Protein 2G0B (pdb70)

GO terms:
  GO:0042802 identical protein binding (F, IPI)

Radius of gyration: 57.91 Å; Cα contacts (8 Å, |Δi|>4): 2706; chains: 8; bounding box: 118×179×59 Å

Organism: NCBI:txid1091571

B-factor: mean 40.46, std 1.37, range [37.6, 92.02]

Solvent-accessible surface area: 67985 Å² total; per-residue (Å²): 48,13,91,93,4,130,35,6,0,48,53,4,108,40,101,109,37,87,74,38,4,116,160,12,6,121,73,25,30,104,89,81,58,35,47,90,64,154,47,17,28,90,40,34,146,24,143,37,16,29,8,4,0,2,8,22,37,145,77,18,3,0,2,4,0,1,0,19,46,40,113,146,12,3,14,0,49,80,42,1,42,125,48,0,54,74,44,77,70,120,65,67,88,0,0,0,20,11,17,50,3,26,29,136,102,76,12,75,30,14,111,45,9,46,21,0,2,18,0,20,2,13,8,14,23,58,1,55,103,37,144,2,30,41,6,0,12,29,21,33,45,108,52,40,47,12,17,42,13,23,3,21,85,89,41,4,58,30,66,31,12,46,28,15,69,10,32,3,10,0,21,3,11,54,1,72,89,26,112,88,60,17,116,36,25,149,77,109,144,44,97,13,12,8,32,30,4,98,34,98,108,34,58,68,34,5,58,165,10,5,99,73,31,32,116,87,80,61,34,44,82,70,128,50,18,11,87,35,16,136,20,144,35,25,17,6,0,0,4,10,1,26,172,55,13,3,0,2,4,1,0,0,25,43,36,122,127,11,3,13,1,43,79,43,1,46,104,48,0,56,71,42,82,72,86,68,66,86,0,0,1,16,12,20,66,4,23,34,97,111,59,1,61,80,48,2,59,11,136,6,2,20,31,4,27,27,16,0,46,21,12,8,20,11,8,1,53,80,16,141,3,30,41,4,0,13,28,20,31,43,112,81,34,92,39,19,48,76,38,4,15,86,87,41,5,60,108,67,110,12,49,28,18,99,11,68,3,15,0,24,3,10,58,1,74,94,36,154,88,70,13,114,70,36,136,61,97,97,39,124,9,10,4,55,30,4,110,34,93,113,47,74,68,34,4,72,169,6,7,102,70,26,30,115,86,80,62,34,45,72,65,147,46,17,27,95,45,28,131,23,147,35,18,27,5,2,0,6,12,1,23,158,52,13,1,0,1,3,0,0,0,22,49,33,117,157,11,4,10,0,43,79,43,0,44,122,49,0,55,75,43,84,69,128,66,63,86,0,0,2,18,11,12,63,3,23,22,74,112,64,2,71,86,53,3,57,17,113,2,2,23,32,2,24,23,8,0,47,19,8,9,28,50,39,1,77,131,37,146,3,37,37,4,0,14,30,18,31,45,124,74,35,89,45,17,46,83,62,4,19,84,83,39,3,62,106,63,114,11,47,24,18,93,8,68,4,16,0,22,3,13,67,1,70,100,37,163,95,61,57,186,132,74,94,37,10,0,66,47,5,108,35,79,112,37,81,76,35,5,83,181,9,7,136,75,27,27,116,90,75,61,37,39,79,57,134,50,13,16,96,35,15,115,21,144,33,16,27,7,0,0,3,9,33,42,131,86,20,18,0,1,3,1,1,0,22,43,36,114,143,9,4,13,0,52,76,37,0,38,126,53,0,54,68,36,74,72,110,60,73,92,0,0,3,20,13,13,50,2,46,26,176,104,107,66,34,89,70,0,1,14,0,20,1,5,8,15,8,38,0,42,99,35,146,2,30,42,6,0,12,30,24,33,46,123,56,33,99,39,10,49,88,22,4,20,82,81,41,6,60,111,72,106,13,55,23,19,99,10,68,4,16,0,23,4,12,62,1,75,96,19,80,92,63,16,122,53,14,151,69,44,186,78,82,95,20,5,0,53,42,3,110,36,99,124,38,79,76,38,5,60,178,12,9,110,76,29,32,116,85,81,60,33,41,86,63,134,46,18,19,85,41,22,133,25,145,33,19,26,8,0,0,1,8,39,34,87,85,20,7,0,2,5,1,0,0,23,43,37,113,152,13,4,14,0,46,80,40,2,41,123,57,0,55,70,41,78,73,111,63,68,86,0,0,3,17,12,10,56,4,48,19,175,100,119,81,55,100,64,0,1,12,0,19,1,1,8,17,8,28,0,47,91,39,151,3,28,40,5,0,13,28,22,30,45,116,68,30,103,27,16,50,94,19,4,18,82,83,41,4,60,107,71,106,14,46,31,17,92,12,68,4,16,0,23,3,11,67,1,74,91,20,77,93,60,13,120,53,15,146,84,36,146,65,43,97,8,13,3,46,34,3,112,38,88,121,46,70,60,36,4,84,180,9,9,107,70,30,32,110,88,70,63,35,41,68,49,152,44,20,25,83,26,26,141,13,139,27,20,24,7,0,0,5,7,0,23,136,49,14,1,0,1,3,1,1,0,20,46,40,117,99,9,3,10,0,41,38,6,0,38,108,54,0,58,73,40,84,67,119,60,61,86,0,0,2,21,12,15,62,4,23,26,58,105,62,2,70,79,60,1,58,15,94,1,2,23,26,4,24,17,14,0,47,18,4,7,34,46,32,0,75,116,39,145,3,34,36,7,0,13,31,18,27,44,112,72,36,86,47,19,46,77,62,6,16,83,87,39,4,59,105,51,86,10,7,23,16,98,8,68,3,14,0,21,4,12,59,0,68,100,59,181,89,67,56,192,38,35,7,76,134,61,74,90,60,101,67,33,9,71,179,11,4,128,83,29,32,122,89,84,61,33,44,69,62,134,51,19,20,90,41,23,144,26,141,33,18,30,15,8,6,6,10,39,51,163,75,26,20,0,1,4,1,0,0,20,43,44,112,135,10,4,11,0,50,77,42,0,46,122,52,0,53,76,43,75,70,128,61,65,89,1,0,1,14,13,12,60,3,48,105,121,111,72,21,53,118,33,4,24,33,12,21,20,14,0,48,16,11,7,26,58,65,0,74,144,38,142,2,30,42,5,0,13,32,21,34,44,116,68,36,90,45,15,49,90,62,6,18,85,87,39,7,63,98,65,116,9,54,25,16,95,8,68,4,15,0,21,3,10,62,2,70,99,41,173,100,63,52,188,184,36,36,0,99,104,15,53,105,114,37,98,76,39,4,69,170,12,7,98,73,29,30,115,91,77,60,36,43,76,68,145,52,16,19,98,36,27,130,23,146,31,18,30,7,2,0,0,21,84,136,33,32,0,2,5,1,1,0,22,51,59,175,11,4,16,0,51,90,30,1,41,123,57,0,58,91,88,96,100,119,8,0,0,15,14,15,53,3,50,39,182,143,73,31,93,63,0,1,16,0,20,3,29,10,18,29,59,0,49,111,37,142,2,53,53,4,0,15,28,19,31,44,116,59,29,102,42,12,48,91,20,5,20,76,83,38,5,54,110,71,111,11,61,28,16,99,10,69,2,11,0,26,3,12,69,1,76,94,18,130,86,69,16,117,52,20,161,79,108

Nearest PDB structures (foldseek):
  2g0b-assembly11_D  TM=1.006E+00  e=1.970E-41  uncultured bacterium
  2g0b-assembly1_A  TM=1.001E+00  e=3.835E-38  uncultured bacterium
  2g0b-assembly10_B  TM=9.792E-01  e=7.730E-37  uncultured bacterium
  2g0b-assembly8_H  TM=1.001E+00  e=9.696E-35  uncultured bacterium
  2g0b-assembly7_G  TM=9.673E-01  e=7.835E-34  uncultured bacterium

Structure (mmCIF, N/CA/C/O backbone):
data_2G0B
#
_entry.id   2G0B
#
_cell.length_a   182.832
_cell.length_b   182.832
_cell.length_c   287.429
_cell.angle_alpha   90.00
_cell.angle_beta   90.00
_cell.angle_gamma   90.00
#
_symmetry.space_group_name_H-M   'I 41 2 2'
#
loop_
_entity.id
_entity.type
_entity.pdbx_description
1 polymer FeeM
2 non-polymer N-DODECANOYL-L-TYROSINE
3 water water
#
loop_
_atom_site.group_PDB
_atom_site.id
_atom_site.type_symbol
_atom_site.label_atom_id
_atom_site.label_alt_id
_atom_site.label_comp_id
_atom_site.label_asym_id
_atom_site.label_entity_id
_atom_site.label_seq_id
_atom_site.pdbx_PDB_ins_code
_atom_site.Cartn_x
_atom_site.Cartn_y
_atom_site.Cartn_z
_atom_site.occupancy
_atom_site.B_iso_or_equiv
_atom_site.auth_seq_id
_atom_site.auth_comp_id
_atom_site.auth_asym_id
_atom_site.auth_atom_id
_atom_site.pdbx_PDB_model_num
ATOM 1 N N . GLY A 1 1 ? 14.640 165.746 0.339 1.00 42.53 -1 GLY A N 1
ATOM 2 C CA . GLY A 1 1 ? 14.084 166.750 1.298 1.00 42.58 -1 GLY A CA 1
ATOM 3 C C . GLY A 1 1 ? 14.907 166.869 2.574 1.00 42.46 -1 GLY A C 1
ATOM 4 O O . GLY A 1 1 ? 14.551 166.298 3.627 1.00 42.42 -1 GLY A O 1
ATOM 5 N N . SER A 1 2 ? 15.999 167.630 2.483 1.00 42.14 0 SER A N 1
ATOM 6 C CA . SER A 1 2 ? 16.933 167.793 3.591 1.00 41.82 0 SER A CA 1
ATOM 7 C C . SER A 1 2 ? 17.640 169.145 3.504 1.00 41.49 0 SER A C 1
ATOM 8 O O . SER A 1 2 ? 18.234 169.604 4.474 1.00 41.62 0 SER A O 1
ATOM 11 N N . MET A 1 3 ? 17.563 169.778 2.341 1.00 41.03 1 MET A N 1
ATOM 12 C CA . MET A 1 3 ? 18.127 171.111 2.158 1.00 40.75 1 MET A CA 1
ATOM 13 C C . MET A 1 3 ? 17.015 172.131 1.838 1.00 40.55 1 MET A C 1
ATOM 14 O O . MET A 1 3 ? 17.212 173.356 1.922 1.00 40.57 1 MET A O 1
ATOM 19 N N . THR A 1 4 ? 15.836 171.595 1.511 1.00 40.24 2 THR A N 1
ATOM 20 C CA . THR A 1 4 ? 14.591 172.358 1.461 1.00 39.87 2 THR A CA 1
ATOM 21 C C . THR A 1 4 ? 13.466 171.542 2.146 1.00 39.71 2 THR A C 1
ATOM 22 O O . THR A 1 4 ? 12.460 171.248 1.507 1.00 39.61 2 THR A O 1
ATOM 26 N N . PRO A 1 5 ? 13.616 171.210 3.445 1.00 39.59 3 PRO A N 1
ATOM 27 C CA . PRO A 1 5 ? 12.723 170.252 4.104 1.00 39.52 3 PRO A CA 1
ATOM 28 C C . PRO A 1 5 ? 11.350 170.803 4.411 1.00 39.57 3 PRO A C 1
ATOM 29 O O . PRO A 1 5 ? 11.179 172.009 4.529 1.00 39.59 3 PRO A O 1
ATOM 33 N N . ARG A 1 6 ? 10.383 169.904 4.559 1.00 39.77 4 ARG A N 1
ATOM 34 C CA . ARG A 1 6 ? 9.026 170.266 4.946 1.00 39.92 4 ARG A CA 1
ATOM 35 C C . ARG A 1 6 ? 8.393 169.099 5.682 1.00 39.82 4 ARG A C 1
ATOM 36 O O . ARG A 1 6 ? 7.803 168.219 5.062 1.00 39.90 4 ARG A O 1
ATOM 44 N N . LYS A 1 7 ? 8.542 169.079 7.005 1.00 39.76 5 LYS A N 1
ATOM 45 C CA . LYS A 1 7 ? 8.024 167.979 7.824 1.00 39.78 5 LYS A CA 1
ATOM 46 C C . LYS A 1 7 ? 6.738 168.368 8.543 1.00 39.71 5 LYS A C 1
ATOM 47 O O . LYS A 1 7 ? 6.707 169.353 9.271 1.00 39.67 5 LYS A O 1
ATOM 53 N N . VAL A 1 8 ? 5.677 167.590 8.334 1.00 39.63 6 VAL A N 1
ATOM 54 C CA . VAL A 1 8 ? 4.390 167.855 8.987 1.00 39.59 6 VAL A CA 1
ATOM 55 C C . VAL A 1 8 ? 3.986 166.721 9.928 1.00 39.52 6 VAL A C 1
ATOM 56 O O . VAL A 1 8 ? 3.877 165.580 9.511 1.00 39.48 6 VAL A O 1
ATOM 60 N N . ALA A 1 9 ? 3.760 167.049 11.195 1.00 39.57 7 ALA A N 1
ATOM 61 C CA . ALA A 1 9 ? 3.240 166.086 12.163 1.00 39.62 7 ALA A CA 1
ATOM 62 C C . ALA A 1 9 ? 1.799 166.432 12.552 1.00 39.74 7 ALA A C 1
ATOM 63 O O . ALA A 1 9 ? 1.525 167.542 13.016 1.00 39.81 7 ALA A O 1
ATOM 65 N N . ARG A 1 10 ? 0.881 165.482 12.354 1.00 39.80 8 ARG A N 1
ATOM 66 C CA . ARG A 1 10 ? -0.543 165.701 12.663 1.00 39.96 8 ARG A CA 1
ATOM 67 C C . ARG A 1 10 ? -1.305 164.413 13.059 1.00 40.04 8 ARG A C 1
ATOM 68 O O . ARG A 1 10 ? -0.787 163.310 12.914 1.00 40.08 8 ARG A O 1
ATOM 76 N N . ILE A 1 11 ? -2.525 164.577 13.574 1.00 40.05 9 ILE A N 1
ATOM 77 C CA . ILE A 1 11 ? -3.382 163.442 13.909 1.00 40.13 9 ILE A CA 1
ATOM 78 C C . ILE A 1 11 ? -3.870 162.807 12.623 1.00 40.10 9 ILE A C 1
ATOM 79 O O . ILE A 1 11 ? -4.279 163.505 11.713 1.00 40.28 9 ILE A O 1
ATOM 84 N N . LEU A 1 12 ? -3.788 161.489 12.530 1.00 40.05 10 LEU A N 1
ATOM 85 C CA . LEU A 1 12 ? -4.267 160.798 11.343 1.00 40.13 10 LEU A CA 1
ATOM 86 C C . LEU A 1 12 ? -5.764 160.512 11.447 1.00 40.20 10 LEU A C 1
ATOM 87 O O . LEU A 1 12 ? -6.208 159.823 12.363 1.00 40.40 10 LEU A O 1
ATOM 92 N N . VAL A 1 13 ? -6.535 161.046 10.501 1.00 40.26 11 VAL A N 1
ATOM 93 C CA . VAL A 1 13 ? -8.004 160.982 10.564 1.00 40.26 11 VAL A CA 1
ATOM 94 C C . VAL A 1 13 ? -8.615 160.184 9.397 1.00 40.20 11 VAL A C 1
ATOM 95 O O . VAL A 1 13 ? -9.489 159.341 9.607 1.00 40.12 11 VAL A O 1
ATOM 99 N N . ALA A 1 14 ? -8.142 160.448 8.180 1.00 40.20 12 ALA A N 1
ATOM 100 C CA . ALA A 1 14 ? -8.641 159.757 6.986 1.00 40.16 12 ALA A CA 1
ATOM 101 C C . ALA A 1 14 ? -8.232 158.265 6.950 1.00 40.11 12 ALA A C 1
ATOM 102 O O . ALA A 1 14 ? -7.089 157.935 7.238 1.00 40.05 12 ALA A O 1
ATOM 104 N N . PRO A 1 15 ? -9.179 157.378 6.606 1.00 40.13 13 PRO A N 1
ATOM 105 C CA . PRO A 1 15 ? -8.923 155.928 6.520 1.00 40.10 13 PRO A CA 1
ATOM 106 C C . PRO A 1 15 ? -7.702 155.524 5.683 1.00 40.08 13 PRO A C 1
ATOM 107 O O . PRO A 1 15 ? -7.051 154.539 6.019 1.00 40.04 13 PRO A O 1
ATOM 111 N N . ASN A 1 16 ? -7.405 156.270 4.620 1.00 40.18 14 ASN A N 1
ATOM 112 C CA . ASN A 1 16 ? -6.241 155.984 3.777 1.00 40.20 14 ASN A CA 1
ATOM 113 C C . ASN A 1 16 ? -4.900 156.362 4.427 1.00 40.10 14 ASN A C 1
ATOM 114 O O . ASN A 1 16 ? -3.865 155.775 4.112 1.00 39.94 14 ASN A O 1
ATOM 119 N N . GLU A 1 17 ? -4.943 157.337 5.340 1.00 40.10 15 GLU A N 1
ATOM 120 C CA . GLU A 1 17 ? -3.767 157.746 6.108 1.00 40.15 15 GLU A CA 1
ATOM 121 C C . GLU A 1 17 ? -3.440 156.724 7.178 1.00 40.22 15 GLU A C 1
ATOM 122 O O . GLU A 1 17 ? -2.272 156.466 7.464 1.00 40.38 15 GLU A O 1
ATOM 128 N N . ARG A 1 18 ? -4.477 156.135 7.759 1.00 40.21 16 ARG A N 1
ATOM 129 C CA . ARG A 1 18 ? -4.312 155.125 8.786 1.00 40.19 16 ARG A CA 1
ATOM 130 C C . ARG A 1 18 ? -3.867 153.794 8.199 1.00 40.19 16 ARG A C 1
ATOM 131 O O . ARG A 1 18 ? -3.133 153.038 8.848 1.00 40.24 16 ARG A O 1
ATOM 139 N N . ASP A 1 19 ? -4.314 153.513 6.973 1.00 40.09 17 ASP A N 1
ATOM 140 C CA . ASP A 1 19 ? -3.883 152.329 6.231 1.00 40.15 17 ASP A CA 1
ATOM 141 C C . ASP A 1 19 ? -2.404 152.444 5.911 1.00 40.13 17 ASP A C 1
ATOM 142 O O . ASP A 1 19 ? -1.661 151.459 5.992 1.00 40.10 17 ASP A O 1
ATOM 147 N N . ALA A 1 20 ? -1.993 153.658 5.526 1.00 40.12 18 ALA A N 1
ATOM 148 C CA . ALA A 1 20 ? -0.609 153.958 5.186 1.00 40.17 18 ALA A CA 1
ATOM 149 C C . ALA A 1 20 ? 0.275 153.885 6.416 1.00 40.14 18 ALA A C 1
ATOM 150 O O . ALA A 1 20 ? 1.435 153.479 6.331 1.00 40.23 18 ALA A O 1
ATOM 152 N N . ALA A 1 21 ? -0.279 154.284 7.558 1.00 40.10 19 ALA A N 1
ATOM 153 C CA . ALA A 1 21 ? 0.420 154.188 8.828 1.00 40.05 19 ALA A CA 1
ATOM 154 C C . ALA A 1 21 ? 0.665 152.724 9.183 1.00 40.08 19 ALA A C 1
ATOM 155 O O . ALA A 1 21 ? 1.775 152.355 9.550 1.00 40.18 19 ALA A O 1
ATOM 157 N N . ARG A 1 22 ? -0.361 151.888 9.009 1.00 40.03 20 ARG A N 1
ATOM 158 C CA . ARG A 1 22 ? -0.244 150.447 9.238 1.00 40.06 20 ARG A CA 1
ATOM 159 C C . ARG A 1 22 ? 0.773 149.796 8.304 1.00 40.07 20 ARG A C 1
ATOM 160 O O . ARG A 1 22 ? 1.440 148.840 8.676 1.00 40.05 20 ARG A O 1
ATOM 168 N N . ARG A 1 23 ? 0.876 150.329 7.090 1.00 40.23 21 ARG A N 1
ATOM 169 C CA . ARG A 1 23 ? 1.826 149.848 6.097 1.00 40.16 21 ARG A CA 1
ATOM 170 C C . ARG A 1 23 ? 3.267 150.119 6.486 1.00 40.18 21 ARG A C 1
ATOM 171 O O . ARG A 1 23 ? 4.140 149.282 6.255 1.00 40.21 21 ARG A O 1
ATOM 179 N N . ILE A 1 24 ? 3.517 151.299 7.053 1.00 40.05 22 ILE A N 1
ATOM 180 C CA . ILE A 1 24 ? 4.837 151.630 7.538 1.00 40.02 22 ILE A CA 1
ATOM 181 C C . ILE A 1 24 ? 5.200 150.671 8.659 1.00 40.03 22 ILE A C 1
ATOM 182 O O . ILE A 1 24 ? 6.249 150.040 8.606 1.00 40.05 22 ILE A O 1
ATOM 187 N N . VAL A 1 25 ? 4.280 150.492 9.612 1.00 40.04 23 VAL A N 1
ATOM 188 C CA . VAL A 1 25 ? 4.493 149.588 10.750 1.00 40.08 23 VAL A CA 1
ATOM 189 C C . VAL A 1 25 ? 4.760 148.167 10.285 1.00 40.16 23 VAL A C 1
ATOM 190 O O . VAL A 1 25 ? 5.679 147.521 10.760 1.00 40.26 23 VAL A O 1
ATOM 194 N N . ARG A 1 26 ? 3.996 147.719 9.299 1.00 40.33 24 ARG A N 1
ATOM 195 C CA . ARG A 1 26 ? 4.152 146.388 8.739 1.00 40.31 24 ARG A CA 1
ATOM 196 C C . ARG A 1 26 ? 5.517 146.175 8.098 1.00 40.36 24 ARG A C 1
ATOM 197 O O . ARG A 1 26 ? 6.167 145.160 8.337 1.00 40.41 24 ARG A O 1
ATOM 205 N N . THR A 1 27 ? 5.947 147.138 7.292 1.00 40.45 25 THR A N 1
ATOM 206 C CA . THR A 1 27 ? 7.206 147.028 6.555 1.00 40.45 25 THR A CA 1
ATOM 207 C C . THR A 1 27 ? 8.413 147.120 7.492 1.00 40.44 25 THR A C 1
ATOM 208 O O . THR A 1 27 ? 9.366 146.344 7.372 1.00 40.43 25 THR A O 1
ATOM 212 N N . THR A 1 28 ? 8.329 148.040 8.448 1.00 40.45 26 THR A N 1
ATOM 213 C CA . THR A 1 28 ? 9.373 148.262 9.438 1.00 40.42 26 THR A CA 1
ATOM 214 C C . THR A 1 28 ? 9.586 147.032 10.318 1.00 40.42 26 THR A C 1
ATOM 215 O O . THR A 1 28 ? 10.729 146.605 10.524 1.00 40.52 26 THR A O 1
ATOM 219 N N . TYR A 1 29 ? 8.484 146.432 10.778 1.00 40.36 27 TYR A N 1
ATOM 220 C CA . TYR A 1 29 ? 8.535 145.277 11.682 1.00 40.25 27 TYR A CA 1
ATOM 221 C C . TYR A 1 29 ? 9.007 144.012 10.966 1.00 40.25 27 TYR A C 1
ATOM 222 O O . TYR A 1 29 ? 9.708 143.194 11.549 1.00 40.30 27 TYR A O 1
ATOM 231 N N . GLU A 1 30 ? 8.650 143.882 9.689 1.00 40.23 28 GLU A N 1
ATOM 232 C CA . GLU A 1 30 ? 9.077 142.745 8.876 1.00 40.25 28 GLU A CA 1
ATOM 233 C C . GLU A 1 30 ? 10.562 142.823 8.554 1.00 40.24 28 GLU A C 1
ATOM 234 O O . GLU A 1 30 ? 11.222 141.797 8.386 1.00 40.25 28 GLU A O 1
ATOM 240 N N . ALA A 1 31 ? 11.078 144.048 8.459 1.00 40.26 29 ALA A N 1
ATOM 241 C CA . ALA A 1 31 ? 12.488 144.274 8.157 1.00 40.29 29 ALA A CA 1
ATOM 242 C C . ALA A 1 31 ? 13.367 144.000 9.375 1.00 40.28 29 ALA A C 1
ATOM 243 O O . ALA A 1 31 ? 14.499 143.528 9.242 1.00 40.24 29 ALA A O 1
ATOM 245 N N . GLN A 1 32 ? 12.830 144.287 10.559 1.00 40.29 30 GLN A N 1
ATOM 246 C CA . GLN A 1 32 ? 13.535 144.046 11.812 1.00 40.33 30 GLN A CA 1
ATOM 247 C C . GLN A 1 32 ? 13.237 142.655 12.379 1.00 40.31 30 GLN A C 1
ATOM 248 O O . GLN A 1 32 ? 13.786 142.265 13.420 1.00 40.36 30 GLN A O 1
ATOM 254 N N . GLY A 1 33 ? 12.377 141.910 11.685 1.00 40.21 31 GLY A N 1
ATOM 255 C CA . GLY A 1 33 ? 12.059 140.546 12.067 1.00 40.35 31 GLY A CA 1
ATOM 256 C C . GLY A 1 33 ? 11.051 140.417 13.200 1.00 40.39 31 GLY A C 1
ATOM 257 O O . GLY A 1 33 ? 11.010 139.390 13.887 1.00 40.43 31 GLY A O 1
ATOM 258 N N . TYR A 1 34 ? 10.248 141.459 13.403 1.00 40.34 32 TYR A N 1
ATOM 259 C CA . TYR A 1 34 ? 9.153 141.422 14.369 1.00 40.28 32 TYR A CA 1
ATOM 260 C C . TYR A 1 34 ? 7.917 140.839 13.702 1.00 40.29 32 TYR A C 1
ATOM 261 O O . TYR A 1 34 ? 7.696 141.048 12.507 1.00 40.37 32 TYR A O 1
ATOM 270 N N . ALA A 1 35 ? 7.101 140.126 14.473 1.00 40.27 33 ALA A N 1
ATOM 271 C CA . ALA A 1 35 ? 5.857 139.564 13.950 1.00 40.24 33 ALA A CA 1
ATOM 272 C C . ALA A 1 35 ? 4.723 140.600 13.978 1.00 40.26 33 ALA A C 1
ATOM 273 O O . ALA A 1 35 ? 4.604 141.380 14.918 1.00 40.24 33 ALA A O 1
ATOM 275 N N . ILE A 1 36 ? 3.910 140.618 12.928 1.00 40.32 34 ILE A N 1
ATOM 276 C CA . ILE A 1 36 ? 2.753 141.506 12.891 1.00 40.37 34 ILE A CA 1
ATOM 277 C C . ILE A 1 36 ? 1.484 140.788 13.346 1.00 40.40 34 ILE A C 1
ATOM 278 O O . ILE A 1 36 ? 1.044 139.804 12.741 1.00 40.37 34 ILE A O 1
ATOM 283 N N . ASP A 1 37 ? 0.934 141.279 14.450 1.00 40.47 35 ASP A N 1
ATOM 284 C CA . ASP A 1 37 ? -0.237 140.707 15.081 1.00 40.51 35 ASP A CA 1
ATOM 285 C C . ASP A 1 37 ? -1.427 141.608 14.834 1.00 40.56 35 ASP A C 1
ATOM 286 O O . ASP A 1 37 ? -1.301 142.847 14.862 1.00 40.60 35 ASP A O 1
ATOM 291 N N . GLU A 1 38 ? -2.596 140.993 14.640 1.00 40.58 36 GLU A N 1
ATOM 292 C CA . GLU A 1 38 ? -3.819 141.736 14.311 1.00 40.59 36 GLU A CA 1
ATOM 293 C C . GLU A 1 38 ? -4.450 142.443 15.520 1.00 40.56 36 GLU A C 1
ATOM 294 O O . GLU A 1 38 ? -5.369 143.254 15.359 1.00 40.54 36 GLU A O 1
ATOM 300 N N . SER A 1 39 ? -3.933 142.152 16.717 1.00 40.48 37 SER A N 1
ATOM 301 C CA . SER A 1 39 ? -4.412 142.771 17.952 1.00 40.44 37 SER A CA 1
ATOM 302 C C . SER A 1 39 ? -4.116 144.269 18.003 1.00 40.54 37 SER A C 1
ATOM 303 O O . SER A 1 39 ? -4.900 145.041 18.559 1.00 40.63 37 SER A O 1
ATOM 306 N N . PHE A 1 40 ? -2.979 144.671 17.427 1.00 40.51 38 PHE A N 1
ATOM 307 C CA . PHE A 1 40 ? -2.557 146.067 17.439 1.00 40.44 38 PHE A CA 1
ATOM 308 C C . PHE A 1 40 ? -3.470 146.923 16.576 1.00 40.45 38 PHE A C 1
ATOM 309 O O . PHE A 1 40 ? -3.824 148.033 16.957 1.00 40.48 38 PHE A O 1
ATOM 317 N N . ALA A 1 41 ? -3.853 146.392 15.416 1.00 40.37 39 ALA A N 1
ATOM 318 C CA . ALA A 1 41 ? -4.779 147.072 14.523 1.00 40.30 39 ALA A CA 1
ATOM 319 C C . ALA A 1 41 ? -6.159 147.227 15.173 1.00 40.34 39 ALA A C 1
ATOM 320 O O . ALA A 1 41 ? -6.800 148.262 15.026 1.00 40.26 39 ALA A O 1
ATOM 322 N N . THR A 1 42 ? -6.587 146.194 15.912 1.00 40.48 40 THR A N 1
ATOM 323 C CA . THR A 1 42 ? -7.860 146.207 16.649 1.00 40.50 40 THR A CA 1
ATOM 324 C C . THR A 1 42 ? -7.920 147.355 17.638 1.00 40.52 40 THR A C 1
ATOM 325 O O . THR A 1 42 ? -8.871 148.152 17.624 1.00 40.66 40 THR A O 1
ATOM 329 N N . PHE A 1 43 ? -6.891 147.443 18.483 1.00 40.38 41 PHE A N 1
ATOM 330 C CA . PHE A 1 43 ? -6.789 148.491 19.479 1.00 40.21 41 PHE A CA 1
ATOM 331 C C . PHE A 1 43 ? -6.902 149.853 18.830 1.00 40.22 41 PHE A C 1
ATOM 332 O O . PHE A 1 43 ? -7.639 150.707 19.317 1.00 40.29 41 PHE A O 1
ATOM 340 N N . LEU A 1 44 ? -6.228 150.014 17.683 1.00 40.27 42 LEU A N 1
ATOM 341 C CA . LEU A 1 44 ? -6.114 151.313 16.991 1.00 40.26 42 LEU A CA 1
ATOM 342 C C . LEU A 1 44 ? -7.412 151.844 16.381 1.00 40.23 42 LEU A C 1
ATOM 343 O O . LEU A 1 44 ? -7.619 153.045 16.334 1.00 40.25 42 LEU A O 1
ATOM 348 N N . GLU A 1 45 ? -8.291 150.949 15.940 1.00 40.29 43 GLU A N 1
ATOM 349 C CA . GLU A 1 45 ? -9.607 151.369 15.451 1.00 40.31 43 GLU A CA 1
ATOM 350 C C . GLU A 1 45 ? -10.639 151.411 16.584 1.00 40.31 43 GLU A C 1
ATOM 351 O O . GLU A 1 45 ? -11.832 151.628 16.344 1.00 40.30 43 GLU A O 1
ATOM 357 N N . GLY A 1 46 ? -10.165 151.208 17.817 1.00 40.28 44 GLY A N 1
ATOM 358 C CA . GLY A 1 46 ? -10.994 151.327 19.004 1.00 40.29 44 GLY A CA 1
ATOM 359 C C . GLY A 1 46 ? -11.130 152.770 19.470 1.00 40.33 44 GLY A C 1
ATOM 360 O O . GLY A 1 46 ? -10.392 153.651 18.997 1.00 40.41 44 GLY A O 1
ATOM 361 N N . PRO A 1 47 ? -12.059 153.012 20.404 1.00 40.34 45 PRO A N 1
ATOM 362 C CA . PRO A 1 47 ? -12.374 154.370 20.876 1.00 40.38 45 PRO A CA 1
ATOM 363 C C . PRO A 1 47 ? -11.210 155.050 21.588 1.00 40.47 45 PRO A C 1
ATOM 364 O O . PRO A 1 47 ? -10.951 156.229 21.350 1.00 40.63 45 PRO A O 1
ATOM 368 N N . SER A 1 48 ? -10.485 154.295 22.402 1.00 40.47 46 SER A N 1
ATOM 369 C CA . SER A 1 48 ? -9.467 154.859 23.276 1.00 40.52 46 SER A CA 1
ATOM 370 C C . SER A 1 48 ? -8.087 155.035 22.620 1.00 40.51 46 SER A C 1
ATOM 371 O O . SER A 1 48 ? -7.099 155.283 23.313 1.00 40.55 46 SER A O 1
ATOM 374 N N . ALA A 1 49 ? -8.018 154.918 21.297 1.00 40.42 47 ALA A N 1
ATOM 375 C CA . ALA A 1 49 ? -6.743 155.038 20.597 1.00 40.29 47 ALA A CA 1
ATOM 376 C C . ALA A 1 49 ? -6.661 156.300 19.728 1.00 40.32 47 ALA A C 1
ATOM 377 O O . ALA A 1 49 ? -7.684 156.874 19.356 1.00 40.47 47 ALA A O 1
ATOM 379 N N . THR A 1 50 ? -5.433 156.732 19.435 1.00 40.23 48 THR A N 1
ATOM 380 C CA . THR A 1 50 ? -5.182 157.915 18.615 1.00 40.21 48 THR A CA 1
ATOM 381 C C . THR A 1 50 ? -3.891 157.724 17.838 1.00 40.10 48 THR A C 1
ATOM 382 O O . THR A 1 50 ? -2.872 157.423 18.419 1.00 40.15 48 THR A O 1
ATOM 386 N N . THR A 1 51 ? -3.944 157.894 16.520 1.00 40.06 49 THR A N 1
ATOM 387 C CA . THR A 1 51 ? -2.761 157.727 15.676 1.00 40.00 49 THR A CA 1
ATOM 388 C C . THR A 1 51 ? -2.233 159.071 15.160 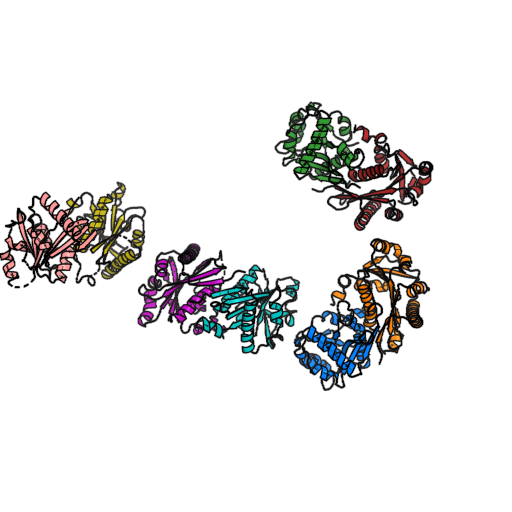1.00 40.07 49 THR A C 1
ATOM 389 O O . THR A 1 51 ? -2.989 159.896 14.642 1.00 40.10 49 THR A O 1
ATOM 393 N N . PHE A 1 52 ? -0.932 159.283 15.316 1.00 40.05 50 PHE A N 1
ATOM 394 C CA . PHE A 1 52 ? -0.266 160.455 14.776 1.00 40.09 50 PHE A CA 1
ATOM 395 C C . PHE A 1 52 ? 0.554 160.045 13.557 1.00 40.15 50 PHE A C 1
ATOM 396 O O . PHE A 1 52 ? 0.887 158.867 13.393 1.00 40.32 50 PHE A O 1
ATOM 404 N N . GLY A 1 53 ? 0.866 161.011 12.701 1.00 39.97 51 GLY A N 1
ATOM 405 C CA . GLY A 1 53 ? 1.641 160.748 11.513 1.00 39.88 51 GLY A CA 1
ATOM 406 C C . GLY A 1 53 ? 2.667 161.824 11.240 1.00 39.98 51 GLY A C 1
ATOM 407 O O . GLY A 1 53 ? 2.557 162.945 11.726 1.00 40.01 51 GLY A O 1
ATOM 408 N N . LEU A 1 54 ? 3.668 161.470 10.450 1.00 39.96 52 LEU A N 1
ATOM 409 C CA . LEU A 1 54 ? 4.744 162.366 10.113 1.00 39.89 52 LEU A CA 1
ATOM 410 C C . LEU A 1 54 ? 4.917 162.348 8.622 1.00 39.91 52 LEU A C 1
ATOM 411 O O . LEU A 1 54 ? 5.157 161.296 8.032 1.00 40.00 52 LEU A O 1
ATOM 416 N N . PHE A 1 55 ? 4.814 163.527 8.016 1.00 39.95 53 PHE A N 1
ATOM 417 C CA . PHE A 1 55 ? 4.791 163.669 6.566 1.00 39.82 53 PHE A CA 1
ATOM 418 C C . PHE A 1 55 ? 5.996 164.415 6.022 1.00 39.85 53 PHE A C 1
ATOM 419 O O . PHE A 1 55 ? 6.321 165.515 6.478 1.00 39.70 53 PHE A O 1
ATOM 427 N N . ASN A 1 56 ? 6.640 163.822 5.025 1.00 39.95 54 ASN A N 1
ATOM 428 C CA . ASN A 1 56 ? 7.662 164.506 4.262 1.00 40.13 54 ASN A CA 1
ATOM 429 C C . ASN A 1 56 ? 7.012 165.110 3.052 1.00 40.19 54 ASN A C 1
ATOM 430 O O . ASN A 1 56 ? 6.842 164.437 2.033 1.00 40.21 54 ASN A O 1
ATOM 435 N N . GLY A 1 57 ? 6.605 166.372 3.179 1.00 40.19 55 GLY A N 1
ATOM 436 C CA . GLY A 1 57 ? 5.949 167.083 2.108 1.00 40.11 55 GLY A CA 1
ATOM 437 C C . GLY A 1 57 ? 4.761 166.323 1.586 1.00 40.19 55 GLY A C 1
ATOM 438 O O . GLY A 1 57 ? 4.652 166.087 0.373 1.00 40.26 55 GLY A O 1
ATOM 439 N N . GLU A 1 58 ? 3.915 165.880 2.517 1.00 40.20 56 GLU A N 1
ATOM 440 C CA . GLU A 1 58 ? 2.648 165.178 2.223 1.00 40.42 56 GLU A CA 1
ATOM 441 C C . GLU A 1 58 ? 2.687 163.654 1.997 1.00 40.18 56 GLU A C 1
ATOM 442 O O . GLU A 1 58 ? 1.635 163.030 1.944 1.00 40.23 56 GLU A O 1
ATOM 448 N N . VAL A 1 59 ? 3.871 163.061 1.845 1.00 40.10 57 VAL A N 1
ATOM 449 C CA . VAL A 1 59 ? 3.949 161.601 1.917 1.00 40.02 57 VAL A CA 1
ATOM 450 C C . VAL A 1 59 ? 4.292 161.180 3.325 1.00 39.97 57 VAL A C 1
ATOM 451 O O . VAL A 1 59 ? 5.145 161.775 3.967 1.00 39.98 57 VAL A O 1
ATOM 455 N N . LEU A 1 60 ? 3.554 160.198 3.823 1.00 40.00 58 LEU A N 1
ATOM 456 C CA . LEU A 1 60 ? 3.688 159.744 5.193 1.00 39.90 58 LEU A CA 1
ATOM 457 C C . LEU A 1 60 ? 4.888 158.859 5.317 1.00 39.83 58 LEU A C 1
ATOM 458 O O . LEU A 1 60 ? 5.035 157.898 4.557 1.00 39.80 58 LEU A O 1
ATOM 463 N N . TYR A 1 61 ? 5.759 159.179 6.268 1.00 39.80 59 TYR A N 1
ATOM 464 C CA . TYR A 1 61 ? 6.949 158.374 6.478 1.00 39.94 59 TYR A CA 1
ATOM 465 C C . TYR A 1 61 ? 7.100 157.820 7.877 1.00 40.02 59 TYR A C 1
ATOM 466 O O . TYR A 1 61 ? 7.882 156.901 8.095 1.00 40.12 59 TYR A O 1
ATOM 475 N N . GLY A 1 62 ? 6.338 158.352 8.819 1.00 40.04 60 GLY A N 1
ATOM 476 C CA . GLY A 1 62 ? 6.464 157.930 10.198 1.00 39.98 60 GLY A CA 1
ATOM 477 C C . GLY A 1 62 ? 5.169 158.033 10.935 1.00 40.01 60 GLY A C 1
ATOM 478 O O . GLY A 1 62 ? 4.339 158.871 10.620 1.00 40.17 60 GLY A O 1
ATOM 479 N N . THR A 1 63 ? 4.990 157.178 11.929 1.00 40.08 61 THR A N 1
ATOM 480 C CA . THR A 1 63 ? 3.742 157.137 12.676 1.00 40.00 61 THR A CA 1
ATOM 481 C C . THR A 1 63 ? 3.952 156.714 14.117 1.00 39.98 61 THR A C 1
ATOM 482 O O . THR A 1 63 ? 4.916 156.024 14.435 1.00 40.05 61 THR A O 1
ATOM 486 N N . ILE A 1 64 ? 3.060 157.171 14.989 1.00 40.00 62 ILE A N 1
ATOM 487 C CA . ILE A 1 64 ? 3.041 156.760 16.395 1.00 40.00 62 ILE A CA 1
ATOM 488 C C . ILE A 1 64 ? 1.611 156.824 16.912 1.00 39.97 62 ILE A C 1
ATOM 489 O O . ILE A 1 64 ? 0.851 157.706 16.535 1.00 40.03 62 ILE A O 1
ATOM 494 N N . SER A 1 65 ? 1.226 155.856 17.724 1.00 40.06 63 SER A N 1
ATOM 495 C CA . SER A 1 65 ? -0.104 155.868 18.318 1.00 40.16 63 SER A CA 1
ATOM 496 C C . SER A 1 65 ? -0.059 155.830 19.841 1.00 40.16 63 SER A C 1
ATOM 497 O O . SER A 1 65 ? 0.971 155.541 20.439 1.00 40.19 63 SER A O 1
ATOM 500 N N . ILE A 1 66 ? -1.188 156.140 20.455 1.00 40.24 64 ILE A N 1
ATOM 501 C CA . ILE A 1 66 ? -1.324 156.084 21.900 1.00 40.39 64 ILE A CA 1
ATOM 502 C C . ILE A 1 66 ? -2.678 155.461 22.258 1.00 40.41 64 ILE A C 1
ATOM 503 O O . ILE A 1 66 ? -3.702 155.844 21.699 1.00 40.51 64 ILE A O 1
ATOM 508 N N . ILE A 1 67 ? -2.664 154.458 23.138 1.00 40.31 65 ILE A N 1
ATOM 509 C CA . ILE A 1 67 ? -3.894 153.789 23.562 1.00 40.32 65 ILE A CA 1
ATOM 510 C C . ILE A 1 67 ? -4.208 154.097 25.018 1.00 40.37 65 ILE A C 1
ATOM 511 O O . ILE A 1 67 ? -3.391 153.855 25.898 1.00 40.52 65 ILE A O 1
ATOM 516 N N . ASN A 1 68 ? -5.396 154.630 25.268 1.00 40.34 66 ASN A N 1
ATOM 517 C CA . ASN A 1 68 ? -5.803 154.971 26.621 1.00 40.33 66 ASN A CA 1
ATOM 518 C C . ASN A 1 68 ? -6.362 153.778 27.373 1.00 40.40 66 ASN A C 1
ATOM 519 O O . ASN A 1 68 ? -7.083 152.956 26.801 1.00 40.42 66 ASN A O 1
ATOM 524 N N . ASP A 1 69 ? -6.013 153.677 28.654 1.00 40.43 67 ASP A N 1
ATOM 525 C CA . ASP A 1 69 ? -6.493 152.593 29.500 1.00 40.53 67 ASP A CA 1
ATOM 526 C C . ASP A 1 69 ? -8.020 152.618 29.621 1.00 40.55 67 ASP A C 1
ATOM 527 O O . ASP A 1 69 ? -8.590 153.470 30.299 1.00 40.64 67 ASP A O 1
ATOM 532 N N . GLY A 1 70 ? -8.668 151.699 28.917 1.00 40.58 68 GLY A N 1
ATOM 533 C CA . GLY A 1 70 ? -10.113 151.585 28.948 1.00 40.54 68 GLY A CA 1
ATOM 534 C C . GLY A 1 70 ? -10.504 150.201 29.387 1.00 40.51 68 GLY A C 1
ATOM 535 O O . GLY A 1 70 ? -9.723 149.517 30.054 1.00 40.51 68 GLY A O 1
ATOM 536 N N . ALA A 1 71 ? -11.700 149.770 28.984 1.00 40.57 69 ALA A N 1
ATOM 537 C CA . ALA A 1 71 ? -12.222 148.444 29.343 1.00 40.57 69 ALA A CA 1
ATOM 538 C C . ALA A 1 71 ? -11.536 147.316 28.559 1.00 40.57 69 ALA A C 1
ATOM 539 O O . ALA A 1 71 ? -11.685 146.138 28.897 1.00 40.57 69 ALA A O 1
ATOM 541 N N . GLN A 1 72 ? -10.782 147.689 27.522 1.00 40.54 70 GLN A N 1
ATOM 542 C CA . GLN A 1 72 ? -10.012 146.727 26.731 1.00 40.49 70 GLN A CA 1
ATOM 543 C C . GLN A 1 72 ? -8.548 146.614 27.177 1.00 40.43 70 GLN A C 1
ATOM 544 O O . GLN A 1 72 ? -7.775 145.853 26.594 1.00 40.42 70 GLN A O 1
ATOM 550 N N . GLY A 1 73 ? -8.179 147.374 28.210 1.00 40.37 71 GLY A N 1
ATOM 551 C CA . GLY A 1 73 ? -6.839 147.323 28.773 1.00 40.36 71 GLY A CA 1
ATOM 552 C C . GLY A 1 73 ? -5.784 147.953 27.885 1.00 40.43 71 GLY A C 1
ATOM 553 O O . GLY A 1 73 ? -6.072 148.879 27.116 1.00 40.54 71 GLY A O 1
ATOM 554 N N . LEU A 1 74 ? -4.552 147.462 28.011 1.00 40.36 72 LEU A N 1
ATOM 555 C CA . LEU A 1 74 ? -3.437 147.895 27.168 1.00 40.30 72 LEU A CA 1
ATOM 556 C C . LEU 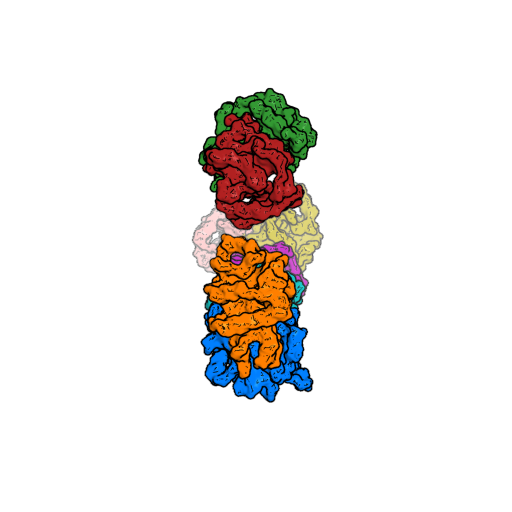A 1 74 ? -2.765 146.652 26.561 1.00 40.40 72 LEU A C 1
ATOM 557 O O . LEU A 1 74 ? -2.839 145.571 27.153 1.00 40.52 72 LEU A O 1
ATOM 562 N N . PRO A 1 75 ? -2.155 146.773 25.368 1.00 40.37 73 PRO A N 1
ATOM 563 C CA . PRO A 1 75 ? -1.409 145.647 24.768 1.00 40.32 73 PRO A CA 1
ATOM 564 C C . PRO A 1 75 ? -0.337 145.093 25.695 1.00 40.39 73 PRO A C 1
ATOM 565 O O . PRO A 1 75 ? -0.054 143.900 25.631 1.00 40.53 73 PRO A O 1
ATOM 569 N N . MET A 1 76 ? 0.211 145.951 26.563 1.00 40.45 74 MET A N 1
ATOM 570 C CA . MET A 1 76 ? 1.171 145.562 27.604 1.00 40.47 74 MET A CA 1
ATOM 571 C C . MET A 1 76 ? 0.679 144.435 28.506 1.00 40.50 74 MET A C 1
ATOM 572 O O . MET A 1 76 ? 1.484 143.660 29.016 1.00 40.67 74 MET A O 1
ATOM 577 N N . ASP A 1 77 ? -0.643 144.362 28.707 1.00 40.42 75 ASP A N 1
ATOM 578 C CA . ASP A 1 77 ? -1.261 143.437 29.669 1.00 40.39 75 ASP A CA 1
ATOM 579 C C . ASP A 1 77 ? -0.877 141.966 29.494 1.00 40.40 75 ASP A C 1
ATOM 580 O O . ASP A 1 77 ? -0.829 141.217 30.469 1.00 40.39 75 ASP A O 1
ATOM 585 N N . SER A 1 78 ? -0.598 141.558 28.256 1.00 40.41 76 SER A N 1
ATOM 586 C CA . SER A 1 78 ? -0.237 140.169 27.976 1.00 40.46 76 SER A CA 1
ATOM 587 C C . SER A 1 78 ? 1.112 139.789 28.602 1.00 40.44 76 SER A C 1
ATOM 588 O O . SER A 1 78 ? 1.382 138.615 28.837 1.00 40.53 76 SER A O 1
ATOM 591 N N . ILE A 1 79 ? 1.925 140.799 28.911 1.00 40.40 77 ILE A N 1
ATOM 592 C CA . ILE A 1 79 ? 3.268 140.589 29.436 1.00 40.48 77 ILE A CA 1
ATOM 593 C C . ILE A 1 79 ? 3.499 141.302 30.773 1.00 40.36 77 ILE A C 1
ATOM 594 O O . ILE A 1 79 ? 4.107 140.734 31.690 1.00 40.51 77 ILE A O 1
ATOM 599 N N . TYR A 1 80 ? 2.994 142.527 30.892 1.00 40.18 78 TYR A N 1
ATOM 600 C CA . TYR A 1 80 ? 3.293 143.362 32.049 1.00 40.15 78 TYR A CA 1
ATOM 601 C C . TYR A 1 80 ? 2.068 143.783 32.862 1.00 40.16 78 TYR A C 1
ATOM 602 O O . TYR A 1 80 ? 2.063 144.859 33.451 1.00 40.28 78 TYR A O 1
ATOM 611 N N . ALA A 1 81 ? 1.048 142.932 32.911 1.00 40.24 79 ALA A N 1
ATOM 612 C CA . ALA A 1 81 ? -0.179 143.229 33.667 1.00 40.28 79 ALA A CA 1
ATOM 613 C C . ALA A 1 81 ? 0.071 143.550 35.145 1.00 40.31 79 ALA A C 1
ATOM 614 O O . ALA A 1 81 ? -0.362 144.594 35.635 1.00 40.24 79 ALA A O 1
ATOM 616 N N . VAL A 1 82 ? 0.792 142.666 35.840 1.00 40.41 80 VAL A N 1
ATOM 617 C CA . VAL A 1 82 ? 0.988 142.804 37.294 1.00 40.54 80 VAL A CA 1
ATOM 618 C C . VAL A 1 82 ? 1.925 143.942 37.663 1.00 40.56 80 VAL A C 1
ATOM 619 O O . VAL A 1 82 ? 1.950 144.396 38.811 1.00 40.76 80 VAL A O 1
ATOM 623 N N . GLU A 1 83 ? 2.669 144.424 36.681 1.00 40.46 81 GLU A N 1
ATOM 624 C CA . GLU A 1 83 ? 3.528 145.574 36.873 1.00 40.41 81 GLU A CA 1
ATOM 625 C C . GLU A 1 83 ? 2.709 146.854 36.849 1.00 40.34 81 GLU A C 1
ATOM 626 O O . GLU A 1 83 ? 3.155 147.884 37.340 1.00 40.45 81 GLU A O 1
ATOM 632 N N . LEU A 1 84 ? 1.497 146.775 36.293 1.00 40.32 82 LEU A N 1
ATOM 633 C CA . LEU A 1 84 ? 0.611 147.942 36.178 1.00 40.27 82 LEU A CA 1
ATOM 634 C C . LEU A 1 84 ? -0.512 147.918 37.199 1.00 40.32 82 LEU A C 1
ATOM 635 O O . LEU A 1 84 ? -1.145 148.948 37.457 1.00 40.42 82 LEU A O 1
ATOM 640 N N . ALA A 1 85 ? -0.748 146.741 37.782 1.00 40.35 83 ALA A N 1
ATOM 641 C CA . ALA A 1 85 ? -1.870 146.510 38.703 1.00 40.32 83 ALA A CA 1
ATOM 642 C C . ALA A 1 85 ? -1.923 147.475 39.901 1.00 40.32 83 ALA A C 1
ATOM 643 O O . ALA A 1 85 ? -2.999 147.951 40.272 1.00 40.40 83 ALA A O 1
ATOM 645 N N . ALA A 1 86 ? -0.758 147.772 40.476 1.00 40.28 84 ALA A N 1
ATOM 646 C CA . ALA A 1 86 ? -0.650 148.695 41.597 1.00 40.20 84 ALA A CA 1
ATOM 647 C C . ALA A 1 86 ? -1.210 150.061 41.241 1.00 40.29 84 ALA A C 1
ATOM 648 O O . ALA A 1 86 ? -2.019 150.616 41.984 1.00 40.41 84 ALA A O 1
ATOM 650 N N . TRP A 1 87 ? -0.807 150.576 40.077 1.00 40.39 85 TRP A N 1
ATOM 651 C CA . TRP A 1 87 ? -1.249 151.887 39.601 1.00 40.38 85 TRP A CA 1
ATOM 652 C C . TRP A 1 87 ? -2.746 151.912 39.312 1.00 40.48 85 TRP A C 1
ATOM 653 O O . TRP A 1 87 ? -3.435 152.891 39.623 1.00 40.56 85 TRP A O 1
ATOM 664 N N . ARG A 1 88 ? -3.251 150.813 38.756 1.00 40.46 86 ARG A N 1
ATOM 665 C CA . ARG A 1 88 ? -4.663 150.693 38.436 1.00 40.39 86 ARG A CA 1
ATOM 666 C C . ARG A 1 88 ? -5.507 150.634 39.701 1.00 40.50 86 ARG A C 1
ATOM 667 O O . ARG A 1 88 ? -6.665 151.053 39.697 1.00 40.64 86 ARG A O 1
ATOM 675 N N . GLY A 1 89 ? -4.916 150.126 40.787 1.00 40.51 87 GLY A N 1
ATOM 676 C CA . GLY A 1 89 ? -5.571 150.095 42.085 1.00 40.53 87 GLY A CA 1
ATOM 677 C C . GLY A 1 89 ? -5.717 151.486 42.684 1.00 40.57 87 GLY A C 1
ATOM 678 O O . GLY A 1 89 ? -6.747 151.807 43.289 1.00 40.55 87 GLY A O 1
ATOM 679 N N . GLU A 1 90 ? -4.699 152.324 42.477 1.00 40.60 88 GLU A N 1
ATOM 680 C CA . GLU A 1 90 ? -4.704 153.700 42.978 1.00 40.68 88 GLU A CA 1
ATOM 681 C C . GLU A 1 90 ? -5.543 154.654 42.116 1.00 40.60 88 GLU A C 1
ATOM 682 O O . GLU A 1 90 ? -5.681 155.834 42.447 1.00 40.64 88 GLU A O 1
ATOM 688 N N . GLY A 1 91 ? -6.079 154.146 41.006 1.00 40.48 89 GLY A N 1
ATOM 689 C CA . GLY A 1 91 ? -6.926 154.934 40.126 1.00 40.34 89 GLY A CA 1
ATOM 690 C C . GLY A 1 91 ? -6.120 155.894 39.284 1.00 40.27 89 GLY A C 1
ATOM 691 O O . GLY A 1 91 ? -6.460 157.072 39.166 1.00 40.28 89 GLY A O 1
ATOM 692 N N . LYS A 1 92 ? -5.042 155.385 38.700 1.00 40.20 90 LYS A N 1
ATOM 693 C CA . LYS A 1 92 ? -4.141 156.198 37.905 1.00 40.05 90 LYS A CA 1
ATOM 694 C C . LYS A 1 92 ? -4.447 156.077 36.426 1.00 40.00 90 LYS A C 1
ATOM 695 O O . LYS A 1 92 ? -4.663 154.976 35.912 1.00 39.94 90 LYS A O 1
ATOM 701 N N . LYS A 1 93 ? -4.472 157.217 35.744 1.00 39.96 91 LYS A N 1
ATOM 702 C CA . LYS A 1 93 ? -4.699 157.230 34.319 1.00 39.97 91 LYS A CA 1
ATOM 703 C C . LYS A 1 93 ? -3.442 156.758 33.608 1.00 40.03 91 LYS A C 1
ATOM 704 O O . LYS A 1 93 ? -2.392 157.392 33.692 1.00 40.16 91 LYS A O 1
ATOM 710 N N . LEU A 1 94 ? -3.540 155.606 32.960 1.00 40.06 92 LEU A N 1
ATOM 711 C CA . LEU A 1 94 ? -2.427 155.070 32.191 1.00 40.04 92 LEU A CA 1
ATOM 712 C C . LEU A 1 94 ? -2.710 155.133 30.704 1.00 40.04 92 LEU A C 1
ATOM 713 O O . LEU A 1 94 ? -3.866 155.170 30.277 1.00 40.02 92 LEU A O 1
ATOM 718 N N . ALA A 1 95 ? -1.641 155.168 29.920 1.00 40.09 93 ALA A N 1
ATOM 719 C CA . ALA A 1 95 ? -1.735 155.114 28.473 1.00 40.14 93 ALA A CA 1
ATOM 720 C C . ALA A 1 95 ? -0.464 154.514 27.932 1.00 40.21 93 ALA A C 1
ATOM 721 O O . ALA A 1 95 ? 0.620 154.770 28.451 1.00 40.30 93 ALA A O 1
ATOM 723 N N . GLU A 1 96 ? -0.593 153.677 26.917 1.00 40.28 94 GLU A N 1
ATOM 724 C CA . GLU A 1 96 ? 0.569 153.051 26.325 1.00 40.38 94 GLU A CA 1
ATOM 725 C C . GLU A 1 96 ? 0.835 153.657 24.964 1.00 40.39 94 GLU A C 1
ATOM 726 O O . GLU A 1 96 ? -0.073 153.761 24.136 1.00 40.52 94 GLU A O 1
ATOM 732 N N . VAL A 1 97 ? 2.069 154.107 24.753 1.00 40.37 95 VAL A N 1
ATOM 733 C CA . VAL A 1 97 ? 2.492 154.601 23.451 1.00 40.30 95 VAL A CA 1
ATOM 734 C C . VAL A 1 97 ? 2.949 153.415 22.618 1.00 40.42 95 VAL A C 1
ATOM 735 O O . VAL A 1 97 ? 3.835 152.649 23.026 1.00 40.54 95 VAL A O 1
ATOM 739 N N . VAL A 1 98 ? 2.369 153.290 21.434 1.00 40.43 96 VAL A N 1
ATOM 740 C CA . VAL A 1 98 ? 2.412 152.047 20.700 1.00 40.31 96 VAL A CA 1
ATOM 741 C C . VAL A 1 98 ? 2.541 152.282 19.159 1.00 40.32 96 VAL A C 1
ATOM 742 O O . VAL A 1 98 ? 2.277 153.390 18.673 1.00 40.21 96 VAL A O 1
ATOM 746 N N . GLN A 1 99 ? 2.996 151.248 18.430 1.00 40.24 97 GLN A N 1
ATOM 747 C CA . GLN A 1 99 ? 3.096 151.261 16.948 1.00 40.21 97 GLN A CA 1
ATOM 748 C C . GLN A 1 99 ? 3.919 152.432 16.384 1.00 40.24 97 GLN A C 1
ATOM 749 O O . GLN A 1 99 ? 3.537 153.066 15.392 1.00 40.20 97 GLN A O 1
ATOM 755 N N . PHE A 1 100 ? 5.036 152.719 17.043 1.00 40.24 98 PHE A N 1
ATOM 756 C CA . PHE A 1 100 ? 5.976 153.715 16.574 1.00 40.09 98 PHE A CA 1
ATOM 757 C C . PHE A 1 100 ? 6.830 153.105 15.464 1.00 40.13 98 PHE A C 1
ATOM 758 O O . PHE A 1 100 ? 7.472 152.065 15.657 1.00 40.24 98 PHE A O 1
ATOM 766 N N . ALA A 1 101 ? 6.813 153.745 14.299 1.00 40.00 99 ALA A N 1
ATOM 767 C CA . ALA A 1 101 ? 7.540 153.257 13.138 1.00 39.90 99 ALA A CA 1
ATOM 768 C C . ALA A 1 101 ? 7.878 154.392 12.208 1.00 39.81 99 ALA A C 1
ATOM 769 O O . ALA A 1 101 ? 7.105 155.329 12.068 1.00 39.68 99 ALA A O 1
ATOM 771 N N . MET A 1 102 ? 9.066 154.316 11.609 1.00 39.89 100 MET A N 1
ATOM 772 C CA . MET A 1 102 ? 9.520 155.270 10.604 1.00 39.97 100 MET A CA 1
ATOM 773 C C . MET A 1 102 ? 10.004 154.473 9.416 1.00 40.07 100 MET A C 1
ATOM 774 O O . MET A 1 102 ? 10.618 153.426 9.587 1.00 40.27 100 MET A O 1
ATOM 779 N N . ASP A 1 103 ? 9.732 154.960 8.213 1.00 40.14 101 ASP A N 1
ATOM 780 C CA . ASP A 1 103 ? 10.242 154.333 6.997 1.00 40.27 101 ASP A CA 1
ATOM 781 C C . ASP A 1 103 ? 11.523 155.046 6.555 1.00 40.40 101 ASP A C 1
ATOM 782 O O . ASP A 1 103 ? 11.471 156.184 6.065 1.00 40.48 101 ASP A O 1
ATOM 787 N N . HIS A 1 104 ? 12.663 154.357 6.699 1.00 40.40 102 HIS A N 1
ATOM 788 C CA . HIS A 1 104 ? 13.985 154.946 6.429 1.00 40.49 102 HIS A CA 1
ATOM 789 C C . HIS A 1 104 ? 14.224 155.304 4.948 1.00 40.55 102 HIS A C 1
ATOM 790 O O . HIS A 1 104 ? 15.109 156.112 4.631 1.00 40.64 102 HIS A O 1
ATOM 797 N N . THR A 1 105 ? 13.447 154.695 4.052 1.00 40.52 103 THR A N 1
ATOM 798 C CA . THR A 1 105 ? 13.596 154.949 2.623 1.00 40.62 103 THR A CA 1
ATOM 799 C C . THR A 1 105 ? 12.970 156.273 2.214 1.00 40.68 103 THR A C 1
ATOM 800 O O . THR A 1 105 ? 13.415 156.898 1.258 1.00 40.79 103 THR A O 1
ATOM 804 N N . LEU A 1 106 ? 11.952 156.704 2.956 1.00 40.84 104 LEU A N 1
ATOM 805 C CA . LEU A 1 106 ? 11.190 157.906 2.605 1.00 41.03 104 LEU A CA 1
ATOM 806 C C . LEU A 1 106 ? 11.705 159.167 3.285 1.00 41.26 104 LEU A C 1
ATOM 807 O O . LEU A 1 106 ? 11.176 160.250 3.059 1.00 41.37 104 LEU A O 1
ATOM 812 N N . TYR A 1 107 ? 12.697 159.029 4.158 1.00 41.50 105 TYR A N 1
ATOM 813 C CA . TYR A 1 107 ? 13.331 160.210 4.736 1.00 41.61 105 TYR A CA 1
ATOM 814 C C . TYR A 1 107 ? 14.818 160.133 4.747 1.00 41.83 105 TYR A C 1
ATOM 815 O O . TYR A 1 107 ? 15.409 159.116 5.145 1.00 41.78 105 TYR A O 1
ATOM 824 N N . GLU A 1 108 ? 15.425 161.202 4.247 1.00 42.09 106 GLU A N 1
ATOM 825 C CA . GLU A 1 108 ? 16.860 161.373 4.272 1.00 42.33 106 GLU A CA 1
ATOM 826 C C . GLU A 1 108 ? 17.288 161.378 5.753 1.00 42.35 106 GLU A C 1
ATOM 827 O O . GLU A 1 108 ? 17.206 162.405 6.443 1.00 42.41 106 GLU A O 1
ATOM 833 N N . ALA A 1 109 ? 17.657 160.192 6.242 1.00 42.30 107 ALA A N 1
ATOM 834 C CA . ALA A 1 109 ? 17.876 159.964 7.664 1.00 42.49 107 ALA A CA 1
ATOM 835 C C . ALA A 1 109 ? 19.217 160.487 8.130 1.00 42.73 107 ALA A C 1
ATOM 836 O O . ALA A 1 109 ? 20.047 160.921 7.322 1.00 42.87 107 ALA A O 1
ATOM 838 N N . VAL A 1 110 ? 19.425 160.449 9.445 1.00 42.91 108 VAL A N 1
ATOM 839 C CA . VAL A 1 110 ? 20.732 160.715 10.024 1.00 43.03 108 VAL A CA 1
ATOM 840 C C . VAL A 1 110 ? 21.640 159.510 9.746 1.00 43.15 108 VAL A C 1
ATOM 841 O O . VAL A 1 110 ? 22.839 159.678 9.483 1.00 43.19 108 VAL A O 1
ATOM 845 N N . ALA A 1 111 ? 21.022 158.313 9.707 1.00 43.38 109 ALA A N 1
ATOM 846 C CA . ALA A 1 111 ? 21.722 157.009 9.576 1.00 43.49 109 ALA A CA 1
ATOM 847 C C . ALA A 1 111 ? 22.706 156.753 10.724 1.00 43.51 109 ALA A C 1
ATOM 848 O O . ALA A 1 111 ? 22.360 156.932 11.902 1.00 43.67 109 ALA A O 1
ATOM 850 N N . SER A 1 116 ? 17.028 156.287 13.433 1.00 41.41 114 SER A N 1
ATOM 851 C CA . SER A 1 116 ? 17.299 157.076 14.635 1.00 41.49 114 SER A CA 1
ATOM 852 C C . SER A 1 116 ? 16.009 157.722 15.181 1.00 41.52 114 SER A C 1
ATOM 853 O O . SER A 1 116 ? 15.348 158.511 14.474 1.00 41.64 114 SER A O 1
ATOM 856 N N . PRO A 1 117 ? 15.653 157.371 16.429 1.00 41.46 115 PRO A N 1
ATOM 857 C CA . PRO A 1 117 ? 14.420 157.861 17.080 1.00 41.42 115 PRO A CA 1
ATOM 858 C C . PRO A 1 117 ? 14.321 159.382 17.311 1.00 41.45 115 PRO A C 1
ATOM 859 O O . PRO A 1 117 ? 13.200 159.869 17.424 1.00 41.83 115 PRO A O 1
ATOM 863 N N . PHE A 1 118 ? 15.434 160.115 17.390 1.00 41.34 116 PHE A N 1
ATOM 864 C CA . PHE A 1 118 ? 15.348 161.574 17.648 1.00 41.26 116 PHE A CA 1
ATOM 865 C C . PHE A 1 118 ? 14.960 162.396 16.420 1.00 41.20 116 PHE A C 1
ATOM 866 O O . PHE A 1 118 ? 14.953 163.630 16.460 1.00 41.46 116 PHE A O 1
ATOM 874 N N . GLU A 1 119 ? 14.644 161.709 15.331 1.00 41.01 117 GLU A N 1
ATOM 875 C CA . GLU A 1 119 ? 14.137 162.359 14.135 1.00 40.78 117 GLU A CA 1
ATOM 876 C C . GLU A 1 119 ? 12.627 162.257 14.131 1.00 40.67 117 GLU A C 1
ATOM 877 O O . GLU A 1 119 ? 11.970 162.673 13.178 1.00 40.70 117 GLU A O 1
ATOM 883 N N . ALA A 1 120 ? 12.089 161.683 15.212 1.00 40.49 118 ALA A N 1
ATOM 884 C CA . ALA A 1 120 ? 10.656 161.618 15.456 1.00 40.46 118 ALA A CA 1
ATOM 885 C C . ALA A 1 120 ? 10.271 162.553 16.614 1.00 40.55 118 ALA A C 1
ATOM 886 O O . ALA A 1 120 ? 9.224 162.379 17.254 1.00 40.57 118 ALA A O 1
ATOM 888 N N . ALA A 1 121 ? 11.120 163.551 16.859 1.00 40.55 119 ALA A N 1
ATOM 889 C CA . ALA A 1 121 ? 10.912 164.526 17.922 1.00 40.46 119 ALA A CA 1
ATOM 890 C C . ALA A 1 121 ? 9.535 165.210 17.858 1.00 40.50 119 ALA A C 1
ATOM 891 O O . ALA A 1 121 ? 8.895 165.416 18.888 1.00 40.49 119 ALA A O 1
ATOM 893 N N . SER A 1 122 ? 9.076 165.541 16.653 1.00 40.60 120 SER A N 1
ATOM 894 C CA . SER A 1 122 ? 7.788 166.222 16.506 1.00 40.57 120 SER A CA 1
ATOM 895 C C . SER A 1 122 ? 6.630 165.278 16.769 1.00 40.40 120 SER A C 1
ATOM 896 O O . SER A 1 122 ? 5.601 165.703 17.259 1.00 40.56 120 SER A O 1
ATOM 899 N N . LEU A 1 123 ? 6.815 163.991 16.470 1.00 40.27 121 LEU A N 1
ATOM 900 C CA . LEU A 1 123 ? 5.829 162.972 16.834 1.00 40.07 121 LEU A CA 1
ATOM 901 C C . LEU A 1 123 ? 5.738 162.824 18.358 1.00 40.11 121 LEU A C 1
ATOM 902 O O . LEU A 1 123 ? 4.652 162.655 18.903 1.00 39.98 121 LEU A O 1
ATOM 907 N N . PHE A 1 124 ? 6.890 162.899 19.033 1.00 40.19 122 PHE A N 1
ATOM 908 C CA . PHE A 1 124 ? 6.951 162.779 20.492 1.00 40.11 122 PHE A CA 1
ATOM 909 C C . PHE A 1 124 ? 6.304 163.964 21.188 1.00 40.13 122 PHE A C 1
ATOM 910 O O . PHE A 1 124 ? 5.601 163.789 22.183 1.00 40.15 122 PHE A O 1
ATOM 918 N N . THR A 1 125 ? 6.539 165.169 20.666 1.00 40.15 123 THR A N 1
ATOM 919 C CA . THR A 1 125 ? 5.908 166.375 21.215 1.00 40.32 123 THR A CA 1
ATOM 920 C C . THR A 1 125 ? 4.390 166.262 21.179 1.00 40.30 123 THR A C 1
ATOM 921 O O . THR A 1 125 ? 3.695 166.676 22.120 1.00 40.34 123 THR A O 1
ATOM 925 N N . MET A 1 126 ? 3.884 165.697 20.088 1.00 40.21 124 MET A N 1
ATOM 926 C CA . MET A 1 126 ? 2.466 165.471 19.935 1.00 40.12 124 MET A CA 1
ATOM 927 C C . MET A 1 126 ? 1.932 164.482 20.973 1.00 40.10 124 MET A C 1
ATOM 928 O O . MET A 1 126 ? 0.862 164.697 21.522 1.00 40.31 124 MET A O 1
ATOM 933 N N . VAL A 1 127 ? 2.706 163.435 21.272 1.00 40.07 125 VAL A N 1
ATOM 934 C CA . VAL A 1 127 ? 2.336 162.464 22.312 1.00 40.06 125 VAL A CA 1
ATOM 935 C C . VAL A 1 127 ? 2.360 163.119 23.698 1.00 40.14 125 VAL A C 1
ATOM 936 O O . VAL A 1 127 ? 1.415 162.962 24.481 1.00 40.19 125 VAL A O 1
ATOM 940 N N . LEU A 1 128 ? 3.427 163.870 23.977 1.00 40.10 126 LEU A N 1
ATOM 941 C CA . LEU A 1 128 ? 3.566 164.585 25.241 1.00 40.10 126 LEU A CA 1
ATOM 942 C C . LEU A 1 128 ? 2.445 165.610 25.467 1.00 40.26 126 LEU A C 1
ATOM 943 O O . LEU A 1 128 ? 1.845 165.620 26.541 1.00 40.41 126 LEU A O 1
ATOM 948 N N . THR A 1 129 ? 2.143 166.445 24.456 1.00 40.31 127 THR A N 1
ATOM 949 C CA . THR A 1 129 ? 1.047 167.431 24.592 1.00 40.44 127 THR A CA 1
ATOM 950 C C . THR A 1 129 ? -0.275 166.741 24.871 1.00 40.29 127 THR A C 1
ATOM 951 O O . THR A 1 129 ? -1.009 167.160 25.753 1.00 40.38 127 THR A O 1
ATOM 955 N N . TYR A 1 130 ? -0.544 165.657 24.140 1.00 40.21 128 TYR A N 1
ATOM 956 C CA . TYR A 1 130 ? -1.741 164.840 24.348 1.00 40.20 128 TYR A CA 1
ATOM 957 C C . TYR A 1 130 ? -1.827 164.338 25.791 1.00 40.17 128 TYR A C 1
ATOM 958 O O . TYR A 1 130 ? -2.875 164.413 26.408 1.00 40.00 128 TYR A O 1
ATOM 967 N N . ALA A 1 131 ? -0.698 163.867 26.321 1.00 40.13 129 ALA A N 1
ATOM 968 C CA . ALA A 1 131 ? -0.624 163.347 27.681 1.00 40.14 129 ALA A CA 1
ATOM 969 C C . ALA A 1 131 ? -0.814 164.425 28.749 1.00 40.26 129 ALA A C 1
ATOM 970 O O . ALA A 1 131 ? -1.273 164.135 29.874 1.00 40.36 129 ALA A O 1
ATOM 972 N N . LEU A 1 132 ? -0.458 165.659 28.404 1.00 40.18 130 LEU A N 1
ATOM 973 C CA . LEU A 1 132 ? -0.618 166.784 29.310 1.00 40.10 130 LEU A CA 1
ATOM 974 C C . LEU A 1 132 ? -2.014 167.383 29.228 1.00 40.15 130 LEU A C 1
ATOM 975 O O . LEU A 1 132 ? -2.445 168.086 30.138 1.00 40.31 130 LEU A O 1
ATOM 980 N N . GLU A 1 133 ? -2.717 167.104 28.134 1.00 40.23 131 GLU A N 1
ATOM 981 C CA . GLU A 1 133 ? -4.080 167.596 27.945 1.00 40.32 131 GLU A CA 1
ATOM 982 C C . GLU A 1 133 ? -5.121 166.586 28.443 1.00 40.34 131 GLU A C 1
ATOM 983 O O . GLU A 1 133 ? -6.097 166.963 29.086 1.00 40.46 131 GLU A O 1
ATOM 989 N N . THR A 1 134 ? -4.874 165.301 28.177 1.00 40.37 132 THR A N 1
ATOM 990 C CA . THR A 1 134 ? -5.718 164.193 28.656 1.00 40.46 132 THR A CA 1
ATOM 991 C C . THR A 1 134 ? -5.578 163.979 30.183 1.00 40.47 132 THR A C 1
ATOM 992 O O . THR A 1 134 ? -6.342 163.218 30.784 1.00 40.58 132 THR A O 1
ATOM 996 N N . HIS A 1 135 ? -4.611 164.673 30.790 1.00 40.44 133 HIS A N 1
ATOM 997 C CA . HIS A 1 135 ? -4.285 164.545 32.219 1.00 40.36 133 HIS A CA 1
ATOM 998 C C . HIS A 1 135 ? -3.857 163.135 32.583 1.00 40.31 133 HIS A C 1
ATOM 999 O O . HIS A 1 135 ? -4.226 162.612 33.632 1.00 40.31 133 HIS A O 1
ATOM 1006 N N . ILE A 1 136 ? -3.073 162.528 31.694 1.00 40.33 134 ILE A N 1
ATOM 1007 C CA . ILE A 1 136 ? -2.530 161.189 31.898 1.00 40.38 134 ILE A CA 1
ATOM 1008 C C . ILE A 1 136 ? -1.481 161.225 33.007 1.00 40.40 134 ILE A C 1
ATOM 1009 O O . ILE A 1 136 ? -0.696 162.173 33.095 1.00 40.63 134 ILE A O 1
ATOM 1014 N N . ASP A 1 137 ? -1.502 160.221 33.875 1.00 40.33 135 ASP A N 1
ATOM 1015 C CA . ASP A 1 137 ? -0.504 160.109 34.938 1.00 40.43 135 ASP A CA 1
ATOM 1016 C C . ASP A 1 137 ? 0.774 159.403 34.460 1.00 40.42 135 ASP A C 1
ATOM 1017 O O . ASP A 1 137 ? 1.861 159.981 34.504 1.00 40.46 135 ASP A O 1
ATOM 1022 N N . TYR A 1 138 ? 0.636 158.159 34.004 1.00 40.40 136 TYR A N 1
ATOM 1023 C CA . TYR A 1 138 ? 1.789 157.386 33.547 1.00 40.36 136 TYR A CA 1
ATOM 1024 C C . TYR A 1 138 ? 1.730 157.015 32.073 1.00 40.33 136 TYR A C 1
ATOM 1025 O O . TYR A 1 138 ? 0.759 156.414 31.606 1.00 40.36 136 TYR A O 1
ATOM 1034 N N . LEU A 1 139 ? 2.775 157.396 31.348 1.00 40.20 137 LEU A N 1
ATOM 1035 C CA . LEU A 1 139 ? 2.930 157.048 29.949 1.00 40.13 137 LEU A CA 1
ATOM 1036 C C . LEU A 1 139 ? 3.817 155.811 29.846 1.00 40.13 137 LEU A C 1
ATOM 1037 O O . LEU A 1 139 ? 4.996 155.872 30.134 1.00 40.14 137 LEU A O 1
ATOM 1042 N N . CYS A 1 140 ? 3.241 154.688 29.439 1.00 40.26 138 CYS A N 1
ATOM 1043 C CA . CYS A 1 140 ? 3.974 153.419 29.414 1.00 40.54 138 CYS A CA 1
ATOM 1044 C C . CYS A 1 140 ? 4.483 153.013 28.016 1.00 40.47 138 CYS A C 1
ATOM 1045 O O . CYS A 1 140 ? 3.844 153.306 27.001 1.00 40.50 138 CYS A O 1
ATOM 1048 N N . ILE A 1 141 ? 5.638 152.347 27.977 1.00 40.34 139 ILE A N 1
ATOM 1049 C CA . ILE A 1 141 ? 6.216 151.861 26.715 1.00 40.39 139 ILE A CA 1
ATOM 1050 C C . ILE A 1 141 ? 6.834 150.489 26.864 1.00 40.51 139 ILE A C 1
ATOM 1051 O O . ILE A 1 141 ? 7.484 150.193 27.870 1.00 40.68 139 ILE A O 1
ATOM 1056 N N . SER A 1 142 ? 6.628 149.639 25.870 1.00 40.49 140 SER A N 1
ATOM 1057 C CA . SER A 1 142 ? 7.357 148.383 25.813 1.00 40.51 140 SER A CA 1
ATOM 1058 C C . SER A 1 142 ? 8.208 148.422 24.570 1.00 40.31 140 SER A C 1
ATOM 1059 O O . SER A 1 142 ? 7.699 148.517 23.458 1.00 40.28 140 SER A O 1
ATOM 1062 N N . ILE A 1 143 ? 9.513 148.390 24.777 1.00 40.25 141 ILE A N 1
ATOM 1063 C CA . ILE A 1 143 ? 10.481 148.710 23.736 1.00 40.20 141 ILE A CA 1
ATOM 1064 C C . ILE A 1 143 ? 11.510 147.605 23.536 1.00 40.23 141 ILE A C 1
ATOM 1065 O O . ILE A 1 143 ? 11.835 146.858 24.470 1.00 40.36 141 ILE A O 1
ATOM 1070 N N . ASN A 1 144 ? 12.036 147.514 22.323 1.00 40.08 142 ASN A N 1
ATOM 1071 C CA . ASN A 1 144 ? 13.150 146.635 22.055 1.00 40.09 142 ASN A CA 1
ATOM 1072 C C . ASN A 1 144 ? 14.362 147.097 22.855 1.00 40.23 142 ASN A C 1
ATOM 1073 O O . ASN A 1 144 ? 14.656 148.296 22.879 1.00 40.60 142 ASN A O 1
ATOM 1078 N N . PRO A 1 145 ? 15.065 146.160 23.509 1.00 40.14 143 PRO A N 1
ATOM 1079 C CA . PRO A 1 145 ? 16.219 146.488 24.355 1.00 40.07 143 PRO A CA 1
ATOM 1080 C C . PRO A 1 145 ? 17.285 147.388 23.723 1.00 40.10 143 PRO A C 1
ATOM 1081 O O . PRO A 1 145 ? 18.111 147.922 24.456 1.00 40.09 143 PRO A O 1
ATOM 1085 N N . LYS A 1 146 ? 17.266 147.562 22.402 1.00 40.20 144 LYS A N 1
ATOM 1086 C CA . LYS A 1 146 ? 18.297 148.369 21.738 1.00 40.40 144 LYS A CA 1
ATOM 1087 C C . LYS A 1 146 ? 18.102 149.863 21.941 1.00 40.46 144 LYS A C 1
ATOM 1088 O O . LYS A 1 146 ? 19.069 150.631 21.895 1.00 40.65 144 LYS A O 1
ATOM 1094 N N . HIS A 1 147 ? 16.864 150.265 22.209 1.00 40.41 145 HIS A N 1
ATOM 1095 C CA . HIS A 1 147 ? 16.555 151.667 22.458 1.00 40.44 145 HIS A CA 1
ATOM 1096 C C . HIS A 1 147 ? 16.380 151.954 23.936 1.00 40.28 145 HIS A C 1
ATOM 1097 O O . HIS A 1 147 ? 15.954 153.033 24.312 1.00 40.22 145 HIS A O 1
ATOM 1104 N N . ASP A 1 148 ? 16.749 150.988 24.767 1.00 40.33 146 ASP A N 1
ATOM 1105 C CA . ASP A 1 148 ? 16.564 151.084 26.209 1.00 40.38 146 ASP A CA 1
ATOM 1106 C C . ASP A 1 148 ? 17.245 152.301 26.798 1.00 40.40 146 ASP A C 1
ATOM 1107 O O . ASP A 1 148 ? 16.647 153.050 27.570 1.00 40.47 146 ASP A O 1
ATOM 1112 N N . THR A 1 149 ? 18.491 152.509 26.420 1.00 40.38 147 THR A N 1
ATOM 1113 C CA . THR A 1 149 ? 19.252 153.607 26.972 1.00 40.35 147 THR A CA 1
ATOM 1114 C C . THR A 1 149 ? 18.749 154.987 26.490 1.00 40.18 147 THR A C 1
ATOM 1115 O O . THR A 1 149 ? 18.842 155.970 27.221 1.00 40.23 147 THR A O 1
ATOM 1119 N N . PHE A 1 150 ? 18.160 155.031 25.294 1.00 40.08 148 PHE A N 1
ATOM 1120 C CA . PHE A 1 150 ? 17.656 156.280 24.725 1.00 39.95 148 PHE A CA 1
ATOM 1121 C C . PHE A 1 150 ? 16.442 156.788 25.502 1.00 40.06 148 PHE A C 1
ATOM 1122 O O . PHE A 1 150 ? 16.361 157.965 25.853 1.00 40.03 148 PHE A O 1
ATOM 1130 N N . TYR A 1 151 ? 15.501 155.891 25.772 1.00 40.11 149 TYR A N 1
ATOM 1131 C CA . TYR A 1 151 ? 14.288 156.255 26.486 1.00 40.07 149 TYR A CA 1
ATOM 1132 C C . TYR A 1 151 ? 14.535 156.538 27.968 1.00 40.10 149 TYR A C 1
ATOM 1133 O O . TYR A 1 151 ? 13.776 157.271 28.596 1.00 40.06 149 TYR A O 1
ATOM 1142 N N . SER A 1 152 ? 15.615 155.976 28.504 1.00 40.20 150 SER A N 1
ATOM 1143 C CA . SER A 1 152 ? 16.051 156.280 29.858 1.00 40.37 150 SER A CA 1
ATOM 1144 C C . SER A 1 152 ? 16.527 157.753 29.965 1.00 40.42 150 SER A C 1
ATOM 1145 O O . SER A 1 152 ? 16.259 158.428 30.964 1.00 40.56 150 SER A O 1
ATOM 1148 N N . LEU A 1 153 ? 17.198 158.243 28.922 1.00 40.35 151 LEU A N 1
ATOM 1149 C CA . LEU A 1 153 ? 17.586 159.646 28.850 1.00 40.26 151 LEU A CA 1
ATOM 1150 C C . LEU A 1 153 ? 16.345 160.528 28.760 1.00 40.25 151 LEU A C 1
ATOM 1151 O O . LEU A 1 153 ? 16.268 161.568 29.414 1.00 40.30 151 LEU A O 1
ATOM 1156 N N . LEU A 1 154 ? 15.354 160.079 27.988 1.00 40.28 152 LEU A N 1
ATOM 1157 C CA . LEU A 1 154 ? 14.069 160.789 27.878 1.00 40.27 152 LEU A CA 1
ATOM 1158 C C . LEU A 1 154 ? 13.257 160.781 29.183 1.00 40.39 152 LEU A C 1
ATOM 1159 O O . LEU A 1 154 ? 12.194 161.406 29.249 1.00 40.47 152 LEU A O 1
ATOM 1164 N N . GLY A 1 155 ? 13.756 160.082 30.214 1.00 40.27 153 GLY A N 1
ATOM 1165 C CA . GLY A 1 155 ? 13.159 160.143 31.538 1.00 40.14 153 GLY A CA 1
ATOM 1166 C C . GLY A 1 155 ? 12.280 158.973 31.944 1.00 40.15 153 GLY A C 1
ATOM 1167 O O . GLY A 1 155 ? 11.713 158.976 33.045 1.00 40.13 153 GLY A O 1
ATOM 1168 N N . PHE A 1 156 ? 12.159 157.980 31.061 1.00 40.10 154 PHE A N 1
ATOM 1169 C CA . PHE A 1 156 ? 11.381 156.774 31.341 1.00 39.98 154 PHE A CA 1
ATOM 1170 C C . PHE A 1 156 ? 12.116 155.848 32.303 1.00 40.05 154 PHE A C 1
ATOM 1171 O O . PHE A 1 156 ? 13.266 155.464 32.064 1.00 40.07 154 PHE A O 1
ATOM 1179 N N . THR A 1 157 ? 11.444 155.505 33.394 1.00 40.04 155 THR A N 1
ATOM 1180 C CA . THR A 1 157 ? 11.981 154.607 34.401 1.00 39.95 155 THR A CA 1
ATOM 1181 C C . THR A 1 157 ? 11.560 153.191 34.044 1.00 39.96 155 THR A C 1
ATOM 1182 O O . THR A 1 157 ? 10.473 152.989 33.537 1.00 39.94 155 THR A O 1
ATOM 1186 N N . GLN A 1 158 ? 12.433 152.218 34.283 1.00 40.06 156 GLN A N 1
ATOM 1187 C CA . GLN A 1 158 ? 12.107 150.816 33.994 1.00 40.06 156 GLN A CA 1
ATOM 1188 C C . GLN A 1 158 ? 11.141 150.248 35.017 1.00 40.08 156 GLN A C 1
ATOM 1189 O O . GLN A 1 158 ? 11.386 150.323 36.218 1.00 40.37 156 GLN A O 1
ATOM 1195 N N . ILE A 1 159 ? 10.030 149.700 34.539 1.00 40.02 157 ILE A N 1
ATOM 1196 C CA . ILE A 1 159 ? 9.001 149.164 35.424 1.00 39.96 157 ILE A CA 1
ATOM 1197 C C . ILE A 1 159 ? 8.806 147.681 35.216 1.00 39.95 157 ILE A C 1
ATOM 1198 O O . ILE A 1 159 ? 8.213 147.012 36.043 1.00 39.99 157 ILE A O 1
ATOM 1203 N N . GLY A 1 160 ? 9.338 147.165 34.113 1.00 40.02 158 GLY A N 1
ATOM 1204 C CA . GLY A 1 160 ? 9.243 145.749 33.807 1.00 39.99 158 GLY A CA 1
ATOM 1205 C C . GLY A 1 160 ? 10.554 145.151 33.352 1.00 39.92 158 GLY A C 1
ATOM 1206 O O . GLY A 1 160 ? 11.358 145.816 32.710 1.00 39.83 158 GLY A O 1
ATOM 1207 N N . ALA A 1 161 ? 10.761 143.879 33.681 1.00 40.05 159 ALA A N 1
ATOM 1208 C CA . ALA A 1 161 ? 11.980 143.165 33.307 1.00 39.98 159 ALA A CA 1
ATOM 1209 C C . ALA A 1 161 ? 12.043 142.857 31.809 1.00 40.05 159 ALA A C 1
ATOM 1210 O O . ALA A 1 161 ? 11.071 143.059 31.072 1.00 40.07 159 ALA A O 1
ATOM 1212 N N . LEU A 1 162 ? 13.205 142.389 31.368 1.00 40.02 160 LEU A N 1
ATOM 1213 C CA . LEU A 1 162 ? 13.393 141.936 30.006 1.00 39.92 160 LEU A CA 1
ATOM 1214 C C . LEU A 1 162 ? 12.702 140.590 29.813 1.00 40.04 160 LEU A C 1
ATOM 1215 O O . LEU A 1 162 ? 13.128 139.571 30.368 1.00 40.20 160 LEU A O 1
ATOM 1220 N N . LYS A 1 163 ? 11.615 140.601 29.051 1.00 39.93 161 LYS A N 1
ATOM 1221 C CA . LYS A 1 163 ? 10.814 139.405 28.832 1.00 39.88 161 LYS A CA 1
ATOM 1222 C C . LYS A 1 163 ? 10.674 139.145 27.347 1.00 39.88 161 LYS A C 1
ATOM 1223 O O . LYS A 1 163 ? 11.160 139.905 26.540 1.00 40.05 161 LYS A O 1
ATOM 1229 N N . HIS A 1 164 ? 10.027 138.049 26.993 1.00 39.95 162 HIS A N 1
ATOM 1230 C CA . HIS A 1 164 ? 9.706 137.786 25.611 1.00 39.94 162 HIS A CA 1
ATOM 1231 C C . HIS A 1 164 ? 8.291 138.269 25.348 1.00 40.02 162 HIS A C 1
ATOM 1232 O O . HIS A 1 164 ? 7.342 137.813 25.986 1.00 40.04 162 HIS A O 1
ATOM 1239 N N . TYR A 1 165 ? 8.160 139.209 24.420 1.00 40.13 163 TYR A N 1
ATOM 1240 C CA . TYR A 1 165 ? 6.863 139.739 24.031 1.00 40.24 163 TYR A CA 1
ATOM 1241 C C . TYR A 1 165 ? 6.320 138.866 22.910 1.00 40.28 163 TYR A C 1
ATOM 1242 O O . TYR A 1 165 ? 6.747 138.987 21.765 1.00 40.40 163 TYR A O 1
ATOM 1251 N N . GLY A 1 166 ? 5.392 137.969 23.259 1.00 40.35 164 GLY A N 1
ATOM 1252 C CA . GLY A 1 166 ? 4.843 136.991 22.325 1.00 40.35 164 GLY A CA 1
ATOM 1253 C C . GLY A 1 166 ? 4.160 137.602 21.115 1.00 40.41 164 GLY A C 1
ATOM 1254 O O . GLY A 1 166 ? 4.311 137.101 19.993 1.00 40.42 164 GLY A O 1
ATOM 1255 N N . THR A 1 167 ? 3.419 138.691 21.350 1.00 40.38 165 THR A N 1
ATOM 1256 C CA . THR A 1 167 ? 2.747 139.457 20.300 1.00 40.47 165 THR A CA 1
ATOM 1257 C C . THR A 1 167 ? 3.695 139.790 19.148 1.00 40.59 165 THR A C 1
ATOM 1258 O O . THR A 1 167 ? 3.357 139.605 17.971 1.00 40.74 165 THR A O 1
ATOM 1262 N N . VAL A 1 168 ? 4.894 140.238 19.501 1.00 40.56 166 VAL A N 1
ATOM 1263 C CA . VAL A 1 168 ? 5.865 140.700 18.528 1.00 40.48 166 VAL A CA 1
ATOM 1264 C C . VAL A 1 168 ? 6.933 139.638 18.194 1.00 40.45 166 VAL A C 1
ATOM 1265 O O . VAL A 1 168 ? 7.637 139.761 17.183 1.00 40.45 166 VAL A O 1
ATOM 1269 N N . ASN A 1 169 ? 6.984 138.567 19.001 1.00 40.35 167 ASN A N 1
ATOM 1270 C CA . ASN A 1 169 ? 8.081 137.580 18.972 1.00 40.31 167 ASN A CA 1
ATOM 1271 C C . ASN A 1 169 ? 9.457 138.246 18.977 1.00 40.27 167 ASN A C 1
ATOM 1272 O O . ASN A 1 169 ? 10.281 138.035 18.077 1.00 40.22 167 ASN A O 1
ATOM 1277 N N . ALA A 1 170 ? 9.666 139.085 19.987 1.00 40.21 168 ALA A N 1
ATOM 1278 C CA . ALA A 1 170 ? 10.908 139.810 20.179 1.00 40.18 168 ALA A CA 1
ATOM 1279 C C . ALA A 1 170 ? 11.030 140.160 21.673 1.00 40.21 168 ALA A C 1
ATOM 1280 O O . ALA A 1 170 ? 10.019 140.166 22.386 1.00 40.19 168 ALA A O 1
ATOM 1282 N N . PRO A 1 171 ? 12.256 140.398 22.164 1.00 40.22 169 PRO A N 1
ATOM 1283 C CA . PRO A 1 171 ? 12.458 140.799 23.566 1.00 40.14 169 PRO A CA 1
ATOM 1284 C C . PRO A 1 171 ? 11.900 142.185 23.838 1.00 40.21 169 PRO A C 1
ATOM 1285 O O . PRO A 1 171 ? 11.827 143.004 22.909 1.00 40.29 169 PRO A O 1
ATOM 1289 N N . ALA A 1 172 ? 11.517 142.451 25.088 1.00 40.21 170 ALA A N 1
ATOM 1290 C CA . ALA A 1 172 ? 10.994 143.771 25.480 1.00 40.27 170 ALA A CA 1
ATOM 1291 C C . ALA A 1 172 ? 11.239 144.084 26.955 1.00 40.31 170 ALA A C 1
ATOM 1292 O O . ALA A 1 172 ? 11.194 143.183 27.797 1.00 40.38 170 ALA A O 1
ATOM 1294 N N . ILE A 1 173 ? 11.522 145.357 27.259 1.00 40.26 171 ILE A N 1
ATOM 1295 C CA . ILE A 1 173 ? 11.432 145.862 28.639 1.00 40.30 171 ILE A CA 1
ATOM 1296 C C . ILE A 1 173 ? 10.338 146.900 28.723 1.00 40.21 171 ILE A C 1
ATOM 1297 O O . ILE A 1 173 ? 10.036 147.568 27.734 1.00 40.38 171 ILE A O 1
ATOM 1302 N N . ALA A 1 174 ? 9.740 147.037 29.900 1.00 40.14 172 ALA A N 1
ATOM 1303 C CA . ALA A 1 174 ? 8.700 148.039 30.113 1.00 40.02 172 ALA A CA 1
ATOM 1304 C C . ALA A 1 174 ? 9.269 149.237 30.827 1.00 39.99 172 ALA A C 1
ATOM 1305 O O . ALA A 1 174 ? 10.006 149.095 31.804 1.00 39.90 172 ALA A O 1
ATOM 1307 N N . ARG A 1 175 ? 8.959 150.421 30.301 1.00 39.95 173 ARG A N 1
ATOM 1308 C CA . ARG A 1 175 ? 9.332 151.685 30.927 1.00 39.88 173 ARG A CA 1
ATOM 1309 C C . ARG A 1 175 ? 8.114 152.600 31.023 1.00 39.86 173 ARG A C 1
ATOM 1310 O O . ARG A 1 175 ? 7.214 152.538 30.198 1.00 39.78 173 ARG A O 1
ATOM 1318 N N . ALA A 1 176 ? 8.093 153.443 32.043 1.00 39.95 174 ALA A N 1
ATOM 1319 C CA . ALA A 1 176 ? 7.000 154.375 32.241 1.00 39.95 174 ALA A CA 1
ATOM 1320 C C . ALA A 1 176 ? 7.537 155.729 32.653 1.00 40.03 174 ALA A C 1
ATOM 1321 O O . ALA A 1 176 ? 8.648 155.824 33.182 1.00 40.07 174 ALA A O 1
ATOM 1323 N N . LEU A 1 177 ? 6.756 156.779 32.387 1.00 40.03 175 LEU A N 1
ATOM 1324 C CA . LEU A 1 177 ? 7.117 158.142 32.777 1.00 40.09 175 LEU A CA 1
ATOM 1325 C C . LEU A 1 177 ? 5.945 158.855 33.467 1.00 40.20 175 LEU A C 1
ATOM 1326 O O . LEU A 1 177 ? 4.809 158.840 32.966 1.00 40.27 175 LEU A O 1
ATOM 1331 N N . TYR A 1 178 ? 6.221 159.466 34.622 1.00 40.18 176 TYR A N 1
ATOM 1332 C CA . TYR A 1 178 ? 5.217 160.265 35.314 1.00 40.15 176 TYR A CA 1
ATOM 1333 C C . TYR A 1 178 ? 5.084 161.637 34.660 1.00 40.11 176 TYR A C 1
ATOM 1334 O O . TYR A 1 178 ? 5.892 162.533 34.908 1.00 40.17 176 TYR A O 1
ATOM 1343 N N . VAL A 1 179 ? 4.052 161.790 33.835 1.00 40.04 177 VAL A N 1
ATOM 1344 C CA . VAL A 1 179 ? 3.854 163.004 33.030 1.00 40.09 177 VAL A CA 1
ATOM 1345 C C . VAL A 1 179 ? 3.715 164.348 33.817 1.00 40.10 177 VAL A C 1
ATOM 1346 O O . VAL A 1 179 ? 4.373 165.326 33.455 1.00 40.01 177 VAL A O 1
ATOM 1350 N N . PRO A 1 180 ? 2.897 164.396 34.886 1.00 40.15 178 PRO A N 1
ATOM 1351 C CA . PRO A 1 180 ? 2.742 165.625 35.682 1.00 40.14 178 PRO A CA 1
ATOM 1352 C C . PRO A 1 180 ? 4.038 166.295 36.169 1.00 40.16 178 PRO A C 1
ATOM 1353 O O . PRO A 1 180 ? 4.015 167.488 36.434 1.00 40.32 178 PRO A O 1
ATOM 1357 N N . GLU A 1 181 ? 5.120 165.543 36.328 1.00 40.25 179 GLU A N 1
ATOM 1358 C CA . GLU A 1 181 ? 6.437 166.158 36.551 1.00 40.43 179 GLU A CA 1
ATOM 1359 C C . GLU A 1 181 ? 7.524 165.486 35.705 1.00 40.38 179 GLU A C 1
ATOM 1360 O O . GLU A 1 181 ? 8.521 164.982 36.233 1.00 40.22 179 GLU A O 1
ATOM 1366 N N . TRP A 1 182 ? 7.323 165.521 34.385 1.00 40.41 180 TRP A N 1
ATOM 1367 C CA . TRP A 1 182 ? 8.229 164.901 33.423 1.00 40.45 180 TRP A CA 1
ATOM 1368 C C . TRP A 1 182 ? 9.623 165.528 33.402 1.00 40.47 180 TRP A C 1
ATOM 1369 O O . TRP A 1 182 ? 10.607 164.843 33.130 1.00 40.59 180 TRP A O 1
ATOM 1380 N N . ARG A 1 183 ? 9.701 166.825 33.692 1.00 40.45 181 ARG A N 1
ATOM 1381 C CA . ARG A 1 183 ? 10.971 167.556 33.649 1.00 40.46 181 ARG A CA 1
ATOM 1382 C C . ARG A 1 183 ? 11.912 167.191 34.796 1.00 40.42 181 ARG A C 1
ATOM 1383 O O . ARG A 1 183 ? 13.104 167.456 34.733 1.00 40.54 181 ARG A O 1
ATOM 1391 N N . SER A 1 184 ? 11.382 166.559 35.831 1.00 40.36 182 SER A N 1
ATOM 1392 C CA . SER A 1 184 ? 12.202 166.177 36.968 1.00 40.41 182 SER A CA 1
ATOM 1393 C C . SER A 1 184 ? 12.765 164.774 36.806 1.00 40.50 182 SER A C 1
ATOM 1394 O O . SER A 1 184 ? 13.478 164.285 37.682 1.00 40.58 182 SER A O 1
ATOM 1397 N N . GLN A 1 185 ? 12.427 164.120 35.694 1.00 40.53 183 GLN A N 1
ATOM 1398 C CA . GLN A 1 185 ? 12.846 162.735 35.451 1.00 40.52 183 GLN A CA 1
ATOM 1399 C C . GLN A 1 185 ? 13.856 162.633 34.331 1.00 40.59 183 GLN A C 1
ATOM 1400 O O . GLN A 1 185 ? 14.405 161.565 34.090 1.00 40.62 183 GLN A O 1
ATOM 1406 N N . THR A 1 186 ? 14.104 163.756 33.660 1.00 40.64 184 THR A N 1
ATOM 1407 C CA . THR A 1 186 ? 14.947 163.794 32.478 1.00 40.71 184 THR A CA 1
ATOM 1408 C C . THR A 1 186 ? 16.133 164.713 32.701 1.00 40.70 184 THR A C 1
ATOM 1409 O O . THR A 1 186 ? 16.007 165.751 33.356 1.00 40.93 184 THR A O 1
ATOM 1413 N N . LEU A 1 187 ? 17.300 164.300 32.215 1.00 40.65 185 LEU A N 1
ATOM 1414 C CA . LEU A 1 187 ? 18.511 165.117 32.335 1.00 40.55 185 LEU A CA 1
ATOM 1415 C C . LEU A 1 187 ? 18.471 166.334 31.423 1.00 40.47 185 LEU A C 1
ATOM 1416 O O . LEU A 1 187 ? 19.038 167.369 31.753 1.00 40.39 185 LEU A O 1
ATOM 1421 N N . LEU A 1 188 ? 17.801 166.194 30.268 1.00 40.41 186 LEU A N 1
ATOM 1422 C CA . LEU A 1 188 ? 17.695 167.270 29.264 1.00 40.32 186 LEU A CA 1
ATOM 1423 C C . LEU A 1 188 ? 16.990 168.521 29.790 1.00 40.33 186 LEU A C 1
ATOM 1424 O O . LEU A 1 188 ? 17.088 169.590 29.185 1.00 40.49 186 LEU A O 1
ATOM 1429 N N . ALA A 1 189 ? 16.302 168.385 30.923 1.00 40.28 187 ALA A N 1
ATOM 1430 C CA . ALA A 1 189 ? 15.593 169.497 31.540 1.00 40.20 187 ALA A CA 1
ATOM 1431 C C . ALA A 1 189 ? 16.537 170.471 32.240 1.00 40.20 187 ALA A C 1
ATOM 1432 O O . ALA A 1 189 ? 16.148 171.590 32.556 1.00 40.38 187 ALA A O 1
ATOM 1434 N N . GLN A 1 190 ? 17.780 170.041 32.466 1.00 40.20 188 GLN A N 1
ATOM 1435 C CA . GLN A 1 190 ? 18.824 170.897 33.038 1.00 40.21 188 GLN A CA 1
ATOM 1436 C C . GLN A 1 190 ? 19.200 172.018 32.064 1.00 40.20 188 GLN A C 1
ATOM 1437 O O . GLN A 1 190 ? 19.701 173.063 32.468 1.00 40.33 188 GLN A O 1
ATOM 1443 N N . PHE A 1 191 ? 18.908 171.806 30.788 1.00 40.23 189 PHE A N 1
ATOM 1444 C CA . PHE A 1 191 ? 19.247 172.762 29.756 1.00 40.28 189 PHE A CA 1
ATOM 1445 C C . PHE A 1 191 ? 18.061 173.632 29.343 1.00 40.46 189 PHE A C 1
ATOM 1446 O O . PHE A 1 191 ? 18.003 174.093 28.207 1.00 40.60 189 PHE A O 1
ATOM 1454 N N . MET A 1 192 ? 17.111 173.847 30.259 1.00 40.57 190 MET A N 1
ATOM 1455 C CA . MET A 1 192 ? 16.044 174.846 30.039 1.00 40.67 190 MET A CA 1
ATOM 1456 C C . MET A 1 192 ? 15.648 175.615 31.302 1.00 40.60 190 MET A C 1
ATOM 1457 O O . MET A 1 192 ? 15.208 176.771 31.227 1.00 40.50 190 MET A O 1
ATOM 1462 N N . THR B 1 4 ? -6.262 169.046 15.854 1.00 41.84 2 THR B N 1
ATOM 1463 C CA . THR B 1 4 ? -5.726 170.127 16.756 1.00 41.76 2 THR B CA 1
ATOM 1464 C C . THR B 1 4 ? -4.370 170.688 16.190 1.00 41.62 2 THR B C 1
ATOM 1465 O O . THR B 1 4 ? -4.131 170.559 14.979 1.00 41.56 2 THR B O 1
ATOM 1469 N N . PRO B 1 5 ? -3.555 171.387 17.013 1.00 41.51 3 PRO B N 1
ATOM 1470 C CA . PRO B 1 5 ? -2.206 171.810 16.613 1.00 41.41 3 PRO B CA 1
ATOM 1471 C C . PRO B 1 5 ? -1.455 170.901 15.630 1.00 41.30 3 PRO B C 1
ATOM 1472 O O . PRO B 1 5 ? -0.885 169.878 16.034 1.00 41.33 3 PRO B O 1
ATOM 1476 N N . ARG B 1 6 ? -1.488 171.284 14.348 1.00 41.07 4 ARG B N 1
ATOM 1477 C CA . ARG B 1 6 ? -0.597 170.744 13.320 1.00 40.73 4 ARG B CA 1
ATOM 1478 C C . ARG B 1 6 ? 0.842 171.132 13.689 1.00 40.64 4 ARG B C 1
ATOM 1479 O O . ARG B 1 6 ? 1.069 172.181 14.293 1.00 40.56 4 ARG B O 1
ATOM 1487 N N . LYS B 1 7 ? 1.809 170.285 13.345 1.00 40.46 5 LYS B N 1
ATOM 1488 C CA . LYS B 1 7 ? 3.209 170.593 13.628 1.00 40.35 5 LYS B CA 1
ATOM 1489 C C . LYS B 1 7 ? 4.036 170.629 12.350 1.00 40.26 5 LYS B C 1
ATOM 1490 O O . LYS B 1 7 ? 4.240 169.605 11.715 1.00 40.28 5 LYS B O 1
ATOM 1496 N N . VAL B 1 8 ? 4.506 171.817 11.974 1.00 40.18 6 VAL B N 1
ATOM 1497 C CA . VAL B 1 8 ? 5.338 171.966 10.774 1.00 40.07 6 VAL B CA 1
ATOM 1498 C C . VAL B 1 8 ? 6.761 172.414 11.091 1.00 39.95 6 VAL B C 1
ATOM 1499 O O . VAL B 1 8 ? 6.961 173.437 11.727 1.00 40.01 6 VAL B O 1
ATOM 1503 N N . ALA B 1 9 ? 7.736 171.607 10.680 1.00 39.81 7 ALA B N 1
ATOM 1504 C CA . ALA B 1 9 ? 9.137 172.005 10.691 1.00 39.70 7 ALA B CA 1
ATOM 1505 C C . ALA B 1 9 ? 9.514 172.194 9.245 1.00 39.77 7 ALA B C 1
ATOM 1506 O O . ALA B 1 9 ? 9.445 171.260 8.448 1.00 39.83 7 ALA B O 1
ATOM 1508 N N . ARG B 1 10 ? 9.908 173.403 8.894 1.00 39.86 8 ARG B N 1
ATOM 1509 C CA . ARG B 1 10 ? 9.930 173.793 7.498 1.00 39.79 8 ARG B CA 1
ATOM 1510 C C . ARG B 1 10 ? 11.010 174.802 7.222 1.00 39.75 8 ARG B C 1
ATOM 1511 O O . ARG B 1 10 ? 11.510 175.456 8.128 1.00 39.79 8 ARG B O 1
ATOM 1519 N N . ILE B 1 11 ? 11.364 174.928 5.959 1.00 39.74 9 ILE B N 1
ATOM 1520 C CA . ILE B 1 11 ? 12.269 175.963 5.521 1.00 39.78 9 ILE B CA 1
ATOM 1521 C C . ILE B 1 11 ? 11.455 177.231 5.241 1.00 39.83 9 ILE B C 1
ATOM 1522 O O . ILE B 1 11 ? 10.316 177.161 4.761 1.00 39.84 9 ILE B O 1
ATOM 1527 N N . LEU B 1 12 ? 12.010 178.376 5.608 1.00 39.91 10 LEU B N 1
ATOM 1528 C CA . LEU B 1 12 ? 11.331 179.643 5.425 1.00 40.15 10 LEU B CA 1
ATOM 1529 C C . LEU B 1 12 ? 11.673 180.248 4.074 1.00 40.47 10 LEU B C 1
ATOM 1530 O O . LEU B 1 12 ? 12.854 180.428 3.736 1.00 40.65 10 LEU B O 1
ATOM 1535 N N . VAL B 1 13 ? 10.638 180.557 3.298 1.00 40.71 11 VAL B N 1
ATOM 1536 C CA . VAL B 1 13 ? 10.824 180.997 1.919 1.00 40.91 11 VAL B CA 1
ATOM 1537 C C . VAL B 1 13 ? 10.387 182.441 1.681 1.00 40.94 11 VAL B C 1
ATOM 1538 O O . VAL B 1 13 ? 11.150 183.242 1.127 1.00 41.07 11 VAL B O 1
ATOM 1542 N N . ALA B 1 14 ? 9.164 182.766 2.096 1.00 40.84 12 ALA B N 1
ATOM 1543 C CA . ALA B 1 14 ? 8.609 184.102 1.909 1.00 40.81 12 ALA B CA 1
ATOM 1544 C C . ALA B 1 14 ? 9.265 185.115 2.866 1.00 40.85 12 ALA B C 1
ATOM 1545 O O . ALA B 1 14 ? 9.691 184.741 3.976 1.00 40.86 12 ALA B O 1
ATOM 1547 N N . PRO B 1 15 ? 9.406 186.372 2.408 1.00 40.82 13 PRO B N 1
ATOM 1548 C CA . PRO B 1 15 ? 9.891 187.478 3.254 1.00 40.75 13 PRO B CA 1
ATOM 1549 C C . PRO B 1 15 ? 9.118 187.663 4.568 1.00 40.66 13 PRO B C 1
ATOM 1550 O O . PRO B 1 15 ? 9.749 187.880 5.597 1.00 40.68 13 PRO B O 1
ATOM 1554 N N . ASN B 1 16 ? 7.790 187.557 4.528 1.00 40.63 14 ASN B N 1
ATOM 1555 C CA . ASN B 1 16 ? 6.958 187.729 5.728 1.00 40.63 14 ASN B CA 1
ATOM 1556 C C . ASN B 1 16 ? 7.140 186.617 6.776 1.00 40.52 14 ASN B C 1
ATOM 1557 O O . ASN B 1 16 ? 6.931 186.846 7.964 1.00 40.48 14 ASN B O 1
ATOM 1562 N N . GLU B 1 17 ? 7.507 185.417 6.310 1.00 40.49 15 GLU B N 1
ATOM 1563 C CA . GLU B 1 17 ? 7.852 184.290 7.183 1.00 40.41 15 GLU B CA 1
ATOM 1564 C C . GLU B 1 17 ? 9.193 184.550 7.830 1.00 40.36 15 GLU B C 1
ATOM 1565 O O . GLU B 1 17 ? 9.375 184.304 9.020 1.00 40.39 15 GLU B O 1
ATOM 1571 N N . ARG B 1 18 ? 10.138 185.036 7.022 1.00 40.31 16 ARG B N 1
ATOM 1572 C CA . ARG B 1 18 ? 11.484 185.367 7.483 1.00 40.29 16 ARG B CA 1
ATOM 1573 C C . ARG B 1 18 ? 11.469 186.562 8.429 1.00 40.25 16 ARG B C 1
ATOM 1574 O O . ARG B 1 18 ? 12.351 186.694 9.282 1.00 40.18 16 ARG B O 1
ATOM 1582 N N . ASP B 1 19 ? 10.457 187.421 8.272 1.00 40.26 17 ASP B N 1
ATOM 1583 C CA . ASP B 1 19 ? 10.264 188.591 9.133 1.00 40.29 17 ASP B CA 1
ATOM 1584 C C . ASP B 1 19 ? 9.767 188.189 10.510 1.00 40.22 17 ASP B C 1
ATOM 1585 O O . ASP B 1 19 ? 10.207 188.741 11.518 1.00 40.21 17 ASP B O 1
ATOM 1590 N N . ALA B 1 20 ? 8.842 187.228 10.544 1.00 40.16 18 ALA B N 1
ATOM 1591 C CA . ALA B 1 20 ? 8.325 186.689 11.797 1.00 40.09 18 ALA B CA 1
ATOM 1592 C C . ALA B 1 20 ? 9.419 185.928 12.537 1.00 40.12 18 ALA B C 1
ATOM 1593 O O . ALA B 1 20 ? 9.463 185.933 13.770 1.00 40.11 18 ALA B O 1
ATOM 1595 N N . ALA B 1 21 ? 10.310 185.293 11.772 1.00 40.09 19 ALA B N 1
ATOM 1596 C CA . ALA B 1 21 ? 11.473 184.607 12.327 1.00 40.22 19 ALA B CA 1
ATOM 1597 C C . ALA B 1 21 ? 12.419 185.582 12.998 1.00 40.31 19 ALA B C 1
ATOM 1598 O O . ALA B 1 21 ? 12.923 185.315 14.090 1.00 40.31 19 ALA B O 1
ATOM 1600 N N . ARG B 1 22 ? 12.652 186.717 12.330 1.00 40.43 20 ARG B N 1
ATOM 1601 C CA . ARG B 1 22 ? 13.504 187.781 12.846 1.00 40.38 20 ARG B CA 1
ATOM 1602 C C . ARG B 1 22 ? 12.893 188.404 14.087 1.00 40.40 20 ARG B C 1
ATOM 1603 O O . ARG B 1 22 ? 13.616 188.820 14.996 1.00 40.50 20 ARG B O 1
ATOM 1611 N N . ARG B 1 23 ? 11.558 188.468 14.114 1.00 40.41 21 ARG B N 1
ATOM 1612 C CA . ARG B 1 23 ? 10.810 188.984 15.264 1.00 40.36 21 ARG B CA 1
ATOM 1613 C C . ARG B 1 23 ? 11.047 188.119 16.492 1.00 40.31 21 ARG B C 1
ATOM 1614 O O . ARG B 1 23 ? 11.296 188.638 17.572 1.00 40.35 21 ARG B O 1
ATOM 1622 N N . ILE B 1 24 ? 10.975 186.797 16.312 1.00 40.21 22 ILE B N 1
ATOM 1623 C CA . ILE B 1 24 ? 11.242 185.850 17.393 1.00 40.19 22 ILE B CA 1
ATOM 1624 C C . ILE B 1 24 ? 12.668 186.022 17.932 1.00 40.28 22 ILE B C 1
ATOM 1625 O O . ILE B 1 24 ? 12.882 186.050 19.156 1.00 40.36 22 ILE B O 1
ATOM 1630 N N . VAL B 1 25 ? 13.623 186.210 17.017 1.00 40.31 23 VAL B N 1
ATOM 1631 C CA . VAL B 1 25 ? 15.025 186.406 17.387 1.00 40.33 23 VAL B CA 1
ATOM 1632 C C . VAL B 1 25 ? 15.234 187.719 18.130 1.00 40.40 23 VAL B C 1
ATOM 1633 O O . VAL B 1 25 ? 15.911 187.756 19.156 1.00 40.51 23 VAL B O 1
ATOM 1637 N N . ARG B 1 26 ? 14.601 188.780 17.651 1.00 40.41 24 ARG B N 1
ATOM 1638 C CA . ARG B 1 26 ? 14.759 190.073 18.288 1.00 40.46 24 ARG B CA 1
ATOM 1639 C C . ARG B 1 26 ? 14.050 190.148 19.646 1.00 40.49 24 ARG B C 1
ATOM 1640 O O . ARG B 1 26 ? 14.513 190.841 20.541 1.00 40.62 24 ARG B O 1
ATOM 1648 N N . THR B 1 27 ? 12.984 189.361 19.812 1.00 40.48 25 THR B N 1
ATOM 1649 C CA . THR B 1 27 ? 12.237 189.309 21.075 1.00 40.51 25 THR B CA 1
ATOM 1650 C C . THR B 1 27 ? 13.045 188.554 22.138 1.00 40.53 25 THR B C 1
ATOM 1651 O O . THR B 1 27 ? 13.100 188.957 23.306 1.00 40.52 25 THR B O 1
ATOM 1655 N N . THR B 1 28 ? 13.684 187.475 21.709 1.00 40.57 26 THR B N 1
ATOM 1656 C CA . THR B 1 28 ? 14.581 186.704 22.556 1.00 40.59 26 THR B CA 1
ATOM 1657 C C . THR B 1 28 ? 15.822 187.523 22.958 1.00 40.66 26 THR B C 1
ATOM 1658 O O . THR B 1 28 ? 16.229 187.524 24.131 1.00 40.72 26 THR B O 1
ATOM 1662 N N . TYR B 1 29 ? 16.387 188.250 21.990 1.00 40.61 27 TYR B N 1
ATOM 1663 C CA . TYR B 1 29 ? 17.601 189.028 22.220 1.00 40.55 27 TYR B CA 1
ATOM 1664 C C . TYR B 1 29 ? 17.342 190.184 23.188 1.00 40.54 27 TYR B C 1
ATOM 1665 O O . TYR B 1 29 ? 18.149 190.432 24.084 1.00 40.58 27 TYR B O 1
ATOM 1674 N N . GLU B 1 30 ? 16.183 190.837 23.036 1.00 40.55 28 GLU B N 1
ATOM 1675 C CA . GLU B 1 30 ? 15.773 191.964 23.897 1.00 40.50 28 GLU B CA 1
ATOM 1676 C C . GLU B 1 30 ? 15.560 191.534 25.343 1.00 40.44 28 GLU B C 1
ATOM 1677 O O . GLU B 1 30 ? 15.882 192.274 26.274 1.00 40.39 28 GLU B O 1
ATOM 1683 N N . ALA B 1 31 ? 15.027 190.327 25.521 1.00 40.47 29 ALA B N 1
ATOM 1684 C CA . ALA B 1 31 ? 14.757 189.781 26.853 1.00 40.47 29 ALA B CA 1
ATOM 1685 C C . ALA B 1 31 ? 16.037 189.411 27.610 1.00 40.51 29 ALA B C 1
ATOM 1686 O O . ALA B 1 31 ? 16.032 189.320 28.837 1.00 40.52 29 ALA B O 1
ATOM 1688 N N . GLN B 1 32 ? 17.127 189.198 26.875 1.00 40.54 30 GLN B N 1
ATOM 1689 C CA . GLN B 1 32 ? 18.416 188.919 27.495 1.00 40.50 30 GLN B CA 1
ATOM 1690 C C . GLN B 1 32 ? 19.352 190.126 27.461 1.00 40.42 30 GLN B C 1
ATOM 1691 O O . GLN B 1 32 ? 20.466 190.073 27.980 1.00 40.48 30 GLN B O 1
ATOM 1697 N N . GLY B 1 33 ? 18.884 191.218 26.869 1.00 40.31 31 GLY B N 1
ATOM 1698 C CA . GLY B 1 33 ? 19.662 192.438 26.801 1.00 40.36 31 GLY B CA 1
ATOM 1699 C C . GLY B 1 33 ? 20.772 192.400 25.770 1.00 40.31 31 GLY B C 1
ATOM 1700 O O . GLY B 1 33 ? 21.778 193.090 25.909 1.00 40.41 31 GLY B O 1
ATOM 1701 N N . TYR B 1 34 ? 20.595 191.577 24.745 1.00 40.31 32 TYR B N 1
ATOM 1702 C CA . TYR B 1 34 ? 21.512 191.543 23.623 1.00 40.27 32 TYR B CA 1
ATOM 1703 C C . TYR B 1 34 ? 21.162 192.688 22.683 1.00 40.23 32 TYR B C 1
ATOM 1704 O O . TYR B 1 34 ? 19.994 193.040 22.531 1.00 40.19 32 TYR B O 1
ATOM 1713 N N . ALA B 1 35 ? 22.175 193.274 22.059 1.00 40.26 33 ALA B N 1
ATOM 1714 C CA . ALA B 1 35 ? 21.958 194.313 21.059 1.00 40.26 33 ALA B CA 1
ATOM 1715 C C . ALA B 1 35 ? 21.515 193.695 19.737 1.00 40.28 33 ALA B C 1
ATOM 1716 O O . ALA B 1 35 ? 21.821 192.534 19.450 1.00 40.32 33 ALA B O 1
ATOM 1718 N N . ILE B 1 36 ? 20.770 194.464 18.949 1.00 40.30 34 ILE B N 1
ATOM 1719 C CA . ILE B 1 36 ? 20.357 194.033 17.619 1.00 40.39 34 ILE B CA 1
ATOM 1720 C C . ILE B 1 36 ? 20.837 195.013 16.561 1.00 40.48 34 ILE B C 1
ATOM 1721 O O . ILE B 1 36 ? 20.481 196.201 16.596 1.00 40.58 34 ILE B O 1
ATOM 1726 N N . ASP B 1 37 ? 21.664 194.532 15.638 1.00 40.49 35 ASP B N 1
ATOM 1727 C CA . ASP B 1 37 ? 21.938 195.282 14.418 1.00 40.57 35 ASP B CA 1
ATOM 1728 C C . ASP B 1 37 ? 21.325 194.545 13.224 1.00 40.64 35 ASP B C 1
ATOM 1729 O O . ASP B 1 37 ? 20.611 193.554 13.406 1.00 40.69 35 ASP B O 1
ATOM 1734 N N . GLU B 1 38 ? 21.590 195.021 12.015 1.00 40.74 36 GLU B N 1
ATOM 1735 C CA . GLU B 1 38 ? 21.050 194.372 10.824 1.00 40.75 36 GLU B CA 1
ATOM 1736 C C . GLU B 1 38 ? 22.083 193.501 10.099 1.00 40.81 36 GLU B C 1
ATOM 1737 O O . GLU B 1 38 ? 21.816 192.996 9.002 1.00 40.96 36 GLU B O 1
ATOM 1743 N N . SER B 1 39 ? 23.245 193.298 10.726 1.00 40.77 37 SER B N 1
ATOM 1744 C CA . SER B 1 39 ? 24.358 192.589 10.078 1.00 40.78 37 SER B CA 1
ATOM 1745 C C . SER B 1 39 ? 24.037 191.123 9.790 1.00 40.64 37 SER B C 1
ATOM 1746 O O . SER B 1 39 ? 24.554 190.545 8.840 1.00 40.70 37 SER B O 1
ATOM 1749 N N . PHE B 1 40 ? 23.165 190.541 10.602 1.00 40.62 38 PHE B N 1
ATOM 1750 C CA . PHE B 1 40 ? 22.728 189.165 10.400 1.00 40.64 38 PHE B CA 1
ATOM 1751 C C . PHE B 1 40 ? 21.764 189.027 9.216 1.00 40.68 38 PHE B C 1
ATOM 1752 O O . PHE B 1 40 ? 21.729 187.983 8.560 1.00 40.76 38 PHE B O 1
ATOM 1760 N N . ALA B 1 41 ? 20.996 190.087 8.947 1.00 40.59 39 ALA B N 1
ATOM 1761 C CA . ALA B 1 41 ? 19.973 190.063 7.900 1.00 40.48 39 ALA B CA 1
ATOM 1762 C C . ALA B 1 41 ? 20.583 190.009 6.508 1.00 40.47 39 ALA B C 1
ATOM 1763 O O . ALA B 1 41 ? 19.996 189.438 5.588 1.00 40.43 39 ALA B O 1
ATOM 1765 N N . THR B 1 42 ? 21.770 190.597 6.369 1.00 40.49 40 THR B N 1
ATOM 1766 C CA . THR B 1 42 ? 22.478 190.658 5.090 1.00 40.50 40 THR B CA 1
ATOM 1767 C C . THR B 1 42 ? 22.935 189.277 4.646 1.00 40.53 40 THR B C 1
ATOM 1768 O O . THR B 1 42 ? 22.982 188.985 3.445 1.00 40.67 40 THR B O 1
ATOM 1772 N N . PHE B 1 43 ? 23.273 188.432 5.618 1.00 40.42 41 PHE B N 1
ATOM 1773 C CA . PHE B 1 43 ? 23.679 187.064 5.339 1.00 40.26 41 PHE B CA 1
ATOM 1774 C C . PHE B 1 43 ? 22.479 186.209 4.973 1.00 40.17 41 PHE B C 1
ATOM 1775 O O . PHE B 1 43 ? 22.529 185.464 4.007 1.00 40.16 41 PHE B O 1
ATOM 1783 N N . LEU B 1 44 ? 21.393 186.346 5.743 1.00 40.18 42 LEU B N 1
ATOM 1784 C CA . LEU B 1 44 ? 20.206 185.485 5.611 1.00 40.10 42 LEU B CA 1
ATOM 1785 C C . LEU B 1 44 ? 19.409 185.749 4.333 1.00 40.16 42 LEU B C 1
ATOM 1786 O O . LEU B 1 44 ? 18.732 184.863 3.825 1.00 40.26 42 LEU B O 1
ATOM 1791 N N . GLU B 1 45 ? 19.493 186.972 3.823 1.00 40.18 43 GLU B N 1
ATOM 1792 C CA . GLU B 1 45 ? 18.861 187.328 2.563 1.00 40.22 43 GLU B CA 1
ATOM 1793 C C . GLU B 1 45 ? 19.766 186.944 1.387 1.00 40.19 43 GLU B C 1
ATOM 1794 O O . GLU B 1 45 ? 19.342 186.962 0.226 1.00 40.15 43 GLU B O 1
ATOM 1800 N N . GLY B 1 46 ? 21.009 186.588 1.708 1.00 40.16 44 GLY B N 1
ATOM 1801 C CA . GLY B 1 46 ? 22.014 186.250 0.720 1.00 40.12 44 GLY B CA 1
ATOM 1802 C C . GLY B 1 46 ? 21.864 184.869 0.120 1.00 40.12 44 GLY B C 1
ATOM 1803 O O . GLY B 1 46 ? 21.050 184.069 0.575 1.00 40.16 44 GLY B O 1
ATOM 1804 N N . PRO B 1 47 ? 22.689 184.580 -0.887 1.00 40.18 45 PRO B N 1
ATOM 1805 C CA . PRO B 1 47 ? 22.587 183.344 -1.671 1.00 40.18 45 PRO B CA 1
ATOM 1806 C C . PRO B 1 47 ? 23.243 182.120 -1.033 1.00 40.19 45 PRO B C 1
ATOM 1807 O O . PRO B 1 47 ? 23.415 181.127 -1.722 1.00 40.23 45 PRO B O 1
ATOM 1811 N N . SER B 1 48 ? 23.621 182.191 0.234 1.00 40.17 46 SER B N 1
ATOM 1812 C CA . SER B 1 48 ? 24.355 181.098 0.846 1.00 40.25 46 SER B CA 1
ATOM 1813 C C . SER B 1 48 ? 23.805 180.731 2.215 1.00 40.22 46 SER B C 1
ATOM 1814 O O . SER B 1 48 ? 24.479 180.070 3.010 1.00 40.11 46 SER B O 1
ATOM 1817 N N . ALA B 1 49 ? 22.572 181.151 2.483 1.00 40.32 47 ALA B N 1
ATOM 1818 C CA . ALA B 1 49 ? 21.959 180.931 3.787 1.00 40.34 47 ALA B CA 1
ATOM 1819 C C . ALA B 1 49 ? 20.627 180.212 3.692 1.00 40.45 47 ALA B C 1
ATOM 1820 O O . ALA B 1 49 ? 19.941 180.270 2.668 1.00 40.51 47 ALA B O 1
ATOM 1822 N N . THR B 1 50 ? 20.262 179.556 4.790 1.00 40.46 48 THR B N 1
ATOM 1823 C CA . THR B 1 50 ? 19.061 178.756 4.876 1.00 40.51 48 THR B CA 1
ATOM 1824 C C . THR B 1 50 ? 18.468 178.952 6.262 1.00 40.48 48 THR B C 1
ATOM 1825 O O . THR B 1 50 ? 19.165 178.779 7.253 1.00 40.63 48 THR B O 1
ATOM 1829 N N . THR B 1 51 ? 17.188 179.324 6.332 1.00 40.41 49 THR B N 1
ATOM 1830 C CA . THR B 1 51 ? 16.523 179.528 7.622 1.00 40.26 49 THR B CA 1
ATOM 1831 C C . THR B 1 51 ? 15.364 178.573 7.810 1.00 40.25 49 THR B C 1
ATOM 1832 O O . THR B 1 51 ? 14.431 178.569 7.020 1.00 40.35 49 THR B O 1
ATOM 1836 N N . PHE B 1 52 ? 15.432 177.769 8.870 1.00 40.16 50 PHE B N 1
ATOM 1837 C CA . PHE B 1 52 ? 14.363 176.844 9.220 1.00 40.04 50 PHE B CA 1
ATOM 1838 C C . PHE B 1 52 ? 13.420 177.455 10.245 1.00 39.99 50 PHE B C 1
ATOM 1839 O O . PHE B 1 52 ? 13.813 178.327 11.019 1.00 39.91 50 PHE B O 1
ATOM 1847 N N . GLY B 1 53 ? 12.183 176.959 10.266 1.00 39.91 51 GLY B N 1
ATOM 1848 C CA . GLY B 1 53 ? 11.188 177.400 11.223 1.00 39.83 51 GLY B CA 1
ATOM 1849 C C . GLY B 1 53 ? 10.243 176.307 11.703 1.00 39.73 51 GLY B C 1
ATOM 1850 O O . GLY B 1 53 ? 9.966 175.341 10.980 1.00 39.46 51 GLY B O 1
ATOM 1851 N N . LEU B 1 54 ? 9.749 176.475 12.930 1.00 39.75 52 LEU B N 1
ATOM 1852 C CA . LEU B 1 54 ? 8.793 175.551 13.537 1.00 39.81 52 LEU B CA 1
ATOM 1853 C C . LEU B 1 54 ? 7.427 176.217 13.683 1.00 39.96 52 LEU B C 1
ATOM 1854 O O . LEU B 1 54 ? 7.309 177.287 14.283 1.00 40.09 52 LEU B O 1
ATOM 1859 N N . PHE B 1 55 ? 6.395 175.563 13.155 1.00 40.04 53 PHE B N 1
ATOM 1860 C CA . PHE B 1 55 ? 5.034 176.099 13.159 1.00 40.03 53 PHE B CA 1
ATOM 1861 C C . PHE B 1 55 ? 4.100 175.223 14.007 1.00 40.24 53 PHE B C 1
ATOM 1862 O O . PHE B 1 55 ? 4.137 173.989 13.914 1.00 40.30 53 PHE B O 1
ATOM 1870 N N . ASN B 1 56 ? 3.257 175.857 14.823 1.00 40.42 54 ASN B N 1
ATOM 1871 C CA . ASN B 1 56 ? 2.274 175.120 15.629 1.00 40.55 54 ASN B CA 1
ATOM 1872 C C . ASN B 1 56 ? 0.877 175.118 15.027 1.00 40.55 54 ASN B C 1
ATOM 1873 O O . ASN B 1 56 ? -0.082 174.641 15.632 1.00 40.71 54 ASN B O 1
ATOM 1878 N N . GLY B 1 57 ? 0.790 175.615 13.812 1.00 40.51 55 GLY B N 1
ATOM 1879 C CA . GLY B 1 57 ? -0.418 175.568 13.026 1.00 40.48 55 GLY B CA 1
ATOM 1880 C C . GLY B 1 57 ? -0.092 176.438 11.857 1.00 40.49 55 GLY B C 1
ATOM 1881 O O . GLY B 1 57 ? 0.501 175.994 10.868 1.00 40.47 55 GLY B O 1
ATOM 1882 N N . GLU B 1 58 ? -0.410 177.709 12.005 1.00 40.53 56 GLU B N 1
ATOM 1883 C CA . GLU B 1 58 ? 0.068 178.715 11.091 1.00 40.58 56 GLU B CA 1
ATOM 1884 C C . GLU B 1 58 ? 0.922 179.707 11.873 1.00 40.51 56 GLU B C 1
ATOM 1885 O O . GLU B 1 58 ? 1.470 180.658 11.308 1.00 40.65 56 GLU B O 1
ATOM 1891 N N . VAL B 1 59 ? 1.063 179.446 13.172 1.00 40.29 57 VAL B N 1
ATOM 1892 C CA . VAL B 1 59 ? 1.826 180.312 14.056 1.00 40.16 57 VAL B CA 1
ATOM 1893 C C . VAL B 1 59 ? 3.249 179.801 14.206 1.00 40.07 57 VAL B C 1
ATOM 1894 O O . VAL B 1 59 ? 3.467 178.721 14.728 1.00 40.17 57 VAL B O 1
ATOM 1898 N N . LEU B 1 60 ? 4.208 180.595 13.740 1.00 39.98 58 LEU B N 1
ATOM 1899 C CA . LEU B 1 60 ? 5.627 180.280 13.858 1.00 39.88 58 LEU B CA 1
ATOM 1900 C C . LEU B 1 60 ? 6.126 180.618 15.260 1.00 39.84 58 LEU B C 1
ATOM 1901 O O . LEU B 1 60 ? 5.891 181.717 15.751 1.00 39.85 58 LEU B O 1
ATOM 1906 N N . TYR B 1 61 ? 6.817 179.672 15.903 1.00 39.90 59 TYR B N 1
ATOM 1907 C CA . TYR B 1 61 ? 7.277 179.862 17.292 1.00 39.84 59 TYR B CA 1
ATOM 1908 C C . TYR B 1 61 ? 8.765 179.680 17.494 1.00 39.87 59 TYR B C 1
ATOM 1909 O O . TYR B 1 61 ? 9.312 180.145 18.486 1.00 39.89 59 TYR B O 1
ATOM 1918 N N . GLY B 1 62 ? 9.411 178.972 16.574 1.00 39.87 60 GLY B N 1
ATOM 1919 C CA . GLY B 1 62 ? 10.819 178.651 16.717 1.00 39.97 60 GLY B CA 1
ATOM 1920 C C . GLY B 1 62 ? 11.561 178.715 15.407 1.00 39.99 60 GLY B C 1
ATOM 1921 O O . GLY B 1 62 ? 10.981 178.474 14.353 1.00 40.02 60 GLY B O 1
ATOM 1922 N N . THR B 1 63 ? 12.853 179.031 15.473 1.00 40.02 61 THR B N 1
ATOM 1923 C CA . THR B 1 63 ? 13.659 179.205 14.270 1.00 40.06 61 THR B CA 1
ATOM 1924 C C . THR B 1 63 ? 15.167 178.958 14.474 1.00 40.06 61 THR B C 1
ATOM 1925 O O . THR B 1 63 ? 15.686 179.055 15.591 1.00 40.02 61 THR B O 1
ATOM 1929 N N . ILE B 1 64 ? 15.843 178.617 13.376 1.00 40.11 62 ILE B N 1
ATOM 1930 C CA . ILE B 1 64 ? 17.303 178.472 13.339 1.00 40.12 62 ILE B CA 1
ATOM 1931 C C . ILE B 1 64 ? 17.806 178.731 11.905 1.00 40.20 62 ILE B C 1
ATOM 1932 O O . ILE B 1 64 ? 17.111 178.430 10.927 1.00 40.26 62 ILE B O 1
ATOM 1937 N N . SER B 1 65 ? 18.981 179.330 11.782 1.00 40.18 63 SER B N 1
ATOM 1938 C CA . SER B 1 65 ? 19.538 179.610 10.467 1.00 40.38 63 SER B CA 1
ATOM 1939 C C . SER B 1 65 ? 20.956 179.097 10.346 1.00 40.39 63 SER B C 1
ATOM 1940 O O . SER B 1 65 ? 21.693 179.048 11.328 1.00 40.50 63 SER B O 1
ATOM 1943 N N . ILE B 1 66 ? 21.332 178.674 9.146 1.00 40.41 64 ILE B N 1
ATOM 1944 C CA . ILE B 1 66 ? 22.724 178.337 8.882 1.00 40.59 64 ILE B CA 1
ATOM 1945 C C . ILE B 1 66 ? 23.258 179.022 7.636 1.00 40.53 64 ILE B C 1
ATOM 1946 O O . ILE B 1 66 ? 22.556 179.161 6.637 1.00 40.63 64 ILE B O 1
ATOM 1951 N N . ILE B 1 67 ? 24.492 179.507 7.738 1.00 40.52 65 ILE B N 1
ATOM 1952 C CA . ILE B 1 67 ? 25.140 180.253 6.671 1.00 40.31 65 ILE B CA 1
ATOM 1953 C C . ILE B 1 67 ? 26.397 179.528 6.219 1.00 40.25 65 ILE B C 1
ATOM 1954 O O . ILE B 1 67 ? 27.276 179.240 7.023 1.00 40.13 65 ILE B O 1
ATOM 1959 N N . ASN B 1 68 ? 26.470 179.231 4.927 1.00 40.29 66 ASN B N 1
ATOM 1960 C CA . ASN B 1 68 ? 27.648 178.601 4.355 1.00 40.22 66 ASN B CA 1
ATOM 1961 C C . ASN B 1 68 ? 28.752 179.593 4.132 1.00 40.16 66 ASN B C 1
ATOM 1962 O O . ASN B 1 68 ? 28.497 180.760 3.837 1.00 40.15 66 ASN B O 1
ATOM 1967 N N . ASP B 1 69 ? 29.985 179.133 4.308 1.00 40.19 67 ASP B N 1
ATOM 1968 C CA . ASP B 1 69 ? 31.153 179.910 3.946 1.00 40.23 67 ASP B CA 1
ATOM 1969 C C . ASP B 1 69 ? 31.058 180.287 2.485 1.00 40.14 67 ASP B C 1
ATOM 1970 O O . ASP B 1 69 ? 30.838 179.439 1.629 1.00 40.06 67 ASP B O 1
ATOM 1975 N N . GLY B 1 70 ? 31.162 181.576 2.215 1.00 40.24 68 GLY B N 1
ATOM 1976 C CA . GLY B 1 70 ? 31.054 182.086 0.864 1.00 40.30 68 GLY B CA 1
ATOM 1977 C C . GLY B 1 70 ? 32.063 183.173 0.632 1.00 40.21 68 GLY B C 1
ATOM 1978 O O . GLY B 1 70 ? 32.980 183.352 1.437 1.00 40.10 68 GLY B O 1
ATOM 1979 N N . ALA B 1 71 ? 31.897 183.899 -0.478 1.00 40.28 69 ALA B N 1
ATOM 1980 C CA . ALA B 1 71 ? 32.708 185.086 -0.779 1.00 40.17 69 ALA B CA 1
ATOM 1981 C C . ALA B 1 71 ? 32.479 186.195 0.262 1.00 40.26 69 ALA B C 1
ATOM 1982 O O . ALA B 1 71 ? 33.341 187.046 0.469 1.00 40.26 69 ALA B O 1
ATOM 1984 N N . GLN B 1 72 ? 31.322 186.144 0.929 1.00 40.36 70 GLN B N 1
ATOM 1985 C CA . GLN B 1 72 ? 30.948 187.114 1.952 1.00 40.37 70 GLN B CA 1
ATOM 1986 C C . GLN B 1 72 ? 31.356 186.695 3.367 1.00 40.29 70 GLN B C 1
ATOM 1987 O O . GLN B 1 72 ? 31.182 187.452 4.312 1.00 40.35 70 GLN B O 1
ATOM 1993 N N . GLY B 1 73 ? 31.884 185.484 3.506 1.00 40.29 71 GLY B N 1
ATOM 1994 C CA . GLY B 1 73 ? 32.368 184.996 4.790 1.00 40.25 71 GLY B CA 1
ATOM 1995 C C . GLY B 1 73 ? 31.281 184.549 5.756 1.00 40.26 71 GLY B C 1
ATOM 1996 O O . GLY B 1 73 ? 30.186 184.156 5.345 1.00 40.32 71 GLY B O 1
ATOM 1997 N N . LEU B 1 74 ? 31.602 184.600 7.048 1.00 40.24 72 LEU B N 1
ATOM 1998 C CA . LEU B 1 74 ? 30.678 184.216 8.119 1.00 40.08 72 LEU B CA 1
ATOM 1999 C C . LEU B 1 74 ? 30.580 185.333 9.155 1.00 40.06 72 LEU B C 1
ATOM 2000 O O . LEU B 1 74 ? 31.548 186.042 9.375 1.00 40.10 72 LEU B O 1
ATOM 2005 N N . PRO B 1 75 ? 29.410 185.489 9.788 1.00 40.11 73 PRO B N 1
ATOM 2006 C CA . PRO B 1 75 ? 29.244 186.408 10.930 1.00 40.17 73 PRO B CA 1
ATOM 2007 C C . PRO B 1 75 ? 30.422 186.397 11.930 1.00 40.21 73 PRO B C 1
ATOM 2008 O O . PRO B 1 75 ? 30.882 187.465 12.337 1.00 40.20 73 PRO B O 1
ATOM 2012 N N . MET B 1 76 ? 30.883 185.192 12.287 1.00 40.32 74 MET B N 1
ATOM 2013 C CA . MET B 1 76 ? 32.035 184.949 13.172 1.00 40.32 74 MET B CA 1
ATOM 2014 C C . MET B 1 76 ? 33.286 185.768 12.873 1.00 40.41 74 MET B C 1
ATOM 2015 O O . MET B 1 76 ? 34.041 186.100 13.791 1.00 40.49 74 MET B O 1
ATOM 2020 N N . ASP B 1 77 ? 33.519 186.053 11.587 1.00 40.33 75 ASP B N 1
ATOM 2021 C CA . ASP B 1 77 ? 34.759 186.672 11.128 1.00 40.34 75 ASP B CA 1
ATOM 2022 C C . ASP B 1 77 ? 35.126 187.937 11.879 1.00 40.40 75 ASP B C 1
ATOM 2023 O O . ASP B 1 77 ? 36.306 188.196 12.121 1.00 40.58 75 ASP B O 1
ATOM 2028 N N . SER B 1 78 ? 34.118 188.711 12.278 1.00 40.36 76 SER B N 1
ATOM 2029 C CA . SER B 1 78 ? 34.354 189.956 13.004 1.00 40.46 76 SER B CA 1
ATOM 2030 C C . SER B 1 78 ? 35.195 189.733 14.267 1.00 40.53 76 SER B C 1
ATOM 2031 O O . SER B 1 78 ? 35.974 190.606 14.663 1.00 40.66 76 SER B O 1
ATOM 2034 N N . ILE B 1 79 ? 35.077 188.535 14.849 1.00 40.49 77 ILE B N 1
ATOM 2035 C CA . ILE B 1 79 ? 35.748 188.190 16.102 1.00 40.47 77 ILE B CA 1
ATOM 2036 C C . ILE B 1 79 ? 36.695 186.975 15.967 1.00 40.37 77 ILE B C 1
ATOM 2037 O O . ILE B 1 79 ? 37.754 186.936 16.599 1.00 40.33 77 ILE B O 1
ATOM 2042 N N . TYR B 1 80 ? 36.324 186.005 15.123 1.00 40.35 78 TYR B N 1
ATOM 2043 C CA . TYR B 1 80 ? 37.073 184.736 15.029 1.00 40.24 78 TYR B CA 1
ATOM 2044 C C . TYR B 1 80 ? 37.660 184.394 13.646 1.00 40.18 78 TYR B C 1
ATOM 2045 O O . TYR B 1 80 ? 37.846 183.223 13.323 1.00 40.13 78 TYR B O 1
ATOM 2054 N N . ALA B 1 81 ? 37.993 185.419 12.866 1.00 40.34 79 ALA B N 1
ATOM 2055 C CA . ALA B 1 81 ? 38.590 185.242 11.529 1.00 40.38 79 ALA B CA 1
ATOM 2056 C C . ALA B 1 81 ? 39.847 184.371 11.531 1.00 40.41 79 ALA B C 1
ATOM 2057 O O . ALA B 1 81 ? 39.968 183.461 10.714 1.00 40.48 79 ALA B O 1
ATOM 2059 N N . VAL B 1 82 ? 40.771 184.648 12.455 1.00 40.49 80 VAL B N 1
ATOM 2060 C CA . VAL B 1 82 ? 42.049 183.921 12.507 1.00 40.53 80 VAL B CA 1
ATOM 2061 C C . VAL B 1 82 ? 41.902 182.470 12.982 1.00 40.52 80 VAL B C 1
ATOM 2062 O O . VAL B 1 82 ? 42.674 181.593 12.576 1.00 40.55 80 VAL B O 1
ATOM 2066 N N . GLU B 1 83 ? 40.875 182.214 13.789 1.00 40.50 81 GLU B N 1
ATOM 2067 C CA . GLU B 1 83 ? 40.620 180.869 14.300 1.00 40.49 81 GLU B CA 1
ATOM 2068 C C . GLU B 1 83 ? 40.004 179.948 13.244 1.00 40.44 81 GLU B C 1
ATOM 2069 O O . GLU B 1 83 ? 39.987 178.729 13.412 1.00 40.53 81 GLU B O 1
ATOM 2075 N N . LEU B 1 84 ? 39.525 180.538 12.148 1.00 40.38 82 LEU B N 1
ATOM 2076 C CA . LEU B 1 84 ? 38.974 179.773 11.024 1.00 40.27 82 LEU B CA 1
ATOM 2077 C C . LEU B 1 84 ? 39.933 179.735 9.835 1.00 40.22 82 LEU B C 1
ATOM 2078 O O . LEU B 1 84 ? 39.765 178.928 8.925 1.00 40.21 82 LEU B O 1
ATOM 2083 N N . ALA B 1 85 ? 40.943 180.607 9.862 1.00 40.30 83 ALA B N 1
ATOM 2084 C CA . ALA B 1 85 ? 41.869 180.802 8.735 1.00 40.18 83 ALA B CA 1
ATOM 2085 C C . ALA B 1 85 ? 42.673 179.553 8.357 1.00 40.14 83 ALA B C 1
ATOM 2086 O O . ALA B 1 85 ? 43.001 179.359 7.194 1.00 40.18 83 ALA B O 1
ATOM 2088 N N . ALA B 1 86 ? 42.968 178.711 9.344 1.00 40.19 84 ALA B N 1
ATOM 2089 C CA . ALA B 1 86 ? 43.700 177.465 9.117 1.00 40.17 84 ALA B CA 1
ATOM 2090 C C . ALA B 1 86 ? 42.892 176.456 8.298 1.00 40.19 84 ALA B C 1
ATOM 2091 O O . ALA B 1 86 ? 43.443 175.774 7.434 1.00 40.13 84 ALA B O 1
ATOM 2093 N N . TRP B 1 87 ? 41.587 176.369 8.581 1.00 40.22 85 TRP B N 1
ATOM 2094 C CA . TRP B 1 87 ? 40.682 175.452 7.874 1.00 40.16 85 TRP B CA 1
ATOM 2095 C C . TRP B 1 87 ? 40.400 175.913 6.440 1.00 40.19 85 TRP B C 1
ATOM 2096 O O . TRP B 1 87 ? 40.286 175.094 5.516 1.00 40.07 85 TRP B O 1
ATOM 2107 N N . ARG B 1 88 ? 40.277 177.227 6.265 1.00 40.19 86 ARG B N 1
ATOM 2108 C CA . ARG B 1 88 ? 40.028 177.811 4.953 1.00 40.19 86 ARG B CA 1
ATOM 2109 C C . ARG B 1 88 ? 41.259 177.677 4.053 1.00 40.31 86 ARG B C 1
ATOM 2110 O O . ARG B 1 88 ? 41.151 177.722 2.827 1.00 40.39 86 ARG B O 1
ATOM 2118 N N . GLY B 1 89 ? 42.425 177.512 4.675 1.00 40.35 87 GLY B N 1
ATOM 2119 C CA . GLY B 1 89 ? 43.643 177.186 3.960 1.00 40.48 87 GLY B CA 1
ATOM 2120 C C . GLY B 1 89 ? 43.669 175.731 3.513 1.00 40.53 87 GLY B C 1
ATOM 2121 O O . GLY B 1 89 ? 44.305 175.396 2.519 1.00 40.60 87 GLY B O 1
ATOM 2122 N N . GLU B 1 90 ? 42.967 174.872 4.249 1.00 40.62 88 GLU B N 1
ATOM 2123 C CA . GLU B 1 90 ? 42.887 173.445 3.933 1.00 40.78 88 GLU B CA 1
ATOM 2124 C C . GLU B 1 90 ? 41.814 173.127 2.890 1.00 40.74 88 GLU B C 1
ATOM 2125 O O . GLU B 1 90 ? 41.786 172.029 2.349 1.00 40.80 88 GLU B O 1
ATOM 2131 N N . GLY B 1 91 ? 40.913 174.076 2.642 1.00 40.76 89 GLY B N 1
ATOM 2132 C CA . GLY B 1 91 ? 39.812 173.867 1.710 1.00 40.69 89 GLY B CA 1
ATOM 2133 C C . GLY B 1 91 ? 38.626 173.182 2.366 1.00 40.66 89 GLY B C 1
ATOM 2134 O O . GLY B 1 91 ? 37.852 172.478 1.706 1.00 40.75 89 GLY B O 1
ATOM 2135 N N . LYS B 1 92 ? 38.483 173.400 3.670 1.00 40.58 90 LYS B N 1
ATOM 2136 C CA . LYS B 1 92 ? 37.424 172.786 4.456 1.00 40.44 90 LYS B CA 1
ATOM 2137 C C . LYS B 1 92 ? 36.121 173.554 4.293 1.00 40.36 90 LYS B C 1
ATOM 2138 O O . LYS B 1 92 ? 36.102 174.787 4.389 1.00 40.54 90 LYS B O 1
ATOM 2144 N N . LYS B 1 93 ? 35.029 172.829 4.062 1.00 40.17 91 LYS B N 1
ATOM 2145 C CA . LYS B 1 93 ? 33.718 173.453 3.965 1.00 40.02 91 LYS B CA 1
ATOM 2146 C C . LYS B 1 93 ? 33.177 173.791 5.350 1.00 40.04 91 LYS B C 1
ATOM 2147 O O . LYS B 1 93 ? 32.889 172.903 6.148 1.00 40.00 91 LYS B O 1
ATOM 2153 N N . LEU B 1 94 ? 33.068 175.086 5.636 1.00 40.13 92 LEU B N 1
ATOM 2154 C CA . LEU B 1 94 ? 32.557 175.555 6.927 1.00 40.07 92 LEU B CA 1
ATOM 2155 C C . LEU B 1 94 ? 31.160 176.140 6.806 1.00 40.02 92 LEU B C 1
ATOM 2156 O O . LEU B 1 94 ? 30.768 176.657 5.754 1.00 40.03 92 LEU B O 1
ATOM 2161 N N . ALA B 1 95 ? 30.409 176.045 7.889 1.00 39.96 93 ALA B N 1
ATOM 2162 C CA . ALA B 1 95 ? 29.131 176.710 7.999 1.00 39.99 93 ALA B CA 1
ATOM 2163 C C . ALA B 1 95 ? 28.906 177.103 9.441 1.00 40.16 93 ALA B C 1
ATOM 2164 O O . ALA B 1 95 ? 29.286 176.379 10.361 1.00 40.27 93 ALA B O 1
ATOM 2166 N N . GLU B 1 96 ? 28.308 178.266 9.641 1.00 40.27 94 GLU B N 1
ATOM 2167 C CA . GLU B 1 96 ? 27.990 178.734 10.970 1.00 40.28 94 GLU B CA 1
ATOM 2168 C C . GLU B 1 96 ? 26.491 178.632 11.181 1.00 40.34 94 GLU B C 1
ATOM 2169 O O . GLU B 1 96 ? 25.715 179.004 10.308 1.00 40.36 94 GLU B O 1
ATOM 2175 N N . VAL B 1 97 ? 26.089 178.083 12.325 1.00 40.40 95 VAL B N 1
ATOM 2176 C CA . VAL B 1 97 ? 24.684 178.101 12.737 1.00 40.42 95 VAL B CA 1
ATOM 2177 C C . VAL B 1 97 ? 24.434 179.356 13.577 1.00 40.49 95 VAL B C 1
ATOM 2178 O O . VAL B 1 97 ? 25.175 179.637 14.521 1.00 40.68 95 VAL B O 1
ATOM 2182 N N . VAL B 1 98 ? 23.416 180.129 13.208 1.00 40.49 96 VAL B N 1
ATOM 2183 C CA . VAL B 1 98 ? 23.134 181.413 13.870 1.00 40.35 96 VAL B CA 1
ATOM 2184 C C . VAL B 1 98 ? 21.644 181.605 14.103 1.00 40.31 96 VAL B C 1
ATOM 2185 O O . VAL B 1 98 ? 20.835 180.769 13.681 1.00 40.30 96 VAL B O 1
ATOM 2189 N N . GLN B 1 99 ? 21.293 182.719 14.771 1.00 40.29 97 GLN B N 1
ATOM 2190 C CA . GLN B 1 99 ? 19.921 183.244 14.801 1.00 40.23 97 GLN B CA 1
ATOM 2191 C C . GLN B 1 99 ? 18.914 182.178 15.268 1.00 40.38 97 GLN B C 1
ATOM 2192 O O . GLN B 1 99 ? 17.862 181.974 14.643 1.00 40.53 97 GLN B O 1
ATOM 2198 N N . PHE B 1 100 ? 19.281 181.475 16.346 1.00 40.30 98 PHE B N 1
ATOM 2199 C CA . PHE B 1 100 ? 18.497 180.376 16.911 1.00 40.15 98 PHE B CA 1
ATOM 2200 C C . PHE B 1 100 ? 17.670 180.888 18.085 1.00 40.18 98 PHE B C 1
ATOM 2201 O O . PHE B 1 100 ? 18.224 181.300 19.104 1.00 40.27 98 PHE B O 1
ATOM 2209 N N . ALA B 1 101 ? 16.346 180.850 17.945 1.00 40.13 99 ALA B N 1
ATOM 2210 C CA . ALA B 1 101 ? 15.453 181.385 18.973 1.00 40.12 99 ALA B CA 1
ATOM 2211 C C . ALA B 1 101 ? 14.079 180.727 18.979 1.00 40.13 99 ALA B C 1
ATOM 2212 O O . ALA B 1 101 ? 13.616 180.218 17.957 1.00 39.97 99 ALA B O 1
ATOM 2214 N N . MET B 1 102 ? 13.434 180.753 20.148 1.00 40.22 100 MET B N 1
ATOM 2215 C CA . MET B 1 102 ? 12.101 180.183 20.339 1.00 40.24 100 MET B CA 1
ATOM 2216 C C . MET B 1 102 ? 11.246 181.093 21.225 1.00 40.27 100 MET B C 1
ATOM 2217 O O . MET B 1 102 ? 11.692 181.530 22.289 1.00 40.43 100 MET B O 1
ATOM 2222 N N . ASP B 1 103 ? 10.018 181.369 20.788 1.00 40.24 101 ASP B N 1
ATOM 2223 C CA . ASP B 1 103 ? 9.062 182.129 21.595 1.00 40.18 101 ASP B CA 1
ATOM 2224 C C . ASP B 1 103 ? 8.272 181.164 22.460 1.00 40.14 101 ASP B C 1
ATOM 2225 O O . ASP B 1 103 ? 7.363 180.478 21.981 1.00 40.12 101 ASP B O 1
ATOM 2230 N N . HIS B 1 104 ? 8.608 181.139 23.745 1.00 40.12 102 HIS B N 1
ATOM 2231 C CA . HIS B 1 104 ? 8.028 180.186 24.683 1.00 40.06 102 HIS B CA 1
ATOM 2232 C C . HIS B 1 104 ? 6.557 180.443 25.028 1.00 39.98 102 HIS B C 1
ATOM 2233 O O . HIS B 1 104 ? 5.770 179.500 25.128 1.00 39.96 102 HIS B O 1
ATOM 2240 N N . THR B 1 105 ? 6.188 181.712 25.199 1.00 39.86 103 THR B N 1
ATOM 2241 C CA . THR B 1 105 ? 4.810 182.058 25.548 1.00 39.87 103 THR B CA 1
ATOM 2242 C C . THR B 1 105 ? 3.868 181.926 24.355 1.00 39.71 103 THR B C 1
ATOM 2243 O O . THR B 1 105 ? 2.676 181.660 24.524 1.00 39.72 103 THR B O 1
ATOM 2247 N N . LEU B 1 106 ? 4.409 182.092 23.154 1.00 39.58 104 LEU B N 1
ATOM 2248 C CA . LEU B 1 106 ? 3.626 181.928 21.941 1.00 39.64 104 LEU B CA 1
ATOM 2249 C C . LEU B 1 106 ? 3.322 180.461 21.677 1.00 39.70 104 LEU B C 1
ATOM 2250 O O . LEU B 1 106 ? 2.181 180.107 21.349 1.00 39.68 104 LEU B O 1
ATOM 2255 N N . TYR B 1 107 ? 4.348 179.612 21.824 1.00 39.70 105 TYR B N 1
ATOM 2256 C CA . TYR B 1 107 ? 4.186 178.162 21.735 1.00 39.62 105 TYR B CA 1
ATOM 2257 C C . TYR B 1 107 ? 3.177 177.656 22.786 1.00 39.74 105 TYR B C 1
ATOM 2258 O O . TYR B 1 107 ? 2.368 176.764 22.510 1.00 39.84 105 TYR B O 1
ATOM 2267 N N . GLU B 1 108 ? 3.242 178.238 23.979 1.00 39.78 106 GLU B N 1
ATOM 2268 C CA . GLU B 1 108 ? 2.326 177.934 25.065 1.00 39.91 106 GLU B CA 1
ATOM 2269 C C . GLU B 1 108 ? 0.851 178.194 24.678 1.00 39.94 106 GLU B C 1
ATOM 2270 O O . GLU B 1 108 ? -0.034 177.424 25.037 1.00 39.85 106 GLU B O 1
ATOM 2276 N N . ALA B 1 109 ? 0.614 179.258 23.915 1.00 40.07 107 ALA B N 1
ATOM 2277 C CA . ALA B 1 109 ? -0.745 179.672 23.571 1.00 40.18 107 ALA B CA 1
ATOM 2278 C C . ALA B 1 109 ? -1.416 178.760 22.547 1.00 40.26 107 ALA B C 1
ATOM 2279 O O . ALA B 1 109 ? -2.596 178.426 22.685 1.00 40.31 107 ALA B O 1
ATOM 2281 N N . VAL B 1 110 ? -0.665 178.362 21.525 1.00 40.30 108 VAL B N 1
ATOM 2282 C CA . VAL B 1 110 ? -1.209 177.531 20.446 1.00 40.43 108 VAL B CA 1
ATOM 2283 C C . VAL B 1 110 ? -1.381 176.043 20.852 1.00 40.53 108 VAL B C 1
ATOM 2284 O O . VAL B 1 110 ? -2.392 175.418 20.518 1.00 40.69 108 VAL B O 1
ATOM 2288 N N . ALA B 1 111 ? -0.398 175.495 21.570 1.00 40.50 109 ALA B N 1
ATOM 2289 C CA . ALA B 1 111 ? -0.519 174.155 22.158 1.00 40.54 109 ALA B CA 1
ATOM 2290 C C . ALA B 1 111 ? -0.330 174.267 23.664 1.00 40.56 109 ALA B C 1
ATOM 2291 O O . ALA B 1 111 ? 0.793 174.417 24.134 1.00 40.82 109 ALA B O 1
ATOM 2293 N N . GLY B 1 112 ? -1.426 174.165 24.415 1.00 40.44 110 GLY B N 1
ATOM 2294 C CA . GLY B 1 112 ? -1.462 174.529 25.832 1.00 40.44 110 GLY B CA 1
ATOM 2295 C C . GLY B 1 112 ? -0.465 173.896 26.800 1.00 40.42 110 GLY B C 1
ATOM 2296 O O . GLY B 1 112 ? -0.863 173.398 27.857 1.00 40.64 110 GLY B O 1
ATOM 2297 N N . ALA B 1 113 ? 0.824 173.964 26.462 1.00 40.23 111 ALA B N 1
ATOM 2298 C CA . ALA B 1 113 ? 1.899 173.419 27.291 1.00 40.21 111 ALA B CA 1
ATOM 2299 C C . ALA B 1 113 ? 3.220 174.106 26.962 1.00 40.19 111 ALA B C 1
ATOM 2300 O O . ALA B 1 113 ? 3.430 174.542 25.828 1.00 40.21 111 ALA B O 1
ATOM 2302 N N . LYS B 1 114 ? 4.109 174.194 27.954 1.00 40.23 112 LYS B N 1
ATOM 2303 C CA . LYS B 1 114 ? 5.451 174.764 27.759 1.00 40.39 112 LYS B CA 1
ATOM 2304 C C . LYS B 1 114 ? 6.304 173.860 26.841 1.00 40.46 112 LYS B C 1
ATOM 2305 O O . LYS B 1 114 ? 6.083 172.638 26.792 1.00 40.56 112 LYS B O 1
ATOM 2311 N N . PRO B 1 115 ? 7.244 174.458 26.094 1.00 40.42 113 PRO B N 1
ATOM 2312 C CA . PRO B 1 115 ? 8.141 173.698 25.201 1.00 40.51 113 PRO B CA 1
ATOM 2313 C C . PRO B 1 115 ? 8.880 172.542 25.868 1.00 40.53 113 PRO B C 1
ATOM 2314 O O . PRO B 1 115 ? 9.196 172.593 27.057 1.00 40.70 113 PRO B O 1
ATOM 2318 N N . SER B 1 116 ? 9.118 171.495 25.096 1.00 40.43 114 SER B N 1
ATOM 2319 C CA . SER B 1 116 ? 9.895 170.368 25.548 1.00 40.41 114 SER B CA 1
ATOM 2320 C C . SER B 1 116 ? 11.236 170.438 24.838 1.00 40.43 114 SER B C 1
ATOM 2321 O O . SER B 1 116 ? 11.371 171.182 23.861 1.00 40.55 114 SER B O 1
ATOM 2324 N N . PRO B 1 117 ? 12.243 169.705 25.333 1.00 40.34 115 PRO B N 1
ATOM 2325 C CA . PRO B 1 117 ? 13.512 169.550 24.613 1.00 40.22 115 PRO B CA 1
ATOM 2326 C C . PRO B 1 117 ? 13.348 169.142 23.138 1.00 40.10 115 PRO B C 1
ATOM 2327 O O . PRO B 1 117 ? 14.169 169.549 22.325 1.00 40.12 115 PRO B O 1
ATOM 2331 N N . PHE B 1 118 ? 12.284 168.401 22.809 1.00 40.02 116 PHE B N 1
ATOM 2332 C CA . PHE B 1 118 ? 12.014 167.956 21.434 1.00 40.04 116 PHE B CA 1
ATOM 2333 C C . PHE B 1 118 ? 11.909 169.102 20.422 1.00 40.15 116 PHE B C 1
ATOM 2334 O O . PHE B 1 118 ? 12.147 168.908 19.228 1.00 40.16 116 PHE B O 1
ATOM 2342 N N . GLU B 1 119 ? 11.549 170.288 20.907 1.00 40.24 117 GLU B N 1
ATOM 2343 C CA . GLU B 1 119 ? 11.468 171.480 20.071 1.00 40.21 117 GLU B CA 1
ATOM 2344 C C . GLU B 1 119 ? 12.823 171.879 19.505 1.00 40.13 117 GLU B C 1
ATOM 2345 O O . GLU B 1 119 ? 12.957 172.069 18.306 1.00 40.25 117 GLU B O 1
ATOM 2351 N N . ALA B 1 120 ? 13.824 171.995 20.373 1.00 40.07 118 ALA B N 1
ATOM 2352 C CA . ALA B 1 120 ? 15.199 172.249 19.939 1.00 39.97 118 ALA B CA 1
ATOM 2353 C C . ALA B 1 120 ? 15.711 171.087 19.087 1.00 40.06 118 ALA B C 1
ATOM 2354 O O . ALA B 1 120 ? 16.385 171.300 18.076 1.00 39.94 118 ALA B O 1
ATOM 2356 N N . ALA B 1 121 ? 15.342 169.864 19.484 1.00 40.13 119 ALA B N 1
ATOM 2357 C CA . ALA B 1 121 ? 15.776 168.647 18.798 1.00 40.25 119 ALA B CA 1
ATOM 2358 C C . ALA B 1 121 ? 15.432 168.624 17.307 1.00 40.38 119 ALA B C 1
ATOM 2359 O O . ALA B 1 121 ? 16.292 168.324 16.487 1.00 40.60 119 ALA B O 1
ATOM 2361 N N . SER B 1 122 ? 14.193 168.969 16.951 1.00 40.43 120 SER B N 1
ATOM 2362 C CA . SER B 1 122 ? 13.803 168.976 15.536 1.00 40.45 120 SER B CA 1
ATOM 2363 C C . SER B 1 122 ? 14.515 170.066 14.748 1.00 40.40 120 SER B C 1
ATOM 2364 O O . SER B 1 122 ? 14.862 169.864 13.589 1.00 40.45 120 SER B O 1
ATOM 2367 N N . LEU B 1 123 ? 14.779 171.202 15.395 1.00 40.40 121 LEU B N 1
ATOM 2368 C CA . LEU B 1 123 ? 15.614 172.244 14.782 1.00 40.37 121 LEU B CA 1
ATOM 2369 C C . LEU B 1 123 ? 17.063 171.779 14.606 1.00 40.35 121 LEU B C 1
ATOM 2370 O O . LEU B 1 123 ? 17.687 172.082 13.603 1.00 40.39 121 LEU B O 1
ATOM 2375 N N . PHE B 1 124 ? 17.573 171.017 15.574 1.00 40.34 122 PHE B N 1
ATOM 2376 C CA . PHE B 1 124 ? 18.956 170.552 15.538 1.00 40.23 122 PHE B CA 1
ATOM 2377 C C . PHE B 1 124 ? 19.125 169.444 14.516 1.00 40.26 122 PHE B C 1
ATOM 2378 O O . PHE B 1 124 ? 20.171 169.346 13.867 1.00 40.26 122 PHE B O 1
ATOM 2386 N N . THR B 1 125 ? 18.095 168.607 14.377 1.00 40.21 123 THR B N 1
ATOM 2387 C CA . THR B 1 125 ? 18.096 167.531 13.390 1.00 40.20 123 THR B CA 1
ATOM 2388 C C . THR B 1 125 ? 18.140 168.119 11.990 1.00 40.19 123 THR B C 1
ATOM 2389 O O . THR B 1 125 ? 18.958 167.717 11.171 1.00 40.16 123 THR B O 1
ATOM 2393 N N . MET B 1 126 ? 17.283 169.107 11.745 1.00 40.12 124 MET B N 1
ATOM 2394 C CA . MET B 1 126 ? 17.198 169.767 10.453 1.00 40.08 124 MET B CA 1
ATOM 2395 C C . MET B 1 126 ? 18.551 170.329 10.016 1.00 40.16 124 MET B C 1
ATOM 2396 O O . MET B 1 126 ? 18.926 170.220 8.850 1.00 40.27 124 MET B O 1
ATOM 2401 N N . VAL B 1 127 ? 19.275 170.908 10.974 1.00 40.13 125 VAL B N 1
ATOM 2402 C CA . VAL B 1 127 ? 20.625 171.420 10.769 1.00 40.10 125 VAL B CA 1
ATOM 2403 C C . VAL B 1 127 ? 21.625 170.281 10.490 1.00 40.20 125 VAL B C 1
ATOM 2404 O O . VAL B 1 127 ? 22.315 170.294 9.473 1.00 40.23 125 VAL B O 1
ATOM 2408 N N . LEU B 1 128 ? 21.678 169.293 11.386 1.00 40.25 126 LEU B N 1
ATOM 2409 C CA . LEU B 1 128 ? 22.633 168.192 11.258 1.00 40.27 126 LEU B CA 1
ATOM 2410 C C . LEU B 1 128 ? 22.463 167.442 9.940 1.00 40.33 126 LEU B C 1
ATOM 2411 O O . LEU B 1 128 ? 23.447 167.176 9.250 1.00 40.40 126 LEU B O 1
ATOM 2416 N N . THR B 1 129 ? 21.208 167.134 9.589 1.00 40.40 127 THR B N 1
ATOM 2417 C CA . THR B 1 129 ? 20.883 166.471 8.321 1.00 40.36 127 THR B CA 1
ATOM 2418 C C . THR B 1 129 ? 21.334 167.307 7.147 1.00 40.36 127 THR B C 1
ATOM 2419 O O . THR B 1 129 ? 21.937 166.779 6.224 1.00 40.60 127 THR B O 1
ATOM 2423 N N . TYR B 1 130 ? 21.066 168.619 7.202 1.00 40.27 128 TYR B N 1
ATOM 2424 C CA . TYR B 1 130 ? 21.553 169.560 6.184 1.00 40.15 128 TYR B CA 1
ATOM 2425 C C . TYR B 1 130 ? 23.062 169.454 6.074 1.00 40.16 128 TYR B C 1
ATOM 2426 O O . TYR B 1 130 ? 23.580 169.234 4.999 1.00 40.18 128 TYR B O 1
ATOM 2435 N N . ALA B 1 131 ? 23.752 169.544 7.212 1.00 40.22 129 ALA B N 1
ATOM 2436 C CA . ALA B 1 131 ? 25.218 169.520 7.243 1.00 40.21 129 ALA B CA 1
ATOM 2437 C C . ALA B 1 131 ? 25.838 168.226 6.687 1.00 40.16 129 ALA B C 1
ATOM 2438 O O . ALA B 1 131 ? 26.936 168.252 6.119 1.00 40.18 129 ALA B O 1
ATOM 2440 N N . LEU B 1 132 ? 25.124 167.113 6.828 1.00 40.02 130 LEU B N 1
ATOM 2441 C CA . LEU B 1 132 ? 25.602 165.832 6.326 1.00 40.03 130 LEU B CA 1
ATOM 2442 C C . LEU B 1 132 ? 25.399 165.701 4.824 1.00 40.13 130 LEU B C 1
ATOM 2443 O O . LEU B 1 132 ? 26.223 165.108 4.135 1.00 40.18 130 LEU B O 1
ATOM 2448 N N . GLU B 1 133 ? 24.299 166.255 4.322 1.00 40.22 131 GLU B N 1
ATOM 2449 C CA . GLU B 1 133 ? 23.974 166.178 2.895 1.00 40.31 131 GLU B CA 1
ATOM 2450 C C . GLU B 1 133 ? 24.764 167.182 2.080 1.00 40.34 131 GLU B C 1
ATOM 2451 O O . GLU B 1 133 ? 25.059 166.950 0.914 1.00 40.59 131 GLU B O 1
ATOM 2457 N N . THR B 1 134 ? 25.111 168.290 2.720 1.00 40.32 132 THR B N 1
ATOM 2458 C CA . THR B 1 134 ? 25.789 169.409 2.099 1.00 40.32 132 THR B CA 1
ATOM 2459 C C . THR B 1 134 ? 27.316 169.195 2.129 1.00 40.24 132 THR B C 1
ATOM 2460 O O . THR B 1 134 ? 28.075 169.974 1.547 1.00 40.36 132 THR B O 1
ATOM 2464 N N . HIS B 1 135 ? 27.737 168.095 2.766 1.00 40.13 133 HIS B N 1
ATOM 2465 C CA . HIS B 1 135 ? 29.159 167.716 2.943 1.00 40.04 133 HIS B CA 1
ATOM 2466 C C . HIS B 1 135 ? 29.963 168.777 3.679 1.00 40.08 133 HIS B C 1
ATOM 2467 O O . HIS B 1 135 ? 31.114 169.050 3.337 1.00 40.00 133 HIS B O 1
ATOM 2474 N N . ILE B 1 136 ? 29.335 169.379 4.684 1.00 40.17 134 ILE B N 1
ATOM 2475 C CA . ILE B 1 136 ? 29.984 170.365 5.523 1.00 40.18 134 ILE B CA 1
ATOM 2476 C C . ILE B 1 136 ? 30.968 169.640 6.423 1.00 40.29 134 ILE B C 1
ATOM 2477 O O . ILE B 1 136 ? 30.675 168.555 6.937 1.00 40.32 134 ILE B O 1
ATOM 2482 N N . ASP B 1 137 ? 32.162 170.206 6.553 1.00 40.35 135 ASP B N 1
ATOM 2483 C CA . ASP B 1 137 ? 33.182 169.633 7.404 1.00 40.31 135 ASP B CA 1
ATOM 2484 C C . ASP B 1 137 ? 32.978 170.055 8.838 1.00 40.30 135 ASP B C 1
ATOM 2485 O O . ASP B 1 137 ? 32.899 169.217 9.726 1.00 40.47 135 ASP B O 1
ATOM 2490 N N . TYR B 1 138 ? 32.863 171.361 9.057 1.00 40.29 136 TYR B N 1
ATOM 2491 C CA . TYR B 1 138 ? 32.761 171.909 10.403 1.00 40.19 136 TYR B CA 1
ATOM 2492 C C . TYR B 1 138 ? 31.546 172.811 10.575 1.00 40.23 136 TYR B C 1
ATOM 2493 O O . TYR B 1 138 ? 31.315 173.722 9.785 1.00 40.31 136 TYR B O 1
ATOM 2502 N N . LEU B 1 139 ? 30.767 172.533 11.609 1.00 40.25 137 LEU B N 1
ATOM 2503 C CA . LEU B 1 139 ? 29.618 173.339 11.943 1.00 40.24 137 LEU B CA 1
ATOM 2504 C C . LEU B 1 139 ? 29.999 174.285 13.074 1.00 40.32 137 LEU B C 1
ATOM 2505 O O . LEU B 1 139 ? 30.167 173.870 14.216 1.00 40.32 137 LEU B O 1
ATOM 2510 N N . CYS B 1 140 ? 30.156 175.555 12.738 1.00 40.36 138 CYS B N 1
ATOM 2511 C CA . CYS B 1 140 ? 30.688 176.531 13.669 1.00 40.52 138 CYS B CA 1
ATOM 2512 C C . CYS B 1 140 ? 29.607 177.221 14.485 1.00 40.51 138 CYS B C 1
ATOM 2513 O O . CYS B 1 140 ? 28.494 177.435 14.014 1.00 40.53 138 CYS B O 1
ATOM 2516 N N . ILE B 1 141 ? 29.984 177.631 15.690 1.00 40.50 139 ILE B N 1
ATOM 2517 C CA . ILE B 1 141 ? 29.054 178.091 16.694 1.00 40.42 139 ILE B CA 1
ATOM 2518 C C . ILE B 1 141 ? 29.712 179.206 17.501 1.00 40.48 139 ILE B C 1
ATOM 2519 O O . ILE B 1 141 ? 30.849 179.058 17.961 1.00 40.42 139 ILE B O 1
ATOM 2524 N N . SER B 1 142 ? 29.037 180.350 17.600 1.00 40.45 140 SER B N 1
ATOM 2525 C CA . SER B 1 142 ? 29.467 181.396 18.525 1.00 40.48 140 SER B CA 1
ATOM 2526 C C . SER B 1 142 ? 28.340 181.648 19.513 1.00 40.44 140 SER B C 1
ATOM 2527 O O . SER B 1 142 ? 27.286 182.171 19.154 1.00 40.41 140 SER B O 1
ATOM 2530 N N . ILE B 1 143 ? 28.557 181.221 20.751 1.00 40.37 141 ILE B N 1
ATOM 2531 C CA . ILE B 1 143 ? 27.501 181.180 21.752 1.00 40.27 141 ILE B CA 1
ATOM 2532 C C . ILE B 1 143 ? 27.840 181.978 22.993 1.00 40.15 141 ILE B C 1
ATOM 2533 O O . ILE B 1 143 ? 28.993 182.299 23.233 1.00 40.10 141 ILE B O 1
ATOM 2538 N N . ASN B 1 144 ? 26.815 182.286 23.782 1.00 40.11 142 ASN B N 1
ATOM 2539 C CA . ASN B 1 144 ? 27.004 182.880 25.091 1.00 40.21 142 ASN B CA 1
ATOM 2540 C C . ASN B 1 144 ? 27.586 181.839 26.048 1.00 40.27 142 ASN B C 1
ATOM 2541 O O . ASN B 1 144 ? 27.142 180.695 26.054 1.00 40.38 142 ASN B O 1
ATOM 2546 N N . PRO B 1 145 ? 28.595 182.233 26.833 1.00 40.26 143 PRO B N 1
ATOM 2547 C CA . PRO B 1 145 ? 29.225 181.353 27.830 1.00 40.25 143 PRO B CA 1
ATOM 2548 C C . PRO B 1 145 ? 28.280 180.604 28.780 1.00 40.24 143 PRO B C 1
ATOM 2549 O O . PRO B 1 145 ? 28.704 179.599 29.340 1.00 40.30 143 PRO B O 1
ATOM 2553 N N . LYS B 1 146 ? 27.050 181.081 28.972 1.00 40.25 144 LYS B N 1
ATOM 2554 C CA . LYS B 1 146 ? 26.089 180.362 29.815 1.00 40.31 144 LYS B CA 1
ATOM 2555 C C . LYS B 1 146 ? 25.641 179.053 29.154 1.00 40.33 144 LYS B C 1
ATOM 2556 O O . LYS B 1 146 ? 25.302 178.093 29.836 1.00 40.48 144 LYS B O 1
ATOM 2562 N N . HIS B 1 147 ? 25.695 179.016 27.825 1.00 40.26 145 HIS B N 1
ATOM 2563 C CA . HIS B 1 147 ? 25.292 177.844 27.059 1.00 40.20 145 HIS B CA 1
ATOM 2564 C C . HIS B 1 147 ? 26.483 176.942 26.703 1.00 40.20 145 HIS B C 1
ATOM 2565 O O . HIS B 1 147 ? 26.310 175.885 26.100 1.00 40.03 145 HIS B O 1
ATOM 2572 N N . ASP B 1 148 ? 27.682 177.358 27.117 1.00 40.29 146 ASP B N 1
ATOM 2573 C CA . ASP B 1 148 ? 28.940 176.706 26.723 1.00 40.32 146 ASP B CA 1
ATOM 2574 C C . ASP B 1 148 ? 29.055 175.279 27.224 1.00 40.28 146 ASP B C 1
ATOM 2575 O O . ASP B 1 148 ? 29.505 174.394 26.502 1.00 40.22 146 ASP B O 1
ATOM 2580 N N . THR B 1 149 ? 28.598 175.049 28.444 1.00 40.34 147 THR B N 1
ATOM 2581 C CA . THR B 1 149 ? 28.653 173.725 29.024 1.00 40.31 147 THR B CA 1
ATOM 2582 C C . THR B 1 149 ? 27.689 172.718 28.325 1.00 40.19 147 THR B C 1
ATOM 2583 O O . THR B 1 149 ? 28.003 171.534 28.215 1.00 40.18 147 THR B O 1
ATOM 2587 N N . PHE B 1 150 ? 26.566 173.218 27.797 1.00 40.09 148 PHE B N 1
ATOM 2588 C CA . PHE B 1 150 ? 25.618 172.391 27.044 1.00 39.95 148 PHE B CA 1
ATOM 2589 C C . PHE B 1 150 ? 26.189 171.966 25.699 1.00 39.97 148 PHE B C 1
ATOM 2590 O O . PHE B 1 150 ? 26.135 170.795 25.340 1.00 40.01 148 PHE B O 1
ATOM 2598 N N . TYR B 1 151 ? 26.735 172.927 24.960 1.00 40.01 149 TYR B N 1
ATOM 2599 C CA . TYR B 1 151 ? 27.193 172.683 23.594 1.00 39.94 149 TYR B CA 1
ATOM 2600 C C . TYR B 1 151 ? 28.416 171.784 23.511 1.00 39.95 149 TYR B C 1
ATOM 2601 O O . TYR B 1 151 ? 28.596 171.079 22.530 1.00 40.03 149 TYR B O 1
ATOM 2610 N N . SER B 1 152 ? 29.237 171.789 24.554 1.00 40.01 150 SER B N 1
ATOM 2611 C CA . SER B 1 152 ? 30.375 170.885 24.615 1.00 40.17 150 SER B CA 1
ATOM 2612 C C . SER B 1 152 ? 29.914 169.449 24.826 1.00 40.22 150 SER B C 1
ATOM 2613 O O . SER B 1 152 ? 30.540 168.524 24.322 1.00 40.39 150 SER B O 1
ATOM 2616 N N . LEU B 1 153 ? 28.812 169.270 25.567 1.00 40.22 151 LEU B N 1
ATOM 2617 C CA . LEU B 1 153 ? 28.199 167.949 25.733 1.00 40.16 151 LEU B CA 1
ATOM 2618 C C . LEU B 1 153 ? 27.582 167.479 24.424 1.00 40.11 151 LEU B C 1
ATOM 2619 O O . LEU B 1 153 ? 27.515 166.281 24.154 1.00 40.15 151 LEU B O 1
ATOM 2624 N N . LEU B 1 154 ? 27.139 168.432 23.614 1.00 39.99 152 LEU B N 1
ATOM 2625 C CA . LEU B 1 154 ? 26.589 168.135 22.308 1.00 40.05 152 LEU B CA 1
ATOM 2626 C C . LEU B 1 154 ? 27.685 167.803 21.297 1.00 40.15 152 LEU B C 1
ATOM 2627 O O . LEU B 1 154 ? 27.391 167.384 20.183 1.00 40.30 152 LEU B O 1
ATOM 2632 N N . GLY B 1 155 ? 28.945 168.023 21.683 1.00 40.23 153 GLY B N 1
ATOM 2633 C CA . GLY B 1 155 ? 30.092 167.599 20.886 1.00 40.24 153 GLY B CA 1
ATOM 2634 C C . GLY B 1 155 ? 30.900 168.708 20.226 1.00 40.23 153 GLY B C 1
ATOM 2635 O O . GLY B 1 155 ? 31.803 168.433 19.425 1.00 40.26 153 GLY B O 1
ATOM 2636 N N . PHE B 1 156 ? 30.586 169.955 20.563 1.00 40.22 154 PHE B N 1
ATOM 2637 C CA . PHE B 1 156 ? 31.280 171.116 20.004 1.00 40.12 154 PHE B CA 1
ATOM 2638 C C . PHE B 1 156 ? 32.581 171.419 20.755 1.00 40.08 154 PHE B C 1
ATOM 2639 O O . PHE B 1 156 ? 32.562 171.760 21.943 1.00 40.07 154 PHE B O 1
ATOM 2647 N N . THR B 1 157 ? 33.704 171.274 20.054 1.00 40.04 155 THR B N 1
ATOM 2648 C CA . THR B 1 157 ? 35.032 171.601 20.594 1.00 40.03 155 THR B CA 1
ATOM 2649 C C . THR B 1 157 ? 35.249 173.119 20.550 1.00 39.95 155 THR B C 1
ATOM 2650 O O . THR B 1 157 ? 34.780 173.778 19.642 1.00 39.92 155 THR B O 1
ATOM 2654 N N . GLN B 1 158 ? 35.932 173.669 21.549 1.00 40.00 156 GLN B N 1
ATOM 2655 C CA . GLN B 1 158 ? 36.270 175.084 21.523 1.00 40.05 156 GLN B CA 1
ATOM 2656 C C . GLN B 1 158 ? 37.357 175.346 20.502 1.00 40.12 156 GLN B C 1
ATOM 2657 O O . GLN B 1 158 ? 38.353 174.618 20.445 1.00 40.26 156 GLN B O 1
ATOM 2663 N N . ILE B 1 159 ? 37.151 176.368 19.674 1.00 40.16 157 ILE B N 1
ATOM 2664 C CA . ILE B 1 159 ? 38.127 176.737 18.647 1.00 40.16 157 ILE B CA 1
ATOM 2665 C C . ILE B 1 159 ? 38.583 178.187 18.798 1.00 40.21 157 ILE B C 1
ATOM 2666 O O . ILE B 1 159 ? 39.585 178.597 18.203 1.00 40.29 157 ILE B O 1
ATOM 2671 N N . GLY B 1 160 ? 37.846 178.952 19.604 1.00 40.21 158 GLY B N 1
ATOM 2672 C CA . GLY B 1 160 ? 38.183 180.339 19.880 1.00 40.19 158 GLY B CA 1
ATOM 2673 C C . GLY B 1 160 ? 37.918 180.712 21.325 1.00 40.21 158 GLY B C 1
ATOM 2674 O O . GLY B 1 160 ? 36.960 180.225 21.937 1.00 40.13 158 GLY B O 1
ATOM 2675 N N . ALA B 1 161 ? 38.761 181.598 21.861 1.00 40.20 159 ALA B N 1
ATOM 2676 C CA . ALA B 1 161 ? 38.691 182.010 23.268 1.00 40.19 159 ALA B CA 1
ATOM 2677 C C . ALA B 1 161 ? 37.483 182.896 23.554 1.00 40.23 159 ALA B C 1
ATOM 2678 O O . ALA B 1 161 ? 36.792 183.332 22.629 1.00 40.26 159 ALA B O 1
ATOM 2680 N N . LEU B 1 162 ? 37.218 183.137 24.842 1.00 40.19 160 LEU B N 1
ATOM 2681 C CA . LEU B 1 162 ? 36.141 184.036 25.255 1.00 40.13 160 LEU B CA 1
ATOM 2682 C C . LEU B 1 162 ? 36.463 185.483 24.843 1.00 40.07 160 LEU B C 1
ATOM 2683 O O . LEU B 1 162 ? 37.443 186.063 25.296 1.00 40.03 160 LEU B O 1
ATOM 2688 N N . LYS B 1 163 ? 35.648 186.033 23.947 1.00 39.98 161 LYS B N 1
ATOM 2689 C CA . LYS B 1 163 ? 35.864 187.379 23.423 1.00 39.95 161 LYS B CA 1
ATOM 2690 C C . LYS B 1 163 ? 34.566 188.162 23.455 1.00 39.97 161 LYS B C 1
ATOM 2691 O O . LYS B 1 163 ? 33.494 187.580 23.522 1.00 40.00 161 LYS B O 1
ATOM 2697 N N . HIS B 1 164 ? 34.665 189.486 23.392 1.00 40.04 162 HIS B N 1
ATOM 2698 C CA . HIS B 1 164 ? 33.481 190.331 23.331 1.00 40.09 162 HIS B CA 1
ATOM 2699 C C . HIS B 1 164 ? 32.951 190.405 21.913 1.00 40.18 162 HIS B C 1
ATOM 2700 O O . HIS B 1 164 ? 33.668 190.805 20.994 1.00 40.36 162 HIS B O 1
ATOM 2707 N N . TYR B 1 165 ? 31.692 190.025 21.743 1.00 40.21 163 TYR B N 1
ATOM 2708 C CA . TYR B 1 165 ? 31.036 190.055 20.442 1.00 40.28 163 TYR B CA 1
ATOM 2709 C C . TYR B 1 165 ? 30.261 191.364 20.299 1.00 40.31 163 TYR B C 1
ATOM 2710 O O . TYR B 1 165 ? 29.215 191.544 20.918 1.00 40.27 163 TYR B O 1
ATOM 2719 N N . GLY B 1 166 ? 30.787 192.265 19.468 1.00 40.39 164 GLY B N 1
ATOM 2720 C CA . GLY B 1 166 ? 30.223 193.595 19.287 1.00 40.38 164 GLY B CA 1
ATOM 2721 C C . GLY B 1 166 ? 28.856 193.614 18.631 1.00 40.38 164 GLY B C 1
ATOM 2722 O O . GLY B 1 166 ? 28.017 194.450 18.957 1.00 40.43 164 GLY B O 1
ATOM 2723 N N . THR B 1 167 ? 28.634 192.677 17.716 1.00 40.43 165 THR B N 1
ATOM 2724 C CA . THR B 1 167 ? 27.360 192.538 17.011 1.00 40.58 165 THR B CA 1
ATOM 2725 C C . THR B 1 167 ? 26.196 192.308 17.990 1.00 40.63 165 THR B C 1
ATOM 2726 O O . THR B 1 167 ? 25.052 192.679 17.715 1.00 40.76 165 THR B O 1
ATOM 2730 N N . VAL B 1 168 ? 26.514 191.746 19.152 1.00 40.59 166 VAL B N 1
ATOM 2731 C CA . VAL B 1 168 ? 25.511 191.376 20.139 1.00 40.52 166 VAL B CA 1
ATOM 2732 C C . VAL B 1 168 ? 25.684 192.155 21.475 1.00 40.53 166 VAL B C 1
ATOM 2733 O O . VAL B 1 168 ? 24.736 192.265 22.275 1.00 40.53 166 VAL B O 1
ATOM 2737 N N . ASN B 1 169 ? 26.874 192.742 21.665 1.00 40.47 167 ASN B N 1
ATOM 2738 C CA . ASN B 1 169 ? 27.253 193.439 22.911 1.00 40.36 167 ASN B CA 1
ATOM 2739 C C . ASN B 1 169 ? 27.224 192.519 24.140 1.00 40.33 167 ASN B C 1
ATOM 2740 O O . ASN B 1 169 ? 26.805 192.917 25.232 1.00 40.43 167 ASN B O 1
ATOM 2745 N N . ALA B 1 170 ? 27.684 191.286 23.941 1.00 40.22 168 ALA B N 1
ATOM 2746 C CA . ALA B 1 170 ? 27.712 190.272 24.987 1.00 40.13 168 ALA B CA 1
ATOM 2747 C C . ALA B 1 170 ? 28.887 189.307 24.732 1.00 40.13 168 ALA B C 1
ATOM 2748 O O . ALA B 1 170 ? 29.395 189.253 23.613 1.00 40.21 168 ALA B O 1
ATOM 2750 N N . PRO B 1 171 ? 29.339 188.578 25.766 1.00 40.06 169 PRO B N 1
ATOM 2751 C CA . PRO B 1 171 ? 30.457 187.627 25.628 1.00 40.02 169 PRO B CA 1
ATOM 2752 C C . PRO B 1 171 ? 30.187 186.486 24.646 1.00 40.07 169 PRO B C 1
ATOM 2753 O O . PRO B 1 171 ? 29.036 186.158 24.392 1.00 40.11 169 PRO B O 1
ATOM 2757 N N . ALA B 1 172 ? 31.250 185.881 24.119 1.00 40.14 170 ALA B N 1
ATOM 2758 C CA . ALA B 1 172 ? 31.119 184.818 23.115 1.00 40.18 170 ALA B CA 1
ATOM 2759 C C . ALA B 1 172 ? 32.275 183.830 23.134 1.00 40.18 170 ALA B C 1
ATOM 2760 O O . ALA B 1 172 ? 33.429 184.211 23.322 1.00 40.18 170 ALA B O 1
ATOM 2762 N N . ILE B 1 173 ? 31.948 182.557 22.939 1.00 40.19 171 ILE B N 1
ATOM 2763 C CA . ILE B 1 173 ? 32.941 181.503 22.794 1.00 40.22 171 ILE B CA 1
ATOM 2764 C C . ILE B 1 173 ? 32.707 180.833 21.451 1.00 40.29 171 ILE B C 1
ATOM 2765 O O . ILE B 1 173 ? 31.562 180.521 21.095 1.00 40.35 171 ILE B O 1
ATOM 2770 N N . ALA B 1 174 ? 33.778 180.657 20.682 1.00 40.30 172 ALA B N 1
ATOM 2771 C CA . ALA B 1 174 ? 33.682 179.950 19.416 1.00 40.31 172 ALA B CA 1
ATOM 2772 C C . ALA B 1 174 ? 33.795 178.455 19.642 1.00 40.41 172 ALA B C 1
ATOM 2773 O O . ALA B 1 174 ? 34.652 177.992 20.408 1.00 40.53 172 ALA B O 1
ATOM 2775 N N . ARG B 1 175 ? 32.898 177.706 19.005 1.00 40.38 173 ARG B N 1
ATOM 2776 C CA . ARG B 1 175 ? 32.902 176.248 19.065 1.00 40.29 173 ARG B CA 1
ATOM 2777 C C . ARG B 1 175 ? 32.618 175.668 17.682 1.00 40.28 173 ARG B C 1
ATOM 2778 O O . ARG B 1 175 ? 31.883 176.252 16.908 1.00 40.39 173 ARG B O 1
ATOM 2786 N N . ALA B 1 176 ? 33.198 174.514 17.381 1.00 40.22 174 ALA B N 1
ATOM 2787 C CA . ALA B 1 176 ? 32.924 173.839 16.120 1.00 40.14 174 ALA B CA 1
ATOM 2788 C C . ALA B 1 176 ? 32.739 172.345 16.317 1.00 40.13 174 ALA B C 1
ATOM 2789 O O . ALA B 1 176 ? 33.249 171.768 17.278 1.00 39.98 174 ALA B O 1
ATOM 2791 N N . LEU B 1 177 ? 31.996 171.730 15.399 1.00 40.11 175 LEU B N 1
ATOM 2792 C CA . LEU B 1 177 ? 31.720 170.306 15.444 1.00 40.10 175 LEU B CA 1
ATOM 2793 C C . LEU B 1 177 ? 32.158 169.662 14.142 1.00 40.27 175 LEU B C 1
ATOM 2794 O O . LEU B 1 177 ? 31.705 170.065 13.070 1.00 40.49 175 LEU B O 1
ATOM 2799 N N . TYR B 1 178 ? 33.059 168.681 14.220 1.00 40.27 176 TYR B N 1
ATOM 2800 C CA . TYR B 1 178 ? 33.422 167.914 13.031 1.00 40.17 176 TYR B CA 1
ATOM 2801 C C . TYR B 1 178 ? 32.277 166.990 12.660 1.00 40.10 176 TYR B C 1
ATOM 2802 O O . TYR B 1 178 ? 32.079 165.951 13.287 1.00 40.13 176 TYR B O 1
ATOM 2811 N N . VAL B 1 179 ? 31.517 167.402 11.647 1.00 40.04 177 VAL B N 1
ATOM 2812 C CA . VAL B 1 179 ? 30.271 166.738 11.239 1.00 40.05 177 VAL B CA 1
ATOM 2813 C C . VAL B 1 179 ? 30.392 165.248 10.778 1.00 40.14 177 VAL B C 1
ATOM 2814 O O . VAL B 1 179 ? 29.611 164.409 11.242 1.00 40.11 177 VAL B O 1
ATOM 2818 N N . PRO B 1 180 ? 31.362 164.908 9.908 1.00 40.18 178 PRO B N 1
ATOM 2819 C CA . PRO B 1 180 ? 31.511 163.518 9.448 1.00 40.28 178 PRO B CA 1
ATOM 2820 C C . PRO B 1 180 ? 31.652 162.496 10.587 1.00 40.41 178 PRO B C 1
ATOM 2821 O O . PRO B 1 180 ? 31.390 161.312 10.388 1.00 40.55 178 PRO B O 1
ATOM 2825 N N . GLU B 1 181 ? 32.076 162.959 11.757 1.00 40.48 179 GLU B N 1
ATOM 2826 C CA . GLU B 1 181 ? 32.200 162.111 12.933 1.00 40.50 179 GLU B CA 1
ATOM 2827 C C . GLU B 1 181 ? 31.467 162.752 14.100 1.00 40.47 179 GLU B C 1
ATOM 2828 O O . GLU B 1 181 ? 32.018 162.878 15.193 1.00 40.47 179 GLU B O 1
ATOM 2834 N N . TRP B 1 182 ? 30.225 163.162 13.862 1.00 40.47 180 TRP B N 1
ATOM 2835 C CA . TRP B 1 182 ? 29.449 163.886 14.869 1.00 40.55 180 TRP B CA 1
ATOM 2836 C C . TRP B 1 182 ? 29.096 163.033 16.090 1.00 40.61 180 TRP B C 1
ATOM 2837 O O . TRP B 1 182 ? 29.047 163.544 17.213 1.00 40.72 180 TRP B O 1
ATOM 2848 N N . ARG B 1 183 ? 28.864 161.738 15.874 1.00 40.59 181 ARG B N 1
ATOM 2849 C CA . ARG B 1 183 ? 28.438 160.870 16.964 1.00 40.66 181 ARG B CA 1
ATOM 2850 C C . ARG B 1 183 ? 29.598 160.350 17.811 1.00 40.66 181 ARG B C 1
ATOM 2851 O O . ARG B 1 183 ? 29.395 159.884 18.920 1.00 40.79 181 ARG B O 1
ATOM 2859 N N . SER B 1 184 ? 30.816 160.471 17.307 1.00 40.70 182 SER B N 1
ATOM 2860 C CA . SER B 1 184 ? 31.987 160.074 18.087 1.00 40.72 182 SER B CA 1
ATOM 2861 C C . SER B 1 184 ? 32.406 161.195 19.047 1.00 40.75 182 SER B C 1
ATOM 2862 O O . SER B 1 184 ? 33.156 160.969 20.000 1.00 40.76 182 SER B O 1
ATOM 2865 N N . GLN B 1 185 ? 31.883 162.392 18.806 1.00 40.77 183 GLN B N 1
ATOM 2866 C CA . GLN B 1 185 ? 32.308 163.578 19.537 1.00 40.85 183 GLN B CA 1
ATOM 2867 C C . GLN B 1 185 ? 31.337 163.986 20.627 1.00 40.86 183 GLN B C 1
ATOM 2868 O O . GLN B 1 185 ? 31.702 164.720 21.539 1.00 40.97 183 GLN B O 1
ATOM 2874 N N . THR B 1 186 ? 30.096 163.530 20.515 1.00 40.92 184 THR B N 1
ATOM 2875 C CA . THR B 1 186 ? 29.068 163.861 21.497 1.00 40.93 184 THR B CA 1
ATOM 2876 C C . THR B 1 186 ? 28.920 162.769 22.534 1.00 40.94 184 THR B C 1
ATOM 2877 O O . THR B 1 186 ? 29.301 161.622 22.294 1.00 41.01 184 THR B O 1
ATOM 2881 N N . LEU B 1 187 ? 28.366 163.132 23.690 1.00 41.04 185 LEU B N 1
ATOM 2882 C CA . LEU B 1 187 ? 28.056 162.158 24.728 1.00 41.13 185 LEU B CA 1
ATOM 2883 C C . LEU B 1 187 ? 26.647 161.599 24.546 1.00 41.25 185 LEU B C 1
ATOM 2884 O O . LEU B 1 187 ? 26.242 160.681 25.265 1.00 41.26 185 LEU B O 1
ATOM 2889 N N . LEU B 1 188 ? 25.915 162.144 23.564 1.00 41.38 186 LEU B N 1
ATOM 2890 C CA . LEU B 1 188 ? 24.586 161.640 23.208 1.00 41.61 186 LEU B CA 1
ATOM 2891 C C . LEU B 1 188 ? 24.637 160.214 22.667 1.00 41.84 186 LEU B C 1
ATOM 2892 O O . LEU B 1 188 ? 23.727 159.417 22.919 1.00 41.99 186 LEU B O 1
ATOM 2897 N N . ALA B 1 189 ? 25.716 159.889 21.950 1.00 41.94 187 ALA B N 1
ATOM 2898 C CA . ALA B 1 189 ? 25.896 158.552 21.372 1.00 41.98 187 ALA B CA 1
ATOM 2899 C C . ALA B 1 189 ? 26.054 157.437 22.428 1.00 42.07 187 ALA B C 1
ATOM 2900 O O . ALA B 1 189 ? 25.884 156.246 22.115 1.00 42.11 187 ALA B O 1
ATOM 2902 N N . GLN B 1 190 ? 26.382 157.824 23.665 1.00 42.16 188 GLN B N 1
ATOM 2903 C CA . GLN B 1 190 ? 26.393 156.881 24.792 1.00 42.29 188 GLN B CA 1
ATOM 2904 C C . GLN B 1 190 ? 24.945 156.492 25.150 1.00 42.38 188 GLN B C 1
ATOM 2905 O O . GLN B 1 190 ? 24.684 155.379 25.642 1.00 42.28 188 GLN B O 1
ATOM 2911 N N . PHE B 1 191 ? 24.013 157.410 24.862 1.00 42.50 189 PHE B N 1
ATOM 2912 C CA . PHE B 1 191 ? 22.572 157.140 24.943 1.00 42.58 189 PHE B CA 1
ATOM 2913 C C . PHE B 1 191 ? 22.012 156.798 23.540 1.00 42.69 189 PHE B C 1
ATOM 2914 O O . PHE B 1 191 ? 21.066 157.432 23.058 1.00 42.54 189 PHE B O 1
ATOM 2922 N N . MET B 1 192 ? 22.653 155.829 22.882 1.00 43.01 190 MET B N 1
ATOM 2923 C CA . MET B 1 192 ? 22.196 155.284 21.599 1.00 43.26 190 MET B CA 1
ATOM 2924 C C . MET B 1 192 ? 22.443 153.772 21.593 1.00 43.18 190 MET B C 1
ATOM 2925 O O . MET B 1 192 ? 22.665 153.169 20.534 1.00 43.18 190 MET B O 1
ATOM 2930 N N . THR C 1 4 ? 63.644 171.478 -3.496 1.00 40.73 2 THR C N 1
ATOM 2931 C CA . THR C 1 4 ? 65.079 171.653 -3.088 1.00 40.81 2 THR C CA 1
ATOM 2932 C C . THR C 1 4 ? 65.535 170.578 -2.049 1.00 40.84 2 THR C C 1
ATOM 2933 O O . THR C 1 4 ? 64.734 170.150 -1.207 1.00 40.83 2 THR C O 1
ATOM 2937 N N . PRO C 1 5 ? 66.783 170.089 -2.203 1.00 40.86 3 PRO C N 1
ATOM 2938 C CA . PRO C 1 5 ? 67.393 169.045 -1.351 1.00 40.85 3 PRO C CA 1
ATOM 2939 C C . PRO C 1 5 ? 66.924 168.815 0.110 1.00 40.79 3 PRO C C 1
ATOM 2940 O O . PRO C 1 5 ? 66.679 169.759 0.870 1.00 40.81 3 PRO C O 1
ATOM 2944 N N . ARG C 1 6 ? 66.833 167.532 0.471 1.00 40.62 4 ARG C N 1
ATOM 2945 C CA . ARG C 1 6 ? 66.649 167.100 1.850 1.00 40.41 4 ARG C CA 1
ATOM 2946 C C . ARG C 1 6 ? 67.994 166.551 2.364 1.00 40.34 4 ARG C C 1
ATOM 2947 O O . ARG C 1 6 ? 68.545 165.609 1.797 1.00 40.32 4 ARG C O 1
ATOM 2955 N N . LYS C 1 7 ? 68.535 167.179 3.406 1.00 40.23 5 LYS C N 1
ATOM 2956 C CA . LYS C 1 7 ? 69.828 166.777 3.956 1.00 40.12 5 LYS C CA 1
ATOM 2957 C C . LYS C 1 7 ? 69.645 165.748 5.058 1.00 40.05 5 LYS C C 1
ATOM 2958 O O . LYS C 1 7 ? 68.787 165.906 5.911 1.00 40.11 5 LYS C O 1
ATOM 2964 N N . VAL C 1 8 ? 70.434 164.673 5.015 1.00 40.03 6 VAL C N 1
ATOM 2965 C CA . VAL C 1 8 ? 70.334 163.597 6.016 1.00 40.03 6 VAL C CA 1
ATOM 2966 C C . VAL C 1 8 ? 71.694 163.189 6.583 1.00 40.03 6 VAL C C 1
ATOM 2967 O O . VAL C 1 8 ? 72.592 162.783 5.845 1.00 40.09 6 VAL C O 1
ATOM 2971 N N . ALA C 1 9 ? 71.826 163.296 7.903 1.00 40.08 7 ALA C N 1
ATOM 2972 C CA . ALA C 1 9 ? 73.005 162.825 8.620 1.00 40.04 7 ALA C CA 1
ATOM 2973 C C . ALA C 1 9 ? 72.619 161.564 9.394 1.00 40.02 7 ALA C C 1
ATOM 2974 O O . ALA C 1 9 ? 71.786 161.609 10.299 1.00 39.96 7 ALA C O 1
ATOM 2976 N N . ARG C 1 10 ? 73.232 160.441 9.026 1.00 40.06 8 ARG C N 1
ATOM 2977 C CA . ARG C 1 10 ? 72.754 159.122 9.442 1.00 40.06 8 ARG C CA 1
ATOM 2978 C C . ARG C 1 10 ? 73.890 158.112 9.608 1.00 40.00 8 ARG C C 1
ATOM 2979 O O . ARG C 1 10 ? 74.982 158.297 9.077 1.00 40.03 8 ARG C O 1
ATOM 2987 N N . ILE C 1 11 ? 73.620 157.051 10.360 1.00 39.97 9 ILE C N 1
ATOM 2988 C CA . ILE C 1 11 ? 74.537 155.927 10.478 1.00 39.99 9 ILE C CA 1
ATOM 2989 C C . ILE C 1 11 ? 74.428 155.039 9.230 1.00 39.98 9 ILE C C 1
ATOM 2990 O O . ILE C 1 11 ? 73.328 154.777 8.739 1.00 39.92 9 ILE C O 1
ATOM 2995 N N . LEU C 1 12 ? 75.571 154.592 8.719 1.00 39.95 10 LEU C N 1
ATOM 2996 C CA . LEU C 1 12 ? 75.600 153.711 7.562 1.00 39.94 10 LEU C CA 1
ATOM 2997 C C . LEU C 1 12 ? 75.648 152.254 8.013 1.00 40.08 10 LEU C C 1
ATOM 2998 O O . LEU C 1 12 ? 76.640 151.801 8.586 1.00 40.18 10 LEU C O 1
ATOM 3003 N N . VAL C 1 13 ? 74.563 151.531 7.759 1.00 40.19 11 VAL C N 1
ATOM 3004 C CA . VAL C 1 13 ? 74.433 150.149 8.199 1.00 40.25 11 VAL C CA 1
ATOM 3005 C C . VAL C 1 13 ? 74.616 149.186 7.023 1.00 40.31 11 VAL C C 1
ATOM 3006 O O . VAL C 1 13 ? 75.315 148.173 7.143 1.00 40.29 11 VAL C O 1
ATOM 3010 N N . ALA C 1 14 ? 74.006 149.525 5.886 1.00 40.38 12 ALA C N 1
ATOM 3011 C CA . ALA C 1 14 ? 74.056 148.691 4.683 1.00 40.45 12 ALA C CA 1
ATOM 3012 C C . ALA C 1 14 ? 75.465 148.625 4.078 1.00 40.47 12 ALA C C 1
ATOM 3013 O O . ALA C 1 14 ? 76.163 149.643 4.018 1.00 40.45 12 ALA C O 1
ATOM 3015 N N . PRO C 1 15 ? 75.882 147.422 3.647 1.00 40.50 13 PRO C N 1
ATOM 3016 C CA . PRO C 1 15 ? 77.195 147.217 3.008 1.00 40.49 13 PRO C CA 1
ATOM 3017 C C . PRO C 1 15 ? 77.411 148.046 1.730 1.00 40.48 13 PRO C C 1
ATOM 3018 O O . PRO C 1 15 ? 78.553 148.398 1.429 1.00 40.50 13 PRO C O 1
ATOM 3022 N N . ASN C 1 16 ? 76.331 148.345 1.006 1.00 40.46 14 ASN C N 1
ATOM 3023 C CA . ASN C 1 16 ? 76.396 149.179 -0.200 1.00 40.44 14 ASN C CA 1
ATOM 3024 C C . ASN C 1 16 ? 76.745 150.632 0.102 1.00 40.43 14 ASN C C 1
ATOM 3025 O O . ASN C 1 16 ? 77.481 151.271 -0.657 1.00 40.40 14 ASN C O 1
ATOM 3030 N N . GLU C 1 17 ? 76.182 151.150 1.199 1.00 40.44 15 GLU C N 1
ATOM 3031 C CA . GLU C 1 17 ? 76.453 152.512 1.677 1.00 40.43 15 GLU C CA 1
ATOM 3032 C C . GLU C 1 17 ? 77.890 152.642 2.177 1.00 40.43 15 GLU C C 1
ATOM 3033 O O . GLU C 1 17 ? 78.514 153.698 2.037 1.00 40.42 15 GLU C O 1
ATOM 3039 N N . ARG C 1 18 ? 78.396 151.559 2.769 1.00 40.43 16 ARG C N 1
ATOM 3040 C CA . ARG C 1 18 ? 79.771 151.487 3.256 1.00 40.45 16 ARG C CA 1
ATOM 3041 C C . ARG C 1 18 ? 80.794 151.538 2.114 1.00 40.47 16 ARG C C 1
ATOM 3042 O O . ARG C 1 18 ? 81.866 152.148 2.255 1.00 40.50 16 ARG C O 1
ATOM 3050 N N . ASP C 1 19 ? 80.455 150.900 0.990 1.00 40.38 17 ASP C N 1
ATOM 3051 C CA . ASP C 1 19 ? 81.306 150.903 -0.198 1.00 40.40 17 ASP C CA 1
ATOM 3052 C C . ASP C 1 19 ? 81.379 152.291 -0.833 1.00 40.42 17 ASP C C 1
ATOM 3053 O O . ASP C 1 19 ? 82.414 152.674 -1.391 1.00 40.43 17 ASP C O 1
ATOM 3058 N N . ALA C 1 20 ? 80.276 153.038 -0.740 1.00 40.37 18 ALA C N 1
ATOM 3059 C CA . ALA C 1 20 ? 80.214 154.403 -1.248 1.00 40.28 18 ALA C CA 1
ATOM 3060 C C . ALA C 1 20 ? 80.995 155.342 -0.344 1.00 40.28 18 ALA C C 1
ATOM 3061 O O . ALA C 1 20 ? 81.600 156.304 -0.815 1.00 40.32 18 ALA C O 1
ATOM 3063 N N . ALA C 1 21 ? 80.989 155.046 0.958 1.00 40.25 19 ALA C N 1
ATOM 3064 C CA . ALA C 1 21 ? 81.752 155.815 1.941 1.00 40.19 19 ALA C CA 1
ATOM 3065 C C . ALA C 1 21 ? 83.243 155.569 1.790 1.00 40.21 19 ALA C C 1
ATOM 3066 O O . ALA C 1 21 ? 84.045 156.475 1.988 1.00 40.25 19 ALA C O 1
ATOM 3068 N N . ARG C 1 22 ? 83.606 154.337 1.432 1.00 40.17 20 ARG C N 1
ATOM 3069 C CA . ARG C 1 22 ? 84.997 153.982 1.187 1.00 40.16 20 ARG C CA 1
ATOM 3070 C C . ARG C 1 22 ? 85.515 154.624 -0.098 1.00 40.20 20 ARG C C 1
ATOM 3071 O O . ARG C 1 22 ? 86.702 154.955 -0.202 1.00 40.15 20 ARG C O 1
ATOM 3079 N N . ARG C 1 23 ? 84.614 154.786 -1.072 1.00 40.27 21 ARG C N 1
ATOM 3080 C CA . ARG C 1 23 ? 84.926 155.432 -2.349 1.00 40.34 21 ARG C CA 1
ATOM 3081 C C . ARG C 1 23 ? 85.321 156.890 -2.148 1.00 40.35 21 ARG C C 1
ATOM 3082 O O . ARG C 1 23 ? 86.328 157.341 -2.697 1.00 40.38 21 ARG C O 1
ATOM 3090 N N . ILE C 1 24 ? 84.525 157.612 -1.347 1.00 40.25 22 ILE C N 1
ATOM 3091 C CA . ILE C 1 24 ? 84.769 159.026 -1.049 1.00 40.22 22 ILE C CA 1
ATOM 3092 C C . ILE C 1 24 ? 86.087 159.207 -0.299 1.00 40.27 22 ILE C C 1
ATOM 3093 O O . ILE C 1 24 ? 86.827 160.167 -0.547 1.00 40.30 22 ILE C O 1
ATOM 3098 N N . VAL C 1 25 ? 86.390 158.266 0.593 1.00 40.30 23 VAL C N 1
ATOM 3099 C CA . VAL C 1 25 ? 87.664 158.268 1.298 1.00 40.35 23 VAL C CA 1
ATOM 3100 C C . VAL C 1 25 ? 88.811 158.033 0.325 1.00 40.38 23 VAL C C 1
ATOM 3101 O O . VAL C 1 25 ? 89.756 158.819 0.273 1.00 40.40 23 VAL C O 1
ATOM 3105 N N . ARG C 1 26 ? 88.690 156.995 -0.500 1.00 40.43 24 ARG C N 1
ATOM 3106 C CA . ARG C 1 26 ? 89.752 156.666 -1.444 1.00 40.50 24 ARG C CA 1
ATOM 3107 C C . ARG C 1 26 ? 89.939 157.739 -2.522 1.00 40.49 24 ARG C C 1
ATOM 3108 O O . ARG C 1 26 ? 91.030 157.887 -3.058 1.00 40.57 24 ARG C O 1
ATOM 3116 N N . THR C 1 27 ? 88.888 158.516 -2.779 1.00 40.46 25 THR C N 1
ATOM 3117 C CA . THR C 1 27 ? 88.965 159.640 -3.711 1.00 40.58 25 THR C CA 1
ATOM 3118 C C . THR C 1 27 ? 89.745 160.799 -3.084 1.00 40.58 25 THR C C 1
ATOM 3119 O O . THR C 1 27 ? 90.680 161.327 -3.694 1.00 40.58 25 THR C O 1
ATOM 3123 N N . THR C 1 28 ? 89.364 161.164 -1.855 1.00 40.62 26 THR C N 1
ATOM 3124 C CA . THR C 1 28 ? 90.003 162.251 -1.096 1.00 40.63 26 THR C CA 1
ATOM 3125 C C . THR C 1 28 ? 91.489 161.968 -0.854 1.00 40.63 26 THR C C 1
ATOM 3126 O O . THR C 1 28 ? 92.337 162.858 -1.008 1.00 40.74 26 THR C O 1
ATOM 3130 N N . TYR C 1 29 ? 91.797 160.713 -0.533 1.00 40.53 27 TYR C N 1
ATOM 3131 C CA . TYR C 1 29 ? 93.155 160.309 -0.207 1.00 40.47 27 TYR C CA 1
ATOM 3132 C C . TYR C 1 29 ? 94.034 160.232 -1.459 1.00 40.45 27 TYR C C 1
ATOM 3133 O O . TYR C 1 29 ? 95.188 160.654 -1.439 1.00 40.48 27 TYR C O 1
ATOM 3142 N N . GLU C 1 30 ? 93.471 159.731 -2.555 1.00 40.43 28 GLU C N 1
ATOM 3143 C CA . GLU C 1 30 ? 94.199 159.668 -3.819 1.00 40.48 28 GLU C CA 1
ATOM 3144 C C . GLU C 1 30 ? 94.488 161.062 -4.358 1.00 40.46 28 GLU C C 1
ATOM 3145 O O . GLU C 1 30 ? 95.535 161.290 -4.970 1.00 40.50 28 GLU C O 1
ATOM 3151 N N . ALA C 1 31 ? 93.569 161.995 -4.098 1.00 40.42 29 ALA C N 1
ATOM 3152 C CA . ALA C 1 31 ? 93.707 163.380 -4.542 1.00 40.35 29 ALA C CA 1
ATOM 3153 C C . ALA C 1 31 ? 94.792 164.137 -3.776 1.00 40.39 29 ALA C C 1
ATOM 3154 O O . ALA C 1 31 ? 95.391 165.070 -4.308 1.00 40.47 29 ALA C O 1
ATOM 3156 N N . GLN C 1 32 ? 95.054 163.726 -2.539 1.00 40.35 30 GLN C N 1
ATOM 3157 C CA . GLN C 1 32 ? 96.027 164.419 -1.705 1.00 40.37 30 GLN C CA 1
ATOM 3158 C C . GLN C 1 32 ? 97.371 163.713 -1.654 1.00 40.36 30 GLN C C 1
ATOM 3159 O O . GLN C 1 32 ? 98.282 164.155 -0.950 1.00 40.42 30 GLN C O 1
ATOM 3165 N N . GLY C 1 33 ? 97.495 162.615 -2.397 1.00 40.33 31 GLY C N 1
ATOM 3166 C CA . GLY C 1 33 ? 98.746 161.867 -2.456 1.00 40.41 31 GLY C CA 1
ATOM 3167 C C . GLY C 1 33 ? 98.928 160.851 -1.333 1.00 40.37 31 GLY C C 1
ATOM 3168 O O . GLY C 1 33 ? 100.010 160.281 -1.165 1.00 40.33 31 GLY C O 1
ATOM 3169 N N . TYR C 1 34 ? 97.867 160.633 -0.564 1.00 40.34 32 TYR C N 1
ATOM 3170 C CA . TYR C 1 34 ? 97.875 159.644 0.498 1.00 40.34 32 TYR C CA 1
ATOM 3171 C C . TYR C 1 34 ? 97.747 158.245 -0.094 1.00 40.35 32 TYR C C 1
ATOM 3172 O O . TYR C 1 34 ? 97.075 158.054 -1.108 1.00 40.38 32 TYR C O 1
ATOM 3181 N N . ALA C 1 35 ? 98.390 157.272 0.546 1.00 40.38 33 ALA C N 1
ATOM 3182 C CA . ALA C 1 35 ? 98.276 155.872 0.145 1.00 40.39 33 ALA C CA 1
ATOM 3183 C C . ALA C 1 35 ? 97.073 155.202 0.826 1.00 40.45 33 ALA C C 1
ATOM 3184 O O . ALA C 1 35 ? 96.648 155.613 1.911 1.00 40.48 33 ALA C O 1
ATOM 3186 N N . ILE C 1 36 ? 96.513 154.189 0.168 1.00 40.55 34 ILE C N 1
ATOM 3187 C CA . ILE C 1 36 ? 95.374 153.445 0.712 1.00 40.61 34 ILE C CA 1
ATOM 3188 C C . ILE C 1 36 ? 95.742 151.982 0.934 1.00 40.62 34 ILE C C 1
ATOM 3189 O O . ILE C 1 36 ? 96.191 151.299 0.007 1.00 40.63 34 ILE C O 1
ATOM 3194 N N . ASP C 1 37 ? 95.562 151.505 2.161 1.00 40.64 35 ASP C N 1
ATOM 3195 C CA . ASP C 1 37 ? 95.681 150.075 2.431 1.00 40.70 35 ASP C CA 1
ATOM 3196 C C . ASP C 1 37 ? 94.425 149.530 3.127 1.00 40.69 35 ASP C C 1
ATOM 3197 O O . ASP C 1 37 ? 93.639 150.297 3.709 1.00 40.66 35 ASP C O 1
ATOM 3202 N N . GLU C 1 38 ? 94.251 148.210 3.064 1.00 40.65 36 GLU C N 1
ATOM 3203 C CA . GLU C 1 38 ? 93.019 147.552 3.510 1.00 40.65 36 GLU C CA 1
ATOM 3204 C C . GLU C 1 38 ? 92.823 147.491 5.033 1.00 40.66 36 GLU C C 1
ATOM 3205 O O . GLU C 1 38 ? 91.783 147.012 5.504 1.00 40.68 36 GLU C O 1
ATOM 3211 N N . SER C 1 39 ? 93.810 147.979 5.792 1.00 40.63 37 SER C N 1
ATOM 3212 C CA . SER C 1 39 ? 93.759 147.939 7.259 1.00 40.62 37 SER C CA 1
ATOM 3213 C C . SER C 1 39 ? 92.600 148.760 7.838 1.00 40.60 37 SER C C 1
ATOM 3214 O O . SER C 1 39 ? 92.022 148.387 8.858 1.00 40.64 37 SER C O 1
ATOM 3217 N N . PHE C 1 40 ? 92.257 149.859 7.166 1.00 40.60 38 PHE C N 1
ATOM 3218 C CA . PHE C 1 40 ? 91.109 150.680 7.553 1.00 40.57 38 PHE C CA 1
ATOM 3219 C C . PHE C 1 40 ? 89.789 149.954 7.301 1.00 40.58 38 PHE C C 1
ATOM 3220 O O . PHE C 1 40 ? 88.841 150.093 8.077 1.00 40.64 38 PHE C O 1
ATOM 3228 N N . ALA C 1 41 ? 89.740 149.174 6.218 1.00 40.49 39 ALA C N 1
ATOM 3229 C CA . ALA C 1 41 ? 88.539 148.427 5.854 1.00 40.48 39 ALA C CA 1
ATOM 3230 C C . ALA C 1 41 ? 88.236 147.290 6.831 1.00 40.47 39 ALA C C 1
ATOM 3231 O O . ALA C 1 41 ? 87.073 146.975 7.075 1.00 40.51 39 ALA C O 1
ATOM 3233 N N . THR C 1 42 ? 89.290 146.688 7.389 1.00 40.47 40 THR C N 1
ATOM 3234 C CA . THR C 1 42 ? 89.151 145.599 8.367 1.00 40.47 40 THR C CA 1
ATOM 3235 C C . THR C 1 42 ? 88.567 146.108 9.686 1.00 40.46 40 THR C C 1
ATOM 3236 O O . THR C 1 42 ? 87.803 145.402 10.356 1.00 40.46 40 THR C O 1
ATOM 3240 N N . PHE C 1 43 ? 88.928 147.337 10.046 1.00 40.41 41 PHE C N 1
ATOM 3241 C CA . PHE C 1 43 ? 88.426 147.970 11.256 1.00 40.41 41 PHE C CA 1
ATOM 3242 C C . PHE C 1 43 ? 86.945 148.329 11.116 1.00 40.42 41 PHE C C 1
ATOM 3243 O O . PHE C 1 43 ? 86.150 148.038 12.007 1.00 40.47 41 PHE C O 1
ATOM 3251 N N . LEU C 1 44 ? 86.581 148.910 9.968 1.00 40.41 42 LEU C N 1
ATOM 3252 C CA . LEU C 1 44 ? 85.227 149.435 9.735 1.00 40.40 42 LEU C CA 1
ATOM 3253 C C . LEU C 1 44 ? 84.163 148.351 9.564 1.00 40.47 42 LEU C C 1
ATOM 3254 O O . LEU C 1 44 ? 82.965 148.622 9.686 1.00 40.55 42 LEU C O 1
ATOM 3259 N N . GLU C 1 45 ? 84.608 147.130 9.275 1.00 40.49 43 GLU C N 1
ATOM 3260 C CA . GLU C 1 45 ? 83.721 145.978 9.171 1.00 40.47 43 GLU C CA 1
ATOM 3261 C C . GLU C 1 45 ? 83.549 145.304 10.525 1.00 40.45 43 GLU C C 1
ATOM 3262 O O . GLU C 1 45 ? 82.679 144.443 10.693 1.00 40.47 43 GLU C O 1
ATOM 3268 N N . GLY C 1 46 ? 84.387 145.697 11.485 1.00 40.40 44 GLY C N 1
ATOM 3269 C CA . GLY C 1 46 ? 84.397 145.098 12.808 1.00 40.39 44 GLY C CA 1
ATOM 3270 C C . GLY C 1 46 ? 83.221 145.499 13.684 1.00 40.37 44 GLY C C 1
ATOM 3271 O O . GLY C 1 46 ? 82.446 146.398 13.327 1.00 40.34 44 GLY C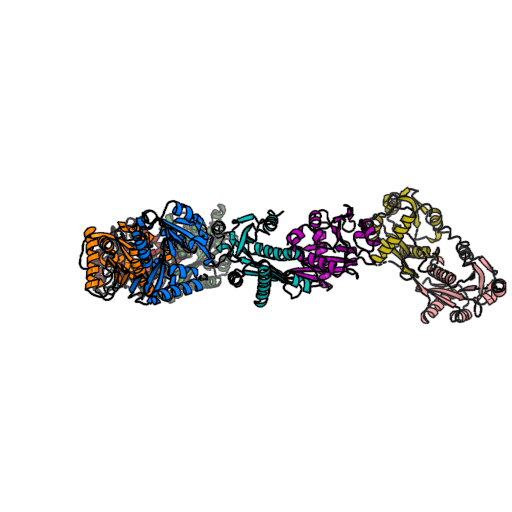 O 1
ATOM 3272 N N . PRO C 1 47 ? 83.091 144.833 14.837 1.00 40.36 45 PRO C N 1
ATOM 3273 C CA . PRO C 1 47 ? 81.989 145.093 15.776 1.00 40.38 45 PRO C CA 1
ATOM 3274 C C . PRO C 1 47 ? 82.127 146.435 16.493 1.00 40.41 45 PRO C C 1
ATOM 3275 O O . PRO C 1 47 ? 81.117 147.046 16.847 1.00 40.42 45 PRO C O 1
ATOM 3279 N N . SER C 1 48 ? 83.363 146.893 16.673 1.00 40.44 46 SER C N 1
ATOM 3280 C CA . SER C 1 48 ? 83.640 148.101 17.442 1.00 40.48 46 SER C CA 1
ATOM 3281 C C . SER C 1 48 ? 83.793 149.367 16.578 1.00 40.44 46 SER C C 1
ATOM 3282 O O . SER C 1 48 ? 84.401 150.351 17.011 1.00 40.40 46 SER C O 1
ATOM 3285 N N . ALA C 1 49 ? 83.232 149.343 15.371 1.00 40.41 47 ALA C N 1
ATOM 3286 C CA . ALA C 1 49 ? 83.293 150.503 14.482 1.00 40.37 47 ALA C CA 1
ATOM 3287 C C . ALA C 1 49 ? 81.916 150.966 14.030 1.00 40.37 47 ALA C C 1
ATOM 3288 O O . ALA C 1 49 ? 81.005 150.153 13.832 1.00 40.42 47 ALA C O 1
ATOM 3290 N N . THR C 1 50 ? 81.780 152.278 13.855 1.00 40.32 48 THR C N 1
ATOM 3291 C CA . THR C 1 50 ? 80.531 152.882 13.414 1.00 40.36 48 THR C CA 1
ATOM 3292 C C . THR C 1 50 ? 80.804 153.967 12.378 1.00 40.30 48 THR C C 1
ATOM 3293 O O . THR C 1 50 ? 81.491 154.934 12.661 1.00 40.43 48 THR C O 1
ATOM 3297 N N . THR C 1 51 ? 80.260 153.796 11.178 1.00 40.27 49 THR C N 1
ATOM 3298 C CA . THR C 1 51 ? 80.470 154.749 10.093 1.00 40.24 49 THR C CA 1
ATOM 3299 C C . THR C 1 51 ? 79.244 155.639 9.907 1.00 40.21 49 THR C C 1
ATOM 3300 O O . THR C 1 51 ? 78.117 155.150 9.876 1.00 40.27 49 THR C O 1
ATOM 3304 N N . PHE C 1 52 ? 79.477 156.947 9.803 1.00 40.13 50 PHE C N 1
ATOM 3305 C CA . PHE C 1 52 ? 78.417 157.926 9.558 1.00 40.08 50 PHE C CA 1
ATOM 3306 C C . PHE C 1 52 ? 78.478 158.455 8.124 1.00 40.07 50 PHE C C 1
ATOM 3307 O O . PHE C 1 52 ? 79.488 158.290 7.437 1.00 40.13 50 PHE C O 1
ATOM 3315 N N . GLY C 1 53 ? 77.409 159.114 7.686 1.00 40.00 51 GLY C N 1
ATOM 3316 C CA . GLY C 1 53 ? 77.364 159.659 6.342 1.00 39.96 51 GLY C CA 1
ATOM 3317 C C . GLY C 1 53 ? 76.455 160.860 6.153 1.00 39.99 51 GLY C C 1
ATOM 3318 O O . GLY C 1 53 ? 75.452 161.014 6.852 1.00 39.97 51 GLY C O 1
ATOM 3319 N N . LEU C 1 54 ? 76.812 161.710 5.194 1.00 40.04 52 LEU C N 1
ATOM 3320 C CA . LEU C 1 54 ? 75.996 162.869 4.836 1.00 40.08 52 LEU C CA 1
ATOM 3321 C C . LEU C 1 54 ? 75.311 162.662 3.491 1.00 40.13 52 LEU C C 1
ATOM 3322 O O . LEU C 1 54 ? 75.962 162.354 2.490 1.00 40.09 52 LEU C O 1
ATOM 3327 N N . PHE C 1 55 ? 73.999 162.858 3.468 1.00 40.18 53 PHE C N 1
ATOM 3328 C CA . PHE C 1 55 ? 73.224 162.695 2.251 1.00 40.27 53 PHE C CA 1
ATOM 3329 C C . PHE C 1 55 ? 72.604 164.007 1.791 1.00 40.39 53 PHE C C 1
ATOM 3330 O O . PHE C 1 55 ? 72.186 164.825 2.606 1.00 40.45 53 PHE C O 1
ATOM 3338 N N . ASN C 1 56 ? 72.598 164.218 0.479 1.00 40.49 54 ASN C N 1
ATOM 3339 C CA . ASN C 1 56 ? 71.849 165.310 -0.128 1.00 40.63 54 ASN C CA 1
ATOM 3340 C C . ASN C 1 56 ? 70.797 164.709 -1.027 1.00 40.58 54 ASN C C 1
ATOM 3341 O O . ASN C 1 56 ? 71.042 164.453 -2.199 1.00 40.63 54 ASN C O 1
ATOM 3346 N N . GLY C 1 57 ? 69.625 164.464 -0.459 1.00 40.61 55 GLY C N 1
ATOM 3347 C CA . GLY C 1 57 ? 68.624 163.643 -1.104 1.00 40.52 55 GLY C CA 1
ATOM 3348 C C . GLY C 1 57 ? 69.001 162.196 -0.859 1.00 40.50 55 GLY C C 1
ATOM 3349 O O . GLY C 1 57 ? 68.912 161.704 0.272 1.00 40.42 55 GLY C O 1
ATOM 3350 N N . GLU C 1 58 ? 69.482 161.532 -1.906 1.00 40.49 56 GLU C N 1
ATOM 3351 C CA . GLU C 1 58 ? 69.903 160.136 -1.808 1.00 40.46 56 GLU C CA 1
ATOM 3352 C C . GLU C 1 58 ? 71.399 159.955 -2.092 1.00 40.37 56 GLU C C 1
ATOM 3353 O O . GLU C 1 58 ? 71.944 158.861 -1.917 1.00 40.41 56 GLU C O 1
ATOM 3359 N N . VAL C 1 59 ? 72.051 161.031 -2.526 1.00 40.22 57 VAL C N 1
ATOM 3360 C CA . VAL C 1 59 ? 73.465 160.990 -2.873 1.00 40.08 57 VAL C CA 1
ATOM 3361 C C . VAL C 1 59 ? 74.329 161.162 -1.636 1.00 40.05 57 VAL C C 1
ATOM 3362 O O . VAL C 1 59 ? 74.241 162.173 -0.955 1.00 40.15 57 VAL C O 1
ATOM 3366 N N . LEU C 1 60 ? 75.159 160.167 -1.344 1.00 40.04 58 LEU C N 1
ATOM 3367 C CA . LEU C 1 60 ? 76.123 160.270 -0.254 1.00 40.07 58 LEU C CA 1
ATOM 3368 C C . LEU C 1 60 ? 77.337 161.076 -0.718 1.00 40.14 58 LEU C C 1
ATOM 3369 O O . LEU C 1 60 ? 77.915 160.780 -1.760 1.00 40.31 58 LEU C O 1
ATOM 3374 N N . TYR C 1 61 ? 77.711 162.101 0.046 1.00 40.13 59 TYR C N 1
ATOM 3375 C CA . TYR C 1 61 ? 78.848 162.944 -0.318 1.00 40.08 59 TYR C CA 1
ATOM 3376 C C . TYR C 1 61 ? 79.892 163.053 0.785 1.00 40.10 59 TYR C C 1
ATOM 3377 O O . TYR C 1 61 ? 81.060 163.313 0.510 1.00 40.07 59 TYR C O 1
ATOM 3386 N N . GLY C 1 62 ? 79.464 162.869 2.032 1.00 40.11 60 GLY C N 1
ATOM 3387 C CA . GLY C 1 62 ? 80.366 162.975 3.167 1.00 40.17 60 GLY C CA 1
ATOM 3388 C C . GLY C 1 62 ? 80.355 161.757 4.067 1.00 40.18 60 GLY C C 1
ATOM 3389 O O . GLY C 1 62 ? 79.337 161.078 4.180 1.00 40.25 60 GLY C O 1
ATOM 3390 N N . THR C 1 63 ? 81.497 161.479 4.704 1.00 40.19 61 THR C N 1
ATOM 3391 C CA . THR C 1 63 ? 81.611 160.365 5.653 1.00 40.22 61 THR C CA 1
ATOM 3392 C C . THR C 1 63 ? 82.664 160.582 6.753 1.00 40.23 61 THR C C 1
ATOM 3393 O O . THR C 1 63 ? 83.670 161.273 6.557 1.00 40.16 61 THR C O 1
ATOM 3397 N N . ILE C 1 64 ? 82.385 160.003 7.917 1.00 40.27 62 ILE C N 1
ATOM 3398 C CA . ILE C 1 64 ? 83.312 159.960 9.043 1.00 40.27 62 ILE C CA 1
ATOM 3399 C C . ILE C 1 64 ? 82.986 158.701 9.854 1.00 40.33 62 ILE C C 1
ATOM 3400 O O . ILE C 1 64 ? 81.854 158.205 9.816 1.00 40.35 62 ILE C O 1
ATOM 3405 N N . SER C 1 65 ? 83.987 158.148 10.532 1.00 40.37 63 SER C N 1
ATOM 3406 C CA . SER C 1 65 ? 83.783 156.947 11.340 1.00 40.42 63 SER C CA 1
ATOM 3407 C C . SER C 1 65 ? 84.565 157.006 12.643 1.00 40.44 63 SER C C 1
ATOM 3408 O O . SER C 1 65 ? 85.602 157.661 12.720 1.00 40.50 63 SER C O 1
ATOM 3411 N N . ILE C 1 66 ? 84.041 156.357 13.683 1.00 40.38 64 ILE C N 1
ATOM 3412 C CA . ILE C 1 66 ? 84.806 156.164 14.916 1.00 40.36 64 ILE C CA 1
ATOM 3413 C C . ILE C 1 66 ? 85.040 154.690 15.193 1.00 40.34 64 ILE C C 1
ATOM 3414 O O . ILE C 1 66 ? 84.271 153.829 14.756 1.00 40.35 64 ILE C O 1
ATOM 3419 N N . ILE C 1 67 ? 86.143 154.398 15.870 1.00 40.38 65 ILE C N 1
ATOM 3420 C CA . ILE C 1 67 ? 86.448 153.038 16.289 1.00 40.38 65 ILE C CA 1
ATOM 3421 C C . ILE C 1 67 ? 86.673 153.009 17.787 1.00 40.37 65 ILE C C 1
ATOM 3422 O O . ILE C 1 67 ? 87.553 153.694 18.299 1.00 40.37 65 ILE C O 1
ATOM 3427 N N . ASN C 1 68 ? 85.860 152.225 18.488 1.00 40.40 66 ASN C N 1
ATOM 3428 C CA . ASN C 1 68 ? 86.040 152.015 19.916 1.00 40.39 66 ASN C CA 1
ATOM 3429 C C . ASN C 1 68 ? 87.243 151.118 20.177 1.00 40.41 66 ASN C C 1
ATOM 3430 O O . ASN C 1 68 ? 87.630 150.319 19.317 1.00 40.41 66 ASN C O 1
ATOM 3435 N N . ASP C 1 69 ? 87.847 151.266 21.354 1.00 40.45 67 ASP C N 1
ATOM 3436 C CA . ASP C 1 69 ? 88.969 150.424 21.744 1.00 40.48 67 ASP C CA 1
ATOM 3437 C C . ASP C 1 69 ? 88.493 149.005 22.060 1.00 40.48 67 ASP C C 1
ATOM 3438 O O . ASP C 1 69 ? 88.182 148.678 23.209 1.00 40.45 67 ASP C O 1
ATOM 3443 N N . GLY C 1 70 ? 88.421 148.178 21.019 1.00 40.47 68 GLY C N 1
ATOM 3444 C CA . GLY C 1 70 ? 88.014 146.797 21.161 1.00 40.43 68 GLY C CA 1
ATOM 3445 C C . GLY C 1 70 ? 89.210 145.903 21.397 1.00 40.48 68 GLY C C 1
ATOM 3446 O O . GLY C 1 70 ? 90.277 146.374 21.818 1.00 40.43 68 GLY C O 1
ATOM 3447 N N . ALA C 1 71 ? 89.036 144.611 21.120 1.00 40.54 69 ALA C N 1
ATOM 3448 C CA . ALA C 1 71 ? 90.098 143.624 21.312 1.00 40.59 69 ALA C CA 1
ATOM 3449 C C . ALA C 1 71 ? 91.258 143.851 20.344 1.00 40.61 69 ALA C C 1
ATOM 3450 O O . ALA C 1 71 ? 92.419 143.621 20.690 1.00 40.68 69 ALA C O 1
ATOM 3452 N N . GLN C 1 72 ? 90.941 144.346 19.150 1.00 40.59 70 GLN C N 1
ATOM 3453 C CA . GLN C 1 72 ? 91.949 144.537 18.112 1.00 40.54 70 GLN C CA 1
ATOM 3454 C C . GLN C 1 72 ? 92.509 145.964 18.049 1.00 40.49 70 GLN C C 1
ATOM 3455 O O . GLN C 1 72 ? 93.151 146.345 17.070 1.00 40.50 70 GLN C O 1
ATOM 3461 N N . GLY C 1 73 ? 92.269 146.733 19.112 1.00 40.46 71 GLY C N 1
ATOM 3462 C CA . GLY C 1 73 ? 92.919 148.020 19.313 1.00 40.43 71 GLY C CA 1
ATOM 3463 C C . GLY C 1 73 ? 92.461 149.158 18.421 1.00 40.41 71 GLY C C 1
ATOM 3464 O O . GLY C 1 73 ? 91.286 149.252 18.063 1.00 40.44 71 GLY C O 1
ATOM 3465 N N . LEU C 1 74 ? 93.404 150.036 18.083 1.00 40.35 72 LEU C N 1
ATOM 3466 C CA . LEU C 1 74 ? 93.133 151.218 17.269 1.00 40.35 72 LEU C CA 1
ATOM 3467 C C . LEU C 1 74 ? 94.175 151.353 16.138 1.00 40.39 72 LEU C C 1
ATOM 3468 O O . LEU C 1 74 ? 95.311 150.920 16.298 1.00 40.51 72 LEU C O 1
ATOM 3473 N N . PRO C 1 75 ? 93.781 151.930 14.993 1.00 40.36 73 PRO C N 1
ATOM 3474 C CA . PRO C 1 75 ? 94.726 152.242 13.904 1.00 40.43 73 PRO C CA 1
ATOM 3475 C C . PRO C 1 75 ? 95.924 153.095 14.351 1.00 40.51 73 PRO C C 1
ATOM 3476 O O . PRO C 1 75 ? 96.973 153.053 13.710 1.00 40.62 73 PRO C O 1
ATOM 3480 N N . MET C 1 76 ? 95.746 153.861 15.428 1.00 40.53 74 MET C N 1
ATOM 3481 C CA . MET C 1 76 ? 96.807 154.659 16.032 1.00 40.50 74 MET C CA 1
ATOM 3482 C C . MET C 1 76 ? 97.930 153.813 16.661 1.00 40.56 74 MET C C 1
ATOM 3483 O O . MET C 1 76 ? 99.059 154.290 16.789 1.00 40.69 74 MET C O 1
ATOM 3488 N N . ASP C 1 77 ? 97.609 152.579 17.078 1.00 40.40 75 ASP C N 1
ATOM 3489 C CA . ASP C 1 77 ? 98.574 151.702 17.763 1.00 40.36 75 ASP C CA 1
ATOM 3490 C C . ASP C 1 77 ? 99.851 151.484 16.971 1.00 40.33 75 ASP C C 1
ATOM 3491 O O . ASP C 1 77 ? 100.933 151.420 17.541 1.00 40.32 75 ASP C O 1
ATOM 3496 N N . SER C 1 78 ? 99.720 151.409 15.649 1.00 40.35 76 SER C N 1
ATOM 3497 C CA . SER C 1 78 ? 100.852 151.154 14.761 1.00 40.46 76 SER C CA 1
ATOM 3498 C C . SER C 1 78 ? 101.968 152.212 14.834 1.00 40.55 76 SER C C 1
ATOM 3499 O O . SER C 1 78 ? 103.060 152.011 14.295 1.00 40.65 76 SER C O 1
ATOM 3502 N N . ILE C 1 79 ? 101.691 153.329 15.505 1.00 40.60 77 ILE C N 1
ATOM 3503 C CA . ILE C 1 79 ? 102.671 154.391 15.673 1.00 40.58 77 ILE C CA 1
ATOM 3504 C C . ILE C 1 79 ? 102.600 155.006 17.086 1.00 40.55 77 ILE C C 1
ATOM 3505 O O . ILE C 1 79 ? 103.634 155.252 17.712 1.00 40.59 77 ILE C O 1
ATOM 3510 N N . TYR C 1 80 ? 101.382 155.185 17.602 1.00 40.51 78 TYR C N 1
ATOM 3511 C CA . TYR C 1 80 ? 101.172 155.895 18.874 1.00 40.46 78 TYR C CA 1
ATOM 3512 C C . TYR C 1 80 ? 100.757 154.987 20.042 1.00 40.44 78 TYR C C 1
ATOM 3513 O O . TYR C 1 80 ? 99.977 155.396 20.909 1.00 40.52 78 TYR C O 1
ATOM 3522 N N . ALA C 1 81 ? 101.310 153.772 20.077 1.00 40.44 79 ALA C N 1
ATOM 3523 C CA . ALA C 1 81 ? 100.957 152.772 21.101 1.00 40.37 79 ALA C CA 1
ATOM 3524 C C . ALA C 1 81 ? 101.287 153.225 22.523 1.00 40.40 79 ALA C C 1
ATOM 3525 O O . ALA C 1 81 ? 100.416 153.222 23.394 1.00 40.45 79 ALA C O 1
ATOM 3527 N N . VAL C 1 82 ? 102.536 153.647 22.741 1.00 40.41 80 VAL C N 1
ATOM 3528 C CA . VAL C 1 82 ? 102.992 154.079 24.072 1.00 40.42 80 VAL C CA 1
ATOM 3529 C C . VAL C 1 82 ? 102.352 155.398 24.543 1.00 40.42 80 VAL C C 1
ATOM 3530 O O . VAL C 1 82 ? 102.277 155.666 25.746 1.00 40.57 80 VAL C O 1
ATOM 3534 N N . GLU C 1 83 ? 101.854 156.189 23.593 1.00 40.36 81 GLU C N 1
ATOM 3535 C CA . GLU C 1 83 ? 101.210 157.463 23.899 1.00 40.35 81 GLU C CA 1
ATOM 3536 C C . GLU C 1 83 ? 99.776 157.269 24.378 1.00 40.30 81 GLU C C 1
ATOM 3537 O O . GLU C 1 83 ? 99.145 158.205 24.875 1.00 40.35 81 GLU C O 1
ATOM 3543 N N . LEU C 1 84 ? 99.264 156.055 24.212 1.00 40.26 82 LEU C N 1
ATOM 3544 C CA . LEU C 1 84 ? 97.941 155.702 24.692 1.00 40.22 82 LEU C CA 1
ATOM 3545 C C . LEU C 1 84 ? 98.050 154.827 25.927 1.00 40.33 82 LEU C C 1
ATOM 3546 O O . LEU C 1 84 ? 97.120 154.764 26.735 1.00 40.42 82 LEU C O 1
ATOM 3551 N N . ALA C 1 85 ? 99.213 154.183 26.079 1.00 40.40 83 ALA C N 1
ATOM 3552 C CA . ALA C 1 85 ? 99.479 153.188 27.133 1.00 40.38 83 ALA C CA 1
ATOM 3553 C C . ALA C 1 85 ? 99.031 153.597 28.546 1.00 40.39 83 ALA C C 1
ATOM 3554 O O . ALA C 1 85 ? 98.534 152.764 29.317 1.00 40.29 83 ALA C O 1
ATOM 3556 N N . ALA C 1 86 ? 99.210 154.880 28.863 1.00 40.41 84 ALA C N 1
ATOM 3557 C CA . ALA C 1 86 ? 98.835 155.441 30.158 1.00 40.36 84 ALA C CA 1
ATOM 3558 C C . ALA C 1 86 ? 97.329 155.378 30.394 1.00 40.34 84 ALA C C 1
ATOM 3559 O O . ALA C 1 86 ? 96.877 154.921 31.442 1.00 40.31 84 ALA C O 1
ATOM 3561 N N . TRP C 1 87 ? 96.562 155.823 29.403 1.00 40.35 85 TRP C N 1
ATOM 3562 C CA . TRP C 1 87 ? 95.104 155.883 29.510 1.00 40.36 85 TRP C CA 1
ATOM 3563 C C . TRP C 1 87 ? 94.457 154.505 29.605 1.00 40.38 85 TRP C C 1
ATOM 3564 O O . TRP C 1 87 ? 93.452 154.327 30.303 1.00 40.36 85 TRP C O 1
ATOM 3575 N N . ARG C 1 88 ? 95.039 153.537 28.900 1.00 40.37 86 ARG C N 1
ATOM 3576 C CA . ARG C 1 88 ? 94.577 152.155 28.942 1.00 40.33 86 ARG C CA 1
ATOM 3577 C C . ARG C 1 88 ? 94.944 151.493 30.269 1.00 40.36 86 ARG C C 1
ATOM 3578 O O . ARG C 1 88 ? 94.311 150.518 30.680 1.00 40.36 86 ARG C O 1
ATOM 3586 N N . GLY C 1 89 ? 95.967 152.038 30.934 1.00 40.36 87 GLY C N 1
ATOM 3587 C CA . GLY C 1 89 ? 96.371 151.583 32.256 1.00 40.47 87 GLY C CA 1
ATOM 3588 C C . GLY C 1 89 ? 95.358 151.941 33.333 1.00 40.46 87 GLY C C 1
ATOM 3589 O O . GLY C 1 89 ? 95.264 151.265 34.360 1.00 40.48 87 GLY C O 1
ATOM 3590 N N . GLU C 1 90 ? 94.605 153.013 33.093 1.00 40.50 88 GLU C N 1
ATOM 3591 C CA . GLU C 1 90 ? 93.521 153.420 33.980 1.00 40.52 88 GLU C CA 1
ATOM 3592 C C . GLU C 1 90 ? 92.178 152.900 33.472 1.00 40.46 88 GLU C C 1
ATOM 3593 O O . GLU C 1 90 ? 91.150 153.078 34.126 1.00 40.54 88 GLU C O 1
ATOM 3599 N N . GLY C 1 91 ? 92.197 152.263 32.301 1.00 40.38 89 GLY C N 1
ATOM 3600 C CA . GLY C 1 91 ? 90.998 151.697 31.704 1.00 40.33 89 GLY C CA 1
ATOM 3601 C C . GLY C 1 91 ? 90.035 152.737 31.157 1.00 40.29 89 GLY C C 1
ATOM 3602 O O . GLY C 1 91 ? 88.821 152.526 31.158 1.00 40.29 89 GLY C O 1
ATOM 3603 N N . LYS C 1 92 ? 90.580 153.862 30.699 1.00 40.28 90 LYS C N 1
ATOM 3604 C CA . LYS C 1 92 ? 89.781 154.934 30.108 1.00 40.24 90 LYS C CA 1
ATOM 3605 C C . LYS C 1 92 ? 89.289 154.537 28.718 1.00 40.18 90 LYS C C 1
ATOM 3606 O O . LYS C 1 92 ? 90.050 153.995 27.911 1.00 40.18 90 LYS C O 1
ATOM 3612 N N . LYS C 1 93 ? 88.011 154.798 28.452 1.00 40.14 91 LYS C N 1
ATOM 3613 C CA . LYS C 1 93 ? 87.397 154.441 27.176 1.00 40.10 91 LYS C CA 1
ATOM 3614 C C . LYS C 1 93 ? 87.888 155.346 26.045 1.00 40.10 91 LYS C C 1
ATOM 3615 O O . LYS C 1 93 ? 87.525 156.523 25.966 1.00 40.09 91 LYS C O 1
ATOM 3621 N N . LEU C 1 94 ? 88.731 154.792 25.184 1.00 40.07 92 LEU C N 1
ATOM 3622 C CA . LEU C 1 94 ? 89.279 155.545 24.066 1.00 40.12 92 LEU C CA 1
ATOM 3623 C C . LEU C 1 94 ? 88.576 155.198 22.771 1.00 40.20 92 LEU C C 1
ATOM 3624 O O . LEU C 1 94 ? 88.168 154.051 22.555 1.00 40.22 92 LEU C O 1
ATOM 3629 N N . ALA C 1 95 ? 88.433 156.198 21.909 1.00 40.20 93 ALA C N 1
ATOM 3630 C CA . ALA C 1 95 ? 87.905 155.996 20.572 1.00 40.15 93 ALA C CA 1
ATOM 3631 C C . ALA C 1 95 ? 88.665 156.862 19.601 1.00 40.18 93 ALA C C 1
ATOM 3632 O O . ALA C 1 95 ? 88.929 158.029 19.884 1.00 40.25 93 ALA C O 1
ATOM 3634 N N . GLU C 1 96 ? 89.044 156.294 18.462 1.00 40.23 94 GLU C N 1
ATOM 3635 C CA . GLU C 1 96 ? 89.659 157.089 17.405 1.00 40.29 94 GLU C CA 1
ATOM 3636 C C . GLU C 1 96 ? 88.648 157.467 16.336 1.00 40.25 94 GLU C C 1
ATOM 3637 O O . GLU C 1 96 ? 87.835 156.643 15.924 1.00 40.20 94 GLU C O 1
ATOM 3643 N N . VAL C 1 97 ? 88.686 158.729 15.916 1.00 40.21 95 VAL C N 1
ATOM 3644 C CA . VAL C 1 97 ? 87.857 159.204 14.818 1.00 40.19 95 VAL C CA 1
ATOM 3645 C C . VAL C 1 97 ? 88.668 159.115 13.542 1.00 40.21 95 VAL C C 1
ATOM 3646 O O . VAL C 1 97 ? 89.761 159.664 13.449 1.00 40.28 95 VAL C O 1
ATOM 3650 N N . VAL C 1 98 ? 88.100 158.449 12.548 1.00 40.31 96 VAL C N 1
ATOM 3651 C CA . VAL C 1 98 ? 88.852 157.959 11.410 1.00 40.27 96 VAL C CA 1
ATOM 3652 C C . VAL C 1 98 ? 88.062 158.084 10.082 1.00 40.24 96 VAL C C 1
ATOM 3653 O O . VAL C 1 98 ? 86.834 158.234 10.092 1.00 40.17 96 VAL C O 1
ATOM 3657 N N . GLN C 1 99 ? 88.795 158.064 8.958 1.00 40.27 97 GLN C N 1
ATOM 3658 C CA . GLN C 1 99 ? 88.231 158.030 7.588 1.00 40.23 97 GLN C CA 1
ATOM 3659 C C . GLN C 1 99 ? 87.295 159.193 7.278 1.00 40.25 97 GLN C C 1
ATOM 3660 O O . GLN C 1 99 ? 86.239 159.008 6.673 1.00 40.39 97 GLN C O 1
ATOM 3666 N N . PHE C 1 100 ? 87.694 160.386 7.709 1.00 40.21 98 PHE C N 1
ATOM 3667 C CA . PHE C 1 100 ? 86.944 161.606 7.464 1.00 40.08 98 PHE C CA 1
ATOM 3668 C C . PHE C 1 100 ? 87.216 162.083 6.044 1.00 40.05 98 PHE C C 1
ATOM 3669 O O . PHE C 1 100 ? 88.357 162.357 5.681 1.00 40.08 98 PHE C O 1
ATOM 3677 N N . ALA C 1 101 ? 86.161 162.148 5.238 1.00 40.12 99 ALA C N 1
ATOM 3678 C CA . ALA C 1 101 ? 86.266 162.574 3.842 1.00 40.12 99 ALA C CA 1
ATOM 3679 C C . ALA C 1 101 ? 84.965 163.174 3.336 1.00 40.09 99 ALA C C 1
ATOM 3680 O O . ALA C 1 101 ? 83.885 162.807 3.791 1.00 39.94 99 ALA C O 1
ATOM 3682 N N . MET C 1 102 ? 85.089 164.117 2.402 1.00 40.19 100 MET C N 1
ATOM 3683 C CA . MET C 1 102 ? 83.945 164.704 1.699 1.00 40.30 100 MET C CA 1
ATOM 3684 C C . MET C 1 102 ? 84.266 164.759 0.209 1.00 40.38 100 MET C C 1
ATOM 3685 O O . MET C 1 102 ? 85.409 165.015 -0.171 1.00 40.59 100 MET C O 1
ATOM 3690 N N . ASP C 1 103 ? 83.266 164.503 -0.632 1.00 40.35 101 ASP C N 1
ATOM 3691 C CA . ASP C 1 103 ? 83.434 164.601 -2.082 1.00 40.17 101 ASP C CA 1
ATOM 3692 C C . ASP C 1 103 ? 82.899 165.932 -2.572 1.00 40.04 101 ASP C C 1
ATOM 3693 O O . ASP C 1 103 ? 81.690 166.126 -2.657 1.00 39.90 101 ASP C O 1
ATOM 3698 N N . HIS C 1 104 ? 83.812 166.838 -2.914 1.00 40.01 102 HIS C N 1
ATOM 3699 C CA . HIS C 1 104 ? 83.453 168.201 -3.305 1.00 39.97 102 HIS C CA 1
ATOM 3700 C C . HIS C 1 104 ? 82.812 168.279 -4.692 1.00 40.00 102 HIS C C 1
ATOM 3701 O O . HIS C 1 104 ? 81.922 169.108 -4.923 1.00 40.08 102 HIS C O 1
ATOM 3708 N N . THR C 1 105 ? 83.242 167.411 -5.607 1.00 39.88 103 THR C N 1
ATOM 3709 C CA . THR C 1 105 ? 82.670 167.403 -6.954 1.00 39.96 103 THR C CA 1
ATOM 3710 C C . THR C 1 105 ? 81.291 166.740 -6.989 1.00 39.81 103 THR C C 1
ATOM 3711 O O . THR C 1 105 ? 80.465 167.053 -7.846 1.00 39.82 103 THR C O 1
ATOM 3715 N N . LEU C 1 106 ? 81.045 165.844 -6.041 1.00 39.66 104 LEU C N 1
ATOM 3716 C CA . LEU C 1 106 ? 79.769 165.146 -5.957 1.00 39.58 104 LEU C CA 1
ATOM 3717 C C . LEU C 1 106 ? 78.706 166.010 -5.316 1.00 39.57 104 LEU C C 1
ATOM 3718 O O . LEU C 1 106 ? 77.561 165.978 -5.726 1.00 39.53 104 LEU C O 1
ATOM 3723 N N . TYR C 1 107 ? 79.094 166.773 -4.295 1.00 39.68 105 TYR C N 1
ATOM 3724 C CA . TYR C 1 107 ? 78.185 167.688 -3.621 1.00 39.73 105 TYR C CA 1
ATOM 3725 C C . TYR C 1 107 ? 77.775 168.807 -4.558 1.00 39.81 105 TYR C C 1
ATOM 3726 O O . TYR C 1 107 ? 76.623 169.243 -4.540 1.00 39.89 105 TYR C O 1
ATOM 3735 N N . GLU C 1 108 ? 78.719 169.260 -5.384 1.00 39.86 106 GLU C N 1
ATOM 3736 C CA . GLU C 1 108 ? 78.481 170.368 -6.299 1.00 39.96 106 GLU C CA 1
ATOM 3737 C C . GLU C 1 108 ? 77.500 170.011 -7.403 1.00 40.00 106 GLU C C 1
ATOM 3738 O O . GLU C 1 108 ? 76.762 170.864 -7.882 1.00 40.08 106 GLU C O 1
ATOM 3744 N N . ALA C 1 109 ? 77.498 168.745 -7.806 1.00 40.12 107 ALA C N 1
ATOM 3745 C CA . ALA C 1 109 ? 76.597 168.271 -8.845 1.00 40.12 107 ALA C CA 1
ATOM 3746 C C . ALA C 1 109 ? 75.151 168.255 -8.349 1.00 40.21 107 ALA C C 1
ATOM 3747 O O . ALA C 1 109 ? 74.225 168.535 -9.111 1.00 40.25 107 ALA C O 1
ATOM 3749 N N . VAL C 1 110 ? 74.970 167.963 -7.061 1.00 40.29 108 VAL C N 1
ATOM 3750 C CA . VAL C 1 110 ? 73.633 167.870 -6.464 1.00 40.44 108 VAL C CA 1
ATOM 3751 C C . VAL C 1 110 ? 73.076 169.225 -5.985 1.00 40.50 108 VAL C C 1
ATOM 3752 O O . VAL C 1 110 ? 71.922 169.569 -6.276 1.00 40.48 108 VAL C O 1
ATOM 3756 N N . ALA C 1 111 ? 73.906 169.986 -5.264 1.00 40.60 109 ALA C N 1
ATOM 3757 C CA . ALA C 1 111 ? 73.472 171.236 -4.622 1.00 40.64 109 ALA C CA 1
ATOM 3758 C C . ALA C 1 111 ? 73.813 172.516 -5.407 1.00 40.61 109 ALA C C 1
ATOM 3759 O O . ALA C 1 111 ? 73.451 173.615 -4.992 1.00 40.81 109 ALA C O 1
ATOM 3761 N N . GLY C 1 112 ? 74.524 172.372 -6.519 1.00 40.59 110 GLY C N 1
ATOM 3762 C CA . GLY C 1 112 ? 74.825 173.501 -7.387 1.00 40.57 110 GLY C CA 1
ATOM 3763 C C . GLY C 1 112 ? 75.929 174.430 -6.901 1.00 40.59 110 GLY C C 1
ATOM 3764 O O . GLY C 1 112 ? 76.197 175.449 -7.540 1.00 40.68 110 GLY C O 1
ATOM 3765 N N . ALA C 1 113 ? 76.569 174.085 -5.779 1.00 40.54 111 ALA C N 1
ATOM 3766 C CA . ALA C 1 113 ? 77.662 174.894 -5.222 1.00 40.55 111 ALA C CA 1
ATOM 3767 C C . ALA C 1 113 ? 78.604 174.070 -4.343 1.00 40.55 111 ALA C C 1
ATOM 3768 O O . ALA C 1 113 ? 78.300 172.932 -3.992 1.00 40.52 111 ALA C O 1
ATOM 3770 N N . LYS C 1 114 ? 79.742 174.659 -3.984 1.00 40.53 112 LYS C N 1
ATOM 3771 C CA . LYS C 1 114 ? 80.740 173.976 -3.161 1.00 40.57 112 LYS C CA 1
ATOM 3772 C C . LYS C 1 114 ? 80.325 173.922 -1.677 1.00 40.48 112 LYS C C 1
ATOM 3773 O O . LYS C 1 114 ? 79.566 174.779 -1.223 1.00 40.54 112 LYS C O 1
ATOM 3779 N N . PRO C 1 115 ? 80.796 172.903 -0.938 1.00 40.43 113 PRO C N 1
ATOM 3780 C CA . PRO C 1 115 ? 80.415 172.713 0.472 1.00 40.49 113 PRO C CA 1
ATOM 3781 C C . PRO C 1 115 ? 80.892 173.816 1.417 1.00 40.57 113 PRO C C 1
ATOM 3782 O O . PRO C 1 115 ? 81.989 174.357 1.256 1.00 40.71 113 PRO C O 1
ATOM 3786 N N . SER C 1 116 ? 80.064 174.129 2.405 1.00 40.51 114 SER C N 1
ATOM 3787 C CA . SER C 1 116 ? 80.442 175.040 3.469 1.00 40.48 114 SER C CA 1
ATOM 3788 C C . SER C 1 116 ? 81.103 174.240 4.604 1.00 40.46 114 SER C C 1
ATOM 3789 O O . SER C 1 116 ? 81.036 173.010 4.617 1.00 40.52 114 SER C O 1
ATOM 3792 N N . PRO C 1 117 ? 81.772 174.925 5.531 1.00 40.38 115 PRO C N 1
ATOM 3793 C CA . PRO C 1 117 ? 82.288 174.274 6.738 1.00 40.38 115 PRO C CA 1
ATOM 3794 C C . PRO C 1 117 ? 81.195 173.595 7.575 1.00 40.40 115 PRO C C 1
ATOM 3795 O O . PRO C 1 117 ? 81.509 172.682 8.347 1.00 40.40 115 PRO C O 1
ATOM 3799 N N . PHE C 1 118 ? 79.938 174.019 7.406 1.00 40.37 116 PHE C N 1
ATOM 3800 C CA . PHE C 1 118 ? 78.807 173.427 8.127 1.00 40.35 116 PHE C CA 1
ATOM 3801 C C . PHE C 1 118 ? 78.664 171.945 7.839 1.00 40.40 116 PHE C C 1
ATOM 3802 O O . PHE C 1 118 ? 78.149 171.194 8.672 1.00 40.50 116 PHE C O 1
ATOM 3810 N N . GLU C 1 119 ? 79.105 171.530 6.654 1.00 40.35 117 GLU C N 1
ATOM 3811 C CA . GLU C 1 119 ? 79.082 170.125 6.280 1.00 40.36 117 GLU C CA 1
ATOM 3812 C C . GLU C 1 119 ? 79.923 169.288 7.221 1.00 40.33 117 GLU C C 1
ATOM 3813 O O . GLU C 1 119 ? 79.449 168.287 7.754 1.00 40.39 117 GLU C O 1
ATOM 3819 N N . ALA C 1 120 ? 81.154 169.731 7.467 1.00 40.27 118 ALA C N 1
ATOM 3820 C CA . ALA C 1 120 ? 82.020 169.070 8.435 1.00 40.20 118 ALA C CA 1
ATOM 3821 C C . ALA C 1 120 ? 81.380 169.099 9.820 1.00 40.19 118 ALA C C 1
ATOM 3822 O O . ALA C 1 120 ? 81.420 168.110 10.546 1.00 40.15 118 ALA C O 1
ATOM 3824 N N . ALA C 1 121 ? 80.725 170.215 10.139 1.00 40.23 119 ALA C N 1
ATOM 3825 C CA . ALA C 1 121 ? 80.114 170.415 11.452 1.00 40.30 119 ALA C CA 1
ATOM 3826 C C . ALA C 1 121 ? 78.998 169.423 11.778 1.00 40.39 119 ALA C C 1
ATOM 3827 O O . ALA C 1 121 ? 78.852 169.031 12.936 1.00 40.31 119 ALA C O 1
ATOM 3829 N N . SER C 1 122 ? 78.220 169.009 10.765 1.00 40.42 120 SER C N 1
ATOM 3830 C CA . SER C 1 122 ? 77.159 168.012 10.992 1.00 40.49 120 SER C CA 1
ATOM 3831 C C . SER C 1 122 ? 77.738 166.629 11.242 1.00 40.39 120 SER C C 1
ATOM 3832 O O . SER C 1 122 ? 77.218 165.881 12.068 1.00 40.56 120 SER C O 1
ATOM 3835 N N . LEU C 1 123 ? 78.829 166.302 10.549 1.00 40.29 121 LEU C N 1
ATOM 3836 C CA . LEU C 1 123 ? 79.555 165.060 10.817 1.00 40.26 121 LEU C CA 1
ATOM 3837 C C . LEU C 1 123 ? 80.184 165.105 12.201 1.00 40.32 121 LEU C C 1
ATOM 3838 O O . LEU C 1 123 ? 80.167 164.114 12.932 1.00 40.35 121 LEU C O 1
ATOM 3843 N N . PHE C 1 124 ? 80.708 166.277 12.560 1.00 40.39 122 PHE C N 1
ATOM 3844 C CA . PHE C 1 124 ? 81.335 166.499 13.856 1.00 40.28 122 PHE C CA 1
ATOM 3845 C C . PHE C 1 124 ? 80.306 166.401 14.979 1.00 40.31 122 PHE C C 1
ATOM 3846 O O . PHE C 1 124 ? 80.570 165.782 16.009 1.00 40.28 122 PHE C O 1
ATOM 3854 N N . THR C 1 125 ? 79.126 167.001 14.756 1.00 40.40 123 THR C N 1
ATOM 3855 C CA . THR C 1 125 ? 77.994 166.928 15.701 1.00 40.47 123 THR C CA 1
ATOM 3856 C C . THR C 1 125 ? 77.667 165.482 16.055 1.00 40.44 123 THR C C 1
ATOM 3857 O O . THR C 1 125 ? 77.577 165.128 17.234 1.00 40.47 123 THR C O 1
ATOM 3861 N N . MET C 1 126 ? 77.528 164.650 15.025 1.00 40.32 124 MET C N 1
ATOM 3862 C CA . MET C 1 126 ? 77.171 163.254 15.205 1.00 40.35 124 MET C CA 1
ATOM 3863 C C . MET C 1 126 ? 78.218 162.445 15.968 1.00 40.36 124 MET C C 1
ATOM 3864 O O . MET C 1 126 ? 77.864 161.555 16.746 1.00 40.46 124 MET C O 1
ATOM 3869 N N . VAL C 1 127 ? 79.497 162.762 15.752 1.00 40.26 125 VAL C N 1
ATOM 3870 C CA . VAL C 1 127 ? 80.589 162.086 16.453 1.00 40.19 125 VAL C CA 1
ATOM 3871 C C . VAL C 1 127 ? 80.558 162.438 17.937 1.00 40.23 125 VAL C C 1
ATOM 3872 O O . VAL C 1 127 ? 80.803 161.583 18.790 1.00 40.27 125 VAL C O 1
ATOM 3876 N N . LEU C 1 128 ? 80.200 163.687 18.237 1.00 40.26 126 LEU C N 1
ATOM 3877 C CA . LEU C 1 128 ? 80.114 164.157 19.618 1.00 40.26 126 LEU C CA 1
ATOM 3878 C C . LEU C 1 128 ? 78.907 163.572 20.360 1.00 40.27 126 LEU C C 1
ATOM 3879 O O . LEU C 1 128 ? 79.042 163.121 21.502 1.00 40.24 126 LEU C O 1
ATOM 3884 N N . THR C 1 129 ? 77.741 163.558 19.701 1.00 40.27 127 THR C N 1
ATOM 3885 C CA . THR C 1 129 ? 76.516 163.004 20.298 1.00 40.31 127 THR C CA 1
ATOM 3886 C C . THR C 1 129 ? 76.674 161.517 20.575 1.00 40.29 127 THR C C 1
ATOM 3887 O O . THR C 1 129 ? 76.140 161.005 21.558 1.00 40.38 127 THR C O 1
ATOM 3891 N N . TYR C 1 130 ? 77.417 160.834 19.704 1.00 40.21 128 TYR C N 1
ATOM 3892 C CA . TYR C 1 130 ? 77.770 159.438 19.916 1.00 40.17 128 TYR C CA 1
ATOM 3893 C C . TYR C 1 130 ? 78.702 159.291 21.115 1.00 40.19 128 TYR C C 1
ATOM 3894 O O . TYR C 1 130 ? 78.480 158.444 21.976 1.00 40.17 128 TYR C O 1
ATOM 3903 N N . ALA C 1 131 ? 79.740 160.129 21.159 1.00 40.29 129 ALA C N 1
ATOM 3904 C CA . ALA C 1 131 ? 80.797 160.030 22.171 1.00 40.23 129 ALA C CA 1
ATOM 3905 C C . ALA C 1 131 ? 80.286 160.265 23.582 1.00 40.20 129 ALA C C 1
ATOM 3906 O O . ALA C 1 131 ? 80.782 159.660 24.536 1.00 40.23 129 ALA C O 1
ATOM 3908 N N . LEU C 1 132 ? 79.282 161.133 23.706 1.00 40.15 130 LEU C N 1
ATOM 3909 C CA . LEU C 1 132 ? 78.679 161.442 24.995 1.00 40.15 130 LEU C CA 1
ATOM 3910 C C . LEU C 1 132 ? 77.790 160.296 25.487 1.00 40.20 130 LEU C C 1
ATOM 3911 O O . LEU C 1 132 ? 77.805 159.950 26.666 1.00 40.26 130 LEU C O 1
ATOM 3916 N N . GLU C 1 133 ? 77.046 159.695 24.566 1.00 40.27 131 GLU C N 1
ATOM 3917 C CA . GLU C 1 133 ? 76.099 158.637 24.899 1.00 40.36 131 GLU C CA 1
ATOM 3918 C C . GLU C 1 133 ? 76.764 157.275 25.124 1.00 40.38 131 GLU C C 1
ATOM 3919 O O . GLU C 1 133 ? 76.237 156.432 25.860 1.00 40.43 131 GLU C O 1
ATOM 3925 N N . THR C 1 134 ? 77.921 157.074 24.494 1.00 40.40 132 THR C N 1
ATOM 3926 C CA . THR C 1 134 ? 78.723 155.854 24.661 1.00 40.45 132 THR C CA 1
ATOM 3927 C C . THR C 1 134 ? 79.674 155.973 25.870 1.00 40.37 132 THR C C 1
ATOM 3928 O O . THR C 1 134 ? 80.391 155.022 26.204 1.00 40.31 132 THR C O 1
ATOM 3932 N N . HIS C 1 135 ? 79.648 157.143 26.522 1.00 40.35 133 HIS C N 1
ATOM 3933 C CA . HIS C 1 135 ? 80.513 157.466 27.674 1.00 40.38 133 HIS C CA 1
ATOM 3934 C C . HIS C 1 135 ? 82.007 157.330 27.354 1.00 40.37 133 HIS C C 1
ATOM 3935 O O . HIS C 1 135 ? 82.776 156.757 28.136 1.00 40.40 133 HIS C O 1
ATOM 3942 N N . ILE C 1 136 ? 82.402 157.844 26.195 1.00 40.33 134 ILE C N 1
ATOM 3943 C CA . ILE C 1 136 ? 83.804 157.854 25.805 1.00 40.39 134 ILE C CA 1
ATOM 3944 C C . ILE C 1 136 ? 84.528 158.980 26.541 1.00 40.39 134 ILE C C 1
ATOM 3945 O O . ILE C 1 136 ? 84.038 160.115 26.600 1.00 40.38 134 ILE C O 1
ATOM 3950 N N . ASP C 1 137 ? 85.666 158.645 27.145 1.00 40.40 135 ASP C N 1
ATOM 3951 C CA . ASP C 1 137 ? 86.479 159.624 27.853 1.00 40.44 135 ASP C CA 1
ATOM 3952 C C . ASP C 1 137 ? 87.270 160.480 26.869 1.00 40.42 135 ASP C C 1
ATOM 3953 O O . ASP C 1 137 ? 87.021 161.683 26.743 1.00 40.44 135 ASP C O 1
ATOM 3958 N N . TYR C 1 138 ? 88.189 159.847 26.142 1.00 40.41 136 TYR C N 1
ATOM 3959 C CA . TYR C 1 138 ? 89.032 160.560 25.184 1.00 40.37 136 TYR C CA 1
ATOM 3960 C C . TYR C 1 138 ? 88.763 160.173 23.726 1.00 40.33 136 TYR C C 1
ATOM 3961 O O . TYR C 1 138 ? 88.719 158.987 23.376 1.00 40.31 136 TYR C O 1
ATOM 3970 N N . LEU C 1 139 ? 88.571 161.194 22.894 1.00 40.32 137 LEU C N 1
ATOM 3971 C CA . LEU C 1 139 ? 88.387 161.028 21.458 1.00 40.26 137 LEU C CA 1
ATOM 3972 C C . LEU C 1 139 ? 89.715 161.327 20.771 1.00 40.31 137 LEU C C 1
ATOM 3973 O O . LEU C 1 139 ? 90.151 162.478 20.724 1.00 40.41 137 LEU C O 1
ATOM 3978 N N . CYS C 1 140 ? 90.367 160.286 20.259 1.00 40.26 138 CYS C N 1
ATOM 3979 C CA . CYS C 1 140 ? 91.708 160.423 19.691 1.00 40.30 138 CYS C CA 1
ATOM 3980 C C . CYS C 1 140 ? 91.693 160.694 18.196 1.00 40.29 138 CYS C C 1
ATOM 3981 O O . CYS C 1 140 ? 90.743 160.349 17.505 1.00 40.37 138 CYS C O 1
ATOM 3984 N N . ILE C 1 141 ? 92.777 161.283 17.701 1.00 40.34 139 ILE C N 1
ATOM 3985 C CA . ILE C 1 141 ? 92.810 161.874 16.366 1.00 40.37 139 ILE C CA 1
ATOM 3986 C C . ILE C 1 141 ? 94.208 161.769 15.750 1.00 40.41 139 ILE C C 1
ATOM 3987 O O . ILE C 1 141 ? 95.204 162.077 16.395 1.00 40.52 139 ILE C O 1
ATOM 3992 N N . SER C 1 142 ? 94.271 161.280 14.518 1.00 40.43 140 SER C N 1
ATOM 3993 C CA . SER C 1 142 ? 95.517 161.222 13.766 1.00 40.41 140 SER C CA 1
ATOM 3994 C C . SER C 1 142 ? 95.364 162.100 12.527 1.00 40.35 140 SER C C 1
ATOM 3995 O O . SER C 1 142 ? 94.652 161.746 11.600 1.00 40.42 140 SER C O 1
ATOM 3998 N N . ILE C 1 143 ? 96.003 163.263 12.529 1.00 40.28 141 ILE C N 1
ATOM 3999 C CA . ILE C 1 143 ? 95.795 164.244 11.456 1.00 40.24 141 ILE C CA 1
ATOM 4000 C C . ILE C 1 143 ? 97.072 164.695 10.769 1.00 40.22 141 ILE C C 1
ATOM 4001 O O . ILE C 1 143 ? 98.158 164.612 11.338 1.00 40.23 141 ILE C O 1
ATOM 4006 N N . ASN C 1 144 ? 96.924 165.190 9.544 1.00 40.16 142 ASN C N 1
ATOM 4007 C CA . ASN C 1 144 ? 98.019 165.822 8.830 1.00 40.21 142 ASN C CA 1
ATOM 4008 C C . ASN C 1 144 ? 98.355 167.154 9.490 1.00 40.24 142 ASN C C 1
ATOM 4009 O O . ASN C 1 144 ? 97.447 167.890 9.865 1.00 40.35 142 ASN C O 1
ATOM 4014 N N . PRO C 1 145 ? 99.654 167.446 9.664 1.00 40.23 143 PRO C N 1
ATOM 4015 C CA . PRO C 1 145 ? 100.120 168.727 10.230 1.00 40.22 143 PRO C CA 1
ATOM 4016 C C . PRO C 1 145 ? 99.584 169.991 9.547 1.00 40.26 143 PRO C C 1
ATOM 4017 O O . PRO C 1 145 ? 99.641 171.055 10.154 1.00 40.28 143 PRO C O 1
ATOM 4021 N N . LYS C 1 146 ? 99.087 169.882 8.316 1.00 40.26 144 LYS C N 1
ATOM 4022 C CA . LYS C 1 146 ? 98.458 171.023 7.656 1.00 40.40 144 LYS C CA 1
ATOM 4023 C C . LYS C 1 146 ? 97.092 171.334 8.276 1.00 40.43 144 LYS C C 1
ATOM 4024 O O . LYS C 1 146 ? 96.594 172.453 8.172 1.00 40.56 144 LYS C O 1
ATOM 4030 N N . HIS C 1 147 ? 96.518 170.342 8.950 1.00 40.41 145 HIS C N 1
ATOM 4031 C CA . HIS C 1 147 ? 95.252 170.496 9.647 1.00 40.40 145 HIS C CA 1
ATOM 4032 C C . HIS C 1 147 ? 95.477 170.719 11.150 1.00 40.35 145 HIS C C 1
ATOM 4033 O O . HIS C 1 147 ? 94.527 170.889 11.903 1.00 40.41 145 HIS C O 1
ATOM 4040 N N . ASP C 1 148 ? 96.740 170.725 11.569 1.00 40.35 146 ASP C N 1
ATOM 4041 C CA . ASP C 1 148 ? 97.097 170.803 12.995 1.00 40.41 146 ASP C CA 1
ATOM 4042 C C . ASP C 1 148 ? 96.586 172.061 13.684 1.00 40.33 146 ASP C C 1
ATOM 4043 O O . ASP C 1 148 ? 96.119 172.012 14.819 1.00 40.24 146 ASP C O 1
ATOM 4048 N N . THR C 1 149 ? 96.652 173.180 12.978 1.00 40.41 147 THR C N 1
ATOM 4049 C CA . THR C 1 149 ? 96.227 174.452 13.531 1.00 40.40 147 THR C CA 1
ATOM 4050 C C . THR C 1 149 ? 94.698 174.553 13.740 1.00 40.37 147 THR C C 1
ATOM 4051 O O . THR C 1 149 ? 94.246 175.247 14.654 1.00 40.45 147 THR C O 1
ATOM 4055 N N . PHE C 1 150 ? 93.919 173.819 12.931 1.00 40.29 148 PHE C N 1
ATOM 4056 C CA . PHE C 1 150 ? 92.457 173.807 13.069 1.00 40.10 148 PHE C CA 1
ATOM 4057 C C . PHE C 1 150 ? 92.004 172.983 14.266 1.00 40.04 148 PHE C C 1
ATOM 4058 O O . PHE C 1 150 ? 91.173 173.421 15.056 1.00 39.99 148 PHE C O 1
ATOM 4066 N N . TYR C 1 151 ? 92.532 171.774 14.372 1.00 40.06 149 TYR C N 1
ATOM 4067 C CA . TYR C 1 151 ? 92.082 170.845 15.387 1.00 40.14 149 TYR C CA 1
ATOM 4068 C C . TYR C 1 151 ? 92.488 171.242 16.810 1.00 40.26 149 TYR C C 1
ATOM 4069 O O . TYR C 1 151 ? 91.830 170.859 17.765 1.00 40.44 149 TYR C O 1
ATOM 4078 N N . SER C 1 152 ? 93.531 172.054 16.941 1.00 40.30 150 SER C N 1
ATOM 4079 C CA . SER C 1 152 ? 93.876 172.626 18.241 1.00 40.44 150 SER C CA 1
ATOM 4080 C C . SER C 1 152 ? 92.850 173.677 18.663 1.00 40.44 150 SER C C 1
ATOM 4081 O O . SER C 1 152 ? 92.495 173.758 19.838 1.00 40.59 150 SER C O 1
ATOM 4084 N N . LEU C 1 153 ? 92.373 174.472 17.698 1.00 40.38 151 LEU C N 1
ATOM 4085 C CA . LEU C 1 153 ? 91.332 175.467 17.960 1.00 40.29 151 LEU C CA 1
ATOM 4086 C C . LEU C 1 153 ? 90.018 174.794 18.347 1.00 40.28 151 LEU C C 1
ATOM 4087 O O . LEU C 1 153 ? 89.268 175.318 19.174 1.00 40.30 151 LEU C O 1
ATOM 4092 N N . LEU C 1 154 ? 89.759 173.623 17.754 1.00 40.26 152 LEU C N 1
ATOM 4093 C CA . LEU C 1 154 ? 88.597 172.796 18.101 1.00 40.34 152 LEU C CA 1
ATOM 4094 C C . LEU C 1 154 ? 88.676 172.295 19.537 1.00 40.44 152 LEU C C 1
ATOM 4095 O O . LEU C 1 154 ? 87.655 171.943 20.129 1.00 40.61 152 LEU C O 1
ATOM 4100 N N . GLY C 1 155 ? 89.898 172.242 20.082 1.00 40.42 153 GLY C N 1
ATOM 4101 C CA . GLY C 1 155 ? 90.116 171.889 21.474 1.00 40.27 153 GLY C CA 1
ATOM 4102 C C . GLY C 1 155 ? 90.850 170.580 21.656 1.00 40.22 153 GLY C C 1
ATOM 4103 O O . GLY C 1 155 ? 90.812 169.996 22.741 1.00 40.26 153 GLY C O 1
ATOM 4104 N N . PHE C 1 156 ? 91.524 170.123 20.600 1.00 40.14 154 PHE C N 1
ATOM 4105 C CA . PHE C 1 156 ? 92.282 168.873 20.649 1.00 40.09 154 PHE C CA 1
ATOM 4106 C C . PHE C 1 156 ? 93.721 169.097 21.123 1.00 40.10 154 PHE C C 1
ATOM 4107 O O . PHE C 1 156 ? 94.495 169.828 20.495 1.00 40.08 154 PHE C O 1
ATOM 4115 N N . THR C 1 157 ? 94.055 168.463 22.244 1.00 40.08 155 THR C N 1
ATOM 4116 C CA . THR C 1 157 ? 95.383 168.523 22.832 1.00 40.05 155 THR C CA 1
ATOM 4117 C C . THR C 1 157 ? 96.286 167.497 22.175 1.00 39.99 155 THR C C 1
ATOM 4118 O O . THR C 1 157 ? 95.923 166.332 22.067 1.00 39.99 155 THR C O 1
ATOM 4122 N N . GLN C 1 158 ? 97.463 167.938 21.737 1.00 40.02 156 GLN C N 1
ATOM 4123 C CA . GLN C 1 158 ? 98.464 167.040 21.168 1.00 40.03 156 GLN C CA 1
ATOM 4124 C C . GLN C 1 158 ? 98.938 166.025 22.201 1.00 40.13 156 GLN C C 1
ATOM 4125 O O . GLN C 1 158 ? 99.349 166.394 23.303 1.00 40.16 156 GLN C O 1
ATOM 4131 N N . ILE C 1 159 ? 98.855 164.744 21.842 1.00 40.21 157 ILE C N 1
ATOM 4132 C CA . ILE C 1 159 ? 99.277 163.652 22.727 1.00 40.16 157 ILE C CA 1
ATOM 4133 C C . ILE C 1 159 ? 100.426 162.835 22.132 1.00 40.23 157 ILE C C 1
ATOM 4134 O O . ILE C 1 159 ? 101.041 162.025 22.827 1.00 40.33 157 ILE C O 1
ATOM 4139 N N . GLY C 1 160 ? 100.708 163.048 20.849 1.00 40.21 158 GLY C N 1
ATOM 4140 C CA . GLY C 1 160 ? 101.788 162.349 20.183 1.00 40.16 158 GLY C CA 1
ATOM 4141 C C . GLY C 1 160 ? 102.579 163.261 19.287 1.00 40.15 158 GLY C C 1
ATOM 4142 O O . GLY C 1 160 ? 102.020 164.148 18.653 1.00 40.20 158 GLY C O 1
ATOM 4143 N N . ALA C 1 161 ? 103.890 163.039 19.235 1.00 40.19 159 ALA C N 1
ATOM 4144 C CA . ALA C 1 161 ? 104.783 163.821 18.384 1.00 40.16 159 ALA C CA 1
ATOM 4145 C C . ALA C 1 161 ? 104.573 163.512 16.898 1.00 40.19 159 ALA C C 1
ATOM 4146 O O . ALA C 1 161 ? 103.945 162.510 16.543 1.00 40.17 159 ALA C O 1
ATOM 4148 N N . LEU C 1 162 ? 105.090 164.394 16.042 1.00 40.23 160 LEU C N 1
ATOM 4149 C CA . LEU C 1 162 ? 104.983 164.250 14.589 1.00 40.15 160 LEU C CA 1
ATOM 4150 C C . LEU C 1 162 ? 105.718 163.007 14.106 1.00 40.13 160 LEU C C 1
ATOM 4151 O O . LEU C 1 162 ? 106.941 162.928 14.178 1.00 40.20 160 LEU C O 1
ATOM 4156 N N . LYS C 1 163 ? 104.958 162.029 13.631 1.00 40.09 161 LYS C N 1
ATOM 4157 C CA . LYS C 1 163 ? 105.530 160.762 13.191 1.00 40.12 161 LYS C CA 1
ATOM 4158 C C . LYS C 1 163 ? 105.000 160.380 11.822 1.00 40.06 161 LYS C C 1
ATOM 4159 O O . LYS C 1 163 ? 103.904 160.778 11.444 1.00 40.07 161 LYS C O 1
ATOM 4165 N N . HIS C 1 164 ? 105.782 159.597 11.088 1.00 40.03 162 HIS C N 1
ATOM 4166 C CA . HIS C 1 164 ? 105.380 159.133 9.769 1.00 40.06 162 HIS C CA 1
ATOM 4167 C C . HIS C 1 164 ? 104.366 157.986 9.851 1.00 40.12 162 HIS C C 1
ATOM 4168 O O . HIS C 1 164 ? 104.724 156.842 10.145 1.00 40.21 162 HIS C O 1
ATOM 4175 N N . TYR C 1 165 ? 103.099 158.316 9.615 1.00 40.18 163 TYR C N 1
ATOM 4176 C CA . TYR C 1 165 ? 102.026 157.332 9.523 1.00 40.23 163 TYR C CA 1
ATOM 4177 C C . TYR C 1 165 ? 102.163 156.619 8.196 1.00 40.32 163 TYR C C 1
ATOM 4178 O O . TYR C 1 165 ? 101.930 157.209 7.143 1.00 40.41 163 TYR C O 1
ATOM 4187 N N . GLY C 1 166 ? 102.566 155.356 8.239 1.00 40.42 164 GLY C N 1
ATOM 4188 C CA . GLY C 1 166 ? 102.815 154.604 7.021 1.00 40.46 164 GLY C CA 1
ATOM 4189 C C . GLY C 1 166 ? 101.580 153.968 6.428 1.00 40.48 164 GLY C C 1
ATOM 4190 O O . GLY C 1 166 ? 101.581 153.540 5.263 1.00 40.44 164 GLY C O 1
ATOM 4191 N N . THR C 1 167 ? 100.525 153.910 7.239 1.00 40.54 165 THR C N 1
ATOM 4192 C CA . THR C 1 167 ? 99.204 153.444 6.820 1.00 40.64 165 THR C CA 1
ATOM 4193 C C . THR C 1 167 ? 98.684 154.296 5.672 1.00 40.57 165 THR C C 1
ATOM 4194 O O . THR C 1 167 ? 97.920 153.828 4.821 1.00 40.60 165 THR C O 1
ATOM 4198 N N . VAL C 1 168 ? 99.154 155.536 5.635 1.00 40.52 166 VAL C N 1
ATOM 4199 C CA . VAL C 1 168 ? 98.662 156.529 4.718 1.00 40.39 166 VAL C CA 1
ATOM 4200 C C . VAL C 1 168 ? 99.820 157.202 3.939 1.00 40.39 166 VAL C C 1
ATOM 4201 O O . VAL C 1 168 ? 99.583 157.973 3.003 1.00 40.51 166 VAL C O 1
ATOM 4205 N N . ASN C 1 169 ? 101.059 156.850 4.309 1.00 40.31 167 ASN C N 1
ATOM 4206 C CA . ASN C 1 169 ? 102.291 157.391 3.695 1.00 40.30 167 ASN C CA 1
ATOM 4207 C C . ASN C 1 169 ? 102.412 158.918 3.764 1.00 40.27 167 ASN C C 1
ATOM 4208 O O . ASN C 1 169 ? 102.858 159.564 2.815 1.00 40.39 167 ASN C O 1
ATOM 4213 N N . ALA C 1 170 ? 102.025 159.480 4.903 1.00 40.27 168 ALA C N 1
ATOM 4214 C CA . ALA C 1 170 ? 102.036 160.926 5.108 1.00 40.24 168 ALA C CA 1
ATOM 4215 C C . ALA C 1 170 ? 102.284 161.255 6.591 1.00 40.31 168 ALA C C 1
ATOM 4216 O O . ALA C 1 170 ? 102.010 160.417 7.468 1.00 40.35 168 ALA C O 1
ATOM 4218 N N . PRO C 1 171 ? 102.837 162.445 6.870 1.00 40.23 169 PRO C N 1
ATOM 4219 C CA . PRO C 1 171 ? 103.030 162.915 8.250 1.00 40.21 169 PRO C CA 1
ATOM 4220 C C . PRO C 1 171 ? 101.745 162.880 9.101 1.00 40.20 169 PRO C C 1
ATOM 4221 O O . PRO C 1 171 ? 100.662 163.200 8.608 1.00 40.20 169 PRO C O 1
ATOM 4225 N N . ALA C 1 172 ? 101.876 162.477 10.360 1.00 40.15 170 ALA C N 1
ATOM 4226 C CA . ALA C 1 172 ? 100.743 162.473 11.279 1.00 40.16 170 ALA C CA 1
ATOM 4227 C C . ALA C 1 172 ? 101.107 163.058 12.619 1.00 40.14 170 ALA C C 1
ATOM 4228 O O . ALA C 1 172 ? 102.253 162.983 13.058 1.00 40.18 170 ALA C O 1
ATOM 4230 N N . ILE C 1 173 ? 100.112 163.634 13.268 1.00 40.11 171 ILE C N 1
ATOM 4231 C CA . ILE C 1 173 ? 100.267 164.177 14.594 1.00 40.15 171 ILE C CA 1
ATOM 4232 C C . ILE C 1 173 ? 99.067 163.696 15.428 1.00 40.15 171 ILE C C 1
ATOM 4233 O O . ILE C 1 173 ? 97.933 163.640 14.938 1.00 40.23 171 ILE C O 1
ATOM 4238 N N . ALA C 1 174 ? 99.338 163.233 16.638 1.00 40.10 172 ALA C N 1
ATOM 4239 C CA . ALA C 1 174 ? 98.296 162.622 17.455 1.00 40.10 172 ALA C CA 1
ATOM 4240 C C . ALA C 1 174 ? 97.682 163.613 18.415 1.00 40.11 172 ALA C C 1
ATOM 4241 O O . ALA C 1 174 ? 98.392 164.291 19.156 1.00 40.18 172 ALA C O 1
ATOM 4243 N N . ARG C 1 175 ? 96.355 163.702 18.393 1.00 40.04 173 ARG C N 1
ATOM 4244 C CA . ARG C 1 175 ? 95.621 164.651 19.229 1.00 39.99 173 ARG C CA 1
ATOM 4245 C C . ARG C 1 175 ? 94.430 163.976 19.902 1.00 39.97 173 ARG C C 1
ATOM 4246 O O . ARG C 1 175 ? 93.899 163.011 19.384 1.00 39.92 173 ARG C O 1
ATOM 4254 N N . ALA C 1 176 ? 94.008 164.499 21.053 1.00 40.04 174 ALA C N 1
ATOM 4255 C CA . ALA C 1 176 ? 92.884 163.916 21.799 1.00 40.09 174 ALA C CA 1
ATOM 4256 C C . ALA C 1 176 ? 91.959 164.970 22.403 1.00 40.10 174 ALA C C 1
ATOM 4257 O O . ALA C 1 176 ? 92.368 166.104 22.623 1.00 40.05 174 ALA C O 1
ATOM 4259 N N . LEU C 1 177 ? 90.709 164.584 22.666 1.00 40.16 175 LEU C N 1
ATOM 4260 C CA . LEU C 1 177 ? 89.738 165.485 23.300 1.00 40.28 175 LEU C CA 1
ATOM 4261 C C . LEU C 1 177 ? 89.005 164.815 24.468 1.00 40.35 175 LEU C C 1
ATOM 4262 O O . LEU C 1 177 ? 88.372 163.771 24.297 1.00 40.50 175 LEU C O 1
ATOM 4267 N N . TYR C 1 178 ? 89.101 165.420 25.653 1.00 40.32 176 TYR C N 1
ATOM 4268 C CA . TYR C 1 178 ? 88.366 164.940 26.820 1.00 40.35 176 TYR C CA 1
ATOM 4269 C C . TYR C 1 178 ? 86.887 165.292 26.681 1.00 40.37 176 TYR C C 1
ATOM 4270 O O . TYR C 1 178 ? 86.457 166.391 27.057 1.00 40.41 176 TYR C O 1
ATOM 4279 N N . VAL C 1 179 ? 86.123 164.342 26.138 1.00 40.28 177 VAL C N 1
ATOM 4280 C CA . VAL C 1 179 ? 84.698 164.526 25.831 1.00 40.26 177 VAL C CA 1
ATOM 4281 C C . VAL C 1 179 ? 83.793 165.079 26.982 1.00 40.30 177 VAL C C 1
ATOM 4282 O O . VAL C 1 179 ? 83.042 166.017 26.742 1.00 40.21 177 VAL C O 1
ATOM 4286 N N . PRO C 1 180 ? 83.867 164.522 28.208 1.00 40.41 178 PRO C N 1
ATOM 4287 C CA . PRO C 1 180 ? 83.059 165.041 29.331 1.00 40.50 178 PRO C CA 1
ATOM 4288 C C . PRO C 1 180 ? 83.086 166.573 29.492 1.00 40.56 178 PRO C C 1
ATOM 4289 O O . PRO C 1 180 ? 82.021 167.181 29.628 1.00 40.60 178 PRO C O 1
ATOM 4293 N N . GLU C 1 181 ? 84.274 167.175 29.455 1.00 40.63 179 GLU C N 1
ATOM 4294 C CA . GLU C 1 181 ? 84.403 168.635 29.552 1.00 40.64 179 GLU C CA 1
ATOM 4295 C C . GLU C 1 181 ? 84.886 169.225 28.228 1.00 40.64 179 GLU C C 1
ATOM 4296 O O . GLU C 1 181 ? 85.848 170.002 28.200 1.00 40.73 179 GLU C O 1
ATOM 4302 N N . TRP C 1 182 ? 84.215 168.859 27.135 1.00 40.60 180 TRP C N 1
ATOM 4303 C CA . TRP C 1 182 ? 84.603 169.317 25.793 1.00 40.65 180 TRP C CA 1
ATOM 4304 C C . TRP C 1 182 ? 84.431 170.824 25.624 1.00 40.70 180 TRP C C 1
ATOM 4305 O O . TRP C 1 182 ? 85.168 171.460 24.870 1.00 40.84 180 TRP C O 1
ATOM 4316 N N . ARG C 1 183 ? 83.467 171.385 26.349 1.00 40.72 181 ARG C N 1
ATOM 4317 C CA . ARG C 1 183 ? 83.131 172.801 26.256 1.00 40.79 181 ARG C CA 1
ATOM 4318 C C . ARG C 1 183 ? 84.238 173.717 26.793 1.00 40.79 181 ARG C C 1
ATOM 4319 O O . ARG C 1 183 ? 84.491 174.784 26.229 1.00 40.87 181 ARG C O 1
ATOM 4327 N N . SER C 1 184 ? 84.907 173.284 27.863 1.00 40.75 182 SER C N 1
ATOM 4328 C CA . SER C 1 184 ? 85.972 174.081 28.490 1.00 40.78 182 SER C CA 1
ATOM 4329 C C . SER C 1 184 ? 87.287 174.088 27.686 1.00 40.79 182 SER C C 1
ATOM 4330 O O . SER C 1 184 ? 88.147 174.950 27.895 1.00 40.77 182 SER C O 1
ATOM 4333 N N . GLN C 1 185 ? 87.420 173.145 26.756 1.00 40.84 183 GLN C N 1
ATOM 4334 C CA . GLN C 1 185 ? 88.647 172.992 25.975 1.00 40.92 183 GLN C CA 1
ATOM 4335 C C . GLN C 1 185 ? 88.702 173.873 24.717 1.00 40.96 183 GLN C C 1
ATOM 4336 O O . GLN C 1 185 ? 89.787 174.151 24.202 1.00 41.02 183 GLN C O 1
ATOM 4342 N N . THR C 1 186 ? 87.540 174.325 24.240 1.00 40.99 184 THR C N 1
ATOM 4343 C CA . THR C 1 186 ? 87.453 174.971 22.921 1.00 41.09 184 THR C CA 1
ATOM 4344 C C . THR C 1 186 ? 87.436 176.512 22.915 1.00 41.13 184 THR C C 1
ATOM 4345 O O . THR C 1 186 ? 86.958 177.151 23.865 1.00 41.21 184 THR C O 1
ATOM 4349 N N . LEU C 1 187 ? 87.962 177.091 21.827 1.00 41.23 185 LEU C N 1
ATOM 4350 C CA . LEU C 1 187 ? 87.948 178.546 21.616 1.00 41.30 185 LEU C CA 1
ATOM 4351 C C . LEU C 1 187 ? 86.806 178.936 20.678 1.00 41.37 185 LEU C C 1
ATOM 4352 O O . LEU C 1 187 ? 85.700 179.256 21.126 1.00 41.49 185 LEU C O 1
ATOM 4357 N N . THR D 1 4 ? 70.042 153.830 16.870 1.00 40.77 2 THR D N 1
ATOM 4358 C CA . THR D 1 4 ? 70.617 155.180 17.147 1.00 40.77 2 THR D CA 1
ATOM 4359 C C . THR D 1 4 ? 69.995 156.243 16.229 1.00 40.77 2 THR D C 1
ATOM 4360 O O . THR D 1 4 ? 69.957 156.066 15.004 1.00 40.78 2 THR D O 1
ATOM 4364 N N . PRO D 1 5 ? 69.475 157.321 16.836 1.00 40.75 3 PRO D N 1
ATOM 4365 C CA . PRO D 1 5 ? 68.876 158.451 16.102 1.00 40.70 3 PRO D CA 1
ATOM 4366 C C . PRO D 1 5 ? 69.708 159.012 14.932 1.00 40.63 3 PRO D C 1
ATOM 4367 O O . PRO D 1 5 ? 70.936 158.866 14.887 1.00 40.65 3 PRO D O 1
ATOM 4371 N N . ARG D 1 6 ? 69.007 159.661 14.005 1.00 40.52 4 ARG D N 1
ATOM 4372 C CA . ARG D 1 6 ? 69.595 160.239 12.804 1.00 40.40 4 ARG D CA 1
ATOM 4373 C C . ARG D 1 6 ? 69.035 161.638 12.597 1.00 40.37 4 ARG D C 1
ATOM 4374 O O . ARG D 1 6 ? 67.863 161.898 12.894 1.00 40.39 4 ARG D O 1
ATOM 4382 N N . LYS D 1 7 ? 69.865 162.539 12.085 1.00 40.34 5 LYS D N 1
ATOM 4383 C CA . LYS D 1 7 ? 69.444 163.922 11.870 1.00 40.31 5 LYS D CA 1
ATOM 4384 C C . LYS D 1 7 ? 68.983 164.140 10.431 1.00 40.23 5 LYS D C 1
ATOM 4385 O O . LYS D 1 7 ? 69.706 163.828 9.488 1.00 40.26 5 LYS D O 1
ATOM 4391 N N . VAL D 1 8 ? 67.759 164.643 10.274 1.00 40.12 6 VAL D N 1
ATOM 4392 C CA . VAL D 1 8 ? 67.207 164.951 8.955 1.00 40.04 6 VAL D CA 1
ATOM 4393 C C . VAL D 1 8 ? 66.768 166.409 8.899 1.00 39.96 6 VAL D C 1
ATOM 4394 O O . VAL D 1 8 ? 66.098 166.898 9.805 1.00 39.90 6 VAL D O 1
ATOM 4398 N N . ALA D 1 9 ? 67.164 167.101 7.836 1.00 39.97 7 ALA D N 1
ATOM 4399 C CA . ALA D 1 9 ? 66.712 168.463 7.591 1.00 40.03 7 ALA D CA 1
ATOM 4400 C C . ALA D 1 9 ? 66.072 168.603 6.198 1.00 40.09 7 ALA D C 1
ATOM 4401 O O . ALA D 1 9 ? 66.620 168.130 5.197 1.00 40.04 7 ALA D O 1
ATOM 4403 N N . ARG D 1 10 ? 64.910 169.255 6.153 1.00 40.12 8 ARG D N 1
ATOM 4404 C CA . ARG D 1 10 ? 64.136 169.391 4.920 1.00 40.10 8 ARG D CA 1
ATOM 4405 C C . ARG D 1 10 ? 63.201 170.597 4.981 1.00 40.10 8 ARG D C 1
ATOM 4406 O O . ARG D 1 10 ? 63.050 171.218 6.030 1.00 40.04 8 ARG D O 1
ATOM 4414 N N . ILE D 1 11 ? 62.581 170.921 3.846 1.00 40.15 9 ILE D N 1
ATOM 4415 C CA . ILE D 1 11 ? 61.550 171.954 3.794 1.00 40.19 9 ILE D CA 1
ATOM 4416 C C . ILE D 1 11 ? 60.286 171.437 4.467 1.00 40.24 9 ILE D C 1
ATOM 4417 O O . ILE D 1 11 ? 59.852 170.305 4.213 1.00 40.21 9 ILE D O 1
ATOM 4422 N N . LEU D 1 12 ? 59.706 172.262 5.332 1.00 40.28 10 LEU D N 1
ATOM 4423 C CA . LEU D 1 12 ? 58.407 171.969 5.910 1.00 40.29 10 LEU D CA 1
ATOM 4424 C C . LEU D 1 12 ? 57.307 172.545 5.013 1.00 40.36 10 LEU D C 1
ATOM 4425 O O . LEU D 1 12 ? 57.303 173.743 4.713 1.00 40.46 10 LEU D O 1
ATOM 4430 N N . VAL D 1 13 ? 56.400 171.677 4.559 1.00 40.34 11 VAL D N 1
ATOM 4431 C CA . VAL D 1 13 ? 55.302 172.079 3.672 1.00 40.37 11 VAL D CA 1
ATOM 4432 C C . VAL D 1 13 ? 53.944 171.812 4.333 1.00 40.38 11 VAL D C 1
ATOM 4433 O O . VAL D 1 13 ? 53.028 172.638 4.244 1.00 40.38 11 VAL D O 1
ATOM 4437 N N . ALA D 1 14 ? 53.837 170.664 5.011 1.00 40.39 12 ALA D N 1
ATOM 4438 C CA . ALA D 1 14 ? 52.619 170.262 5.730 1.00 40.39 12 ALA D CA 1
ATOM 4439 C C . ALA D 1 14 ? 52.226 171.280 6.820 1.00 40.42 12 ALA D C 1
ATOM 4440 O O . ALA D 1 14 ? 53.101 171.832 7.498 1.00 40.46 12 ALA D O 1
ATOM 4442 N N . PRO D 1 15 ? 50.918 171.555 6.954 1.00 40.43 13 PRO D N 1
ATOM 4443 C CA . PRO D 1 15 ? 50.412 172.503 7.964 1.00 40.42 13 PRO D CA 1
ATOM 4444 C C . PRO D 1 15 ? 50.778 172.132 9.410 1.00 40.43 13 PRO D C 1
ATOM 4445 O O . PRO D 1 15 ? 51.168 173.017 10.178 1.00 40.41 13 PRO D O 1
ATOM 4449 N N . ASN D 1 16 ? 50.674 170.847 9.758 1.00 40.43 14 ASN D N 1
ATOM 4450 C CA . ASN D 1 16 ? 50.982 170.381 11.117 1.00 40.45 14 ASN D CA 1
ATOM 4451 C C . ASN D 1 16 ? 52.476 170.424 11.463 1.00 40.41 14 ASN D C 1
ATOM 4452 O O . ASN D 1 16 ? 52.848 170.468 12.639 1.00 40.38 14 ASN D O 1
ATOM 4457 N N . GLU D 1 17 ? 53.321 170.409 10.432 1.00 40.44 15 GLU D N 1
ATOM 4458 C CA . GLU D 1 17 ? 54.769 170.551 10.605 1.00 40.45 15 GLU D CA 1
ATOM 4459 C C . GLU D 1 17 ? 55.140 171.998 10.945 1.00 40.44 15 GLU D C 1
ATOM 4460 O O . GLU D 1 17 ? 55.938 172.242 11.854 1.00 40.48 15 GLU D O 1
ATOM 4466 N N . ARG D 1 18 ? 54.547 172.948 10.216 1.00 40.45 16 ARG D N 1
ATOM 4467 C CA . ARG D 1 18 ? 54.776 174.381 10.449 1.00 40.47 16 ARG D CA 1
ATOM 4468 C C . ARG D 1 18 ? 54.198 174.842 11.788 1.00 40.44 16 ARG D C 1
ATOM 4469 O O . ARG D 1 18 ? 54.694 175.795 12.392 1.00 40.45 16 ARG D O 1
ATOM 4477 N N . ASP D 1 19 ? 53.150 174.155 12.242 1.00 40.43 17 ASP D N 1
ATOM 4478 C CA . ASP D 1 19 ? 52.560 174.405 13.550 1.00 40.47 17 ASP D CA 1
ATOM 4479 C C . ASP D 1 19 ? 53.440 173.870 14.673 1.00 40.45 17 ASP D C 1
ATOM 4480 O O . ASP D 1 19 ? 53.429 174.402 15.787 1.00 40.51 17 ASP D O 1
ATOM 4485 N N . ALA D 1 20 ? 54.187 172.806 14.381 1.00 40.37 18 ALA D N 1
ATOM 4486 C CA . ALA D 1 20 ? 55.157 172.263 15.325 1.00 40.30 18 ALA D CA 1
ATOM 4487 C C . ALA D 1 20 ? 56.410 173.127 15.328 1.00 40.28 18 ALA D C 1
ATOM 4488 O O . ALA D 1 20 ? 57.105 173.223 16.343 1.00 40.26 18 ALA D O 1
ATOM 4490 N N . ALA D 1 21 ? 56.684 173.754 14.179 1.00 40.28 19 ALA D N 1
ATOM 4491 C CA . ALA D 1 21 ? 57.819 174.664 14.012 1.00 40.29 19 ALA D CA 1
ATOM 4492 C C . ALA D 1 21 ? 57.626 175.932 14.820 1.00 40.30 19 ALA D C 1
ATOM 4493 O O . ALA D 1 21 ? 58.561 176.428 15.444 1.00 40.27 19 ALA D O 1
ATOM 4495 N N . ARG D 1 22 ? 56.397 176.443 14.810 1.00 40.34 20 ARG D N 1
ATOM 4496 C CA . ARG D 1 22 ? 56.036 177.625 15.580 1.00 40.35 20 ARG D CA 1
ATOM 4497 C C . ARG D 1 22 ? 55.996 177.331 17.075 1.00 40.36 20 ARG D C 1
ATOM 4498 O O . ARG D 1 22 ? 56.242 178.219 17.888 1.00 40.39 20 ARG D O 1
ATOM 4506 N N . ARG D 1 23 ? 55.683 176.080 17.425 1.00 40.35 21 ARG D N 1
ATOM 4507 C CA . ARG D 1 23 ? 55.669 175.631 18.821 1.00 40.36 21 ARG D CA 1
ATOM 4508 C C . ARG D 1 23 ? 57.077 175.582 19.424 1.00 40.38 21 ARG D C 1
ATOM 4509 O O . ARG D 1 23 ? 57.255 175.830 20.618 1.00 40.42 21 ARG D O 1
ATOM 4517 N N . ILE D 1 24 ? 58.066 175.250 18.592 1.00 40.33 22 ILE D N 1
ATOM 4518 C CA . ILE D 1 24 ? 59.467 175.256 19.008 1.00 40.26 22 ILE D CA 1
ATOM 4519 C C . ILE D 1 24 ? 59.960 176.700 19.154 1.00 40.22 22 ILE D C 1
ATOM 4520 O O . ILE D 1 24 ? 60.680 177.021 20.101 1.00 40.18 22 ILE D O 1
ATOM 4525 N N . VAL D 1 25 ? 59.528 177.567 18.230 1.00 40.23 23 VAL D N 1
ATOM 4526 C CA . VAL D 1 25 ? 59.851 179.001 18.274 1.00 40.27 23 VAL D CA 1
ATOM 4527 C C . VAL D 1 25 ? 59.268 179.655 19.530 1.00 40.34 23 VAL D C 1
ATOM 4528 O O . VAL D 1 25 ? 59.961 180.403 20.226 1.00 40.36 23 VAL D O 1
ATOM 4532 N N . ARG D 1 26 ? 58.013 179.314 19.836 1.00 40.40 24 ARG D N 1
ATOM 4533 C CA . ARG D 1 26 ? 57.288 179.874 20.975 1.00 40.43 24 ARG D CA 1
ATOM 4534 C C . ARG D 1 26 ? 57.880 179.471 22.331 1.00 40.46 24 ARG D C 1
ATOM 4535 O O . ARG D 1 26 ? 58.003 180.307 23.223 1.00 40.50 24 ARG D O 1
ATOM 4543 N N . THR D 1 27 ? 58.242 178.194 22.473 1.00 40.47 25 THR D N 1
ATOM 4544 C CA . THR D 1 27 ? 58.794 177.663 23.730 1.00 40.50 25 THR D CA 1
ATOM 4545 C C . THR D 1 27 ? 60.191 178.217 24.028 1.00 40.46 25 THR D C 1
ATOM 4546 O O . THR D 1 27 ? 60.519 178.512 25.182 1.00 40.43 25 THR D O 1
ATOM 4550 N N . THR D 1 28 ? 60.996 178.358 22.975 1.00 40.47 26 THR D N 1
ATOM 4551 C CA . THR D 1 28 ? 62.352 178.906 23.070 1.00 40.46 26 THR D CA 1
ATOM 4552 C C . THR D 1 28 ? 62.325 180.407 23.418 1.00 40.43 26 THR D C 1
ATOM 4553 O O . THR D 1 28 ? 63.111 180.877 24.253 1.00 40.42 26 THR D O 1
ATOM 4557 N N . TYR D 1 29 ? 61.377 181.130 22.819 1.00 40.40 27 TYR D N 1
ATOM 4558 C CA . TYR D 1 29 ? 61.215 182.566 23.059 1.00 40.41 27 TYR D CA 1
ATOM 4559 C C . TYR D 1 29 ? 60.644 182.832 24.452 1.00 40.39 27 TYR D C 1
ATOM 4560 O O . TYR D 1 29 ? 60.937 183.859 25.060 1.00 40.42 27 TYR D O 1
ATOM 4569 N N . GLU D 1 30 ? 59.840 181.895 24.952 1.00 40.39 28 GLU D N 1
ATOM 4570 C CA . GLU D 1 30 ? 59.260 181.997 26.293 1.00 40.43 28 GLU D CA 1
ATOM 4571 C C . GLU D 1 30 ? 60.290 181.694 27.388 1.00 40.41 28 GLU D C 1
ATOM 4572 O O . GLU D 1 30 ? 60.210 182.235 28.494 1.00 40.42 28 GLU D O 1
ATOM 4578 N N . ALA D 1 31 ? 61.258 180.837 27.067 1.00 40.42 29 ALA D N 1
ATOM 4579 C CA . ALA D 1 31 ? 62.290 180.435 28.025 1.00 40.39 29 ALA D CA 1
ATOM 4580 C C . ALA D 1 31 ? 63.461 181.420 28.082 1.00 40.37 29 ALA D C 1
ATOM 4581 O O . ALA D 1 31 ? 64.346 181.290 28.930 1.00 40.33 29 ALA D O 1
ATOM 4583 N N . GLN D 1 32 ? 63.463 182.399 27.180 1.00 40.37 30 GLN D N 1
ATOM 4584 C CA . GLN D 1 32 ? 64.512 183.415 27.151 1.00 40.41 30 GLN D CA 1
ATOM 4585 C C . GLN D 1 32 ? 63.987 184.816 27.471 1.00 40.41 30 GLN D C 1
ATOM 4586 O O . GLN D 1 32 ? 64.768 185.757 27.633 1.00 40.45 30 GLN D O 1
ATOM 4592 N N . GLY D 1 33 ? 62.664 184.943 27.569 1.00 40.39 31 GLY D N 1
ATOM 4593 C CA . GLY D 1 33 ? 62.031 186.205 27.915 1.00 40.37 31 GLY D CA 1
ATOM 4594 C C . GLY D 1 33 ? 61.699 187.089 26.724 1.00 40.36 31 GLY D C 1
ATOM 4595 O O . GLY D 1 33 ? 61.513 188.298 26.878 1.00 40.37 31 GLY D O 1
ATOM 4596 N N . TYR D 1 34 ? 61.623 186.489 25.537 1.00 40.35 32 TYR D N 1
ATOM 4597 C CA . TYR D 1 34 ? 61.280 187.222 24.317 1.00 40.36 32 TYR D CA 1
ATOM 4598 C C . TYR D 1 34 ? 59.764 187.317 24.142 1.00 40.40 32 TYR D C 1
ATOM 4599 O O . TYR D 1 34 ? 59.019 186.475 24.648 1.00 40.46 32 TYR D O 1
ATOM 4608 N N . ALA D 1 35 ? 59.314 188.345 23.427 1.00 40.39 33 ALA D N 1
ATOM 4609 C CA . ALA D 1 35 ? 57.899 188.493 23.099 1.00 40.41 33 ALA D CA 1
ATOM 4610 C C . ALA D 1 35 ? 57.585 187.766 21.799 1.00 40.50 33 ALA D C 1
ATOM 4611 O O . ALA D 1 35 ? 58.403 187.755 20.873 1.00 40.56 33 ALA D O 1
ATOM 4613 N N . ILE D 1 36 ? 56.405 187.149 21.735 1.00 40.54 34 ILE D N 1
ATOM 4614 C CA . ILE D 1 36 ? 55.964 186.438 20.527 1.00 40.54 34 ILE D CA 1
ATOM 4615 C C . ILE D 1 36 ? 54.933 187.273 19.763 1.00 40.54 34 ILE D C 1
ATOM 4616 O O . ILE D 1 36 ? 53.873 187.614 20.300 1.00 40.56 34 ILE D O 1
ATOM 4621 N N . ASP D 1 37 ? 55.266 187.619 18.520 1.00 40.53 35 ASP D N 1
ATOM 4622 C CA . ASP D 1 37 ? 54.411 188.472 17.700 1.00 40.59 35 ASP D CA 1
ATOM 4623 C C . ASP D 1 37 ? 53.812 187.711 16.527 1.00 40.57 35 ASP D C 1
ATOM 4624 O O . ASP D 1 37 ? 54.482 186.891 15.900 1.00 40.58 35 ASP D O 1
ATOM 4629 N N . GLU D 1 38 ? 52.551 188.013 16.220 1.00 40.59 36 GLU D N 1
ATOM 4630 C CA . GLU D 1 38 ? 51.839 187.364 15.119 1.00 40.57 36 GLU D CA 1
ATOM 4631 C C . GLU D 1 38 ? 52.257 187.900 13.742 1.00 40.57 36 GLU D C 1
ATOM 4632 O O . GLU D 1 38 ? 51.838 187.364 12.713 1.00 40.60 36 GLU D O 1
ATOM 4638 N N . SER D 1 39 ? 53.085 188.951 13.730 1.00 40.51 37 SER D N 1
ATOM 4639 C CA . SER D 1 39 ? 53.584 189.537 12.481 1.00 40.51 37 SER D CA 1
ATOM 4640 C C . SER D 1 39 ? 54.570 188.606 11.775 1.00 40.54 37 SER D C 1
ATOM 4641 O O . SER D 1 39 ? 54.684 188.634 10.547 1.00 40.57 37 SER D O 1
ATOM 4644 N N . PHE D 1 40 ? 55.281 187.791 12.562 1.00 40.53 38 PHE D N 1
ATOM 4645 C CA . PHE D 1 40 ? 56.170 186.757 12.029 1.00 40.53 38 PHE D CA 1
ATOM 4646 C C . PHE D 1 40 ? 55.354 185.689 11.294 1.00 40.53 38 PHE D C 1
ATOM 4647 O O . PHE D 1 40 ? 55.732 185.242 10.207 1.00 40.54 38 PHE D O 1
ATOM 4655 N N . ALA D 1 41 ? 54.225 185.306 11.894 1.00 40.48 39 ALA D N 1
ATOM 4656 C CA . ALA D 1 41 ? 53.340 184.287 11.332 1.00 40.48 39 ALA D CA 1
ATOM 4657 C C . ALA D 1 41 ? 52.710 184.722 10.006 1.00 40.49 39 ALA D C 1
ATOM 4658 O O . ALA D 1 41 ? 52.497 183.893 9.114 1.00 40.47 39 ALA D O 1
ATOM 4660 N N . THR D 1 42 ? 52.426 186.023 9.881 1.00 40.52 40 THR D N 1
ATOM 4661 C CA . THR D 1 42 ? 51.820 186.585 8.663 1.00 40.54 40 THR D CA 1
ATOM 4662 C C . THR D 1 42 ? 52.810 186.589 7.494 1.00 40.51 40 THR D C 1
ATOM 4663 O O . THR D 1 42 ? 52.413 186.443 6.332 1.00 40.53 40 THR D O 1
ATOM 4667 N N . PHE D 1 43 ? 54.093 186.756 7.813 1.00 40.44 41 PHE D N 1
ATOM 4668 C CA . PHE D 1 43 ? 55.152 186.685 6.815 1.00 40.39 41 PHE D CA 1
ATOM 4669 C C . PHE D 1 43 ? 55.322 185.249 6.314 1.00 40.38 41 PHE D C 1
ATOM 4670 O O . PHE D 1 43 ? 55.392 185.013 5.103 1.00 40.37 41 PHE D O 1
ATOM 4678 N N . LEU D 1 44 ? 55.328 184.296 7.254 1.00 40.34 42 LEU D N 1
ATOM 4679 C CA . LEU D 1 44 ? 55.597 182.877 6.961 1.00 40.32 42 LEU D CA 1
ATOM 4680 C C . LEU D 1 44 ? 54.507 182.180 6.125 1.00 40.34 42 LEU D C 1
ATOM 4681 O O . LEU D 1 44 ? 54.774 181.182 5.456 1.00 40.37 42 LEU D O 1
ATOM 4686 N N . GLU D 1 45 ? 53.287 182.706 6.175 1.00 40.38 43 GLU D N 1
ATOM 4687 C CA . GLU D 1 45 ? 52.196 182.193 5.352 1.00 40.38 43 GLU D CA 1
ATOM 4688 C C . GLU D 1 45 ? 52.226 182.839 3.968 1.00 40.36 43 GLU D C 1
ATOM 4689 O O . GLU D 1 45 ? 51.621 182.327 3.020 1.00 40.33 43 GLU D O 1
ATOM 4695 N N . GLY D 1 46 ? 52.942 183.963 3.864 1.00 40.35 44 GLY D N 1
ATOM 4696 C CA . GLY D 1 46 ? 53.056 184.715 2.624 1.00 40.35 44 GLY D CA 1
ATOM 4697 C C . GLY D 1 46 ? 53.876 184.005 1.561 1.00 40.36 44 GLY D C 1
ATOM 4698 O O . GLY D 1 46 ? 54.650 183.096 1.877 1.00 40.33 44 GLY D O 1
ATOM 4699 N N . PRO D 1 47 ? 53.727 184.440 0.303 1.00 40.37 45 PRO D N 1
ATOM 4700 C CA . PRO D 1 47 ? 54.337 183.759 -0.854 1.00 40.41 45 PRO D CA 1
ATOM 4701 C C . PRO D 1 47 ? 55.870 183.793 -0.876 1.00 40.45 45 PRO D C 1
ATOM 4702 O O . PRO D 1 47 ? 56.490 182.864 -1.403 1.00 40.47 45 PRO D O 1
ATOM 4706 N N . SER D 1 48 ? 56.462 184.837 -0.299 1.00 40.46 46 SER D N 1
ATOM 4707 C CA . SER D 1 48 ? 57.910 185.043 -0.362 1.00 40.51 46 SER D CA 1
ATOM 4708 C C . SER D 1 48 ? 58.720 184.208 0.650 1.00 40.53 46 SER D C 1
ATOM 4709 O O . SER D 1 48 ? 59.917 183.983 0.453 1.00 40.65 46 SER D O 1
ATOM 4712 N N . ALA D 1 49 ? 58.065 183.741 1.713 1.00 40.50 47 ALA D N 1
ATOM 4713 C CA . ALA D 1 49 ? 58.761 183.041 2.804 1.00 40.46 47 ALA D CA 1
ATOM 4714 C C . ALA D 1 49 ? 58.866 181.523 2.629 1.00 40.46 47 ALA D C 1
ATOM 4715 O O . ALA D 1 49 ? 58.037 180.903 1.962 1.00 40.60 47 ALA D O 1
ATOM 4717 N N . THR D 1 50 ? 59.898 180.942 3.242 1.00 40.41 48 THR D N 1
ATOM 4718 C CA . THR D 1 50 ? 60.120 179.493 3.241 1.00 40.40 48 THR D CA 1
ATOM 4719 C C . THR D 1 50 ? 60.560 179.062 4.640 1.00 40.34 48 THR D C 1
ATOM 4720 O O . THR D 1 50 ? 61.258 179.802 5.323 1.00 40.37 48 THR D O 1
ATOM 4724 N N . THR D 1 51 ? 60.132 177.875 5.066 1.00 40.30 49 THR D N 1
ATOM 4725 C CA . THR D 1 51 ? 60.453 177.368 6.400 1.00 40.25 49 THR D CA 1
ATOM 4726 C C . THR D 1 51 ? 61.097 175.990 6.321 1.00 40.21 49 THR D C 1
ATOM 4727 O O . THR D 1 51 ? 60.543 175.070 5.708 1.00 40.23 49 THR D O 1
ATOM 4731 N N . PHE D 1 52 ? 62.268 175.860 6.945 1.00 40.15 50 PHE D N 1
ATOM 4732 C CA . PHE D 1 52 ? 62.976 174.585 7.046 1.00 40.11 50 PHE D CA 1
ATOM 4733 C C . PHE D 1 52 ? 62.843 174.010 8.450 1.00 40.04 50 PHE D C 1
ATOM 4734 O O . PHE D 1 52 ? 62.563 174.737 9.401 1.00 40.09 50 PHE D O 1
ATOM 4742 N N . GLY D 1 53 ? 63.071 172.709 8.579 1.00 39.98 51 GLY D N 1
ATOM 4743 C CA . GLY D 1 53 ? 62.952 172.034 9.857 1.00 39.98 51 GLY D CA 1
ATOM 4744 C C . GLY D 1 53 ? 63.997 170.959 10.074 1.00 40.02 51 GLY D C 1
ATOM 4745 O O . GLY D 1 53 ? 64.600 170.463 9.125 1.00 40.01 51 GLY D O 1
ATOM 4746 N N . LEU D 1 54 ? 64.183 170.581 11.333 1.00 40.06 52 LEU D N 1
ATOM 4747 C CA . LEU D 1 54 ? 65.211 169.624 11.729 1.00 40.09 52 LEU D CA 1
ATOM 4748 C C . LEU D 1 54 ? 64.603 168.510 12.584 1.00 40.16 52 LEU D C 1
ATOM 4749 O O . LEU D 1 54 ? 63.887 168.782 13.549 1.00 40.25 52 LEU D O 1
ATOM 4754 N N . PHE D 1 55 ? 64.915 167.259 12.241 1.00 40.16 53 PHE D N 1
ATOM 4755 C CA . PHE D 1 55 ? 64.284 166.097 12.874 1.00 40.13 53 PHE D CA 1
ATOM 4756 C C . PHE D 1 55 ? 65.296 165.179 13.547 1.00 40.14 53 PHE D C 1
ATOM 4757 O O . PHE D 1 55 ? 66.425 165.044 13.083 1.00 40.15 53 PHE D O 1
ATOM 4765 N N . ASN D 1 56 ? 64.881 164.550 14.644 1.00 40.18 54 ASN D N 1
ATOM 4766 C CA . ASN D 1 56 ? 65.704 163.552 15.323 1.00 40.26 54 ASN D CA 1
ATOM 4767 C C . ASN D 1 56 ? 64.960 162.230 15.426 1.00 40.29 54 ASN D C 1
ATOM 4768 O O . ASN D 1 56 ? 64.541 161.818 16.510 1.00 40.29 54 ASN D O 1
ATOM 4773 N N . GLY D 1 57 ? 64.799 161.566 14.287 1.00 40.31 55 GLY D N 1
ATOM 4774 C CA . GLY D 1 57 ? 64.005 160.356 14.217 1.00 40.39 55 GLY D CA 1
ATOM 4775 C C . GLY D 1 57 ? 62.548 160.696 13.976 1.00 40.46 55 GLY D C 1
ATOM 4776 O O . GLY D 1 57 ? 61.659 160.229 14.703 1.00 40.44 55 GLY D O 1
ATOM 4777 N N . GLU D 1 58 ? 62.319 161.539 12.963 1.00 40.49 56 GLU D N 1
ATOM 4778 C CA . GLU D 1 58 ? 60.978 162.012 12.563 1.00 40.55 56 GLU D CA 1
ATOM 4779 C C . GLU D 1 58 ? 60.172 162.747 13.661 1.00 40.52 56 GLU D C 1
ATOM 4780 O O . GLU D 1 58 ? 58.938 162.780 13.620 1.00 40.59 56 GLU D O 1
ATOM 4786 N N . VAL D 1 59 ? 60.883 163.317 14.637 1.00 40.45 57 VAL D N 1
ATOM 4787 C CA . VAL D 1 59 ? 60.289 164.267 15.580 1.00 40.36 57 VAL D CA 1
ATOM 4788 C C . VAL D 1 59 ? 61.008 165.611 15.460 1.00 40.31 57 VAL D C 1
ATOM 4789 O O . VAL D 1 59 ? 62.230 165.695 15.635 1.00 40.28 57 VAL D O 1
ATOM 4793 N N . LEU D 1 60 ? 60.249 166.643 15.099 1.00 40.27 58 LEU D N 1
ATOM 4794 C CA . LEU D 1 60 ? 60.802 167.970 14.841 1.00 40.23 58 LEU D CA 1
ATOM 4795 C C . LEU D 1 60 ? 61.317 168.611 16.125 1.00 40.25 58 LEU D C 1
ATOM 4796 O O . LEU D 1 60 ? 60.588 168.705 17.114 1.00 40.32 58 LEU D O 1
ATOM 4801 N N . TYR D 1 61 ? 62.584 169.028 16.109 1.00 40.20 59 TYR D N 1
ATOM 4802 C CA . TYR D 1 61 ? 63.220 169.608 17.292 1.00 40.19 59 TYR D CA 1
ATOM 4803 C C . TYR D 1 61 ? 63.970 170.907 17.004 1.00 40.18 59 TYR D C 1
ATOM 4804 O O . TYR D 1 61 ? 64.555 171.505 17.909 1.00 40.17 59 TYR D O 1
ATOM 4813 N N . GLY D 1 62 ? 63.941 171.343 15.749 1.00 40.14 60 GLY D N 1
ATOM 4814 C CA . GLY D 1 62 ? 64.583 172.585 15.357 1.00 40.12 60 GLY D CA 1
ATOM 4815 C C . GLY D 1 62 ? 64.018 173.121 14.065 1.00 40.13 60 GLY D C 1
ATOM 4816 O O . GLY D 1 62 ? 63.610 172.353 13.203 1.00 40.24 60 GLY D O 1
ATOM 4817 N N . THR D 1 63 ? 63.985 174.441 13.930 1.00 40.12 61 THR D N 1
ATOM 4818 C CA . THR D 1 63 ? 63.470 175.066 12.713 1.00 40.18 61 THR D CA 1
ATOM 4819 C C . THR D 1 63 ? 64.186 176.367 12.384 1.00 40.20 61 THR D C 1
ATOM 4820 O O . THR D 1 63 ? 64.821 176.973 13.248 1.00 40.27 61 THR D O 1
ATOM 4824 N N . ILE D 1 64 ? 64.081 176.780 11.123 1.00 40.16 62 ILE D N 1
ATOM 4825 C CA . ILE D 1 64 ? 64.615 178.054 10.658 1.00 40.12 62 ILE D CA 1
ATOM 4826 C C . ILE D 1 64 ? 63.847 178.480 9.412 1.00 40.06 62 ILE D C 1
ATOM 4827 O O . ILE D 1 64 ? 63.442 177.646 8.611 1.00 40.12 62 ILE D O 1
ATOM 4832 N N . SER D 1 65 ? 63.602 179.771 9.277 1.00 40.07 63 SER D N 1
ATOM 4833 C CA . SER D 1 65 ? 62.855 180.272 8.138 1.00 40.17 63 SER D CA 1
ATOM 4834 C C . SER D 1 65 ? 63.596 181.389 7.430 1.00 40.22 63 SER D C 1
ATOM 4835 O O . SER D 1 65 ? 64.565 181.933 7.956 1.00 40.31 63 SER D O 1
ATOM 4838 N N . ILE D 1 66 ? 63.139 181.726 6.230 1.00 40.27 64 ILE D N 1
ATOM 4839 C CA . ILE D 1 66 ? 63.780 182.752 5.419 1.00 40.36 64 ILE D CA 1
ATOM 4840 C C . ILE D 1 66 ? 62.740 183.497 4.595 1.00 40.38 64 ILE D C 1
ATOM 4841 O O . ILE D 1 66 ? 61.871 182.884 3.979 1.00 40.40 64 ILE D O 1
ATOM 4846 N N . ILE D 1 67 ? 62.807 184.824 4.623 1.00 40.38 65 ILE D N 1
ATOM 4847 C CA . ILE D 1 67 ? 61.853 185.656 3.896 1.00 40.37 65 ILE D CA 1
ATOM 4848 C C . ILE D 1 67 ? 62.561 186.471 2.823 1.00 40.36 65 ILE D C 1
ATOM 4849 O O . ILE D 1 67 ? 63.507 187.197 3.117 1.00 40.31 65 ILE D O 1
ATOM 4854 N N . ASN D 1 68 ? 62.107 186.336 1.580 1.00 40.34 66 ASN D N 1
ATOM 4855 C CA . ASN D 1 68 ? 62.606 187.166 0.492 1.00 40.39 66 ASN D CA 1
ATOM 4856 C C . ASN D 1 68 ? 61.962 188.549 0.518 1.00 40.44 66 ASN D C 1
ATOM 4857 O O . ASN D 1 68 ? 60.832 188.708 0.989 1.00 40.43 66 ASN D O 1
ATOM 4862 N N . ASP D 1 69 ? 62.685 189.546 0.012 1.00 40.50 67 ASP D N 1
ATOM 4863 C CA . ASP D 1 69 ? 62.218 190.931 0.037 1.00 40.51 67 ASP D CA 1
ATOM 4864 C C . ASP D 1 69 ? 61.139 191.186 -1.010 1.00 40.51 67 ASP D C 1
ATOM 4865 O O . ASP D 1 69 ? 61.419 191.681 -2.105 1.00 40.54 67 ASP D O 1
ATOM 4870 N N . GLY D 1 70 ? 59.901 190.849 -0.659 1.00 40.55 68 GLY D N 1
ATOM 4871 C CA . GLY D 1 70 ? 58.769 191.043 -1.548 1.00 40.56 68 GLY D CA 1
ATOM 4872 C C . GLY D 1 70 ? 58.144 192.408 -1.366 1.00 40.56 68 GLY D C 1
ATOM 4873 O O . GLY D 1 70 ? 58.808 193.351 -0.915 1.00 40.57 68 GLY D O 1
ATOM 4874 N N . ALA D 1 71 ? 56.863 192.518 -1.717 1.00 40.54 69 ALA D N 1
ATOM 4875 C CA . ALA D 1 71 ? 56.116 193.760 -1.531 1.00 40.53 69 ALA D CA 1
ATOM 4876 C C . ALA D 1 71 ? 55.858 194.034 -0.047 1.00 40.52 69 ALA D C 1
ATOM 4877 O O . ALA D 1 71 ? 55.779 195.188 0.372 1.00 40.57 69 ALA D O 1
ATOM 4879 N N . GLN D 1 72 ? 55.762 192.962 0.744 1.00 40.47 70 GLN D N 1
ATOM 4880 C CA . GLN D 1 72 ? 55.527 193.066 2.188 1.00 40.42 70 GLN D CA 1
ATOM 4881 C C . GLN D 1 72 ? 56.792 193.448 2.972 1.00 40.40 70 GLN D C 1
ATOM 4882 O O . GLN D 1 72 ? 56.723 193.719 4.172 1.00 40.41 70 GLN D O 1
ATOM 4888 N N . GLY D 1 73 ? 57.938 193.451 2.290 1.00 40.39 71 GLY D N 1
ATOM 4889 C CA . GLY D 1 73 ? 59.204 193.838 2.895 1.00 40.41 71 GLY D CA 1
ATOM 4890 C C . GLY D 1 73 ? 59.787 192.785 3.822 1.00 40.43 71 GLY D C 1
ATOM 4891 O O . GLY D 1 73 ? 59.479 191.600 3.698 1.00 40.52 71 GLY D O 1
ATOM 4892 N N . LEU D 1 74 ? 60.647 193.226 4.742 1.00 40.39 72 LEU D N 1
ATOM 4893 C CA . LEU D 1 74 ? 61.264 192.344 5.735 1.00 40.29 72 LEU D CA 1
ATOM 4894 C C . LEU D 1 74 ? 60.874 192.797 7.140 1.00 40.25 72 LEU D C 1
ATOM 4895 O O . LEU D 1 74 ? 60.643 193.982 7.352 1.00 40.29 72 LEU D O 1
ATOM 4900 N N . PRO D 1 75 ? 60.787 191.860 8.098 1.00 40.23 73 PRO D N 1
ATOM 4901 C CA . PRO D 1 75 ? 60.534 192.207 9.511 1.00 40.30 73 PRO D CA 1
ATOM 4902 C C . PRO D 1 75 ? 61.532 193.239 10.070 1.00 40.39 73 PRO D C 1
ATOM 4903 O O . PRO D 1 75 ? 61.213 193.953 11.032 1.00 40.37 73 PRO D O 1
ATOM 4907 N N . MET D 1 76 ? 62.711 193.314 9.446 1.00 40.45 74 MET D N 1
ATOM 4908 C CA . MET D 1 76 ? 63.753 194.276 9.796 1.00 40.43 74 MET D CA 1
ATOM 4909 C C . MET D 1 76 ? 63.341 195.725 9.559 1.00 40.50 74 MET D C 1
ATOM 4910 O O . MET D 1 76 ? 63.808 196.622 10.261 1.00 40.60 74 MET D O 1
ATOM 4915 N N . ASP D 1 77 ? 62.464 195.947 8.571 1.00 40.49 75 ASP D N 1
ATOM 4916 C CA . ASP D 1 77 ? 62.040 197.301 8.169 1.00 40.49 75 ASP D CA 1
ATOM 4917 C C . ASP D 1 77 ? 61.469 198.127 9.320 1.00 40.55 75 ASP D C 1
ATOM 4918 O O . ASP D 1 77 ? 61.489 199.359 9.275 1.00 40.60 75 ASP D O 1
ATOM 4923 N N . SER D 1 78 ? 60.967 197.439 10.350 1.00 40.58 76 SER D N 1
ATOM 4924 C CA . SER D 1 78 ? 60.450 198.083 11.560 1.00 40.56 76 SER D CA 1
ATOM 4925 C C . SER D 1 78 ? 61.540 198.847 12.323 1.00 40.54 76 SER D C 1
ATOM 4926 O O . SER D 1 78 ? 61.240 199.773 13.086 1.00 40.58 76 SER D O 1
ATOM 4929 N N . ILE D 1 79 ? 62.800 198.455 12.113 1.00 40.47 77 ILE D N 1
ATOM 4930 C CA . ILE D 1 79 ? 63.929 199.090 12.788 1.00 40.47 77 ILE D CA 1
ATOM 4931 C C . ILE D 1 79 ? 65.066 199.495 11.826 1.00 40.41 77 ILE D C 1
ATOM 4932 O O . ILE D 1 79 ? 65.505 200.652 11.832 1.00 40.33 77 ILE D O 1
ATOM 4937 N N . TYR D 1 80 ? 65.489 198.565 10.967 1.00 40.37 78 TYR D N 1
ATOM 4938 C CA . TYR D 1 80 ? 66.694 198.758 10.150 1.00 40.30 78 TYR D CA 1
ATOM 4939 C C . TYR D 1 80 ? 66.447 199.141 8.677 1.00 40.30 78 TYR D C 1
ATOM 4940 O O . TYR D 1 80 ? 67.320 198.937 7.831 1.00 40.30 78 TYR D O 1
ATOM 4949 N N . ALA D 1 81 ? 65.284 199.723 8.390 1.00 40.35 79 ALA D N 1
ATOM 4950 C CA . ALA D 1 81 ? 64.913 200.100 7.017 1.00 40.41 79 ALA D CA 1
ATOM 4951 C C . ALA D 1 81 ? 65.905 201.062 6.344 1.00 40.45 79 ALA D C 1
ATOM 4952 O O . ALA D 1 81 ? 66.242 200.885 5.168 1.00 40.45 79 ALA D O 1
ATOM 4954 N N . VAL D 1 82 ? 66.371 202.063 7.100 1.00 40.48 80 VAL D N 1
ATOM 4955 C CA . VAL D 1 82 ? 67.315 203.077 6.593 1.00 40.53 80 VAL D CA 1
ATOM 4956 C C . VAL D 1 82 ? 68.655 202.471 6.175 1.00 40.60 80 VAL D C 1
ATOM 4957 O O . VAL D 1 82 ? 69.287 202.929 5.218 1.00 40.69 80 VAL D O 1
ATOM 4961 N N . GLU D 1 83 ? 69.076 201.439 6.898 1.00 40.60 81 GLU D N 1
ATOM 4962 C CA . GLU D 1 83 ? 70.343 200.775 6.636 1.00 40.58 81 GLU D CA 1
ATOM 4963 C C . GLU D 1 83 ? 70.258 199.865 5.417 1.00 40.56 81 GLU D C 1
ATOM 4964 O O . GLU D 1 83 ? 71.255 199.644 4.732 1.00 40.67 81 GLU D O 1
ATOM 4970 N N . LEU D 1 84 ? 69.060 199.353 5.144 1.00 40.51 82 LEU D N 1
ATOM 4971 C CA . LEU D 1 84 ? 68.839 198.452 4.012 1.00 40.46 82 LEU D CA 1
ATOM 4972 C C . LEU D 1 84 ? 68.449 199.207 2.738 1.00 40.50 82 LEU D C 1
ATOM 4973 O O . LEU D 1 84 ? 68.407 198.619 1.647 1.00 40.55 82 LEU D O 1
ATOM 4978 N N . ALA D 1 85 ? 68.169 200.506 2.882 1.00 40.50 83 ALA D N 1
ATOM 4979 C CA . ALA D 1 85 ? 67.678 201.340 1.771 1.00 40.50 83 ALA D CA 1
ATOM 4980 C C . ALA D 1 85 ? 68.697 201.506 0.634 1.00 40.47 83 ALA D C 1
ATOM 4981 O O . ALA D 1 85 ? 68.318 201.607 -0.540 1.00 40.44 83 ALA D O 1
ATOM 4983 N N . ALA D 1 86 ? 69.983 201.519 0.994 1.00 40.43 84 ALA D N 1
ATOM 4984 C CA . ALA D 1 86 ? 71.071 201.695 0.032 1.00 40.39 84 ALA D CA 1
ATOM 4985 C C . ALA D 1 86 ? 71.116 200.570 -0.994 1.00 40.37 84 ALA D C 1
ATOM 4986 O O . ALA D 1 86 ? 71.313 200.817 -2.184 1.00 40.34 84 ALA D O 1
ATOM 4988 N N . TRP D 1 87 ? 70.913 199.338 -0.526 1.00 40.37 85 TRP D N 1
ATOM 4989 C CA . TRP D 1 87 ? 70.943 198.161 -1.393 1.00 40.36 85 TRP D CA 1
ATOM 4990 C C . TRP D 1 87 ? 69.696 198.056 -2.271 1.00 40.35 85 TRP D C 1
ATOM 4991 O O . TRP D 1 87 ? 69.778 197.642 -3.428 1.00 40.33 85 TRP D O 1
ATOM 5002 N N . ARG D 1 88 ? 68.545 198.428 -1.711 1.00 40.36 86 ARG D N 1
ATOM 5003 C CA . ARG D 1 88 ? 67.288 198.417 -2.456 1.00 40.33 86 ARG D CA 1
ATOM 5004 C C . ARG D 1 88 ? 67.278 199.508 -3.525 1.00 40.39 86 ARG D C 1
ATOM 5005 O O . ARG D 1 88 ? 66.711 199.323 -4.603 1.00 40.49 86 ARG D O 1
ATOM 5013 N N . GLY D 1 89 ? 67.930 200.635 -3.222 1.00 40.40 87 GLY D N 1
ATOM 5014 C CA . GLY D 1 89 ? 68.130 201.709 -4.187 1.00 40.41 87 GLY D CA 1
ATOM 5015 C C . GLY D 1 89 ? 69.086 201.300 -5.297 1.00 40.41 87 GLY D C 1
ATOM 5016 O O . GLY D 1 89 ? 68.975 201.770 -6.432 1.00 40.43 87 GLY D O 1
ATOM 5017 N N . GLU D 1 90 ? 70.026 200.415 -4.963 1.00 40.39 88 GLU D N 1
ATOM 5018 C CA . GLU D 1 90 ? 70.923 199.818 -5.945 1.00 40.37 88 GLU D CA 1
ATOM 5019 C C . GLU D 1 90 ? 70.177 198.751 -6.755 1.00 40.30 88 GLU D C 1
ATOM 5020 O O . GLU D 1 90 ? 70.611 198.372 -7.845 1.00 40.26 88 GLU D O 1
ATOM 5026 N N . GLY D 1 91 ? 69.054 198.279 -6.210 1.00 40.25 89 GLY D N 1
ATOM 5027 C CA . GLY D 1 91 ? 68.277 197.220 -6.826 1.00 40.25 89 GLY D CA 1
ATOM 5028 C C . GLY D 1 91 ? 68.902 195.865 -6.559 1.00 40.25 89 GLY D C 1
ATOM 5029 O O . GLY D 1 91 ? 69.363 195.193 -7.482 1.00 40.26 89 GLY D O 1
ATOM 5030 N N . LYS D 1 92 ? 68.934 195.474 -5.288 1.00 40.25 90 LYS D N 1
ATOM 5031 C CA . LYS D 1 92 ? 69.551 194.213 -4.885 1.00 40.29 90 LYS D CA 1
ATOM 5032 C C . LYS D 1 92 ? 68.558 193.284 -4.199 1.00 40.30 90 LYS D C 1
ATOM 5033 O O . LYS D 1 92 ? 67.689 193.730 -3.438 1.00 40.28 90 LYS D O 1
ATOM 5039 N N . LYS D 1 93 ? 68.696 191.988 -4.472 1.00 40.28 91 LYS D N 1
ATOM 5040 C CA . LYS D 1 93 ? 67.854 190.974 -3.857 1.00 40.25 91 LYS D CA 1
ATOM 5041 C C . LYS D 1 93 ? 68.342 190.704 -2.448 1.00 40.22 91 LYS D C 1
ATOM 5042 O O . LYS D 1 93 ? 69.505 190.352 -2.242 1.00 40.32 91 LYS D O 1
ATOM 5048 N N . LEU D 1 94 ? 67.468 190.914 -1.472 1.00 40.16 92 LEU D N 1
ATOM 5049 C CA . LEU D 1 94 ? 67.817 190.664 -0.082 1.00 40.11 92 LEU D CA 1
ATOM 5050 C C . LEU D 1 94 ? 66.868 189.665 0.543 1.00 40.12 92 LEU D C 1
ATOM 5051 O O . LEU D 1 94 ? 65.730 189.514 0.102 1.00 40.15 92 LEU D O 1
ATOM 5056 N N . ALA D 1 95 ? 67.348 188.971 1.565 1.00 40.13 93 ALA D N 1
ATOM 5057 C CA . ALA D 1 95 ? 66.516 188.062 2.333 1.00 40.22 93 ALA D CA 1
ATOM 5058 C C . ALA D 1 95 ? 66.892 188.132 3.799 1.00 40.33 93 ALA D C 1
ATOM 5059 O O . ALA D 1 95 ? 68.031 188.433 4.134 1.00 40.55 93 ALA D O 1
ATOM 5061 N N . GLU D 1 96 ? 65.929 187.878 4.672 1.00 40.35 94 GLU D N 1
ATOM 5062 C CA . GLU D 1 96 ? 66.192 187.837 6.102 1.00 40.39 94 GLU D CA 1
ATOM 5063 C C . GLU D 1 96 ? 66.016 186.416 6.592 1.00 40.38 94 GLU D C 1
ATOM 5064 O O . GLU D 1 96 ? 65.006 185.773 6.297 1.00 40.52 94 GLU D O 1
ATOM 5070 N N . VAL D 1 97 ? 67.017 185.902 7.294 1.00 40.30 95 VAL D N 1
ATOM 5071 C CA . VAL D 1 97 ? 66.857 184.638 7.985 1.00 40.31 95 VAL D CA 1
ATOM 5072 C C . VAL D 1 97 ? 66.177 184.928 9.304 1.00 40.34 95 VAL D C 1
ATOM 5073 O O . VAL D 1 97 ? 66.542 185.873 10.007 1.00 40.36 95 VAL D O 1
ATOM 5077 N N . VAL D 1 98 ? 65.178 184.118 9.631 1.00 40.36 96 VAL D N 1
ATOM 5078 C CA . VAL D 1 98 ? 64.236 184.460 10.679 1.00 40.32 96 VAL D CA 1
ATOM 5079 C C . VAL D 1 98 ? 63.731 183.217 11.431 1.00 40.33 96 VAL D C 1
ATOM 5080 O O . VAL D 1 98 ? 63.799 182.101 10.909 1.00 40.37 96 VAL D O 1
ATOM 5084 N N . GLN D 1 99 ? 63.283 183.424 12.675 1.00 40.34 97 GLN D N 1
ATOM 5085 C CA . GLN D 1 99 ? 62.632 182.383 13.499 1.00 40.31 97 GLN D CA 1
ATOM 5086 C C . GLN D 1 99 ? 63.463 181.109 13.695 1.00 40.31 97 GLN D C 1
ATOM 5087 O O . GLN D 1 99 ? 62.944 179.994 13.594 1.00 40.44 97 GLN D O 1
ATOM 5093 N N . PHE D 1 100 ? 64.751 181.282 13.966 1.00 40.25 98 PHE D N 1
ATOM 5094 C CA . PHE D 1 100 ? 65.639 180.157 14.229 1.00 40.17 98 PHE D CA 1
ATOM 5095 C C . PHE D 1 100 ? 65.508 179.724 15.689 1.00 40.12 98 PHE D C 1
ATOM 5096 O O . PHE D 1 100 ? 65.766 180.504 16.607 1.00 40.20 98 PHE D O 1
ATOM 5104 N N . ALA D 1 101 ? 65.106 178.476 15.890 1.00 40.06 99 ALA D N 1
ATOM 5105 C CA . ALA D 1 101 ? 64.857 177.954 17.223 1.00 40.09 99 ALA D CA 1
ATOM 5106 C C . ALA D 1 101 ? 65.189 176.485 17.312 1.00 40.12 99 ALA D C 1
ATOM 5107 O O . ALA D 1 101 ? 65.089 175.762 16.323 1.00 40.21 99 ALA D O 1
ATOM 5109 N N . MET D 1 102 ? 65.566 176.041 18.509 1.00 40.15 100 MET D N 1
ATOM 5110 C CA . MET D 1 102 ? 65.862 174.634 18.764 1.00 40.23 100 MET D CA 1
ATOM 5111 C C . MET D 1 102 ? 65.429 174.219 20.171 1.00 40.31 100 MET D C 1
ATOM 5112 O O . MET D 1 102 ? 65.549 174.997 21.116 1.00 40.43 100 MET D O 1
ATOM 5117 N N . ASP D 1 103 ? 64.910 172.995 20.294 1.00 40.39 101 ASP D N 1
ATOM 5118 C CA . ASP D 1 103 ? 64.390 172.481 21.566 1.00 40.45 101 ASP D CA 1
ATOM 5119 C C . ASP D 1 103 ? 65.325 171.420 22.149 1.00 40.49 101 ASP D C 1
ATOM 5120 O O . ASP D 1 103 ? 65.525 170.358 21.549 1.00 40.44 101 ASP D O 1
ATOM 5125 N N . HIS D 1 104 ? 65.887 171.711 23.322 1.00 40.59 102 HIS D N 1
ATOM 5126 C CA . HIS D 1 104 ? 66.849 170.805 23.967 1.00 40.70 102 HIS D CA 1
ATOM 5127 C C . HIS D 1 104 ? 66.210 169.568 24.642 1.00 40.73 102 HIS D C 1
ATOM 5128 O O . HIS D 1 104 ? 66.856 168.519 24.758 1.00 40.78 102 HIS D O 1
ATOM 5135 N N . THR D 1 105 ? 64.939 169.690 25.046 1.00 40.70 103 THR D N 1
ATOM 5136 C CA . THR D 1 105 ? 64.221 168.604 25.745 1.00 40.67 103 THR D CA 1
ATOM 5137 C C . THR D 1 105 ? 63.893 167.397 24.840 1.00 40.66 103 THR D C 1
ATOM 5138 O O . THR D 1 105 ? 63.571 166.311 25.332 1.00 40.62 103 THR D O 1
ATOM 5142 N N . LEU D 1 106 ? 63.967 167.602 23.526 1.00 40.64 104 LEU D N 1
ATOM 5143 C CA . LEU D 1 106 ? 63.738 166.533 22.558 1.00 40.62 104 LEU D CA 1
ATOM 5144 C C . LEU D 1 106 ? 64.931 166.421 21.606 1.00 40.64 104 LEU D C 1
ATOM 5145 O O . LEU D 1 106 ? 65.073 165.430 20.881 1.00 40.66 104 LEU D O 1
ATOM 5150 N N . SER D 1 116 ? 73.456 175.252 21.637 1.00 41.18 114 SER D N 1
ATOM 5151 C CA . SER D 1 116 ? 74.628 175.356 20.764 1.00 41.26 114 SER D CA 1
ATOM 5152 C C . SER D 1 116 ? 74.224 175.558 19.294 1.00 41.28 114 SER D C 1
ATOM 5153 O O . SER D 1 116 ? 73.622 174.659 18.672 1.00 41.31 114 SER D O 1
ATOM 5156 N N . PRO D 1 117 ? 74.548 176.738 18.744 1.00 41.24 115 PRO D N 1
ATOM 5157 C CA . PRO D 1 117 ? 74.194 177.082 17.353 1.00 41.17 115 PRO D CA 1
ATOM 5158 C C . PRO D 1 117 ? 74.846 176.183 16.277 1.00 41.09 115 PRO D C 1
ATOM 5159 O O . PRO D 1 117 ? 74.256 176.004 15.209 1.00 41.15 115 PRO D O 1
ATOM 5163 N N . PHE D 1 118 ? 76.014 175.610 16.570 1.00 41.00 116 PHE D N 1
ATOM 5164 C CA . PHE D 1 118 ? 76.719 174.757 15.601 1.00 40.95 116 PHE D CA 1
ATOM 5165 C C . PHE D 1 118 ? 76.111 173.351 15.495 1.00 40.94 116 PHE D C 1
ATOM 5166 O O . PHE D 1 118 ? 76.499 172.562 14.629 1.00 40.99 116 PHE D O 1
ATOM 5174 N N . GLU D 1 119 ? 75.160 173.043 16.378 1.00 40.90 117 GLU D N 1
ATOM 5175 C CA . GLU D 1 119 ? 74.405 171.787 16.303 1.00 40.83 117 GLU D CA 1
ATOM 5176 C C . GLU D 1 119 ? 73.286 171.890 15.256 1.00 40.68 117 GLU D C 1
ATOM 5177 O O . GLU D 1 119 ? 72.627 170.897 14.934 1.00 40.68 117 GLU D O 1
ATOM 5183 N N . ALA D 1 120 ? 73.088 173.100 14.733 1.00 40.51 118 ALA D N 1
ATOM 5184 C CA . ALA D 1 120 ? 72.100 173.359 13.695 1.00 40.40 118 ALA D CA 1
ATOM 5185 C C . ALA D 1 120 ? 72.766 173.475 12.332 1.00 40.39 118 ALA D C 1
ATOM 5186 O O . ALA D 1 120 ? 72.276 174.194 11.452 1.00 40.40 118 ALA D O 1
ATOM 5188 N N . ALA D 1 121 ? 73.882 172.760 12.167 1.00 40.34 119 ALA D N 1
ATOM 5189 C CA . ALA D 1 121 ? 74.691 172.800 10.946 1.00 40.26 119 ALA D CA 1
ATOM 5190 C C . ALA D 1 121 ? 73.876 172.572 9.677 1.00 40.26 119 ALA D C 1
ATOM 5191 O O . ALA D 1 121 ? 73.959 173.360 8.731 1.00 40.25 119 ALA D O 1
ATOM 5193 N N . SER D 1 122 ? 73.064 171.513 9.685 1.00 40.25 120 SER D N 1
ATOM 5194 C CA . SER D 1 122 ? 72.238 171.142 8.536 1.00 40.25 120 SER D CA 1
ATOM 5195 C C . SER D 1 122 ? 71.289 172.261 8.117 1.00 40.19 120 SER D C 1
ATOM 5196 O O . SER D 1 122 ? 71.127 172.530 6.929 1.00 40.19 120 SER D O 1
ATOM 5199 N N . LEU D 1 123 ? 70.687 172.923 9.103 1.00 40.24 121 LEU D N 1
ATOM 5200 C CA . LEU D 1 123 ? 69.735 174.011 8.857 1.00 40.28 121 LEU D CA 1
ATOM 5201 C C . LEU D 1 123 ? 70.373 175.203 8.144 1.00 40.29 121 LEU D C 1
ATOM 5202 O O . LEU D 1 123 ? 69.771 175.792 7.242 1.00 40.22 121 LEU D O 1
ATOM 5207 N N . PHE D 1 124 ? 71.593 175.545 8.553 1.00 40.33 122 PHE D N 1
ATOM 5208 C CA . PHE D 1 124 ? 72.328 176.643 7.949 1.00 40.34 122 PHE D CA 1
ATOM 5209 C C . PHE D 1 124 ? 72.714 176.337 6.499 1.00 40.42 122 PHE D C 1
ATOM 5210 O O . PHE D 1 124 ? 72.672 177.227 5.647 1.00 40.49 122 PHE D O 1
ATOM 5218 N N . THR D 1 125 ? 73.069 175.076 6.220 1.00 40.42 123 THR D N 1
ATOM 5219 C CA . THR D 1 125 ? 73.407 174.653 4.851 1.00 40.44 123 THR D CA 1
ATOM 5220 C C . THR D 1 125 ? 72.200 174.713 3.932 1.00 40.37 123 THR D C 1
ATOM 5221 O O . THR D 1 125 ? 72.331 175.019 2.745 1.00 40.47 123 THR D O 1
ATOM 5225 N N . MET D 1 126 ? 71.032 174.401 4.490 1.00 40.30 124 MET D N 1
ATOM 5226 C CA . MET D 1 126 ? 69.763 174.501 3.782 1.00 40.20 124 MET D CA 1
ATOM 5227 C C . MET D 1 126 ? 69.475 175.954 3.406 1.00 40.16 124 MET D C 1
ATOM 5228 O O . MET D 1 126 ? 69.066 176.241 2.284 1.00 40.11 124 MET D O 1
ATOM 5233 N N . VAL D 1 127 ? 69.716 176.861 4.353 1.00 40.13 125 VAL D N 1
ATOM 5234 C CA . VAL D 1 127 ? 69.577 178.300 4.124 1.00 40.13 125 VAL D CA 1
ATOM 5235 C C . VAL D 1 127 ? 70.569 178.800 3.052 1.00 40.22 125 VAL D C 1
ATOM 5236 O O . VAL D 1 127 ? 70.198 179.584 2.167 1.00 40.30 125 VAL D O 1
ATOM 5240 N N . LEU D 1 128 ? 71.809 178.315 3.115 1.00 40.18 126 LEU D N 1
ATOM 5241 C CA . LEU D 1 128 ? 72.851 178.784 2.215 1.00 40.24 126 LEU D CA 1
ATOM 5242 C C . LEU D 1 128 ? 72.606 178.366 0.759 1.00 40.41 126 LEU D C 1
ATOM 5243 O O . LEU D 1 128 ? 72.611 179.220 -0.131 1.00 40.50 126 LEU D O 1
ATOM 5248 N N . THR D 1 129 ? 72.368 177.064 0.526 1.00 40.45 127 THR D N 1
ATOM 5249 C CA . THR D 1 129 ? 72.073 176.562 -0.833 1.00 40.52 127 THR D CA 1
ATOM 5250 C C . THR D 1 129 ? 70.844 177.231 -1.439 1.00 40.41 127 THR D C 1
ATOM 5251 O O . THR D 1 129 ? 70.796 177.470 -2.650 1.00 40.52 127 THR D O 1
ATOM 5255 N N . TYR D 1 130 ? 69.857 177.530 -0.592 1.00 40.29 128 TYR D N 1
ATOM 5256 C CA . TYR D 1 130 ? 68.700 178.300 -1.009 1.00 40.25 128 TYR D CA 1
ATOM 5257 C C . TYR D 1 130 ? 69.145 179.659 -1.531 1.00 40.30 128 TYR D C 1
ATOM 5258 O O . TYR D 1 130 ? 68.812 180.027 -2.650 1.00 40.38 128 TYR D O 1
ATOM 5267 N N . ALA D 1 131 ? 69.945 180.368 -0.731 1.00 40.30 129 ALA D N 1
ATOM 5268 C CA . ALA D 1 131 ? 70.442 181.701 -1.080 1.00 40.24 129 ALA D CA 1
ATOM 5269 C C . ALA D 1 131 ? 71.330 181.725 -2.330 1.00 40.27 129 ALA D C 1
ATOM 5270 O O . ALA D 1 131 ? 71.409 182.741 -3.025 1.00 40.32 129 ALA D O 1
ATOM 5272 N N . LEU D 1 132 ? 71.985 180.605 -2.616 1.00 40.29 130 LEU D N 1
ATOM 5273 C CA . LEU D 1 132 ? 72.891 180.520 -3.753 1.00 40.25 130 LEU D CA 1
ATOM 5274 C C . LEU D 1 132 ? 72.160 180.250 -5.057 1.00 40.29 130 LEU D C 1
ATOM 5275 O O . LEU D 1 132 ? 72.597 180.687 -6.126 1.00 40.30 130 LEU D O 1
ATOM 5280 N N . GLU D 1 133 ? 71.047 179.530 -4.965 1.00 40.36 131 GLU D N 1
ATOM 5281 C CA . GLU D 1 133 ? 70.244 179.192 -6.141 1.00 40.48 131 GLU D CA 1
ATOM 5282 C C . GLU D 1 133 ? 69.246 180.307 -6.478 1.00 40.45 131 GLU D C 1
ATOM 5283 O O . GLU D 1 133 ? 68.988 180.592 -7.647 1.00 40.41 131 GLU D O 1
ATOM 5289 N N . THR D 1 134 ? 68.722 180.952 -5.438 1.00 40.50 132 THR D N 1
ATOM 5290 C CA . THR D 1 134 ? 67.793 182.078 -5.573 1.00 40.54 132 THR D CA 1
ATOM 5291 C C . THR D 1 134 ? 68.508 183.365 -6.056 1.00 40.57 132 THR D C 1
ATOM 5292 O O . THR D 1 134 ? 67.853 184.323 -6.477 1.00 40.72 132 THR D O 1
ATOM 5296 N N . HIS D 1 135 ? 69.848 183.352 -6.015 1.00 40.51 133 HIS D N 1
ATOM 5297 C CA . HIS D 1 135 ? 70.698 184.505 -6.386 1.00 40.42 133 HIS D CA 1
ATOM 5298 C C . HIS D 1 135 ? 70.481 185.719 -5.486 1.00 40.43 133 HIS D C 1
ATOM 5299 O O . HIS D 1 135 ? 70.478 186.860 -5.958 1.00 40.51 133 HIS D O 1
ATOM 5306 N N . ILE D 1 136 ? 70.292 185.463 -4.192 1.00 40.35 134 ILE D N 1
ATOM 5307 C CA . ILE D 1 136 ? 70.188 186.525 -3.198 1.00 40.35 134 ILE D CA 1
ATOM 5308 C C . ILE D 1 136 ? 71.554 187.157 -2.995 1.00 40.34 134 ILE D C 1
ATOM 5309 O O . ILE D 1 136 ? 72.537 186.457 -2.753 1.00 40.43 134 ILE D O 1
ATOM 5314 N N . ASP D 1 137 ? 71.618 188.477 -3.115 1.00 40.29 135 ASP D N 1
ATOM 5315 C CA . ASP D 1 137 ? 72.851 189.199 -2.866 1.00 40.29 135 ASP D CA 1
ATOM 5316 C C . ASP D 1 137 ? 73.202 189.188 -1.392 1.00 40.35 135 ASP D C 1
ATOM 5317 O O . ASP D 1 137 ? 74.218 188.606 -0.998 1.00 40.39 135 ASP D O 1
ATOM 5322 N N . TYR D 1 138 ? 72.343 189.801 -0.572 1.00 40.30 136 TYR D N 1
ATOM 5323 C CA . TYR D 1 138 ? 72.630 189.979 0.849 1.00 40.21 136 TYR D CA 1
ATOM 5324 C C . TYR D 1 138 ? 71.679 189.234 1.764 1.00 40.22 136 TYR D C 1
ATOM 5325 O O . TYR D 1 138 ? 70.487 189.528 1.815 1.00 40.24 136 TYR D O 1
ATOM 5334 N N . LEU D 1 139 ? 72.225 188.262 2.485 1.00 40.27 137 LEU D N 1
ATOM 5335 C CA . LEU D 1 139 ? 71.485 187.522 3.490 1.00 40.33 137 LEU D CA 1
ATOM 5336 C C . LEU D 1 139 ? 71.563 188.296 4.790 1.00 40.40 137 LEU D C 1
ATOM 5337 O O . LEU D 1 139 ? 72.639 188.426 5.380 1.00 40.39 137 LEU D O 1
ATOM 5342 N N . CYS D 1 140 ? 70.415 188.810 5.229 1.00 40.46 138 CYS D N 1
ATOM 5343 C CA . CYS D 1 140 ? 70.341 189.720 6.373 1.00 40.54 138 CYS D CA 1
ATOM 5344 C C . CYS D 1 140 ? 69.914 189.037 7.668 1.00 40.47 138 CYS D C 1
ATOM 5345 O O . CYS D 1 140 ? 69.315 187.968 7.647 1.00 40.47 138 CYS D O 1
ATOM 5348 N N . ILE D 1 141 ? 70.212 189.680 8.794 1.00 40.48 139 ILE D N 1
ATOM 5349 C CA . ILE D 1 141 ? 70.052 189.056 10.101 1.00 40.53 139 ILE D CA 1
ATOM 5350 C C . ILE D 1 141 ? 69.782 190.089 11.213 1.00 40.56 139 ILE D C 1
ATOM 5351 O O . ILE D 1 141 ? 70.337 191.194 11.202 1.00 40.61 139 ILE D O 1
ATOM 5356 N N . SER D 1 142 ? 68.880 189.743 12.128 1.00 40.53 140 SER D N 1
ATOM 5357 C CA . SER D 1 142 ? 68.717 190.492 13.371 1.00 40.59 140 SER D CA 1
ATOM 5358 C C . SER D 1 142 ? 68.842 189.513 14.519 1.00 40.56 140 SER D C 1
ATOM 5359 O O . SER D 1 142 ? 68.092 188.536 14.600 1.00 40.69 140 SER D O 1
ATOM 5362 N N . ILE D 1 143 ? 69.808 189.756 15.394 1.00 40.44 141 ILE D N 1
ATOM 5363 C CA . ILE D 1 143 ? 70.134 188.800 16.443 1.00 40.35 141 ILE D CA 1
ATOM 5364 C C . ILE D 1 143 ? 70.362 189.451 17.790 1.00 40.34 141 ILE D C 1
ATOM 5365 O O . ILE D 1 143 ? 70.611 190.655 17.883 1.00 40.27 141 ILE D O 1
ATOM 5370 N N . ASN D 1 144 ? 70.274 188.631 18.833 1.00 40.37 142 ASN D N 1
ATOM 5371 C CA . ASN D 1 144 ? 70.594 189.036 20.194 1.00 40.32 142 ASN D CA 1
ATOM 5372 C C . ASN D 1 144 ? 72.102 189.237 20.346 1.00 40.30 142 ASN D C 1
ATOM 5373 O O . ASN D 1 144 ? 72.881 188.403 19.898 1.00 40.38 142 ASN D O 1
ATOM 5378 N N . PRO D 1 145 ? 72.509 190.355 20.952 1.00 40.28 143 PRO D N 1
ATOM 5379 C CA . PRO D 1 145 ? 73.922 190.632 21.258 1.00 40.30 143 PRO D CA 1
ATOM 5380 C C . PRO D 1 145 ? 74.741 189.445 21.800 1.00 40.35 143 PRO D C 1
ATOM 5381 O O . PRO D 1 145 ? 75.949 189.414 21.585 1.00 40.41 143 PRO D O 1
ATOM 5385 N N . LYS D 1 146 ? 74.102 188.496 22.484 1.00 40.40 144 LYS D N 1
ATOM 5386 C CA . LYS D 1 146 ? 74.819 187.334 23.023 1.00 40.48 144 LYS D CA 1
ATOM 5387 C C . LYS D 1 146 ? 75.240 186.352 21.929 1.00 40.51 144 LYS D C 1
ATOM 5388 O O . LYS D 1 146 ? 76.181 185.579 22.106 1.00 40.68 144 LYS D O 1
ATOM 5394 N N . HIS D 1 147 ? 74.547 186.407 20.797 1.00 40.49 145 HIS D N 1
ATOM 5395 C CA . HIS D 1 147 ? 74.863 185.574 19.643 1.00 40.49 145 HIS D CA 1
ATOM 5396 C C . HIS D 1 147 ? 75.794 186.323 18.681 1.00 40.53 145 HIS D C 1
ATOM 5397 O O . HIS D 1 147 ? 76.272 185.744 17.712 1.00 40.64 145 HIS D O 1
ATOM 5404 N N . ASP D 1 148 ? 76.047 187.609 18.968 1.00 40.55 146 ASP D N 1
ATOM 5405 C CA . ASP D 1 148 ? 76.820 188.510 18.080 1.00 40.49 146 ASP D CA 1
ATOM 5406 C C . ASP D 1 148 ? 78.221 188.002 17.724 1.00 40.41 146 ASP D C 1
ATOM 5407 O O . ASP D 1 148 ? 78.664 188.131 16.583 1.00 40.28 146 ASP D O 1
ATOM 5412 N N . THR D 1 149 ? 78.902 187.415 18.699 1.00 40.43 147 THR D N 1
ATOM 5413 C CA . THR D 1 149 ? 80.263 186.942 18.494 1.00 40.47 147 THR D CA 1
ATOM 5414 C C . THR D 1 149 ? 80.316 185.662 17.655 1.00 40.38 147 THR D C 1
ATOM 5415 O O . THR D 1 149 ? 81.328 185.373 17.020 1.00 40.45 147 THR D O 1
ATOM 5419 N N . PHE D 1 150 ? 79.212 184.924 17.633 1.00 40.31 148 PHE D N 1
ATOM 5420 C CA . PHE D 1 150 ? 79.110 183.712 16.825 1.00 40.29 148 PHE D CA 1
ATOM 5421 C C . PHE D 1 150 ? 78.984 184.040 15.335 1.00 40.30 148 PHE D C 1
ATOM 5422 O O . PHE D 1 150 ? 79.733 183.517 14.515 1.00 40.46 148 PHE D O 1
ATOM 5430 N N . TYR D 1 151 ? 78.042 184.917 15.001 1.00 40.29 149 TYR D N 1
ATOM 5431 C CA . TYR D 1 151 ? 77.742 185.242 13.605 1.00 40.26 149 TYR D CA 1
ATOM 5432 C C . TYR D 1 151 ? 78.830 186.030 12.879 1.00 40.31 149 TYR D C 1
ATOM 5433 O O . TYR D 1 151 ? 78.913 185.984 11.653 1.00 40.33 149 TYR D O 1
ATOM 5442 N N . SER D 1 152 ? 79.672 186.732 13.635 1.00 40.35 150 SER D N 1
ATOM 5443 C CA . SER D 1 152 ? 80.782 187.477 13.046 1.00 40.47 150 SER D CA 1
ATOM 5444 C C . SER D 1 152 ? 81.854 186.532 12.506 1.00 40.52 150 SER D C 1
ATOM 5445 O O . SER D 1 152 ? 82.543 186.860 11.539 1.00 40.60 150 SER D O 1
ATOM 5448 N N . LEU D 1 153 ? 81.982 185.356 13.134 1.00 40.54 151 LEU D N 1
ATOM 5449 C CA . LEU D 1 153 ? 82.894 184.310 12.659 1.00 40.47 151 LEU D CA 1
ATOM 5450 C C . LEU D 1 153 ? 82.372 183.700 11.377 1.00 40.35 151 LEU D C 1
ATOM 5451 O O . LEU D 1 153 ? 83.150 183.298 10.520 1.00 40.43 151 LEU D O 1
ATOM 5456 N N . LEU D 1 154 ? 81.046 183.659 11.242 1.00 40.26 152 LEU D N 1
ATOM 5457 C CA . LEU D 1 154 ? 80.392 183.100 10.052 1.00 40.32 152 LEU D CA 1
ATOM 5458 C C . LEU D 1 154 ? 80.444 184.018 8.815 1.00 40.33 152 LEU D C 1
ATOM 5459 O O . LEU D 1 154 ? 79.964 183.644 7.741 1.00 40.31 152 LEU D O 1
ATOM 5464 N N . GLY D 1 155 ? 81.018 185.213 8.975 1.00 40.36 153 GLY D N 1
ATOM 5465 C CA . GLY D 1 155 ? 81.223 186.132 7.863 1.00 40.30 153 GLY D CA 1
ATOM 5466 C C . GLY D 1 155 ? 80.164 187.210 7.724 1.00 40.33 153 GLY D C 1
ATOM 5467 O O . GLY D 1 155 ? 79.994 187.795 6.643 1.00 40.24 153 GLY D O 1
ATOM 5468 N N . PHE D 1 156 ? 79.463 187.491 8.819 1.00 40.31 154 PHE D N 1
ATOM 5469 C CA . PHE D 1 156 ? 78.402 188.481 8.807 1.00 40.20 154 PHE D CA 1
ATOM 5470 C C . PHE D 1 156 ? 78.913 189.853 9.229 1.00 40.19 154 PHE D C 1
ATOM 5471 O O . PHE D 1 156 ? 79.236 190.079 10.401 1.00 40.31 154 PHE D O 1
ATOM 5479 N N . THR D 1 157 ? 78.998 190.760 8.260 1.00 40.10 155 THR D N 1
ATOM 5480 C CA . THR D 1 157 ? 79.384 192.142 8.516 1.00 40.11 155 THR D CA 1
ATOM 5481 C C . THR D 1 157 ? 78.229 192.894 9.185 1.00 40.08 155 THR D C 1
ATOM 5482 O O . THR D 1 157 ? 77.079 192.740 8.791 1.00 40.12 155 THR D O 1
ATOM 5486 N N . GLN D 1 158 ? 78.542 193.679 10.215 1.00 40.07 156 GLN D N 1
ATOM 5487 C CA . GLN D 1 158 ? 77.533 194.486 10.908 1.00 40.11 156 GLN D CA 1
ATOM 5488 C C . GLN D 1 158 ? 77.051 195.648 10.043 1.00 40.07 156 GLN D C 1
ATOM 5489 O O . GLN D 1 158 ? 77.858 196.397 9.481 1.00 40.06 156 GLN D O 1
ATOM 5495 N N . ILE D 1 159 ? 75.734 195.799 9.947 1.00 40.00 157 ILE D N 1
ATOM 5496 C CA . ILE D 1 159 ? 75.140 196.817 9.080 1.00 40.02 157 ILE D CA 1
ATOM 5497 C C . ILE D 1 159 ? 74.265 197.811 9.842 1.00 39.99 157 ILE D C 1
ATOM 5498 O O . ILE D 1 159 ? 74.050 198.935 9.386 1.00 39.93 157 ILE D O 1
ATOM 5503 N N . GLY D 1 160 ? 73.784 197.396 11.010 1.00 40.01 158 GLY D N 1
ATOM 5504 C CA . GLY D 1 160 ? 72.965 198.245 11.856 1.00 40.01 158 GLY D CA 1
ATOM 5505 C C . GLY D 1 160 ? 73.409 198.215 13.306 1.00 40.02 158 GLY D C 1
ATOM 5506 O O . GLY D 1 160 ? 73.952 197.214 13.780 1.00 39.90 158 GLY D O 1
ATOM 5507 N N . ALA D 1 161 ? 73.160 199.316 14.014 1.00 40.08 159 ALA D N 1
ATOM 5508 C CA . ALA D 1 161 ? 73.582 199.468 15.403 1.00 40.07 159 ALA D CA 1
ATOM 5509 C C . ALA D 1 161 ? 72.732 198.640 16.356 1.00 40.08 159 ALA D C 1
ATOM 5510 O O . ALA D 1 161 ? 71.680 198.132 15.980 1.00 40.13 159 ALA D O 1
ATOM 5512 N N . LEU D 1 162 ? 73.215 198.487 17.585 1.00 40.10 160 LEU D N 1
ATOM 5513 C CA . LEU D 1 162 ? 72.446 197.847 18.643 1.00 40.11 160 LEU D CA 1
ATOM 5514 C C . LEU D 1 162 ? 71.203 198.685 18.949 1.00 40.10 160 LEU D C 1
ATOM 5515 O O . LEU D 1 162 ? 71.295 199.760 19.543 1.00 40.24 160 LEU D O 1
ATOM 5520 N N . LYS D 1 163 ? 70.054 198.199 18.491 1.00 40.08 161 LYS D N 1
ATOM 5521 C CA . LYS D 1 163 ? 68.779 198.890 18.677 1.00 40.07 161 LYS D CA 1
ATOM 5522 C C . LYS D 1 163 ? 67.786 198.003 19.420 1.00 40.10 161 LYS D C 1
ATOM 5523 O O . LYS D 1 163 ? 68.052 196.821 19.659 1.00 40.10 161 LYS D O 1
ATOM 5529 N N . HIS D 1 164 ? 66.645 198.577 19.792 1.00 40.17 162 HIS D N 1
ATOM 5530 C CA . HIS D 1 164 ? 65.583 197.804 20.420 1.00 40.22 162 HIS D CA 1
ATOM 5531 C C . HIS D 1 164 ? 64.613 197.229 19.385 1.00 40.26 162 HIS D C 1
ATOM 5532 O O . HIS D 1 164 ? 64.033 197.964 18.582 1.00 40.26 162 HIS D O 1
ATOM 5539 N N . TYR D 1 165 ? 64.444 195.912 19.415 1.00 40.28 163 TYR D N 1
ATOM 5540 C CA . TYR D 1 165 ? 63.467 195.248 18.569 1.00 40.39 163 TYR D CA 1
ATOM 5541 C C . TYR D 1 165 ? 62.123 195.221 19.282 1.00 40.48 163 TYR D C 1
ATOM 5542 O O . TYR D 1 165 ? 61.925 194.449 20.228 1.00 40.53 163 TYR D O 1
ATOM 5551 N N . GLY D 1 166 ? 61.205 196.076 18.831 1.00 40.48 164 GLY D N 1
ATOM 5552 C CA . GLY D 1 166 ? 59.899 196.213 19.456 1.00 40.52 164 GLY D CA 1
ATOM 5553 C C . GLY D 1 166 ? 58.992 195.026 19.207 1.00 40.56 164 GLY D C 1
ATOM 5554 O O . GLY D 1 166 ? 57.986 194.843 19.904 1.00 40.66 164 GLY D O 1
ATOM 5555 N N . THR D 1 167 ? 59.350 194.226 18.207 1.00 40.47 165 THR D N 1
ATOM 5556 C CA . THR D 1 167 ? 58.610 193.029 17.846 1.00 40.52 165 THR D CA 1
ATOM 5557 C C . THR D 1 167 ? 58.858 191.900 18.851 1.00 40.47 165 THR D C 1
ATOM 5558 O O . THR D 1 167 ? 57.944 191.147 19.191 1.00 40.51 165 THR D O 1
ATOM 5562 N N . VAL D 1 168 ? 60.092 191.804 19.335 1.00 40.41 166 VAL D N 1
ATOM 5563 C CA . VAL D 1 168 ? 60.497 190.692 20.188 1.00 40.40 166 VAL D CA 1
ATOM 5564 C C . VAL D 1 168 ? 60.757 191.118 21.643 1.00 40.37 166 VAL D C 1
ATOM 5565 O O . VAL D 1 168 ? 60.907 190.265 22.529 1.00 40.37 166 VAL D O 1
ATOM 5569 N N . ASN D 1 169 ? 60.753 192.443 21.873 1.00 40.35 167 ASN D N 1
ATOM 5570 C CA . ASN D 1 169 ? 61.009 193.063 23.193 1.00 40.27 167 ASN D CA 1
ATOM 5571 C C . ASN D 1 169 ? 62.368 192.694 23.804 1.00 40.24 167 ASN D C 1
ATOM 5572 O O . ASN D 1 169 ? 62.469 192.354 24.992 1.00 40.17 167 ASN D O 1
ATOM 5577 N N . ALA D 1 170 ? 63.404 192.764 22.966 1.00 40.23 168 ALA D N 1
ATOM 5578 C CA . ALA D 1 170 ? 64.781 192.453 23.356 1.00 40.20 168 ALA D CA 1
ATOM 5579 C C . ALA D 1 170 ? 65.756 193.210 22.425 1.00 40.19 168 ALA D C 1
ATOM 5580 O O . ALA D 1 170 ? 65.338 193.681 21.362 1.00 40.15 168 ALA D O 1
ATOM 5582 N N . PRO D 1 171 ? 67.028 193.368 22.837 1.00 40.19 169 PRO D N 1
ATOM 5583 C CA . PRO D 1 171 ? 68.026 194.071 22.016 1.00 40.19 169 PRO D CA 1
ATOM 5584 C C . PRO D 1 171 ? 68.334 193.344 20.710 1.00 40.30 169 PRO D C 1
ATOM 5585 O O . PRO D 1 171 ? 68.340 192.109 20.680 1.00 40.37 169 PRO D O 1
ATOM 5589 N N . ALA D 1 172 ? 68.590 194.102 19.646 1.00 40.31 170 ALA D N 1
ATOM 5590 C CA . ALA D 1 172 ? 68.881 193.517 18.335 1.00 40.27 170 ALA D CA 1
ATOM 5591 C C . ALA D 1 172 ? 70.098 194.160 17.657 1.00 40.30 170 ALA D C 1
ATOM 5592 O O . ALA D 1 172 ? 70.359 195.353 17.821 1.00 40.28 170 ALA D O 1
ATOM 5594 N N . ILE D 1 173 ? 70.836 193.352 16.900 1.00 40.28 171 ILE D N 1
ATOM 5595 C CA . ILE D 1 173 ? 71.988 193.818 16.141 1.00 40.21 171 ILE D CA 1
ATOM 5596 C C . ILE D 1 173 ? 71.794 193.370 14.702 1.00 40.17 171 ILE D C 1
ATOM 5597 O O . ILE D 1 173 ? 71.310 192.268 14.464 1.00 40.34 171 ILE D O 1
ATOM 5602 N N . ALA D 1 174 ? 72.106 194.240 13.742 1.00 40.15 172 ALA D N 1
ATOM 5603 C CA . ALA D 1 174 ? 71.925 193.893 12.328 1.00 40.13 172 ALA D CA 1
ATOM 5604 C C . ALA D 1 174 ? 73.215 193.445 11.656 1.00 40.19 172 ALA D C 1
ATOM 5605 O O . ALA D 1 174 ? 74.225 194.163 11.677 1.00 40.19 172 ALA D O 1
ATOM 5607 N N . ARG D 1 175 ? 73.171 192.251 11.066 1.00 40.16 173 ARG D N 1
ATOM 5608 C CA . ARG D 1 175 ? 74.307 191.690 10.336 1.00 40.17 173 ARG D CA 1
ATOM 5609 C C . ARG D 1 175 ? 73.870 191.233 8.953 1.00 40.23 173 ARG D C 1
ATOM 5610 O O . ARG D 1 175 ? 72.743 190.772 8.769 1.00 40.28 173 ARG D O 1
ATOM 5618 N N . ALA D 1 176 ? 74.767 191.349 7.981 1.00 40.22 174 ALA D N 1
ATOM 5619 C CA . ALA D 1 176 ? 74.487 190.878 6.634 1.00 40.26 174 ALA D CA 1
ATOM 5620 C C . ALA D 1 176 ? 75.716 190.256 5.992 1.00 40.41 174 ALA D C 1
ATOM 5621 O O . ALA D 1 176 ? 76.844 190.738 6.182 1.00 40.44 174 ALA D O 1
ATOM 5623 N N . LEU D 1 177 ? 75.493 189.175 5.243 1.00 40.41 175 LEU D N 1
ATOM 5624 C CA . LEU D 1 177 ? 76.551 188.512 4.497 1.00 40.41 175 LEU D CA 1
ATOM 5625 C C . LEU D 1 177 ? 76.257 188.622 3.006 1.00 40.45 175 LEU D C 1
ATOM 5626 O O . LEU D 1 177 ? 75.116 188.457 2.580 1.00 40.58 175 LEU D O 1
ATOM 5631 N N . TYR D 1 178 ? 77.284 188.936 2.224 1.00 40.43 176 TYR D N 1
ATOM 5632 C CA . TYR D 1 178 ? 77.156 189.034 0.775 1.00 40.36 176 TYR D CA 1
ATOM 5633 C C . TYR D 1 178 ? 77.382 187.657 0.156 1.00 40.33 176 TYR D C 1
ATOM 5634 O O . TYR D 1 178 ? 78.517 187.276 -0.134 1.00 40.36 176 TYR D O 1
ATOM 5643 N N . VAL D 1 179 ? 76.285 186.926 -0.046 1.00 40.27 177 VAL D N 1
ATOM 5644 C CA . VAL D 1 179 ? 76.318 185.524 -0.515 1.00 40.20 177 VAL D CA 1
ATOM 5645 C C . VAL D 1 179 ? 77.258 185.186 -1.711 1.00 40.22 177 VAL D C 1
ATOM 5646 O O . VAL D 1 179 ? 78.031 184.246 -1.592 1.00 40.30 177 VAL D O 1
ATOM 5650 N N . PRO D 1 180 ? 77.210 185.935 -2.838 1.00 40.24 178 PRO D N 1
ATOM 5651 C CA . PRO D 1 180 ? 78.112 185.668 -3.972 1.00 40.25 178 PRO D CA 1
ATOM 5652 C C . PRO D 1 180 ? 79.561 185.330 -3.585 1.00 40.26 178 PRO D C 1
ATOM 5653 O O . PRO D 1 180 ? 80.095 184.353 -4.095 1.00 40.38 178 PRO D O 1
ATOM 5657 N N . GLU D 1 181 ? 80.170 186.101 -2.690 1.00 40.28 179 GLU D N 1
ATOM 5658 C CA . GLU D 1 181 ? 81.481 185.724 -2.160 1.00 40.37 179 GLU D CA 1
ATOM 5659 C C . GLU D 1 181 ? 81.450 185.494 -0.650 1.00 40.25 179 GLU D C 1
ATOM 5660 O O . GLU D 1 181 ? 82.119 186.190 0.112 1.00 40.12 179 GLU D O 1
ATOM 5666 N N . TRP D 1 182 ? 80.693 184.475 -0.242 1.00 40.22 180 TRP D N 1
ATOM 5667 C CA . TRP D 1 182 ? 80.545 184.109 1.162 1.00 40.27 180 TRP D CA 1
ATOM 5668 C C . TRP D 1 182 ? 81.795 183.474 1.744 1.00 40.40 180 TRP D C 1
ATOM 5669 O O . TRP D 1 182 ? 81.979 183.462 2.961 1.00 40.58 180 TRP D O 1
ATOM 5680 N N . ARG D 1 183 ? 82.636 182.919 0.875 1.00 40.51 181 ARG D N 1
ATOM 5681 C CA . ARG D 1 183 ? 83.857 182.238 1.304 1.00 40.54 181 ARG D CA 1
ATOM 5682 C C . ARG D 1 183 ? 84.946 183.217 1.720 1.00 40.55 181 ARG D C 1
ATOM 5683 O O . ARG D 1 183 ? 85.754 182.915 2.592 1.00 40.62 181 ARG D O 1
ATOM 5691 N N . SER D 1 184 ? 84.955 184.399 1.109 1.00 40.55 182 SER D N 1
ATOM 5692 C CA . SER D 1 184 ? 85.999 185.385 1.387 1.00 40.54 182 SER D CA 1
ATOM 5693 C C . SER D 1 184 ? 85.665 186.235 2.601 1.00 40.56 182 SER D C 1
ATOM 5694 O O . SER D 1 184 ? 86.418 187.142 2.962 1.00 40.62 182 SER D O 1
ATOM 5697 N N . GLN D 1 185 ? 84.554 185.909 3.253 1.00 40.60 183 GLN D N 1
ATOM 5698 C CA . GLN D 1 185 ? 84.050 186.703 4.364 1.00 40.61 183 GLN D CA 1
ATOM 5699 C C . GLN D 1 185 ? 84.197 186.016 5.726 1.00 40.63 183 GLN D C 1
ATOM 5700 O O . GLN D 1 185 ? 84.345 186.685 6.748 1.00 40.74 183 GLN D O 1
ATOM 5706 N N . THR D 1 186 ? 84.168 184.687 5.731 1.00 40.57 184 THR D N 1
ATOM 5707 C CA . THR D 1 186 ? 84.269 183.922 6.972 1.00 40.50 184 THR D CA 1
ATOM 5708 C C . THR D 1 186 ? 85.691 183.399 7.219 1.00 40.49 184 THR D C 1
ATOM 5709 O O . THR D 1 186 ? 86.415 183.067 6.276 1.00 40.52 184 THR D O 1
ATOM 5713 N N . LEU D 1 187 ? 86.089 183.350 8.491 1.00 40.44 185 LEU D N 1
ATOM 5714 C CA . LEU D 1 187 ? 87.390 182.796 8.876 1.00 40.33 185 LEU D CA 1
ATOM 5715 C C . LEU D 1 187 ? 87.431 181.297 8.630 1.00 40.29 185 LEU D C 1
ATOM 5716 O O . LEU D 1 187 ? 88.489 180.744 8.339 1.00 40.35 185 LEU D O 1
ATOM 5721 N N . LEU D 1 188 ? 86.266 180.652 8.726 1.00 40.19 186 LEU D N 1
ATOM 5722 C CA . LEU D 1 188 ? 86.156 179.198 8.630 1.00 40.22 186 LEU D CA 1
ATOM 5723 C C . LEU D 1 188 ? 86.460 178.628 7.235 1.00 40.32 186 LEU D C 1
ATOM 5724 O O . LEU D 1 188 ? 86.593 177.415 7.075 1.00 40.43 186 LEU D O 1
ATOM 5729 N N . ALA D 1 189 ? 86.582 179.501 6.237 1.00 40.32 187 ALA D N 1
ATOM 5730 C CA . ALA D 1 189 ? 86.926 179.069 4.883 1.00 40.26 187 ALA D CA 1
ATOM 5731 C C . ALA D 1 189 ? 88.442 178.913 4.664 1.00 40.21 187 ALA D C 1
ATOM 5732 O O . ALA D 1 189 ? 88.877 178.415 3.625 1.00 40.18 187 ALA D O 1
ATOM 5734 N N . GLN D 1 190 ? 89.231 179.337 5.648 1.00 40.18 188 GLN D N 1
ATOM 5735 C CA . GLN D 1 190 ? 90.683 179.192 5.604 1.00 40.29 188 GLN D CA 1
ATOM 5736 C C . GLN D 1 190 ? 91.088 177.722 5.840 1.00 40.30 188 GLN D C 1
ATOM 5737 O O . GLN D 1 190 ? 92.157 177.274 5.404 1.00 40.28 188 GLN D O 1
ATOM 5743 N N . PHE D 1 191 ? 90.194 176.969 6.478 1.00 40.39 189 PHE D N 1
ATOM 5744 C CA . PHE D 1 191 ? 90.421 175.554 6.754 1.00 40.46 189 PHE D CA 1
ATOM 5745 C C . PHE D 1 191 ? 89.918 174.634 5.623 1.00 40.59 189 PHE D C 1
ATOM 5746 O O . PHE D 1 191 ? 89.740 173.434 5.826 1.00 40.63 189 PHE D O 1
ATOM 5754 N N . MET D 1 192 ? 89.687 175.209 4.443 1.00 40.75 190 MET D N 1
ATOM 5755 C CA . MET D 1 192 ? 89.332 174.438 3.246 1.00 40.89 190 MET D CA 1
ATOM 5756 C C . MET D 1 192 ? 89.965 175.072 1.996 1.00 40.97 190 MET D C 1
ATOM 5757 O O . MET D 1 192 ? 89.784 176.266 1.743 1.00 41.04 190 MET D O 1
ATOM 5762 N N . ASP D 1 193 ? 90.719 174.281 1.230 1.00 40.99 191 ASP D N 1
ATOM 5763 C CA . ASP D 1 193 ? 91.366 174.797 0.017 1.00 41.10 191 ASP D CA 1
ATOM 5764 C C . ASP D 1 193 ? 90.412 174.875 -1.183 1.00 41.07 191 ASP D C 1
ATOM 5765 O O . ASP D 1 193 ? 89.429 174.133 -1.261 1.00 40.99 191 ASP D O 1
ATOM 5770 N N . THR E 1 4 ? 39.795 122.536 12.430 1.00 40.66 2 THR E N 1
ATOM 5771 C CA . THR E 1 4 ? 40.223 121.468 13.385 1.00 40.69 2 THR E CA 1
ATOM 5772 C C . THR E 1 4 ? 40.004 120.058 12.787 1.00 40.69 2 THR E C 1
ATOM 5773 O O . THR E 1 4 ? 38.928 119.768 12.233 1.00 40.71 2 THR E O 1
ATOM 5777 N N . PRO E 1 5 ? 41.050 119.215 12.846 1.00 40.65 3 PRO E N 1
ATOM 5778 C CA . PRO E 1 5 ? 40.998 117.845 12.308 1.00 40.59 3 PRO E CA 1
ATOM 5779 C C . PRO E 1 5 ? 39.916 116.969 12.939 1.00 40.54 3 PRO E C 1
ATOM 5780 O O . PRO E 1 5 ? 39.472 117.211 14.064 1.00 40.53 3 PRO E O 1
ATOM 5784 N N . ARG E 1 6 ? 39.515 115.945 12.200 1.00 40.46 4 ARG E N 1
ATOM 5785 C CA . ARG E 1 6 ? 38.432 115.065 12.600 1.00 40.37 4 ARG E CA 1
ATOM 5786 C C . ARG E 1 6 ? 38.919 113.885 13.433 1.00 40.30 4 ARG E C 1
ATOM 5787 O O . ARG E 1 6 ? 40.121 113.679 13.591 1.00 40.32 4 ARG E O 1
ATOM 5795 N N . LYS E 1 7 ? 37.970 113.111 13.958 1.00 40.20 5 LYS E N 1
ATOM 5796 C CA . LYS E 1 7 ? 38.283 111.919 14.736 1.00 40.15 5 LYS E CA 1
ATOM 5797 C C . LYS E 1 7 ? 37.617 110.698 14.128 1.00 40.10 5 LYS E C 1
ATOM 5798 O O . LYS E 1 7 ? 36.400 110.547 14.187 1.00 40.17 5 LYS E O 1
ATOM 5804 N N . VAL E 1 8 ? 38.426 109.833 13.532 1.00 40.02 6 VAL E N 1
ATOM 5805 C CA . VAL E 1 8 ? 37.920 108.649 12.854 1.00 39.97 6 VAL E CA 1
ATOM 5806 C C . VAL E 1 8 ? 38.144 107.433 13.726 1.00 39.90 6 VAL E C 1
ATOM 5807 O O . VAL E 1 8 ? 39.183 107.305 14.346 1.00 39.92 6 VAL E O 1
ATOM 5811 N N . ALA E 1 9 ? 37.143 106.564 13.800 1.00 39.90 7 ALA E N 1
ATOM 5812 C CA . ALA E 1 9 ? 37.282 105.281 14.472 1.00 39.96 7 ALA E CA 1
ATOM 5813 C C . ALA E 1 9 ? 36.837 104.154 13.538 1.00 40.09 7 ALA E C 1
ATOM 5814 O O . ALA E 1 9 ? 35.683 104.117 13.102 1.00 40.13 7 ALA E O 1
ATOM 5816 N N . ARG E 1 10 ? 37.768 103.256 13.210 1.00 40.13 8 ARG E N 1
ATOM 5817 C CA . ARG E 1 10 ? 37.489 102.134 12.298 1.00 40.13 8 ARG E CA 1
ATOM 5818 C C . ARG E 1 10 ? 38.318 100.903 12.647 1.00 40.08 8 ARG E C 1
ATOM 5819 O O . ARG E 1 10 ? 39.247 100.983 13.446 1.00 40.05 8 ARG E O 1
ATOM 5827 N N . ILE E 1 11 ? 37.954 99.762 12.063 1.00 40.09 9 ILE E N 1
ATOM 5828 C CA . ILE E 1 11 ? 38.692 98.521 12.267 1.00 40.13 9 ILE E CA 1
ATOM 5829 C C . ILE E 1 11 ? 40.027 98.585 11.549 1.00 40.07 9 ILE E C 1
ATOM 5830 O O . ILE E 1 11 ? 40.086 98.878 10.356 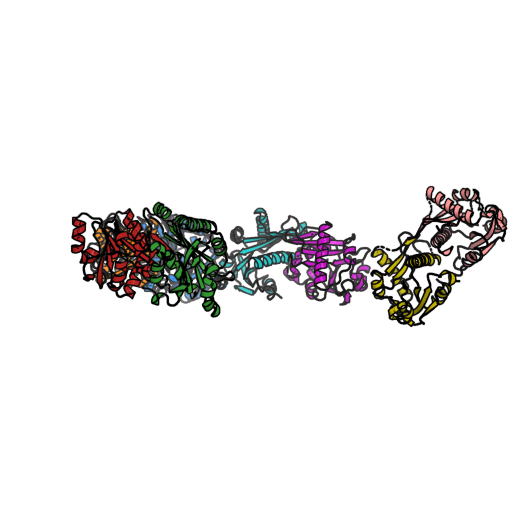1.00 40.05 9 ILE E O 1
ATOM 5835 N N . LEU E 1 12 ? 41.099 98.328 12.289 1.00 40.08 10 LEU E N 1
ATOM 5836 C CA . LEU E 1 12 ? 42.433 98.274 11.715 1.00 40.16 10 LEU E CA 1
ATOM 5837 C C . LEU E 1 12 ? 42.631 96.954 10.989 1.00 40.22 10 LEU E C 1
ATOM 5838 O O . LEU E 1 12 ? 42.451 95.880 11.571 1.00 40.27 10 LEU E O 1
ATOM 5843 N N . VAL E 1 13 ? 42.980 97.045 9.708 1.00 40.27 11 VAL E N 1
ATOM 5844 C CA . VAL E 1 13 ? 43.074 95.879 8.837 1.00 40.31 11 VAL E CA 1
ATOM 5845 C C . VAL E 1 13 ? 44.516 95.664 8.370 1.00 40.36 11 VAL E C 1
ATOM 5846 O O . VAL E 1 13 ? 45.074 94.572 8.534 1.00 40.39 11 VAL E O 1
ATOM 5850 N N . ALA E 1 14 ? 45.114 96.722 7.813 1.00 40.40 12 ALA E N 1
ATOM 5851 C CA . ALA E 1 14 ? 46.464 96.674 7.242 1.00 40.39 12 ALA E CA 1
ATOM 5852 C C . ALA E 1 14 ? 47.538 96.352 8.288 1.00 40.38 12 ALA E C 1
ATOM 5853 O O . ALA E 1 14 ? 47.420 96.757 9.447 1.00 40.36 12 ALA E O 1
ATOM 5855 N N . PRO E 1 15 ? 48.567 95.598 7.878 1.00 40.40 13 PRO E N 1
ATOM 5856 C CA . PRO E 1 15 ? 49.722 95.299 8.744 1.00 40.41 13 PRO E CA 1
ATOM 5857 C C . PRO E 1 15 ? 50.497 96.547 9.201 1.00 40.41 13 PRO E C 1
ATOM 5858 O O . PRO E 1 15 ? 51.213 96.474 10.197 1.00 40.41 13 PRO E O 1
ATOM 5862 N N . ASN E 1 16 ? 50.367 97.653 8.464 1.00 40.42 14 ASN E N 1
ATOM 5863 C CA . ASN E 1 16 ? 50.967 98.935 8.849 1.00 40.43 14 ASN E CA 1
ATOM 5864 C C . ASN E 1 16 ? 50.322 99.513 10.103 1.00 40.41 14 ASN E C 1
ATOM 5865 O O . ASN E 1 16 ? 51.013 99.950 11.028 1.00 40.36 14 ASN E O 1
ATOM 5870 N N . GLU E 1 17 ? 48.989 99.508 10.121 1.00 40.43 15 GLU E N 1
ATOM 5871 C CA . GLU E 1 17 ? 48.210 100.148 11.182 1.00 40.45 15 GLU E CA 1
ATOM 5872 C C . GLU E 1 17 ? 48.200 99.352 12.485 1.00 40.45 15 GLU E C 1
ATOM 5873 O O . GLU E 1 17 ? 48.152 99.935 13.574 1.00 40.41 15 GLU E O 1
ATOM 5879 N N . ARG E 1 18 ? 48.243 98.022 12.367 1.00 40.44 16 ARG E N 1
ATOM 5880 C CA . ARG E 1 18 ? 48.299 97.137 13.532 1.00 40.44 16 ARG E CA 1
ATOM 5881 C C . ARG E 1 18 ? 49.638 97.267 14.255 1.00 40.40 16 ARG E C 1
ATOM 5882 O O . ARG E 1 18 ? 49.707 97.133 15.481 1.00 40.35 16 ARG E O 1
ATOM 5890 N N . ASP E 1 19 ? 50.692 97.541 13.481 1.00 40.37 17 ASP E N 1
ATOM 5891 C CA . ASP E 1 19 ? 52.032 97.767 14.022 1.00 40.39 17 ASP E CA 1
ATOM 5892 C C . ASP E 1 19 ? 52.172 99.162 14.627 1.00 40.35 17 ASP E C 1
ATOM 5893 O O . ASP E 1 19 ? 53.016 99.387 15.497 1.00 40.40 17 ASP E O 1
ATOM 5898 N N . ALA E 1 20 ? 51.354 100.099 14.151 1.00 40.31 18 ALA E N 1
ATOM 5899 C CA . ALA E 1 20 ? 51.289 101.432 14.743 1.00 40.25 18 ALA E CA 1
ATOM 5900 C C . ALA E 1 20 ? 50.488 101.377 16.036 1.00 40.22 18 ALA E C 1
ATOM 5901 O O . ALA E 1 20 ? 50.776 102.111 16.984 1.00 40.20 18 ALA E O 1
ATOM 5903 N N . ALA E 1 21 ? 49.493 100.485 16.066 1.00 40.18 19 ALA E N 1
ATOM 5904 C CA . ALA E 1 21 ? 48.644 100.277 17.241 1.00 40.19 19 ALA E CA 1
ATOM 5905 C C . ALA E 1 21 ? 49.401 99.622 18.386 1.00 40.22 19 ALA E C 1
ATOM 5906 O O . ALA E 1 21 ? 49.217 99.985 19.548 1.00 40.19 19 ALA E O 1
ATOM 5908 N N . ARG E 1 22 ? 50.254 98.656 18.045 1.00 40.24 20 ARG E N 1
ATOM 5909 C CA . ARG E 1 22 ? 51.055 97.942 19.030 1.00 40.27 20 ARG E CA 1
ATOM 5910 C C . ARG E 1 22 ? 52.187 98.806 19.566 1.00 40.27 20 ARG E C 1
ATOM 5911 O O . ARG E 1 22 ? 52.674 98.579 20.675 1.00 40.27 20 ARG E O 1
ATOM 5919 N N . ARG E 1 23 ? 52.603 99.790 18.767 1.00 40.27 21 ARG E N 1
ATOM 5920 C CA . ARG E 1 23 ? 53.584 100.785 19.195 1.00 40.31 21 ARG E CA 1
ATOM 5921 C C . ARG E 1 23 ? 52.984 101.720 20.245 1.00 40.33 21 ARG E C 1
ATOM 5922 O O . ARG E 1 23 ? 53.663 102.108 21.194 1.00 40.34 21 ARG E O 1
ATOM 5930 N N . ILE E 1 24 ? 51.709 102.077 20.063 1.00 40.31 22 ILE E N 1
ATOM 5931 C CA . ILE E 1 24 ? 50.986 102.918 21.019 1.00 40.30 22 ILE E CA 1
ATOM 5932 C C . ILE E 1 24 ? 50.784 102.173 22.337 1.00 40.32 22 ILE E C 1
ATOM 5933 O O . ILE E 1 24 ? 50.949 102.756 23.414 1.00 40.42 22 ILE E O 1
ATOM 5938 N N . VAL E 1 25 ? 50.461 100.879 22.246 1.00 40.30 23 VAL E N 1
ATOM 5939 C CA . VAL E 1 25 ? 50.327 100.025 23.433 1.00 40.28 23 VAL E CA 1
ATOM 5940 C C . VAL E 1 25 ? 51.663 99.944 24.170 1.00 40.32 23 VAL E C 1
ATOM 5941 O O . VAL E 1 25 ? 51.723 100.156 25.380 1.00 40.30 23 VAL E O 1
ATOM 5945 N N . ARG E 1 26 ? 52.733 99.703 23.413 1.00 40.39 24 ARG E N 1
ATOM 5946 C CA . ARG E 1 26 ? 54.080 99.604 23.964 1.00 40.43 24 ARG E CA 1
ATOM 5947 C C . ARG E 1 26 ? 54.543 100.900 24.617 1.00 40.47 24 ARG E C 1
ATOM 5948 O O . ARG E 1 26 ? 55.142 100.876 25.692 1.00 40.52 24 ARG E O 1
ATOM 5956 N N . THR E 1 27 ? 54.245 102.028 23.973 1.00 40.47 25 THR E N 1
ATOM 5957 C CA . THR E 1 27 ? 54.700 103.333 24.454 1.00 40.53 25 THR E CA 1
ATOM 5958 C C . THR E 1 27 ? 53.918 103.836 25.691 1.00 40.50 25 THR E C 1
ATOM 5959 O O . THR E 1 27 ? 54.420 104.657 26.466 1.00 40.46 25 THR E O 1
ATOM 5963 N N . THR E 1 28 ? 52.716 103.297 25.886 1.00 40.52 26 THR E N 1
ATOM 5964 C CA . THR E 1 28 ? 51.887 103.634 27.038 1.00 40.54 26 THR E CA 1
ATOM 5965 C C . THR E 1 28 ? 52.243 102.753 28.224 1.00 40.53 26 THR E C 1
ATOM 5966 O O . THR E 1 28 ? 52.344 103.231 29.355 1.00 40.59 26 THR E O 1
ATOM 5970 N N . TYR E 1 29 ? 52.452 101.466 27.950 1.00 40.47 27 TYR E N 1
ATOM 5971 C CA . TYR E 1 29 ? 52.733 100.480 28.988 1.00 40.43 27 TYR E CA 1
ATOM 5972 C C . TYR E 1 29 ? 54.119 100.705 29.592 1.00 40.43 27 TYR E C 1
ATOM 5973 O O . TYR E 1 29 ? 54.316 100.517 30.792 1.00 40.46 27 TYR E O 1
ATOM 5982 N N . GLU E 1 30 ? 55.064 101.142 28.758 1.00 40.43 28 GLU E N 1
ATOM 5983 C CA . GLU E 1 30 ? 56.421 101.469 29.213 1.00 40.44 28 GLU E CA 1
ATOM 5984 C C . GLU E 1 30 ? 56.441 102.750 30.045 1.00 40.41 28 GLU E C 1
ATOM 5985 O O . GLU E 1 30 ? 57.279 102.907 30.931 1.00 40.40 28 GLU E O 1
ATOM 5991 N N . ALA E 1 31 ? 55.511 103.661 29.748 1.00 40.43 29 ALA E N 1
ATOM 5992 C CA . ALA E 1 31 ? 55.417 104.942 30.450 1.00 40.38 29 ALA E CA 1
ATOM 5993 C C . ALA E 1 31 ? 54.854 104.782 31.861 1.00 40.37 29 ALA E C 1
ATOM 5994 O O . ALA E 1 31 ? 55.109 105.611 32.741 1.00 40.37 29 ALA E O 1
ATOM 5996 N N . GLN E 1 32 ? 54.103 103.706 32.074 1.00 40.35 30 GLN E N 1
ATOM 5997 C CA . GLN E 1 32 ? 53.444 103.468 33.352 1.00 40.39 30 GLN E CA 1
ATOM 5998 C C . GLN E 1 32 ? 54.126 102.371 34.155 1.00 40.39 30 GLN E C 1
ATOM 5999 O O . GLN E 1 32 ? 53.771 102.123 35.309 1.00 40.42 30 GLN E O 1
ATOM 6005 N N . GLY E 1 33 ? 55.114 101.726 33.543 1.00 40.39 31 GLY E N 1
ATOM 6006 C CA . GLY E 1 33 ? 55.896 100.707 34.218 1.00 40.42 31 GLY E CA 1
ATOM 6007 C C . GLY E 1 33 ? 55.299 99.321 34.106 1.00 40.41 31 GLY E C 1
ATOM 6008 O O . GLY E 1 33 ? 55.581 98.448 34.927 1.00 40.44 31 GLY E O 1
ATOM 6009 N N . TYR E 1 34 ? 54.466 99.119 33.094 1.00 40.40 32 TYR E N 1
ATOM 6010 C CA . TYR E 1 34 ? 53.886 97.811 32.834 1.00 40.43 32 TYR E CA 1
ATOM 6011 C C . TYR E 1 34 ? 54.865 96.975 32.021 1.00 40.46 32 TYR E C 1
ATOM 6012 O O . TYR E 1 34 ? 55.689 97.519 31.279 1.00 40.49 32 TYR E O 1
ATOM 6021 N N . ALA E 1 35 ? 54.786 95.656 32.178 1.00 40.48 33 ALA E N 1
ATOM 6022 C CA . ALA E 1 35 ? 55.598 94.735 31.390 1.00 40.42 33 ALA E CA 1
ATOM 6023 C C . ALA E 1 35 ? 54.912 94.456 30.062 1.00 40.47 33 ALA E C 1
ATOM 6024 O O . ALA E 1 35 ? 53.677 94.445 29.982 1.00 40.52 33 ALA E O 1
ATOM 6026 N N . ILE E 1 36 ? 55.712 94.259 29.017 1.00 40.50 34 ILE E N 1
ATOM 6027 C CA . ILE E 1 36 ? 55.179 93.945 27.690 1.00 40.54 34 ILE E CA 1
ATOM 6028 C C . ILE E 1 36 ? 55.476 92.492 27.322 1.00 40.60 34 ILE E C 1
ATOM 6029 O O . ILE E 1 36 ? 56.642 92.064 27.288 1.00 40.55 34 ILE E O 1
ATOM 6034 N N . ASP E 1 37 ? 54.410 91.737 27.069 1.00 40.63 35 ASP E N 1
ATOM 6035 C CA . ASP E 1 37 ? 54.522 90.331 26.710 1.00 40.68 35 ASP E CA 1
ATOM 6036 C C . ASP E 1 37 ? 54.042 90.082 25.280 1.00 40.69 35 ASP E C 1
ATOM 6037 O O . ASP E 1 37 ? 53.081 90.716 24.813 1.00 40.70 35 ASP E O 1
ATOM 6042 N N . GLU E 1 38 ? 54.705 89.144 24.598 1.00 40.69 36 GLU E N 1
ATOM 6043 C CA . GLU E 1 38 ? 54.364 88.788 23.217 1.00 40.70 36 GLU E CA 1
ATOM 6044 C C . GLU E 1 38 ? 53.004 88.080 23.107 1.00 40.71 36 GLU E C 1
ATOM 6045 O O . GLU E 1 38 ? 52.392 88.071 22.034 1.00 40.77 36 GLU E O 1
ATOM 6051 N N . SER E 1 39 ? 52.531 87.519 24.228 1.00 40.66 37 SER E N 1
ATOM 6052 C CA . SER E 1 39 ? 51.271 86.760 24.276 1.00 40.58 37 SER E CA 1
ATOM 6053 C C . SER E 1 39 ? 50.062 87.562 23.796 1.00 40.56 37 SER E C 1
ATOM 6054 O O . SER E 1 39 ? 49.124 86.996 23.229 1.00 40.51 37 SER E O 1
ATOM 6057 N N . PHE E 1 40 ? 50.099 88.877 24.013 1.00 40.59 38 PHE E N 1
ATOM 6058 C CA . PHE E 1 40 ? 49.028 89.765 23.561 1.00 40.66 38 PHE E CA 1
ATOM 6059 C C . PHE E 1 40 ? 48.996 89.871 22.039 1.00 40.64 38 PHE E C 1
ATOM 6060 O O . PHE E 1 40 ? 47.924 89.829 21.435 1.00 40.68 38 PHE E O 1
ATOM 6068 N N . ALA E 1 41 ? 50.175 89.984 21.427 1.00 40.54 39 ALA E N 1
ATOM 6069 C CA . ALA E 1 41 ? 50.290 90.063 19.973 1.00 40.49 39 ALA E CA 1
ATOM 6070 C C . ALA E 1 41 ? 49.807 88.775 19.298 1.00 40.48 39 ALA E C 1
ATOM 6071 O O . ALA E 1 41 ? 49.197 88.820 18.223 1.00 40.45 39 ALA E O 1
ATOM 6073 N N . THR E 1 42 ? 50.060 87.638 19.959 1.00 40.50 40 THR E N 1
ATOM 6074 C CA . THR E 1 42 ? 49.677 86.307 19.459 1.00 40.51 40 THR E CA 1
ATOM 6075 C C . THR E 1 42 ? 48.152 86.122 19.392 1.00 40.53 40 THR E C 1
ATOM 6076 O O . THR E 1 42 ? 47.638 85.425 18.512 1.00 40.63 40 THR E O 1
ATOM 6080 N N . PHE E 1 43 ? 47.439 86.747 20.320 1.00 40.45 41 PHE E N 1
ATOM 6081 C CA . PHE E 1 43 ? 45.991 86.680 20.330 1.00 40.38 41 PHE E CA 1
ATOM 6082 C C . PHE E 1 43 ? 45.408 87.535 19.202 1.00 40.45 41 PHE E C 1
ATOM 6083 O O . PHE E 1 43 ? 44.470 87.116 18.511 1.00 40.42 41 PHE E O 1
ATOM 6091 N N . LEU E 1 44 ? 46.021 88.702 18.982 1.00 40.47 42 LEU E N 1
ATOM 6092 C CA . LEU E 1 44 ? 45.547 89.683 17.996 1.00 40.42 42 LEU E CA 1
ATOM 6093 C C . LEU E 1 44 ? 45.804 89.271 16.537 1.00 40.43 42 LEU E C 1
ATOM 6094 O O . LEU E 1 44 ? 45.273 89.884 15.610 1.00 40.48 42 LEU E O 1
ATOM 6099 N N . GLU E 1 45 ? 46.632 88.249 16.341 1.00 40.42 43 GLU E N 1
ATOM 6100 C CA . GLU E 1 45 ? 46.868 87.699 15.010 1.00 40.35 43 GLU E CA 1
ATOM 6101 C C . GLU E 1 45 ? 45.898 86.565 14.730 1.00 40.29 43 GLU E C 1
ATOM 6102 O O . GLU E 1 45 ? 45.687 86.193 13.579 1.00 40.30 43 GLU E O 1
ATOM 6108 N N . GLY E 1 46 ? 45.298 86.033 15.794 1.00 40.29 44 GLY E N 1
ATOM 6109 C CA . GLY E 1 46 ? 44.394 84.898 15.701 1.00 40.32 44 GLY E CA 1
ATOM 6110 C C . GLY E 1 46 ? 43.061 85.226 15.056 1.00 40.38 44 GLY E C 1
ATOM 6111 O O . GLY E 1 46 ? 42.739 86.403 14.847 1.00 40.44 44 GLY E O 1
ATOM 6112 N N . PRO E 1 47 ? 42.274 84.187 14.758 1.00 40.38 45 PRO E N 1
ATOM 6113 C CA . PRO E 1 47 ? 41.006 84.345 14.030 1.00 40.43 45 PRO E CA 1
ATOM 6114 C C . PRO E 1 47 ? 39.907 85.016 14.858 1.00 40.51 45 PRO E C 1
ATOM 6115 O O . PRO E 1 47 ? 39.057 85.716 14.294 1.00 40.66 45 PRO E O 1
ATOM 6119 N N . SER E 1 48 ? 39.945 84.833 16.175 1.00 40.48 46 SER E N 1
ATOM 6120 C CA . SER E 1 48 ? 38.882 85.309 17.050 1.00 40.50 46 SER E CA 1
ATOM 6121 C C . SER E 1 48 ? 39.097 86.743 17.584 1.00 40.53 46 SER E C 1
ATOM 6122 O O . SER E 1 48 ? 38.348 87.206 18.459 1.00 40.51 46 SER E O 1
ATOM 6125 N N . ALA E 1 49 ? 40.102 87.444 17.052 1.00 40.50 47 ALA E N 1
ATOM 6126 C CA . ALA E 1 49 ? 40.384 88.818 17.490 1.00 40.44 47 ALA E CA 1
ATOM 6127 C C . ALA E 1 49 ? 40.039 89.879 16.451 1.00 40.40 47 ALA E C 1
ATOM 6128 O O . ALA E 1 49 ? 39.892 89.594 15.258 1.00 40.46 47 ALA E O 1
ATOM 6130 N N . THR E 1 50 ? 39.914 91.109 16.934 1.00 40.37 48 THR E N 1
ATOM 6131 C CA . THR E 1 50 ? 39.507 92.255 16.141 1.00 40.32 48 THR E CA 1
ATOM 6132 C C . THR E 1 50 ? 40.118 93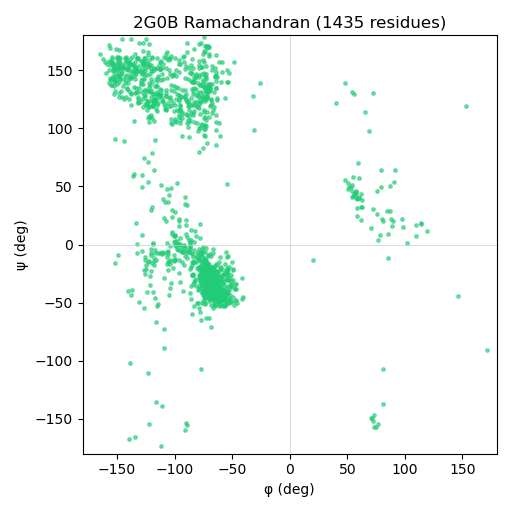.496 16.783 1.00 40.25 48 THR E C 1
ATOM 6133 O O . THR E 1 50 ? 39.997 93.692 17.994 1.00 40.29 48 THR E O 1
ATOM 6137 N N . THR E 1 51 ? 40.788 94.321 15.982 1.00 40.21 49 THR E N 1
ATOM 6138 C CA . THR E 1 51 ? 41.448 95.524 16.500 1.00 40.22 49 THR E CA 1
ATOM 6139 C C . THR E 1 51 ? 40.852 96.811 15.911 1.00 40.17 49 THR E C 1
ATOM 6140 O O . THR E 1 51 ? 40.711 96.941 14.693 1.00 40.15 49 THR E O 1
ATOM 6144 N N . PHE E 1 52 ? 40.478 97.734 16.798 1.00 40.06 50 PHE E N 1
ATOM 6145 C CA . PHE E 1 52 ? 39.969 99.043 16.411 1.00 40.06 50 PHE E CA 1
ATOM 6146 C C . PHE E 1 52 ? 41.034 100.130 16.620 1.00 40.07 50 PHE E C 1
ATOM 6147 O O . PHE E 1 52 ? 41.978 99.948 17.401 1.00 40.09 50 PHE E O 1
ATOM 6155 N N . GLY E 1 53 ? 40.863 101.265 15.942 1.00 39.98 51 GLY E N 1
ATOM 6156 C CA . GLY E 1 53 ? 41.831 102.345 16.009 1.00 39.96 51 GLY E CA 1
ATOM 6157 C C . GLY E 1 53 ? 41.227 103.724 15.849 1.00 39.94 51 GLY E C 1
ATOM 6158 O O . GLY E 1 53 ? 40.283 103.914 15.087 1.00 39.87 51 GLY E O 1
ATOM 6159 N N . LEU E 1 54 ? 41.805 104.694 16.557 1.00 39.98 52 LEU E N 1
ATOM 6160 C CA . LEU E 1 54 ? 41.293 106.061 16.593 1.00 39.99 52 LEU E CA 1
ATOM 6161 C C . LEU E 1 54 ? 42.305 107.051 16.018 1.00 40.06 52 LEU E C 1
ATOM 6162 O O . LEU E 1 54 ? 43.441 107.139 16.490 1.00 40.14 52 LEU E O 1
ATOM 6167 N N . PHE E 1 55 ? 41.871 107.811 15.018 1.00 40.06 53 PHE E N 1
ATOM 6168 C CA . PHE E 1 55 ? 42.759 108.691 14.270 1.00 40.13 53 PHE E CA 1
ATOM 6169 C C . PHE E 1 55 ? 42.440 110.167 14.510 1.00 40.19 53 PHE E C 1
ATOM 6170 O O . PHE E 1 55 ? 41.297 110.529 14.786 1.00 40.15 53 PHE E O 1
ATOM 6178 N N . ASN E 1 56 ? 43.466 111.009 14.400 1.00 40.25 54 ASN E N 1
ATOM 6179 C CA . ASN E 1 56 ? 43.302 112.457 14.446 1.00 40.27 54 ASN E CA 1
ATOM 6180 C C . ASN E 1 56 ? 43.796 113.058 13.145 1.00 40.33 54 ASN E C 1
ATOM 6181 O O . ASN E 1 56 ? 44.901 113.595 13.081 1.00 40.34 54 ASN E O 1
ATOM 6186 N N . GLY E 1 57 ? 42.972 112.967 12.106 1.00 40.39 55 GLY E N 1
ATOM 6187 C CA . GLY E 1 57 ? 43.361 113.422 10.783 1.00 40.46 55 GLY E CA 1
ATOM 6188 C C . GLY E 1 57 ? 44.251 112.396 10.109 1.00 40.50 55 GLY E C 1
ATOM 6189 O O . GLY E 1 57 ? 45.337 112.726 9.610 1.00 40.51 55 GLY E O 1
ATOM 6190 N N . GLU E 1 58 ? 43.787 111.143 10.129 1.00 40.49 56 GLU E N 1
ATOM 6191 C CA . GLU E 1 58 ? 44.485 109.990 9.527 1.00 40.56 56 GLU E CA 1
ATOM 6192 C C . GLU E 1 58 ? 45.880 109.657 10.107 1.00 40.43 56 GLU E C 1
ATOM 6193 O O . GLU E 1 58 ? 46.689 109.002 9.452 1.00 40.42 56 GLU E O 1
ATOM 6199 N N . VAL E 1 59 ? 46.145 110.110 11.331 1.00 40.36 57 VAL E N 1
ATOM 6200 C CA . VAL E 1 59 ? 47.304 109.631 12.088 1.00 40.35 57 VAL E CA 1
ATOM 6201 C C . VAL E 1 59 ? 46.837 108.956 13.379 1.00 40.34 57 VAL E C 1
ATOM 6202 O O . VAL E 1 59 ? 46.106 109.551 14.180 1.00 40.29 57 VAL E O 1
ATOM 6206 N N . LEU E 1 60 ? 47.233 107.697 13.550 1.00 40.31 58 LEU E N 1
ATOM 6207 C CA . LEU E 1 60 ? 46.746 106.865 14.649 1.00 40.28 58 LEU E CA 1
ATOM 6208 C C . LEU E 1 60 ? 47.321 107.280 15.994 1.00 40.32 58 LEU E C 1
ATOM 6209 O O . LEU E 1 60 ? 48.542 107.400 16.149 1.00 40.41 58 LEU E O 1
ATOM 6214 N N . TYR E 1 61 ? 46.436 107.499 16.964 1.00 40.26 59 TYR E N 1
ATOM 6215 C CA . TYR E 1 61 ? 46.855 107.888 18.308 1.00 40.24 59 TYR E CA 1
ATOM 6216 C C . TYR E 1 61 ? 46.180 107.079 19.408 1.00 40.24 59 TYR E C 1
ATOM 6217 O O . TYR E 1 61 ? 46.538 107.199 20.576 1.00 40.30 59 TYR E O 1
ATOM 6226 N N . GLY E 1 62 ? 45.214 106.249 19.029 1.00 40.20 60 GLY E N 1
ATOM 6227 C CA . GLY E 1 62 ? 44.507 105.419 19.987 1.00 40.20 60 GLY E CA 1
ATOM 6228 C C . GLY E 1 62 ? 44.117 104.074 19.417 1.00 40.20 60 GLY E C 1
ATOM 6229 O O . GLY E 1 62 ? 43.919 103.940 18.211 1.00 40.25 60 GLY E O 1
ATOM 6230 N N . THR E 1 63 ? 44.003 103.073 20.286 1.00 40.17 61 THR E N 1
ATOM 6231 C CA . THR E 1 63 ? 43.613 101.731 19.858 1.00 40.24 61 THR E CA 1
ATOM 6232 C C . THR E 1 63 ? 42.933 100.920 20.960 1.00 40.20 61 THR E C 1
ATOM 6233 O O . THR E 1 63 ? 43.111 101.191 22.147 1.00 40.21 61 THR E O 1
ATOM 6237 N N . ILE E 1 64 ? 42.143 99.932 20.540 1.00 40.17 62 ILE E N 1
ATOM 6238 C CA . ILE E 1 64 ? 41.493 98.988 21.444 1.00 40.12 62 ILE E CA 1
ATOM 6239 C C . ILE E 1 64 ? 41.182 97.679 20.682 1.00 40.14 62 ILE E C 1
ATOM 6240 O O . ILE E 1 64 ? 40.855 97.708 19.492 1.00 40.10 62 ILE E O 1
ATOM 6245 N N . SER E 1 65 ? 41.348 96.540 21.348 1.00 40.16 63 SER E N 1
ATOM 6246 C CA . SER E 1 65 ? 41.089 95.249 20.710 1.00 40.26 63 SER E CA 1
ATOM 6247 C C . SER E 1 65 ? 40.116 94.382 21.509 1.00 40.32 63 SER E C 1
ATOM 6248 O O . SER E 1 65 ? 39.913 94.597 22.705 1.00 40.25 63 SER E O 1
ATOM 6251 N N . ILE E 1 66 ? 39.522 93.399 20.835 1.00 40.40 64 ILE E N 1
ATOM 6252 C CA . ILE E 1 66 ? 38.532 92.513 21.455 1.00 40.49 64 ILE E CA 1
ATOM 6253 C C . ILE E 1 66 ? 38.770 91.068 21.031 1.00 40.49 64 ILE E C 1
ATOM 6254 O O . ILE E 1 66 ? 38.951 90.787 19.850 1.00 40.58 64 ILE E O 1
ATOM 6259 N N . ILE E 1 67 ? 38.807 90.159 22.006 1.00 40.49 65 ILE E N 1
ATOM 6260 C CA . ILE E 1 67 ? 39.062 88.742 21.734 1.00 40.42 65 ILE E CA 1
ATOM 6261 C C . ILE E 1 67 ? 37.853 87.894 22.081 1.00 40.38 65 ILE E C 1
ATOM 6262 O O . ILE E 1 67 ? 37.410 87.880 23.220 1.00 40.39 65 ILE E O 1
ATOM 6267 N N . ASN E 1 68 ? 37.320 87.191 21.088 1.00 40.41 66 ASN E N 1
ATOM 6268 C CA . ASN E 1 68 ? 36.199 86.290 21.310 1.00 40.49 66 ASN E CA 1
ATOM 6269 C C . ASN E 1 68 ? 36.651 85.009 22.004 1.00 40.54 66 ASN E C 1
ATOM 6270 O O . ASN E 1 68 ? 37.834 84.658 21.966 1.00 40.56 66 ASN E O 1
ATOM 6275 N N . ASP E 1 69 ? 35.709 84.321 22.644 1.00 40.57 67 ASP E N 1
ATOM 6276 C CA . ASP E 1 69 ? 36.010 83.091 23.369 1.00 40.57 67 ASP E CA 1
ATOM 6277 C C . ASP E 1 69 ? 36.142 81.908 22.416 1.00 40.56 67 ASP E C 1
ATOM 6278 O O . ASP E 1 69 ? 35.215 81.105 22.271 1.00 40.60 67 ASP E O 1
ATOM 6283 N N . GLY E 1 70 ? 37.307 81.800 21.778 1.00 40.56 68 GLY E N 1
ATOM 6284 C CA . GLY E 1 70 ? 37.580 80.719 20.844 1.00 40.52 68 GLY E CA 1
ATOM 6285 C C . GLY E 1 70 ? 38.194 79.514 21.523 1.00 40.47 68 GLY E C 1
ATOM 6286 O O . GLY E 1 70 ? 37.990 79.291 22.720 1.00 40.49 68 GLY E O 1
ATOM 6287 N N . ALA E 1 71 ? 38.953 78.736 20.756 1.00 40.44 69 ALA E N 1
ATOM 6288 C CA . ALA E 1 71 ? 39.622 77.549 21.284 1.00 40.38 69 ALA E CA 1
ATOM 6289 C C . ALA E 1 71 ? 40.870 77.911 22.095 1.00 40.38 69 ALA E C 1
ATOM 6290 O O . ALA E 1 71 ? 41.316 77.131 22.937 1.00 40.44 69 ALA E O 1
ATOM 6292 N N . GLN E 1 72 ? 41.415 79.104 21.851 1.00 40.36 70 GLN E N 1
ATOM 6293 C CA . GLN E 1 72 ? 42.620 79.563 22.549 1.00 40.36 70 GLN E CA 1
ATOM 6294 C C . GLN E 1 72 ? 42.320 80.253 23.892 1.00 40.33 70 GLN E C 1
ATOM 6295 O O . GLN E 1 72 ? 43.241 80.655 24.614 1.00 40.26 70 GLN E O 1
ATOM 6301 N N . GLY E 1 73 ? 41.030 80.370 24.218 1.00 40.36 71 GLY E N 1
ATOM 6302 C CA . GLY E 1 73 ? 40.585 80.996 25.454 1.00 40.35 71 GLY E CA 1
ATOM 6303 C C . GLY E 1 73 ? 40.741 82.506 25.444 1.00 40.30 71 GLY E C 1
ATOM 6304 O O . GLY E 1 73 ? 40.790 83.125 24.383 1.00 40.35 71 GLY E O 1
ATOM 6305 N N . LEU E 1 74 ? 40.817 83.094 26.634 1.00 40.25 72 LEU E N 1
ATOM 6306 C CA . LEU E 1 74 ? 41.041 84.527 26.785 1.00 40.24 72 LEU E CA 1
ATOM 6307 C C . LEU E 1 74 ? 42.317 84.762 27.591 1.00 40.21 72 LEU E C 1
ATOM 6308 O O . LEU E 1 74 ? 42.695 83.910 28.383 1.00 40.30 72 LEU E O 1
ATOM 6313 N N . PRO E 1 75 ? 43.005 85.892 27.363 1.00 40.19 73 PRO E N 1
ATOM 6314 C CA . PRO E 1 75 ? 44.175 86.275 28.179 1.00 40.22 73 PRO E CA 1
ATOM 6315 C C . PRO E 1 75 ? 43.915 86.262 29.694 1.00 40.30 73 PRO E C 1
ATOM 6316 O O . PRO E 1 75 ? 44.853 86.017 30.471 1.00 40.32 73 PRO E O 1
ATOM 6320 N N . MET E 1 76 ? 42.659 86.508 30.088 1.00 40.36 74 MET E N 1
ATOM 6321 C CA . MET E 1 76 ? 42.216 86.471 31.487 1.00 40.36 74 MET E CA 1
ATOM 6322 C C . MET E 1 76 ? 42.465 85.127 32.159 1.00 40.43 74 MET E C 1
ATOM 6323 O O . MET E 1 76 ? 42.732 85.075 33.361 1.00 40.52 74 MET E O 1
ATOM 6328 N N . ASP E 1 77 ? 42.363 84.046 31.375 1.00 40.42 75 ASP E N 1
ATOM 6329 C CA . ASP E 1 77 ? 42.452 82.669 31.879 1.00 40.41 75 ASP E CA 1
ATOM 6330 C C . ASP E 1 77 ? 43.673 82.400 32.760 1.00 40.41 75 ASP E C 1
ATOM 6331 O O . ASP E 1 77 ? 43.601 81.602 33.691 1.00 40.45 75 ASP E O 1
ATOM 6336 N N . SER E 1 78 ? 44.777 83.094 32.489 1.00 40.37 76 SER E N 1
ATOM 6337 C CA . SER E 1 78 ? 45.989 82.939 33.294 1.00 40.46 76 SER E CA 1
ATOM 6338 C C . SER E 1 78 ? 45.797 83.383 34.764 1.00 40.42 76 SER E C 1
ATOM 6339 O O . SER E 1 78 ? 46.583 83.011 35.639 1.00 40.42 76 SER E O 1
ATOM 6342 N N . ILE E 1 79 ? 44.733 84.152 35.019 1.00 40.44 77 ILE E N 1
ATOM 6343 C CA . ILE E 1 79 ? 44.402 84.622 36.370 1.00 40.40 77 ILE E CA 1
ATOM 6344 C C . ILE E 1 79 ? 42.956 84.273 36.777 1.00 40.35 77 ILE E C 1
ATOM 6345 O O . ILE E 1 79 ? 42.731 83.632 37.806 1.00 40.37 77 ILE E O 1
ATOM 6350 N N . TYR E 1 80 ? 41.990 84.680 35.954 1.00 40.29 78 TYR E N 1
ATOM 6351 C CA . TYR E 1 80 ? 40.572 84.582 36.318 1.00 40.30 78 TYR E CA 1
ATOM 6352 C C . TYR E 1 80 ? 39.818 83.463 35.606 1.00 40.30 78 TYR E C 1
ATOM 6353 O O . TYR E 1 80 ? 38.640 83.620 35.277 1.00 40.26 78 TYR E O 1
ATOM 6362 N N . ALA E 1 81 ? 40.488 82.329 35.398 1.00 40.36 79 ALA E N 1
ATOM 6363 C CA . ALA E 1 81 ? 39.877 81.173 34.731 1.00 40.38 79 ALA E CA 1
ATOM 6364 C C . ALA E 1 81 ? 38.699 80.609 35.519 1.00 40.40 79 ALA E C 1
ATOM 6365 O O . ALA E 1 81 ? 37.647 80.301 34.944 1.00 40.38 79 ALA E O 1
ATOM 6367 N N . VAL E 1 82 ? 38.883 80.494 36.837 1.00 40.44 80 VAL E N 1
ATOM 6368 C CA . VAL E 1 82 ? 37.874 79.926 37.736 1.00 40.48 80 VAL E CA 1
ATOM 6369 C C . VAL E 1 82 ? 36.615 80.782 37.788 1.00 40.54 80 VAL E C 1
ATOM 6370 O O . VAL E 1 82 ? 35.505 80.265 37.929 1.00 40.68 80 VAL E O 1
ATOM 6374 N N . GLU E 1 83 ? 36.797 82.092 37.646 1.00 40.51 81 GLU E N 1
ATOM 6375 C CA . GLU E 1 83 ? 35.706 83.048 37.754 1.00 40.45 81 GLU E CA 1
ATOM 6376 C C . GLU E 1 83 ? 34.874 83.107 36.473 1.00 40.45 81 GLU E C 1
ATOM 6377 O O . GLU E 1 83 ? 33.727 83.559 36.488 1.00 40.52 81 GLU E O 1
ATOM 6383 N N . LEU E 1 84 ? 35.454 82.633 35.370 1.00 40.46 82 LEU E N 1
ATOM 6384 C CA . LEU E 1 84 ? 34.760 82.586 34.082 1.00 40.36 82 LEU E CA 1
ATOM 6385 C C . LEU E 1 84 ? 34.228 81.187 33.781 1.00 40.35 82 LEU E C 1
ATOM 6386 O O . LEU E 1 84 ? 33.461 80.999 32.832 1.00 40.34 82 LEU E O 1
ATOM 6391 N N . ALA E 1 85 ? 34.632 80.216 34.603 1.00 40.37 83 ALA E N 1
ATOM 6392 C CA . ALA E 1 85 ? 34.255 78.812 34.418 1.00 40.42 83 ALA E CA 1
ATOM 6393 C C . ALA E 1 85 ? 32.737 78.586 34.448 1.00 40.43 83 ALA E C 1
ATOM 6394 O O . ALA E 1 85 ? 32.196 77.859 33.606 1.00 40.51 83 ALA E O 1
ATOM 6396 N N . ALA E 1 86 ? 32.064 79.231 35.400 1.00 40.40 84 ALA E N 1
ATOM 6397 C CA . ALA E 1 86 ? 30.614 79.100 35.567 1.00 40.40 84 ALA E CA 1
ATOM 6398 C C . ALA E 1 86 ? 29.815 79.468 34.300 1.00 40.40 84 ALA E C 1
ATOM 6399 O O . ALA E 1 86 ? 28.913 78.729 33.897 1.00 40.35 84 ALA E O 1
ATOM 6401 N N . TRP E 1 87 ? 30.173 80.595 33.673 1.00 40.41 85 TRP E N 1
ATOM 6402 C CA . TRP E 1 87 ? 29.477 81.087 32.475 1.00 40.37 85 TRP E CA 1
ATOM 6403 C C . TRP E 1 87 ? 29.714 80.196 31.263 1.00 40.32 85 TRP E C 1
ATOM 6404 O O . TRP E 1 87 ? 28.812 79.986 30.450 1.00 40.30 85 TRP E O 1
ATOM 6415 N N . ARG E 1 88 ? 30.930 79.675 31.148 1.00 40.31 86 ARG E N 1
ATOM 6416 C CA . ARG E 1 88 ? 31.292 78.798 30.036 1.00 40.34 86 ARG E CA 1
ATOM 6417 C C . ARG E 1 88 ? 30.563 77.450 30.112 1.00 40.34 86 ARG E C 1
ATOM 6418 O O . ARG E 1 88 ? 30.265 76.842 29.087 1.00 40.32 86 ARG E O 1
ATOM 6426 N N . GLY E 1 89 ? 30.261 77.010 31.334 1.00 40.39 87 GLY E N 1
ATOM 6427 C CA . GLY E 1 89 ? 29.461 75.816 31.558 1.00 40.43 87 GLY E CA 1
ATOM 6428 C C . GLY E 1 89 ? 27.984 76.044 31.271 1.00 40.47 87 GLY E C 1
ATOM 6429 O O . GLY E 1 89 ? 27.258 75.105 30.929 1.00 40.46 87 GLY E O 1
ATOM 6430 N N . GLU E 1 90 ? 27.540 77.296 31.421 1.00 40.53 88 GLU E N 1
ATOM 6431 C CA . GLU E 1 90 ? 26.167 77.690 31.086 1.00 40.58 88 GLU E CA 1
ATOM 6432 C C . GLU E 1 90 ? 25.985 77.760 29.568 1.00 40.58 88 GLU E C 1
ATOM 6433 O O . GLU E 1 90 ? 24.874 77.584 29.054 1.00 40.56 88 GLU E O 1
ATOM 6439 N N . GLY E 1 91 ? 27.087 78.012 28.861 1.00 40.55 89 GLY E N 1
ATOM 6440 C CA . GLY E 1 91 ? 27.064 78.154 27.418 1.00 40.53 89 GLY E CA 1
ATOM 6441 C C . GLY E 1 91 ? 26.849 79.600 27.033 1.00 40.53 89 GLY E C 1
ATOM 6442 O O . GLY E 1 91 ? 25.935 79.919 26.269 1.00 40.62 89 GLY E O 1
ATOM 6443 N N . LYS E 1 92 ? 27.691 80.478 27.572 1.00 40.47 90 LYS E N 1
ATOM 6444 C CA . LYS E 1 92 ? 27.573 81.914 27.338 1.00 40.37 90 LYS E CA 1
ATOM 6445 C C . LYS E 1 92 ? 28.713 82.430 26.461 1.00 40.36 90 LYS E C 1
ATOM 6446 O O . LYS E 1 92 ? 29.857 81.977 26.585 1.00 40.39 90 LYS E O 1
ATOM 6452 N N . LYS E 1 93 ? 28.396 83.370 25.569 1.00 40.28 91 LYS E N 1
ATOM 6453 C CA . LYS E 1 93 ? 29.402 83.955 24.686 1.00 40.23 91 LYS E CA 1
ATOM 6454 C C . LYS E 1 93 ? 30.184 85.018 25.422 1.00 40.19 91 LYS E C 1
ATOM 6455 O O . LYS E 1 93 ? 29.618 86.003 25.885 1.00 40.31 91 LYS E O 1
ATOM 6461 N N . LEU E 1 94 ? 31.484 84.802 25.558 1.00 40.18 92 LEU E N 1
ATOM 6462 C CA . LEU E 1 94 ? 32.334 85.729 26.289 1.00 40.16 92 LEU E CA 1
ATOM 6463 C C . LEU E 1 94 ? 33.313 86.416 25.361 1.00 40.13 92 LEU E C 1
ATOM 6464 O O . LEU E 1 94 ? 33.691 85.870 24.331 1.00 40.21 92 LEU E O 1
ATOM 6469 N N . ALA E 1 95 ? 33.705 87.628 25.723 1.00 40.08 93 ALA E N 1
ATOM 6470 C CA . ALA E 1 95 ? 34.733 88.349 24.997 1.00 40.14 93 ALA E CA 1
ATOM 6471 C C . ALA E 1 95 ? 35.477 89.265 25.932 1.00 40.27 93 ALA E C 1
ATOM 6472 O O . ALA E 1 95 ? 34.870 89.919 26.789 1.00 40.39 93 ALA E O 1
ATOM 6474 N N . GLU E 1 96 ? 36.795 89.311 25.781 1.00 40.34 94 GLU E N 1
ATOM 6475 C CA . GLU E 1 96 ? 37.620 90.206 26.584 1.00 40.48 94 GLU E CA 1
ATOM 6476 C C . GLU E 1 96 ? 38.058 91.416 25.762 1.00 40.44 94 GLU E C 1
ATOM 6477 O O . GLU E 1 96 ? 38.574 91.274 24.652 1.00 40.55 94 GLU E O 1
ATOM 6483 N N . VAL E 1 97 ? 37.801 92.605 26.290 1.00 40.34 95 VAL E N 1
ATOM 6484 C CA . VAL E 1 97 ? 38.358 93.812 25.720 1.00 40.31 95 VAL E CA 1
ATOM 6485 C C . VAL E 1 97 ? 39.741 93.987 26.316 1.00 40.35 95 VAL E C 1
ATOM 6486 O O . VAL E 1 97 ? 39.952 93.742 27.505 1.00 40.51 95 VAL E O 1
ATOM 6490 N N . VAL E 1 98 ? 40.685 94.401 25.483 1.00 40.35 96 VAL E N 1
ATOM 6491 C CA . VAL E 1 98 ? 42.095 94.253 25.796 1.00 40.27 96 VAL E CA 1
ATOM 6492 C C . VAL E 1 98 ? 42.937 95.212 24.937 1.00 40.26 96 VAL E C 1
ATOM 6493 O O . VAL E 1 98 ? 42.476 95.676 23.889 1.00 40.32 96 VAL E O 1
ATOM 6497 N N . GLN E 1 99 ? 44.140 95.543 25.420 1.00 40.26 97 GLN E N 1
ATOM 6498 C CA . GLN E 1 99 ? 45.126 96.358 24.679 1.00 40.28 97 GLN E CA 1
ATOM 6499 C C . GLN E 1 99 ? 44.647 97.782 24.376 1.00 40.27 97 GLN E C 1
ATOM 6500 O O . GLN E 1 99 ? 44.998 98.360 23.348 1.00 40.39 97 GLN E O 1
ATOM 6506 N N . PHE E 1 100 ? 43.843 98.329 25.281 1.00 40.22 98 PHE E N 1
ATOM 6507 C CA . PHE E 1 100 ? 43.371 99.700 25.183 1.00 40.13 98 PHE E CA 1
ATOM 6508 C C . PHE E 1 100 ? 44.503 100.675 25.525 1.00 40.10 98 PHE E C 1
ATOM 6509 O O . PHE E 1 100 ? 45.096 100.597 26.605 1.00 40.11 98 PHE E O 1
ATOM 6517 N N . ALA E 1 101 ? 44.800 101.582 24.592 1.00 40.07 99 ALA E N 1
ATOM 6518 C CA . ALA E 1 101 ? 45.902 102.531 24.753 1.00 40.10 99 ALA E CA 1
ATOM 6519 C C . ALA E 1 101 ? 45.707 103.795 23.933 1.00 40.04 99 ALA E C 1
ATOM 6520 O O . ALA E 1 101 ? 45.307 103.737 22.781 1.00 40.05 99 ALA E O 1
ATOM 6522 N N . MET E 1 102 ? 46.011 104.935 24.542 1.00 40.09 100 MET E N 1
ATOM 6523 C CA . MET E 1 102 ? 45.955 106.228 23.864 1.00 40.16 100 MET E CA 1
ATOM 6524 C C . MET E 1 102 ? 47.288 106.955 24.015 1.00 40.23 100 MET E C 1
ATOM 6525 O O . MET E 1 102 ? 47.920 106.898 25.075 1.00 40.26 100 MET E O 1
ATOM 6530 N N . ASP E 1 103 ? 47.707 107.644 22.959 1.00 40.29 101 ASP E N 1
ATOM 6531 C CA . ASP E 1 103 ? 48.908 108.462 23.006 1.00 40.35 101 ASP E CA 1
ATOM 6532 C C . ASP E 1 103 ? 48.544 109.940 23.000 1.00 40.41 101 ASP E C 1
ATOM 6533 O O . ASP E 1 103 ? 47.970 110.446 22.030 1.00 40.42 101 ASP E O 1
ATOM 6538 N N . HIS E 1 104 ? 48.892 110.625 24.088 1.00 40.51 102 HIS E N 1
ATOM 6539 C CA . HIS E 1 104 ? 48.538 112.034 24.283 1.00 40.63 102 HIS E CA 1
ATOM 6540 C C . HIS E 1 104 ? 49.331 113.019 23.398 1.00 40.65 102 HIS E C 1
ATOM 6541 O O . HIS E 1 104 ? 48.858 114.130 23.127 1.00 40.66 102 HIS E O 1
ATOM 6548 N N . THR E 1 105 ? 50.516 112.601 22.940 1.00 40.64 103 THR E N 1
ATOM 6549 C CA . THR E 1 105 ? 51.410 113.485 22.167 1.00 40.68 103 THR E CA 1
ATOM 6550 C C . THR E 1 105 ? 50.939 113.767 20.728 1.00 40.67 103 THR E C 1
ATOM 6551 O O . THR E 1 105 ? 51.439 114.691 20.077 1.00 40.63 103 THR E O 1
ATOM 6555 N N . LEU E 1 106 ? 49.991 112.966 20.238 1.00 40.70 104 LEU E N 1
ATOM 6556 C CA . LEU E 1 106 ? 49.400 113.185 18.911 1.00 40.71 104 LEU E CA 1
ATOM 6557 C C . LEU E 1 106 ? 47.882 113.396 19.002 1.00 40.69 104 LEU E C 1
ATOM 6558 O O . LEU E 1 106 ? 47.286 114.091 18.176 1.00 40.61 104 LEU E O 1
ATOM 6563 N N . SER E 1 116 ? 41.564 112.458 29.895 1.00 40.84 114 SER E N 1
ATOM 6564 C CA . SER E 1 116 ? 40.200 111.993 30.129 1.00 40.96 114 SER E CA 1
ATOM 6565 C C . SER E 1 116 ? 39.884 110.788 29.246 1.00 41.09 114 SER E C 1
ATOM 6566 O O . SER E 1 116 ? 39.966 110.879 28.012 1.00 41.20 114 SER E O 1
ATOM 6569 N N . PRO E 1 117 ? 39.524 109.658 29.865 1.00 41.16 115 PRO E N 1
ATOM 6570 C CA . PRO E 1 117 ? 39.189 108.432 29.111 1.00 41.16 115 PRO E CA 1
ATOM 6571 C C . PRO E 1 117 ? 37.909 108.553 28.260 1.00 41.14 115 PRO E C 1
ATOM 6572 O O . PRO E 1 117 ? 37.632 107.642 27.467 1.00 41.25 115 PRO E O 1
ATOM 6576 N N . PHE E 1 118 ? 37.171 109.665 28.408 1.00 41.11 116 PHE E N 1
ATOM 6577 C CA . PHE E 1 118 ? 36.014 109.986 27.544 1.00 41.05 116 PHE E CA 1
ATOM 6578 C C . PHE E 1 118 ? 36.440 110.446 26.143 1.00 41.04 116 PHE E C 1
ATOM 6579 O O . PHE E 1 118 ? 35.601 110.590 25.252 1.00 41.04 116 PHE E O 1
ATOM 6587 N N . GLU E 1 119 ? 37.735 110.720 25.965 1.00 41.03 117 GLU E N 1
ATOM 6588 C CA . GLU E 1 119 ? 38.287 111.040 24.645 1.00 40.93 117 GLU E CA 1
ATOM 6589 C C . GLU E 1 119 ? 38.379 109.765 23.784 1.00 40.78 117 GLU E C 1
ATOM 6590 O O . GLU E 1 119 ? 38.698 109.825 22.589 1.00 40.81 117 GLU E O 1
ATOM 6596 N N . ALA E 1 120 ? 38.085 108.623 24.409 1.00 40.53 118 ALA E N 1
ATOM 6597 C CA . ALA E 1 120 ? 38.062 107.338 23.735 1.00 40.41 118 ALA E CA 1
ATOM 6598 C C . ALA E 1 120 ? 36.628 106.828 23.547 1.00 40.36 118 ALA E C 1
ATOM 6599 O O . ALA E 1 120 ? 36.413 105.626 23.345 1.00 40.32 118 ALA E O 1
ATOM 6601 N N . ALA E 1 121 ? 35.656 107.744 23.612 1.00 40.26 119 ALA E N 1
ATOM 6602 C CA . ALA E 1 121 ? 34.234 107.396 23.497 1.00 40.20 119 ALA E CA 1
ATOM 6603 C C . ALA E 1 121 ? 33.940 106.631 22.208 1.00 40.32 119 ALA E C 1
ATOM 6604 O O . ALA E 1 121 ? 33.306 105.570 22.239 1.00 40.28 119 ALA E O 1
ATOM 6606 N N . SER E 1 122 ? 34.437 107.168 21.087 1.00 40.40 120 SER E N 1
ATOM 6607 C CA . SER E 1 122 ? 34.333 106.538 19.771 1.00 40.31 120 SER E CA 1
ATOM 6608 C C . SER E 1 122 ? 34.728 105.073 19.815 1.00 40.30 120 SER E C 1
ATOM 6609 O O . SER E 1 122 ? 33.991 104.212 19.325 1.00 40.29 120 SER E O 1
ATOM 6612 N N . LEU E 1 123 ? 35.879 104.799 20.438 1.00 40.34 121 LEU E N 1
ATOM 6613 C CA . LEU E 1 123 ? 36.430 103.442 20.541 1.00 40.35 121 LEU E CA 1
ATOM 6614 C C . LEU E 1 123 ? 35.530 102.501 21.325 1.00 40.39 121 LEU E C 1
ATOM 6615 O O . LEU E 1 123 ? 35.344 101.362 20.933 1.00 40.40 121 LEU E O 1
ATOM 6620 N N . PHE E 1 124 ? 34.961 102.997 22.424 1.00 40.45 122 PHE E N 1
ATOM 6621 C CA . PHE E 1 124 ? 34.039 102.210 23.246 1.00 40.38 122 PHE E CA 1
ATOM 6622 C C . PHE E 1 124 ? 32.760 101.861 22.478 1.00 40.37 122 PHE E C 1
ATOM 6623 O O . PHE E 1 124 ? 32.235 100.753 22.608 1.00 40.36 122 PHE E O 1
ATOM 6631 N N . THR E 1 125 ? 32.278 102.806 21.672 1.00 40.37 123 THR E N 1
ATOM 6632 C CA . THR E 1 125 ? 31.093 102.586 20.850 1.00 40.45 123 THR E CA 1
ATOM 6633 C C . THR E 1 125 ? 31.316 101.481 19.828 1.00 40.41 123 THR E C 1
ATOM 6634 O O . THR E 1 125 ? 30.427 100.652 19.612 1.00 40.39 123 THR E O 1
ATOM 6638 N N . MET E 1 126 ? 32.504 101.473 19.208 1.00 40.33 124 MET E N 1
ATOM 6639 C CA . MET E 1 126 ? 32.896 100.407 18.274 1.00 40.24 124 MET E CA 1
ATOM 6640 C C . MET E 1 126 ? 32.756 99.047 18.948 1.00 40.18 124 MET E C 1
ATOM 6641 O O . MET E 1 126 ? 32.121 98.143 18.410 1.00 40.20 124 MET E O 1
ATOM 6646 N N . VAL E 1 127 ? 33.331 98.943 20.149 1.00 40.14 125 VAL E N 1
ATOM 6647 C CA . VAL E 1 127 ? 33.325 97.726 20.954 1.00 40.07 125 VAL E CA 1
ATOM 6648 C C . VAL E 1 127 ? 31.907 97.325 21.384 1.00 40.14 125 VAL E C 1
ATOM 6649 O O . VAL E 1 127 ? 31.568 96.139 21.382 1.00 40.20 125 VAL E O 1
ATOM 6653 N N . LEU E 1 128 ? 31.076 98.312 21.722 1.00 40.13 126 LEU E N 1
ATOM 6654 C CA . LEU E 1 128 ? 29.714 98.029 22.159 1.00 40.18 126 LEU E CA 1
ATOM 6655 C C . LEU E 1 128 ? 28.828 97.540 21.017 1.00 40.28 126 LEU E C 1
ATOM 6656 O O . LEU E 1 128 ? 28.074 96.585 21.195 1.00 40.36 126 LEU E O 1
ATOM 6661 N N . THR E 1 129 ? 28.937 98.174 19.841 1.00 40.36 127 THR E N 1
ATOM 6662 C CA . THR E 1 129 ? 28.163 97.744 18.660 1.00 40.38 127 THR E CA 1
ATOM 6663 C C . THR E 1 129 ? 28.582 96.360 18.213 1.00 40.31 127 THR E C 1
ATOM 6664 O O . THR E 1 129 ? 27.740 95.554 17.815 1.00 40.44 127 THR E O 1
ATOM 6668 N N . TYR E 1 130 ? 29.884 96.083 18.299 1.00 40.22 128 TYR E N 1
ATOM 6669 C CA . TYR E 1 130 ? 30.424 94.766 17.980 1.00 40.14 128 TYR E CA 1
ATOM 6670 C C . TYR E 1 130 ? 29.817 93.696 18.878 1.00 40.13 128 TYR E C 1
ATOM 6671 O O . TYR E 1 130 ? 29.406 92.653 18.402 1.00 40.15 128 TYR E O 1
ATOM 6680 N N . ALA E 1 131 ? 29.737 93.983 20.175 1.00 40.16 129 ALA E N 1
ATOM 6681 C CA . ALA E 1 131 ? 29.202 93.036 21.153 1.00 40.20 129 ALA E CA 1
ATOM 6682 C C . ALA E 1 131 ? 27.694 92.812 21.008 1.00 40.29 129 ALA E C 1
ATOM 6683 O O . ALA E 1 131 ? 27.173 91.765 21.402 1.00 40.40 129 ALA E O 1
ATOM 6685 N N . LEU E 1 132 ? 26.997 93.794 20.449 1.00 40.26 130 LEU E N 1
ATOM 6686 C CA . LEU E 1 132 ? 25.566 93.677 20.243 1.00 40.27 130 LEU E CA 1
ATOM 6687 C C . LEU E 1 132 ? 25.249 92.919 18.956 1.00 40.31 130 LEU E C 1
ATOM 6688 O O . LEU E 1 132 ? 24.249 92.203 18.883 1.00 40.31 130 LEU E O 1
ATOM 6693 N N . GLU E 1 133 ? 26.113 93.072 17.950 1.00 40.35 131 GLU E N 1
ATOM 6694 C CA . GLU E 1 133 ? 25.929 92.417 16.647 1.00 40.44 131 GLU E CA 1
ATOM 6695 C C . GLU E 1 133 ? 26.408 90.968 16.649 1.00 40.41 131 GLU E C 1
ATOM 6696 O O . GLU E 1 133 ? 25.813 90.110 15.996 1.00 40.39 131 GLU E O 1
ATOM 6702 N N . THR E 1 134 ? 27.483 90.707 17.393 1.00 40.46 132 THR E N 1
ATOM 6703 C CA . THR E 1 134 ? 28.030 89.356 17.554 1.00 40.46 132 THR E CA 1
ATOM 6704 C C . THR E 1 134 ? 27.283 88.558 18.650 1.00 40.40 132 THR E C 1
ATOM 6705 O O . THR E 1 134 ? 27.639 87.418 18.946 1.00 40.42 132 THR E O 1
ATOM 6709 N N . HIS E 1 135 ? 26.256 89.181 19.239 1.00 40.35 133 HIS E N 1
ATOM 6710 C CA . HIS E 1 135 ? 25.395 88.572 20.273 1.00 40.29 133 HIS E CA 1
ATOM 6711 C C . HIS E 1 135 ? 26.148 88.094 21.511 1.00 40.30 133 HIS E C 1
ATOM 6712 O O . HIS E 1 135 ? 25.739 87.128 22.149 1.00 40.37 133 HIS E O 1
ATOM 6719 N N . ILE E 1 136 ? 27.244 88.780 21.842 1.00 40.31 134 ILE E N 1
ATOM 6720 C CA . ILE E 1 136 ? 28.053 88.457 23.020 1.00 40.25 134 ILE E CA 1
ATOM 6721 C C . ILE E 1 136 ? 27.238 88.666 24.292 1.00 40.26 134 ILE E C 1
ATOM 6722 O O . ILE E 1 136 ? 26.505 89.652 24.413 1.00 40.37 134 ILE E O 1
ATOM 6727 N N . ASP E 1 137 ? 27.322 87.705 25.208 1.00 40.25 135 ASP E N 1
ATOM 6728 C CA . ASP E 1 137 ? 26.640 87.805 26.492 1.00 40.34 135 ASP E CA 1
ATOM 6729 C C . ASP E 1 137 ? 27.384 88.730 27.458 1.00 40.32 135 ASP E C 1
ATOM 6730 O O . ASP E 1 137 ? 26.825 89.727 27.925 1.00 40.31 135 ASP E O 1
ATOM 6735 N N . TYR E 1 138 ? 28.647 88.408 27.737 1.00 40.26 136 TYR E N 1
ATOM 6736 C CA . TYR E 1 138 ? 29.418 89.143 28.731 1.00 40.33 136 TYR E CA 1
ATOM 6737 C C . TYR E 1 138 ? 30.710 89.742 28.180 1.00 40.42 136 TYR E C 1
ATOM 6738 O O . TYR E 1 138 ? 31.601 89.019 27.716 1.00 40.48 136 TYR E O 1
ATOM 6747 N N . LEU E 1 139 ? 30.808 91.067 28.245 1.00 40.44 137 LEU E N 1
ATOM 6748 C CA . LEU E 1 139 ? 32.031 91.771 27.884 1.00 40.46 137 LEU E CA 1
ATOM 6749 C C . LEU E 1 139 ? 32.955 91.781 29.083 1.00 40.50 137 LEU E C 1
ATOM 6750 O O . LEU E 1 139 ? 32.654 92.408 30.097 1.00 40.53 137 LEU E O 1
ATOM 6755 N N . CYS E 1 140 ? 34.079 91.082 28.969 1.00 40.55 138 CYS E N 1
ATOM 6756 C CA . CYS E 1 140 ? 34.995 90.914 30.100 1.00 40.63 138 CYS E CA 1
ATOM 6757 C C . CYS E 1 140 ? 36.149 91.904 30.102 1.00 40.51 138 CYS E C 1
ATOM 6758 O O . CYS E 1 140 ? 36.551 92.404 29.057 1.00 40.54 138 CYS E O 1
ATOM 6761 N N . ILE E 1 141 ? 36.694 92.158 31.286 1.00 40.43 139 ILE E N 1
ATOM 6762 C CA . ILE E 1 141 ? 37.686 93.204 31.466 1.00 40.46 139 ILE E CA 1
ATOM 6763 C C . ILE E 1 141 ? 38.633 92.886 32.624 1.00 40.45 139 ILE E C 1
ATOM 6764 O O . ILE E 1 141 ? 38.195 92.471 33.701 1.00 40.42 139 ILE E O 1
ATOM 6769 N N . SER E 1 142 ? 39.933 93.022 32.377 1.00 40.43 140 SER E N 1
ATOM 6770 C CA . SER E 1 142 ? 40.907 93.031 33.459 1.00 40.43 140 SER E CA 1
ATOM 6771 C C . SER E 1 142 ? 41.689 94.333 33.408 1.00 40.39 140 SER E C 1
ATOM 6772 O O . SER E 1 142 ? 42.346 94.638 32.405 1.00 40.33 140 SER E O 1
ATOM 6775 N N . ILE E 1 143 ? 41.580 95.112 34.488 1.00 40.35 141 ILE E N 1
ATOM 6776 C CA . ILE E 1 143 ? 42.056 96.500 34.518 1.00 40.31 141 ILE E CA 1
ATOM 6777 C C . ILE E 1 143 ? 42.902 96.801 35.743 1.00 40.30 141 ILE E C 1
ATOM 6778 O O . ILE E 1 143 ? 42.827 96.097 36.744 1.00 40.31 141 ILE E O 1
ATOM 6783 N N . ASN E 1 144 ? 43.688 97.874 35.658 1.00 40.34 142 ASN E N 1
ATOM 6784 C CA . ASN E 1 144 ? 44.393 98.428 36.815 1.00 40.37 142 ASN E CA 1
ATOM 6785 C C . ASN E 1 144 ? 43.377 99.051 37.778 1.00 40.36 142 ASN E C 1
ATOM 6786 O O . ASN E 1 144 ? 42.430 99.696 37.333 1.00 40.44 142 ASN E O 1
ATOM 6791 N N . PRO E 1 145 ? 43.558 98.830 39.087 1.00 40.34 143 PRO E N 1
ATOM 6792 C CA . PRO E 1 145 ? 42.709 99.439 40.126 1.00 40.33 143 PRO E CA 1
ATOM 6793 C C . PRO E 1 145 ? 42.501 100.954 40.013 1.00 40.37 143 PRO E C 1
ATOM 6794 O O . PRO E 1 145 ? 41.543 101.462 40.593 1.00 40.41 143 PRO E O 1
ATOM 6798 N N . LYS E 1 146 ? 43.384 101.659 39.306 1.00 40.41 144 LYS E N 1
ATOM 6799 C CA . LYS E 1 146 ? 43.262 103.111 39.165 1.00 40.44 144 LYS E CA 1
ATOM 6800 C C . LYS E 1 146 ? 42.073 103.520 38.289 1.00 40.48 144 LYS E C 1
ATOM 6801 O O . LYS E 1 146 ? 41.497 104.590 38.477 1.00 40.61 144 LYS E O 1
ATOM 6807 N N . HIS E 1 147 ? 41.697 102.650 37.354 1.00 40.49 145 HIS E N 1
ATOM 6808 C CA . HIS E 1 147 ? 40.563 102.904 36.472 1.00 40.45 145 HIS E CA 1
ATOM 6809 C C . HIS E 1 147 ? 39.314 102.183 36.949 1.00 40.44 145 HIS E C 1
ATOM 6810 O O . HIS E 1 147 ? 38.310 102.174 36.250 1.00 40.61 145 HIS E O 1
ATOM 6817 N N . ASP E 1 148 ? 39.377 101.579 38.135 1.00 40.42 146 ASP E N 1
ATOM 6818 C CA . ASP E 1 148 ? 38.268 100.768 38.654 1.00 40.44 146 ASP E CA 1
ATOM 6819 C C . ASP E 1 148 ? 36.962 101.545 38.880 1.00 40.40 146 ASP E C 1
ATOM 6820 O O . ASP E 1 148 ? 35.889 101.058 38.518 1.00 40.33 146 ASP E O 1
ATOM 6825 N N . THR E 1 149 ? 37.055 102.751 39.449 1.00 40.38 147 THR E N 1
ATOM 6826 C CA . THR E 1 149 ? 35.852 103.572 39.683 1.00 40.49 147 THR E CA 1
ATOM 6827 C C . THR E 1 149 ? 35.208 104.025 38.371 1.00 40.39 147 THR E C 1
ATOM 6828 O O . THR E 1 149 ? 33.986 104.178 38.295 1.00 40.42 147 THR E O 1
ATOM 6832 N N . PHE E 1 150 ? 36.034 104.223 37.343 1.00 40.31 148 PHE E N 1
ATOM 6833 C CA . PHE E 1 150 ? 35.547 104.626 36.029 1.00 40.20 148 PHE E CA 1
ATOM 6834 C C . PHE E 1 150 ? 34.697 103.546 35.391 1.00 40.20 148 PHE E C 1
ATOM 6835 O O . PHE E 1 150 ? 33.630 103.829 34.854 1.00 40.29 148 PHE E O 1
ATOM 6843 N N . TYR E 1 151 ? 35.166 102.307 35.454 1.00 40.21 149 TYR E N 1
ATOM 6844 C CA . TYR E 1 151 ? 34.447 101.193 34.832 1.00 40.28 149 TYR E CA 1
ATOM 6845 C C . TYR E 1 151 ? 33.214 100.742 35.624 1.00 40.30 149 TYR E C 1
ATOM 6846 O O . TYR E 1 151 ? 32.340 100.077 35.077 1.00 40.21 149 TYR E O 1
ATOM 6855 N N . SER E 1 152 ? 33.144 101.132 36.903 1.00 40.40 150 SER E N 1
ATOM 6856 C CA . SER E 1 152 ? 31.948 100.902 37.727 1.00 40.51 150 SER E CA 1
ATOM 6857 C C . SER E 1 152 ? 30.790 101.744 37.243 1.00 40.48 150 SER E C 1
ATOM 6858 O O . SER E 1 152 ? 29.649 101.276 37.204 1.00 40.46 150 SER E O 1
ATOM 6861 N N . LEU E 1 153 ? 31.091 102.997 36.889 1.00 40.48 151 LEU E N 1
ATOM 6862 C CA . LEU E 1 153 ? 30.092 103.921 36.348 1.00 40.56 151 LEU E CA 1
ATOM 6863 C C . LEU E 1 153 ? 29.625 103.493 34.965 1.00 40.44 151 LEU E C 1
ATOM 6864 O O . LEU E 1 153 ? 28.467 103.701 34.611 1.00 40.47 151 LEU E O 1
ATOM 6869 N N . LEU E 1 154 ? 30.526 102.879 34.196 1.00 40.31 152 LEU E N 1
ATOM 6870 C CA . LEU E 1 154 ? 30.187 102.357 32.870 1.00 40.33 152 LEU E CA 1
ATOM 6871 C C . LEU E 1 154 ? 29.308 101.115 32.940 1.00 40.32 152 LEU E C 1
ATOM 6872 O O . LEU E 1 154 ? 28.711 100.726 31.940 1.00 40.36 152 LEU E O 1
ATOM 6877 N N . GLY E 1 155 ? 29.270 100.472 34.112 1.00 40.29 153 GLY E N 1
ATOM 6878 C CA . GLY E 1 155 ? 28.348 99.376 34.362 1.00 40.16 153 GLY E CA 1
ATOM 6879 C C . GLY E 1 155 ? 28.972 98.003 34.471 1.00 40.09 153 GLY E C 1
ATOM 6880 O O . GLY E 1 155 ? 28.276 96.997 34.386 1.00 40.10 153 GLY E O 1
ATOM 6881 N N . PHE E 1 156 ? 30.283 97.958 34.671 1.00 40.13 154 PHE E N 1
ATOM 6882 C CA . PHE E 1 156 ? 31.002 96.692 34.814 1.00 40.10 154 PHE E CA 1
ATOM 6883 C C . PHE E 1 156 ? 31.007 96.213 36.269 1.00 40.18 154 PHE E C 1
ATOM 6884 O O . PHE E 1 156 ? 31.567 96.874 37.160 1.00 40.30 154 PHE E O 1
ATOM 6892 N N . THR E 1 157 ? 30.377 95.072 36.507 1.00 40.10 155 THR E N 1
ATOM 6893 C CA . THR E 1 157 ? 30.332 94.486 37.837 1.00 40.11 155 THR E CA 1
ATOM 6894 C C . THR E 1 157 ? 31.632 93.714 38.094 1.00 40.12 155 THR E C 1
ATOM 6895 O O . THR E 1 157 ? 32.192 93.131 37.176 1.00 40.10 155 THR E O 1
ATOM 6899 N N . GLN E 1 158 ? 32.130 93.752 39.331 1.00 40.12 156 GLN E N 1
ATOM 6900 C CA . GLN E 1 158 ? 33.346 93.014 39.677 1.00 40.12 156 GLN E CA 1
ATOM 6901 C C . GLN E 1 158 ? 33.079 91.520 39.771 1.00 40.16 156 GLN E C 1
ATOM 6902 O O . GLN E 1 158 ? 32.155 91.085 40.460 1.00 40.22 156 GLN E O 1
ATOM 6908 N N . ILE E 1 159 ? 33.885 90.741 39.059 1.00 40.20 157 ILE E N 1
ATOM 6909 C CA . ILE E 1 159 ? 33.705 89.291 39.005 1.00 40.24 157 ILE E CA 1
ATOM 6910 C C . ILE E 1 159 ? 34.928 88.549 39.523 1.00 40.28 157 ILE E C 1
ATOM 6911 O O . ILE E 1 159 ? 34.854 87.357 39.826 1.00 40.31 157 ILE E O 1
ATOM 6916 N N . GLY E 1 160 ? 36.051 89.260 39.621 1.00 40.29 158 GLY E N 1
ATOM 6917 C CA . GLY E 1 160 ? 37.286 88.690 40.135 1.00 40.27 158 GLY E CA 1
ATOM 6918 C C . GLY E 1 160 ? 38.015 89.646 41.054 1.00 40.25 158 GLY E C 1
ATOM 6919 O O . GLY E 1 160 ? 38.019 90.859 40.827 1.00 40.23 158 GLY E O 1
ATOM 6920 N N . ALA E 1 161 ? 38.654 89.092 42.084 1.00 40.25 159 ALA E N 1
ATOM 6921 C CA . ALA E 1 161 ? 39.333 89.888 43.111 1.00 40.20 159 ALA E CA 1
ATOM 6922 C C . ALA E 1 161 ? 40.598 90.557 42.592 1.00 40.16 159 ALA E C 1
ATOM 6923 O O . ALA E 1 161 ? 41.046 90.285 41.477 1.00 40.13 159 ALA E O 1
ATOM 6925 N N . LEU E 1 162 ? 41.159 91.448 43.407 1.00 40.15 160 LEU E N 1
ATOM 6926 C CA . LEU E 1 162 ? 42.428 92.083 43.097 1.00 40.12 160 LEU E CA 1
ATOM 6927 C C . LEU E 1 162 ? 43.540 91.044 43.139 1.00 40.11 160 LEU E C 1
ATOM 6928 O O . LEU E 1 162 ? 43.825 90.470 44.184 1.00 40.14 160 LEU E O 1
ATOM 6933 N N . LYS E 1 163 ? 44.125 90.772 41.980 1.00 40.07 161 LYS E N 1
ATOM 6934 C CA . LYS E 1 163 ? 45.210 89.803 41.867 1.00 40.08 161 LYS E CA 1
ATOM 6935 C C . LYS E 1 163 ? 46.401 90.432 41.155 1.00 40.14 161 LYS E C 1
ATOM 6936 O O . LYS E 1 163 ? 46.321 91.569 40.682 1.00 40.18 161 LYS E O 1
ATOM 6942 N N . HIS E 1 164 ? 47.512 89.708 41.105 1.00 40.19 162 HIS E N 1
ATOM 6943 C CA . HIS E 1 164 ? 48.684 90.181 40.386 1.00 40.22 162 HIS E CA 1
ATOM 6944 C C . HIS E 1 164 ? 48.716 89.587 38.991 1.00 40.23 162 HIS E C 1
ATOM 6945 O O . HIS E 1 164 ? 48.840 88.374 38.830 1.00 40.28 162 HIS E O 1
ATOM 6952 N N . TYR E 1 165 ? 48.591 90.446 37.986 1.00 40.24 163 TYR E N 1
ATOM 6953 C CA . TYR E 1 165 ? 48.659 90.016 36.597 1.00 40.34 163 TYR E CA 1
ATOM 6954 C C . TYR E 1 165 ? 50.120 89.844 36.170 1.00 40.38 163 TYR E C 1
ATOM 6955 O O . TYR E 1 165 ? 50.827 90.826 35.935 1.00 40.38 163 TYR E O 1
ATOM 6964 N N . GLY E 1 166 ? 50.557 88.583 36.073 1.00 40.43 164 GLY E N 1
ATOM 6965 C CA . GLY E 1 166 ? 51.939 88.246 35.755 1.00 40.38 164 GLY E CA 1
ATOM 6966 C C . GLY E 1 166 ? 52.375 88.641 34.356 1.00 40.39 164 GLY E C 1
ATOM 6967 O O . GLY E 1 166 ? 53.550 88.925 34.129 1.00 40.46 164 GLY E O 1
ATOM 6968 N N . THR E 1 167 ? 51.422 88.661 33.425 1.00 40.34 165 THR E N 1
ATOM 6969 C CA . THR E 1 167 ? 51.665 89.045 32.034 1.00 40.36 165 THR E CA 1
ATOM 6970 C C . THR E 1 167 ? 52.119 90.506 31.916 1.00 40.35 165 THR E C 1
ATOM 6971 O O . THR E 1 167 ? 52.991 90.837 31.112 1.00 40.32 165 THR E O 1
ATOM 6975 N N . VAL E 1 168 ? 51.537 91.361 32.750 1.00 40.42 166 VAL E N 1
ATOM 6976 C CA . VAL E 1 168 ? 51.744 92.805 32.674 1.00 40.41 166 VAL E CA 1
ATOM 6977 C C . VAL E 1 168 ? 52.591 93.320 33.856 1.00 40.39 166 VAL E C 1
ATOM 6978 O O . VAL E 1 168 ? 53.027 94.480 33.863 1.00 40.36 166 VAL E O 1
ATOM 6982 N N . ASN E 1 169 ? 52.862 92.426 34.815 1.00 40.37 167 ASN E N 1
ATOM 6983 C CA . ASN E 1 169 ? 53.584 92.754 36.066 1.00 40.37 167 ASN E CA 1
ATOM 6984 C C . ASN E 1 169 ? 53.015 93.971 36.823 1.00 40.35 167 ASN E C 1
ATOM 6985 O O . ASN E 1 169 ? 53.739 94.921 37.147 1.00 40.37 167 ASN E O 1
ATOM 6990 N N . ALA E 1 170 ? 51.710 93.917 37.090 1.00 40.32 168 ALA E N 1
ATOM 6991 C CA . ALA E 1 170 ? 50.975 95.000 37.741 1.00 40.27 168 ALA E CA 1
ATOM 6992 C C . ALA E 1 170 ? 49.652 94.435 38.287 1.00 40.23 168 ALA E C 1
ATOM 6993 O O . ALA E 1 170 ? 49.217 93.364 37.854 1.00 40.19 168 ALA E O 1
ATOM 6995 N N . PRO E 1 171 ? 49.033 95.126 39.256 1.00 40.19 169 PRO E N 1
ATOM 6996 C CA . PRO E 1 171 ? 47.763 94.669 39.832 1.00 40.17 169 PRO E CA 1
ATOM 6997 C C . PRO E 1 171 ? 46.624 94.651 38.812 1.00 40.21 169 PRO E C 1
ATOM 6998 O O . PRO E 1 171 ? 46.578 95.496 37.920 1.00 40.18 169 PRO E O 1
ATOM 7002 N N . ALA E 1 172 ? 45.716 93.691 38.958 1.00 40.22 170 ALA E N 1
ATOM 7003 C CA . ALA E 1 172 ? 44.576 93.568 38.063 1.00 40.17 170 ALA E CA 1
ATOM 7004 C C . ALA E 1 172 ? 43.275 93.326 38.818 1.00 40.17 170 ALA E C 1
ATOM 7005 O O . ALA E 1 172 ? 43.269 92.713 39.886 1.00 40.12 170 ALA E O 1
ATOM 7007 N N . ILE E 1 173 ? 42.178 93.817 38.246 1.00 40.20 171 ILE E N 1
ATOM 7008 C CA . ILE E 1 173 ? 40.835 93.563 38.753 1.00 40.21 171 ILE E CA 1
ATOM 7009 C C . ILE E 1 173 ? 39.952 93.058 37.590 1.00 40.21 171 ILE E C 1
ATOM 7010 O O . ILE E 1 173 ? 40.084 93.527 36.453 1.00 40.18 171 ILE E O 1
ATOM 7015 N N . ALA E 1 174 ? 39.112 92.057 37.860 1.00 40.21 172 ALA E N 1
ATOM 7016 C CA . ALA E 1 174 ? 38.222 91.515 36.830 1.00 40.22 172 ALA E CA 1
ATOM 7017 C C . ALA E 1 174 ? 36.818 92.107 36.913 1.00 40.33 172 ALA E C 1
ATOM 7018 O O . ALA E 1 174 ? 36.204 92.148 37.989 1.00 40.34 172 ALA E O 1
ATOM 7020 N N . ARG E 1 175 ? 36.325 92.591 35.774 1.00 40.29 173 ARG E N 1
ATOM 7021 C CA . ARG E 1 175 ? 34.977 93.141 35.681 1.00 40.22 173 ARG E CA 1
ATOM 7022 C C . ARG E 1 175 ? 34.283 92.649 34.419 1.00 40.21 173 ARG E C 1
ATOM 7023 O O . ARG E 1 175 ? 34.928 92.414 33.400 1.00 40.30 173 ARG E O 1
ATOM 7031 N N . ALA E 1 176 ? 32.961 92.524 34.483 1.00 40.19 174 ALA E N 1
ATOM 7032 C CA . ALA E 1 176 ? 32.175 92.080 33.337 1.00 40.11 174 ALA E CA 1
ATOM 7033 C C . ALA E 1 176 ? 30.843 92.798 33.243 1.00 40.09 174 ALA E C 1
ATOM 7034 O O . ALA E 1 176 ? 30.217 93.111 34.259 1.00 40.10 174 ALA E O 1
ATOM 7036 N N . LEU E 1 177 ? 30.409 93.042 32.012 1.00 40.08 175 LEU E N 1
ATOM 7037 C CA . LEU E 1 177 ? 29.129 93.679 31.747 1.00 40.13 175 LEU E CA 1
ATOM 7038 C C . LEU E 1 177 ? 28.239 92.739 30.939 1.00 40.14 175 LEU E C 1
ATOM 7039 O O . LEU E 1 177 ? 28.676 92.175 29.947 1.00 40.16 175 LEU E O 1
ATOM 7044 N N . TYR E 1 178 ? 27.006 92.544 31.395 1.00 40.23 176 TYR E N 1
ATOM 7045 C CA . TYR E 1 178 ? 26.026 91.755 30.646 1.00 40.31 176 TYR E CA 1
ATOM 7046 C C . TYR E 1 178 ? 25.430 92.618 29.527 1.00 40.33 176 TYR E C 1
ATOM 7047 O O . TYR E 1 178 ? 24.500 93.395 29.760 1.00 40.39 176 TYR E O 1
ATOM 7056 N N . VAL E 1 179 ? 25.974 92.462 28.315 1.00 40.25 177 VAL E N 1
ATOM 7057 C CA . VAL E 1 179 ? 25.638 93.318 27.158 1.00 40.20 177 VAL E CA 1
ATOM 7058 C C . VAL E 1 179 ? 24.122 93.468 26.811 1.00 40.20 177 VAL E C 1
ATOM 7059 O O . VAL E 1 179 ? 23.658 94.594 26.620 1.00 40.09 177 VAL E O 1
ATOM 7063 N N . PRO E 1 180 ? 23.356 92.358 26.766 1.00 40.30 178 PRO E N 1
ATOM 7064 C CA . PRO E 1 180 ? 21.920 92.421 26.435 1.00 40.31 178 PRO E CA 1
ATOM 7065 C C . PRO E 1 180 ? 21.118 93.487 27.188 1.00 40.32 178 PRO E C 1
ATOM 7066 O O . PRO E 1 180 ? 20.169 94.025 26.624 1.00 40.41 178 PRO E O 1
ATOM 7070 N N . GLU E 1 181 ? 21.477 93.765 28.438 1.00 40.32 179 GLU E N 1
ATOM 7071 C CA . GLU E 1 181 ? 20.866 94.875 29.170 1.00 40.39 179 GLU E CA 1
ATOM 7072 C C . GLU E 1 181 ? 21.907 95.810 29.792 1.00 40.35 179 GLU E C 1
ATOM 7073 O O . GLU E 1 181 ? 21.927 96.011 31.008 1.00 40.30 179 GLU E O 1
ATOM 7079 N N . TRP E 1 182 ? 22.751 96.394 28.938 1.00 40.35 180 TRP E N 1
ATOM 7080 C CA . TRP E 1 182 ? 23.780 97.336 29.372 1.00 40.37 180 TRP E CA 1
ATOM 7081 C C . TRP E 1 182 ? 23.190 98.647 29.895 1.00 40.42 180 TRP E C 1
ATOM 7082 O O . TRP E 1 182 ? 23.792 99.303 30.736 1.00 40.55 180 TRP E O 1
ATOM 7093 N N . ARG E 1 183 ? 22.011 99.017 29.392 1.00 40.52 181 ARG E N 1
ATOM 7094 C CA . ARG E 1 183 ? 21.366 100.289 29.764 1.00 40.64 181 ARG E CA 1
ATOM 7095 C C . ARG E 1 183 ? 20.728 100.265 31.150 1.00 40.68 181 ARG E C 1
ATOM 7096 O O . ARG E 1 183 ? 20.450 101.315 31.728 1.00 40.85 181 ARG E O 1
ATOM 7104 N N . SER E 1 184 ? 20.473 99.074 31.679 1.00 40.65 182 SER E N 1
ATOM 7105 C CA . SER E 1 184 ? 19.956 98.969 33.036 1.00 40.60 182 SER E CA 1
ATOM 7106 C C . SER E 1 184 ? 21.103 98.896 34.033 1.00 40.54 182 SER E C 1
ATOM 7107 O O . SER E 1 184 ? 20.890 98.981 35.242 1.00 40.60 182 SER E O 1
ATOM 7110 N N . GLN E 1 185 ? 22.324 98.783 33.516 1.00 40.46 183 GLN E N 1
ATOM 7111 C CA . GLN E 1 185 ? 23.483 98.509 34.353 1.00 40.57 183 GLN E CA 1
ATOM 7112 C C . GLN E 1 185 ? 24.406 99.705 34.562 1.00 40.65 183 GLN E C 1
ATOM 7113 O O . GLN E 1 185 ? 25.298 99.661 35.421 1.00 40.65 183 GLN E O 1
ATOM 7119 N N . THR E 1 186 ? 24.180 100.775 33.795 1.00 40.66 184 THR E N 1
ATOM 7120 C CA . THR E 1 186 ? 25.001 101.985 33.893 1.00 40.62 184 THR E CA 1
ATOM 7121 C C . THR E 1 186 ? 24.201 103.192 34.357 1.00 40.61 184 THR E C 1
ATOM 7122 O O . THR E 1 186 ? 23.044 103.367 33.974 1.00 40.74 184 THR E O 1
ATOM 7126 N N . LEU E 1 187 ? 24.831 104.029 35.175 1.00 40.56 185 LEU E N 1
ATOM 7127 C CA . LEU E 1 187 ? 24.196 105.241 35.683 1.00 40.47 185 LEU E CA 1
ATOM 7128 C C . LEU E 1 187 ? 23.969 106.279 34.582 1.00 40.41 185 LEU E C 1
ATOM 7129 O O . LEU E 1 187 ? 23.085 107.131 34.698 1.00 40.38 185 LEU E O 1
ATOM 7134 N N . LEU E 1 188 ? 24.756 106.185 33.509 1.00 40.32 186 LEU E N 1
ATOM 7135 C CA . LEU E 1 188 ? 24.704 107.155 32.417 1.00 40.25 186 LEU E CA 1
ATOM 7136 C C . LEU E 1 188 ? 23.466 107.006 31.537 1.00 40.30 186 LEU E C 1
ATOM 7137 O O . LEU E 1 188 ? 23.136 107.908 30.764 1.00 40.42 186 LEU E O 1
ATOM 7142 N N . ALA E 1 189 ? 22.766 105.883 31.678 1.00 40.27 187 ALA E N 1
ATOM 7143 C CA . ALA E 1 189 ? 21.558 105.629 30.901 1.00 40.23 187 ALA E CA 1
ATOM 7144 C C . ALA E 1 189 ? 20.329 106.370 31.446 1.00 40.21 187 ALA E C 1
ATOM 7145 O O . ALA E 1 189 ? 19.305 106.457 30.771 1.00 40.28 187 ALA E O 1
ATOM 7147 N N . GLN E 1 190 ? 20.444 106.911 32.658 1.00 40.23 188 GLN E N 1
ATOM 7148 C CA . GLN E 1 190 ? 19.366 107.694 33.279 1.00 40.32 188 GLN E CA 1
ATOM 7149 C C . GLN E 1 190 ? 19.121 109.024 32.561 1.00 40.41 188 GLN E C 1
ATOM 7150 O O . GLN E 1 190 ? 18.050 109.635 32.700 1.00 40.42 188 GLN E O 1
ATOM 7156 N N . PHE E 1 191 ? 20.116 109.462 31.793 1.00 40.50 189 PHE E N 1
ATOM 7157 C CA . PHE E 1 191 ? 20.038 110.713 31.051 1.00 40.56 189 PHE E CA 1
ATOM 7158 C C . PHE E 1 191 ? 19.589 110.495 29.594 1.00 40.65 189 PHE E C 1
ATOM 7159 O O . PHE E 1 191 ? 19.180 111.439 28.923 1.00 40.63 189 PHE E O 1
ATOM 7167 N N . MET E 1 192 ? 19.615 109.233 29.152 1.00 40.82 190 MET E N 1
ATOM 7168 C CA . MET E 1 192 ? 19.442 108.857 27.741 1.00 40.98 190 MET E CA 1
ATOM 7169 C C . MET E 1 192 ? 18.079 109.171 27.113 1.00 41.16 190 MET E C 1
ATOM 7170 O O . MET E 1 192 ? 18.016 109.616 25.958 1.00 41.26 190 MET E O 1
ATOM 7175 N N . ASP E 1 193 ? 16.993 108.893 27.836 1.00 41.27 191 ASP E N 1
ATOM 7176 C CA . ASP E 1 193 ? 15.648 109.065 27.268 1.00 41.35 191 ASP E CA 1
ATOM 7177 C C . ASP E 1 193 ? 14.718 109.784 28.225 1.00 41.34 191 ASP E C 1
ATOM 7178 O O . ASP E 1 193 ? 13.603 110.142 27.858 1.00 41.42 191 ASP E O 1
ATOM 7183 N N . THR F 1 4 ? 32.648 96.334 10.739 1.00 40.66 2 THR F N 1
ATOM 7184 C CA . THR F 1 4 ? 31.641 97.198 11.424 1.00 40.76 2 THR F CA 1
ATOM 7185 C C . THR F 1 4 ? 31.883 98.699 11.127 1.00 40.78 2 THR F C 1
ATOM 7186 O O . THR F 1 4 ? 33.038 99.130 11.004 1.00 40.89 2 THR F O 1
ATOM 7190 N N . PRO F 1 5 ? 30.783 99.465 10.997 1.00 40.68 3 PRO F N 1
ATOM 7191 C CA . PRO F 1 5 ? 30.797 100.896 10.629 1.00 40.65 3 PRO F CA 1
ATOM 7192 C C . PRO F 1 5 ? 31.985 101.778 11.063 1.00 40.58 3 PRO F C 1
ATOM 7193 O O . PRO F 1 5 ? 32.325 101.831 12.245 1.00 40.55 3 PRO F O 1
ATOM 7197 N N . ARG F 1 6 ? 32.572 102.486 10.093 1.00 40.46 4 ARG F N 1
ATOM 7198 C CA . ARG F 1 6 ? 33.600 103.493 10.357 1.00 40.32 4 ARG F CA 1
ATOM 7199 C C . ARG F 1 6 ? 32.947 104.749 10.944 1.00 40.31 4 ARG F C 1
ATOM 7200 O O . ARG F 1 6 ? 32.162 105.416 10.273 1.00 40.36 4 ARG F O 1
ATOM 7208 N N . LYS F 1 7 ? 33.287 105.066 12.194 1.00 40.29 5 LYS F N 1
ATOM 7209 C CA . LYS F 1 7 ? 32.660 106.169 12.931 1.00 40.10 5 LYS F CA 1
ATOM 7210 C C . LYS F 1 7 ? 33.480 107.466 12.865 1.00 40.05 5 LYS F C 1
ATOM 7211 O O . LYS F 1 7 ? 34.645 107.485 13.249 1.00 40.11 5 LYS F O 1
ATOM 7217 N N . VAL F 1 8 ? 32.858 108.546 12.380 1.00 39.98 6 VAL F N 1
ATOM 7218 C CA . VAL F 1 8 ? 33.563 109.825 12.162 1.00 39.97 6 VAL F CA 1
ATOM 7219 C C . VAL F 1 8 ? 32.948 110.990 12.953 1.00 39.90 6 VAL F C 1
ATOM 7220 O O . VAL F 1 8 ? 31.733 111.131 13.016 1.00 39.94 6 VAL F O 1
ATOM 7224 N N . ALA F 1 9 ? 33.811 111.809 13.551 1.00 39.84 7 ALA F N 1
ATOM 7225 C CA . ALA F 1 9 ? 33.416 113.037 14.230 1.00 39.73 7 ALA F CA 1
ATOM 7226 C C . ALA F 1 9 ? 34.159 114.200 13.575 1.00 39.69 7 ALA F C 1
ATOM 7227 O O . ALA F 1 9 ? 35.363 114.334 13.733 1.00 39.57 7 ALA F O 1
ATOM 7229 N N . ARG F 1 10 ? 33.426 115.051 12.864 1.00 39.77 8 ARG F N 1
ATOM 7230 C CA . ARG F 1 10 ? 34.035 115.990 11.920 1.00 39.85 8 ARG F CA 1
ATOM 7231 C C . ARG F 1 10 ? 33.353 117.363 11.917 1.00 39.80 8 ARG F C 1
ATOM 7232 O O . ARG F 1 10 ? 32.194 117.482 12.300 1.00 39.70 8 ARG F O 1
ATOM 7240 N N . ILE F 1 11 ? 34.091 118.391 11.479 1.00 39.82 9 ILE F N 1
ATOM 7241 C CA . ILE F 1 11 ? 33.527 119.719 11.208 1.00 39.90 9 ILE F CA 1
ATOM 7242 C C . ILE F 1 11 ? 32.771 119.692 9.876 1.00 39.90 9 ILE F C 1
ATOM 7243 O O . ILE F 1 11 ? 33.316 119.266 8.855 1.00 39.95 9 ILE F O 1
ATOM 7248 N N . LEU F 1 12 ? 31.523 120.151 9.889 1.00 39.88 10 LEU F N 1
ATOM 7249 C CA . LEU F 1 12 ? 30.706 120.184 8.678 1.00 39.92 10 LEU F CA 1
ATOM 7250 C C . LEU F 1 12 ? 30.998 121.443 7.870 1.00 40.02 10 LEU F C 1
ATOM 7251 O O . LEU F 1 12 ? 30.677 122.543 8.301 1.00 40.01 10 LEU F O 1
ATOM 7256 N N . VAL F 1 13 ? 31.613 121.272 6.697 1.00 40.27 11 VAL F N 1
ATOM 7257 C CA . VAL F 1 13 ? 32.030 122.417 5.866 1.00 40.38 11 VAL F CA 1
ATOM 7258 C C . VAL F 1 13 ? 31.127 122.670 4.641 1.00 40.40 11 VAL F C 1
ATOM 7259 O O . VAL F 1 13 ? 30.853 123.820 4.300 1.00 40.40 11 VAL F O 1
ATOM 7263 N N . ALA F 1 14 ? 30.657 121.590 4.012 1.00 40.44 12 ALA F N 1
ATOM 7264 C CA . ALA F 1 14 ? 29.786 121.679 2.847 1.00 40.50 12 ALA F CA 1
ATOM 7265 C C . ALA F 1 14 ? 28.383 122.114 3.275 1.00 40.58 12 ALA F C 1
ATOM 7266 O O . ALA F 1 14 ? 27.931 121.758 4.371 1.00 40.60 12 ALA F O 1
ATOM 7268 N N . PRO F 1 15 ? 27.704 122.906 2.431 1.00 40.63 13 PRO F N 1
ATOM 7269 C CA . PRO F 1 15 ? 26.364 123.421 2.759 1.00 40.64 13 PRO F CA 1
ATOM 7270 C C . PRO F 1 15 ? 25.292 122.328 2.846 1.00 40.61 13 PRO F C 1
ATOM 7271 O O . PRO F 1 15 ? 24.343 122.477 3.616 1.00 40.57 13 PRO F O 1
ATOM 7275 N N . ASN F 1 16 ? 25.457 121.249 2.083 1.00 40.58 14 ASN F N 1
ATOM 7276 C CA . ASN F 1 16 ? 24.514 120.128 2.114 1.00 40.59 14 ASN F CA 1
ATOM 7277 C C . ASN F 1 16 ? 24.589 119.320 3.418 1.00 40.60 14 ASN F C 1
ATOM 7278 O O . ASN F 1 16 ? 23.577 118.781 3.884 1.00 40.63 14 ASN F O 1
ATOM 7283 N N . GLU F 1 17 ? 25.789 119.247 3.999 1.00 40.50 15 GLU F N 1
ATOM 7284 C CA . GLU F 1 17 ? 26.009 118.552 5.266 1.00 40.47 15 GLU F CA 1
ATOM 7285 C C . GLU F 1 17 ? 25.344 119.306 6.398 1.00 40.48 15 GLU F C 1
ATOM 7286 O O . GLU F 1 17 ? 24.821 118.701 7.344 1.00 40.49 15 GLU F O 1
ATOM 7292 N N . ARG F 1 18 ? 25.375 120.636 6.296 1.00 40.46 16 ARG F N 1
ATOM 7293 C CA . ARG F 1 18 ? 24.782 121.513 7.296 1.00 40.41 16 ARG F CA 1
ATOM 7294 C C . ARG F 1 18 ? 23.259 121.419 7.277 1.00 40.35 16 ARG F C 1
ATOM 7295 O O . ARG F 1 18 ? 22.617 121.493 8.327 1.00 40.35 16 ARG F O 1
ATOM 7303 N N . ASP F 1 19 ? 22.696 121.217 6.081 1.00 40.26 17 ASP F N 1
ATOM 7304 C CA . ASP F 1 19 ? 21.253 121.081 5.900 1.00 40.21 17 ASP F CA 1
ATOM 7305 C C . ASP F 1 19 ? 20.717 119.814 6.547 1.00 40.16 17 ASP F C 1
ATOM 7306 O O . ASP F 1 19 ? 19.603 119.806 7.081 1.00 40.09 17 ASP F O 1
ATOM 7311 N N . ALA F 1 20 ? 21.515 118.746 6.492 1.00 40.16 18 ALA F N 1
ATOM 7312 C CA . ALA F 1 20 ? 21.171 117.480 7.130 1.00 40.21 18 ALA F CA 1
ATOM 7313 C C . ALA F 1 20 ? 21.207 117.616 8.649 1.00 40.35 18 ALA F C 1
ATOM 7314 O O . ALA F 1 20 ? 20.360 117.062 9.351 1.00 40.52 18 ALA F O 1
ATOM 7316 N N . ALA F 1 21 ? 22.184 118.371 9.150 1.00 40.29 19 ALA F N 1
ATOM 7317 C CA . ALA F 1 21 ? 22.281 118.648 10.571 1.00 40.22 19 ALA F CA 1
ATOM 7318 C C . ALA F 1 21 ? 21.078 119.468 11.033 1.00 40.28 19 ALA F C 1
ATOM 7319 O O . ALA F 1 21 ? 20.472 119.170 12.062 1.00 40.44 19 ALA F O 1
ATOM 7321 N N . ARG F 1 22 ? 20.715 120.474 10.240 1.00 40.19 20 ARG F N 1
ATOM 7322 C CA . ARG F 1 22 ? 19.571 121.320 10.537 1.00 40.11 20 ARG F CA 1
ATOM 7323 C C . ARG F 1 22 ? 18.277 120.523 10.536 1.00 40.09 20 ARG F C 1
ATOM 7324 O O . ARG F 1 22 ? 17.384 120.787 11.336 1.00 39.98 20 ARG F O 1
ATOM 7332 N N . ARG F 1 23 ? 18.194 119.543 9.633 1.00 40.28 21 ARG F N 1
ATOM 7333 C CA . ARG F 1 23 ? 17.080 118.594 9.594 1.00 40.28 21 ARG F CA 1
ATOM 7334 C C . ARG F 1 23 ? 17.009 117.766 10.888 1.00 40.23 21 ARG F C 1
ATOM 7335 O O . ARG F 1 23 ? 15.923 117.595 11.462 1.00 40.18 21 ARG F O 1
ATOM 7343 N N . ILE F 1 24 ? 18.169 117.281 11.350 1.00 40.05 22 ILE F N 1
ATOM 7344 C CA . ILE F 1 24 ? 18.240 116.469 12.563 1.00 40.07 22 ILE F CA 1
ATOM 7345 C C . ILE F 1 24 ? 17.784 117.280 13.785 1.00 40.21 22 ILE F C 1
ATOM 7346 O O . ILE F 1 24 ? 17.043 116.775 14.641 1.00 40.28 22 ILE F O 1
ATOM 7351 N N . VAL F 1 25 ? 18.185 118.549 13.824 1.00 40.26 23 VAL F N 1
ATOM 7352 C CA . VAL F 1 25 ? 17.807 119.451 14.902 1.00 40.34 23 VAL F CA 1
ATOM 7353 C C . VAL F 1 25 ? 16.309 119.725 14.877 1.00 40.37 23 VAL F C 1
ATOM 7354 O O . VAL F 1 25 ? 15.655 119.719 15.912 1.00 40.40 23 VAL F O 1
ATOM 7358 N N . ARG F 1 26 ? 15.765 119.901 13.684 1.00 40.45 24 ARG F N 1
ATOM 7359 C CA . ARG F 1 26 ? 14.349 120.188 13.528 1.00 40.60 24 ARG F CA 1
ATOM 7360 C C . ARG F 1 26 ? 13.489 118.982 13.936 1.00 40.67 24 ARG F C 1
ATOM 7361 O O . ARG F 1 26 ? 12.437 119.146 14.564 1.00 40.80 24 ARG F O 1
ATOM 7369 N N . THR F 1 27 ? 13.989 117.781 13.638 1.00 40.68 25 THR F N 1
ATOM 7370 C CA . THR F 1 27 ? 13.313 116.524 13.977 1.00 40.73 25 THR F CA 1
ATOM 7371 C C . THR F 1 27 ? 13.198 116.361 15.489 1.00 40.72 25 THR F C 1
ATOM 7372 O O . THR F 1 27 ? 12.127 116.046 16.022 1.00 40.80 25 THR F O 1
ATOM 7376 N N . THR F 1 28 ? 14.314 116.584 16.165 1.00 40.64 26 THR F N 1
ATOM 7377 C CA . THR F 1 28 ? 14.396 116.505 17.609 1.00 40.62 26 THR F CA 1
ATOM 7378 C C . THR F 1 28 ? 13.485 117.543 18.279 1.00 40.67 26 THR F C 1
ATOM 7379 O O . THR F 1 28 ? 12.805 117.234 19.264 1.00 40.77 26 THR F O 1
ATOM 7383 N N . TYR F 1 29 ? 13.421 118.744 17.691 1.00 40.67 27 TYR F N 1
ATOM 7384 C CA . TYR F 1 29 ? 12.692 119.872 18.290 1.00 40.51 27 TYR F CA 1
ATOM 7385 C C . TYR F 1 29 ? 11.205 119.729 18.120 1.00 40.40 27 TYR F C 1
ATOM 7386 O O . TYR F 1 29 ? 10.451 119.971 19.054 1.00 40.35 27 TYR F O 1
ATOM 7395 N N . GLU F 1 30 ? 10.788 119.286 16.938 1.00 40.40 28 GLU F N 1
ATOM 7396 C CA . GLU F 1 30 ? 9.375 119.071 16.652 1.00 40.47 28 GLU F CA 1
ATOM 7397 C C . GLU F 1 30 ? 8.808 117.973 17.549 1.00 40.41 28 GLU F C 1
ATOM 7398 O O . GLU F 1 30 ? 7.654 118.041 17.973 1.00 40.41 28 GLU F O 1
ATOM 7404 N N . ALA F 1 31 ? 9.653 116.993 17.871 1.00 40.40 29 ALA F N 1
ATOM 7405 C CA . ALA F 1 31 ? 9.286 115.876 18.739 1.00 40.41 29 ALA F CA 1
ATOM 7406 C C . ALA F 1 31 ? 8.987 116.319 20.171 1.00 40.46 29 ALA F C 1
ATOM 7407 O O . ALA F 1 31 ? 8.090 115.777 20.822 1.00 40.49 29 ALA F O 1
ATOM 7409 N N . GLN F 1 32 ? 9.735 117.311 20.648 1.00 40.42 30 GLN F N 1
ATOM 7410 C CA . GLN F 1 32 ? 9.595 117.791 22.017 1.00 40.42 30 GLN F CA 1
ATOM 7411 C C . GLN F 1 32 ? 8.676 119.002 22.125 1.00 40.42 30 GLN F C 1
ATOM 7412 O O . GLN F 1 32 ? 8.558 119.604 23.200 1.00 40.48 30 GLN F O 1
ATOM 7418 N N . GLY F 1 33 ? 8.043 119.370 21.010 1.00 40.36 31 GLY F N 1
ATOM 7419 C CA . GLY F 1 33 ? 7.160 120.523 20.969 1.00 40.26 31 GLY F CA 1
ATOM 7420 C C . GLY F 1 33 ? 7.848 121.886 20.889 1.00 40.23 31 GLY F C 1
ATOM 7421 O O . GLY F 1 33 ? 7.181 122.909 21.010 1.00 40.23 31 GLY F O 1
ATOM 7422 N N . TYR F 1 34 ? 9.173 121.904 20.687 1.00 40.27 32 TYR F N 1
ATOM 7423 C CA . TYR F 1 34 ? 9.919 123.172 20.548 1.00 40.32 32 TYR F CA 1
ATOM 7424 C C . TYR F 1 34 ? 9.633 123.852 19.205 1.00 40.35 32 TYR F C 1
ATOM 7425 O O . TYR F 1 34 ? 9.475 123.188 18.175 1.00 40.27 32 TYR F O 1
ATOM 7434 N N . ALA F 1 35 ? 9.588 125.178 19.228 1.00 40.39 33 ALA F N 1
ATOM 7435 C CA . ALA F 1 35 ? 9.399 125.971 18.025 1.00 40.33 33 ALA F CA 1
ATOM 7436 C C . ALA F 1 35 ? 10.718 126.099 17.257 1.00 40.35 33 ALA F C 1
ATOM 7437 O O . ALA F 1 35 ? 11.785 126.263 17.854 1.00 40.29 33 ALA F O 1
ATOM 7439 N N . ILE F 1 36 ? 10.641 125.994 15.935 1.00 40.45 34 ILE F N 1
ATOM 7440 C CA . ILE F 1 36 ? 11.813 126.172 15.082 1.00 40.54 34 ILE F CA 1
ATOM 7441 C C . ILE F 1 36 ? 11.722 127.508 14.386 1.00 40.65 34 ILE F C 1
ATOM 7442 O O . ILE F 1 36 ? 10.750 127.778 13.664 1.00 40.58 34 ILE F O 1
ATOM 7447 N N . ASP F 1 37 ? 12.719 128.355 14.599 1.00 40.72 35 ASP F N 1
ATOM 7448 C CA . ASP F 1 37 ? 12.762 129.619 13.880 1.00 40.89 35 ASP F CA 1
ATOM 7449 C C . ASP F 1 37 ? 14.103 129.853 13.171 1.00 40.86 35 ASP F C 1
ATOM 7450 O O . ASP F 1 37 ? 15.144 129.284 13.563 1.00 40.88 35 ASP F O 1
ATOM 7455 N N . GLU F 1 38 ? 14.061 130.693 12.135 1.00 40.74 36 GLU F N 1
ATOM 7456 C CA . GLU F 1 38 ? 15.197 130.914 11.248 1.00 40.76 36 GLU F CA 1
ATOM 7457 C C . GLU F 1 38 ? 16.442 131.485 11.937 1.00 40.76 36 GLU F C 1
ATOM 7458 O O . GLU F 1 38 ? 17.561 131.240 11.484 1.00 40.82 36 GLU F O 1
ATOM 7464 N N . SER F 1 39 ? 16.239 132.212 13.045 1.00 40.74 37 SER F N 1
ATOM 7465 C CA . SER F 1 39 ? 17.323 132.925 13.750 1.00 40.73 37 SER F CA 1
ATOM 7466 C C . SER F 1 39 ? 18.567 132.070 14.017 1.00 40.73 37 SER F C 1
ATOM 7467 O O . SER F 1 39 ? 19.696 132.565 13.935 1.00 40.81 37 SER F O 1
ATOM 7470 N N . PHE F 1 40 ? 18.353 130.795 14.331 1.00 40.62 38 PHE F N 1
ATOM 7471 C CA . PHE F 1 40 ? 19.449 129.879 14.589 1.00 40.57 38 PHE F CA 1
ATOM 7472 C C . PHE F 1 40 ? 20.291 129.659 13.345 1.00 40.60 38 PHE F C 1
ATOM 7473 O O . PHE F 1 40 ? 21.519 129.731 13.401 1.00 40.69 38 PHE F O 1
ATOM 7481 N N . ALA F 1 41 ? 19.623 129.430 12.217 1.00 40.53 39 ALA F N 1
ATOM 7482 C CA . ALA F 1 41 ? 20.302 129.223 10.946 1.00 40.50 39 ALA F CA 1
ATOM 7483 C C . ALA F 1 41 ? 21.109 130.456 10.518 1.00 40.52 39 ALA F C 1
ATOM 7484 O O . ALA F 1 41 ? 22.175 130.318 9.932 1.00 40.65 39 ALA F O 1
ATOM 7486 N N . THR F 1 42 ? 20.605 131.650 10.847 1.00 40.50 40 THR F N 1
ATOM 7487 C CA . THR F 1 42 ? 21.291 132.917 10.527 1.00 40.49 40 THR F CA 1
ATOM 7488 C C . THR F 1 42 ? 22.642 133.043 11.227 1.00 40.44 40 THR F C 1
ATOM 7489 O O . THR F 1 42 ? 23.596 133.568 10.658 1.00 40.52 40 THR F O 1
ATOM 7493 N N . PHE F 1 43 ? 22.705 132.567 12.466 1.00 40.38 41 PHE F N 1
ATOM 7494 C CA . PHE F 1 43 ? 23.945 132.534 13.222 1.00 40.30 41 PHE F CA 1
ATOM 7495 C C . PHE F 1 43 ? 24.895 131.512 12.605 1.00 40.25 41 PHE F C 1
ATOM 7496 O O . PHE F 1 43 ? 26.083 131.773 12.464 1.00 40.29 41 PHE F O 1
ATOM 7504 N N . LEU F 1 44 ? 24.342 130.366 12.205 1.00 40.21 42 LEU F N 1
ATOM 7505 C CA . LEU F 1 44 ? 25.131 129.222 11.740 1.00 40.23 42 LEU F CA 1
ATOM 7506 C C . LEU F 1 44 ? 25.826 129.426 10.388 1.00 40.30 42 LEU F C 1
ATOM 7507 O O . LEU F 1 44 ? 26.803 128.739 10.074 1.00 40.43 42 LEU F O 1
ATOM 7512 N N . GLU F 1 45 ? 25.321 130.360 9.594 1.00 40.35 43 GLU F N 1
ATOM 7513 C CA . GLU F 1 45 ? 25.948 130.691 8.322 1.00 40.37 43 GLU F CA 1
ATOM 7514 C C . GLU F 1 45 ? 27.059 131.690 8.543 1.00 40.40 43 GLU F C 1
ATOM 7515 O O . GLU F 1 45 ? 28.006 131.757 7.753 1.00 40.44 43 GLU F O 1
ATOM 7521 N N . GLY F 1 46 ? 26.937 132.460 9.633 1.00 40.34 44 GLY F N 1
ATOM 7522 C CA . GLY F 1 46 ? 27.861 133.533 9.966 1.00 40.30 44 GLY F CA 1
ATOM 7523 C C . GLY F 1 46 ? 29.277 133.080 10.263 1.00 40.34 44 GLY F C 1
ATOM 7524 O O . GLY F 1 46 ? 29.510 131.904 10.536 1.00 40.37 44 GLY F O 1
ATOM 7525 N N . PRO F 1 47 ? 30.220 134.027 10.227 1.00 40.40 45 PRO F N 1
ATOM 7526 C CA . PRO F 1 47 ? 31.658 133.728 10.356 1.00 40.42 45 PRO F CA 1
ATOM 7527 C C . PRO F 1 47 ? 32.072 133.148 11.712 1.00 40.47 45 PRO F C 1
ATOM 7528 O O . PRO F 1 47 ? 33.060 132.415 11.782 1.00 40.58 45 PRO F O 1
ATOM 7532 N N . SER F 1 48 ? 31.320 133.456 12.762 1.00 40.46 46 SER F N 1
ATOM 7533 C CA . SER F 1 48 ? 31.684 133.046 14.114 1.00 40.52 46 SER F CA 1
ATOM 7534 C C . SER F 1 48 ? 31.180 131.642 14.496 1.00 40.53 46 SER F C 1
ATOM 7535 O O . SER F 1 48 ? 31.419 131.170 15.617 1.00 40.54 46 SER F O 1
ATOM 7538 N N . ALA F 1 49 ? 30.494 130.977 13.571 1.00 40.46 47 ALA F N 1
ATOM 7539 C CA . ALA F 1 49 ? 29.873 129.693 13.875 1.00 40.42 47 ALA F CA 1
ATOM 7540 C C . ALA F 1 49 ? 30.660 128.497 13.354 1.00 40.41 47 ALA F C 1
ATOM 7541 O O . ALA F 1 49 ? 31.308 128.565 12.308 1.00 40.54 47 ALA F O 1
ATOM 7543 N N . THR F 1 50 ? 30.603 127.407 14.113 1.00 40.36 48 THR F N 1
ATOM 7544 C CA . THR F 1 50 ? 31.256 126.162 13.761 1.00 40.28 48 THR F CA 1
ATOM 7545 C C . THR F 1 50 ? 30.321 125.015 14.115 1.00 40.25 48 THR F C 1
ATOM 7546 O O . THR F 1 50 ? 29.850 124.922 15.242 1.00 40.30 48 THR F O 1
ATOM 7550 N N . THR F 1 51 ? 30.034 124.167 13.132 1.00 40.28 49 THR F N 1
ATOM 7551 C CA . THR F 1 51 ? 29.110 123.046 13.299 1.00 40.23 49 THR F CA 1
ATOM 7552 C C . THR F 1 51 ? 29.849 121.713 13.199 1.00 40.19 49 THR F C 1
ATOM 7553 O O . THR F 1 51 ? 30.672 121.516 12.305 1.00 40.21 49 THR F O 1
ATOM 7557 N N . PHE F 1 52 ? 29.557 120.812 14.133 1.00 40.10 50 PHE F N 1
ATOM 7558 C CA . PHE F 1 52 ? 30.163 119.489 14.158 1.00 40.01 50 PHE F CA 1
ATOM 7559 C C . PHE F 1 52 ? 29.119 118.422 13.878 1.00 39.98 50 PHE F C 1
ATOM 7560 O O . PHE F 1 52 ? 27.933 118.640 14.099 1.00 40.02 50 PHE F O 1
ATOM 7568 N N . GLY F 1 53 ? 29.570 117.258 13.416 1.00 39.96 51 GLY F N 1
ATOM 7569 C CA . GLY F 1 53 ? 28.672 116.161 13.106 1.00 39.83 51 GLY F CA 1
ATOM 7570 C C . GLY F 1 53 ? 29.231 114.777 13.372 1.00 39.72 51 GLY F C 1
ATOM 7571 O O . GLY F 1 53 ? 30.431 114.542 13.253 1.00 39.54 51 GLY F O 1
ATOM 7572 N N . LEU F 1 54 ? 28.336 113.862 13.733 1.00 39.82 52 LEU F N 1
ATOM 7573 C CA . LEU F 1 54 ? 28.678 112.468 13.974 1.00 39.91 52 LEU F CA 1
ATOM 7574 C C . LEU F 1 54 ? 28.214 111.624 12.813 1.00 40.08 52 LEU F C 1
ATOM 7575 O O . LEU F 1 54 ? 27.037 111.645 12.452 1.00 40.13 52 LEU F O 1
ATOM 7580 N N . PHE F 1 55 ? 29.141 110.860 12.244 1.00 40.24 53 PHE F N 1
ATOM 7581 C CA . PHE F 1 55 ? 28.856 110.017 11.095 1.00 40.34 53 PHE F CA 1
ATOM 7582 C C . PHE F 1 55 ? 29.046 108.552 11.435 1.00 40.47 53 PHE F C 1
ATOM 7583 O O . PHE F 1 55 ? 30.026 108.187 12.084 1.00 40.66 53 PHE F O 1
ATOM 7591 N N . ASN F 1 56 ? 28.111 107.712 10.991 1.00 40.60 54 ASN F N 1
ATOM 7592 C CA . ASN F 1 56 ? 28.213 106.260 11.193 1.00 40.69 54 ASN F CA 1
ATOM 7593 C C . ASN F 1 56 ? 28.818 105.552 10.000 1.00 40.75 54 ASN F C 1
ATOM 7594 O O . ASN F 1 56 ? 29.452 104.514 10.139 1.00 40.95 54 ASN F O 1
ATOM 7599 N N . GLY F 1 57 ? 28.562 106.081 8.823 1.00 40.65 55 GLY F N 1
ATOM 7600 C CA . GLY F 1 57 ? 29.305 105.698 7.649 1.00 40.69 55 GLY F CA 1
ATOM 7601 C C . GLY F 1 57 ? 29.532 106.999 6.946 1.00 40.77 55 GLY F C 1
ATOM 7602 O O . GLY F 1 57 ? 30.377 107.812 7.367 1.00 40.70 55 GLY F O 1
ATOM 7603 N N . GLU F 1 58 ? 28.734 107.224 5.904 1.00 40.73 56 GLU F N 1
ATOM 7604 C CA . GLU F 1 58 ? 28.577 108.542 5.325 1.00 40.61 56 GLU F CA 1
ATOM 7605 C C . GLU F 1 58 ? 27.289 109.149 5.851 1.00 40.49 56 GLU F C 1
ATOM 7606 O O . GLU F 1 58 ? 26.912 110.259 5.469 1.00 40.68 56 GLU F O 1
ATOM 7612 N N . VAL F 1 59 ? 26.622 108.413 6.741 1.00 40.27 57 VAL F N 1
ATOM 7613 C CA . VAL F 1 59 ? 25.332 108.823 7.290 1.00 40.12 57 VAL F CA 1
ATOM 7614 C C . VAL F 1 59 ? 25.493 109.703 8.533 1.00 40.13 57 VAL F C 1
ATOM 7615 O O . VAL F 1 59 ? 26.057 109.280 9.539 1.00 40.11 57 VAL F O 1
ATOM 7619 N N . LEU F 1 60 ? 24.989 110.928 8.447 1.00 40.14 58 LEU F N 1
ATOM 7620 C CA . LEU F 1 60 ? 24.973 111.844 9.579 1.00 40.05 58 LEU F CA 1
ATOM 7621 C C . LEU F 1 60 ? 23.794 111.518 10.484 1.00 39.96 58 LEU F C 1
ATOM 7622 O O . LEU F 1 60 ? 22.657 111.407 10.011 1.00 39.83 58 LEU F O 1
ATOM 7627 N N . TYR F 1 61 ? 24.070 111.353 11.780 1.00 39.93 59 TYR F N 1
ATOM 7628 C CA . TYR F 1 61 ? 23.028 111.018 12.756 1.00 39.95 59 TYR F CA 1
ATOM 7629 C C . TYR F 1 61 ? 22.959 111.963 13.956 1.00 39.97 59 TYR F C 1
ATOM 7630 O O . TYR F 1 61 ? 21.935 112.036 14.627 1.00 39.93 59 TYR F O 1
ATOM 7639 N N . GLY F 1 62 ? 24.058 112.659 14.235 1.00 40.04 60 GLY F N 1
ATOM 7640 C CA . GLY F 1 62 ? 24.121 113.574 15.367 1.00 40.11 60 GLY F CA 1
ATOM 7641 C C . GLY F 1 62 ? 24.872 114.841 15.022 1.00 40.11 60 GLY F C 1
ATOM 7642 O O . GLY F 1 62 ? 25.716 114.833 14.129 1.00 40.12 60 GLY F O 1
ATOM 7643 N N . THR F 1 63 ? 24.565 115.931 15.726 1.00 40.12 61 THR F N 1
ATOM 7644 C CA . THR F 1 63 ? 25.214 117.215 15.463 1.00 40.14 61 THR F CA 1
ATOM 7645 C C . THR F 1 63 ? 25.265 118.151 16.679 1.00 40.19 61 THR F C 1
ATOM 7646 O O . THR F 1 63 ? 24.441 118.052 17.587 1.00 40.24 61 THR F O 1
ATOM 7650 N N . ILE F 1 64 ? 26.257 119.047 16.682 1.00 40.24 62 ILE F N 1
ATOM 7651 C CA . ILE F 1 64 ? 26.367 120.117 17.685 1.00 40.18 62 ILE F CA 1
ATOM 7652 C C . ILE F 1 64 ? 27.120 121.344 17.118 1.00 40.12 62 ILE F C 1
ATOM 7653 O O . ILE F 1 64 ? 28.115 121.198 16.412 1.00 40.07 62 ILE F O 1
ATOM 7658 N N . SER F 1 65 ? 26.606 122.542 17.389 1.00 40.12 63 SER F N 1
ATOM 7659 C CA . SER F 1 65 ? 27.249 123.777 16.912 1.00 40.31 63 SER F CA 1
ATOM 7660 C C . SER F 1 65 ? 27.651 124.694 18.054 1.00 40.30 63 SER F C 1
ATOM 7661 O O . SER F 1 65 ? 27.042 124.676 19.113 1.00 40.18 63 SER F O 1
ATOM 7664 N N . ILE F 1 66 ? 28.720 125.461 17.855 1.00 40.37 64 ILE F N 1
ATOM 7665 C CA . ILE F 1 66 ? 29.047 126.534 18.790 1.00 40.45 64 ILE F CA 1
ATOM 7666 C C . ILE F 1 66 ? 29.203 127.861 18.076 1.00 40.35 64 ILE F C 1
ATOM 7667 O O . ILE F 1 66 ? 29.615 127.923 16.912 1.00 40.31 64 ILE F O 1
ATOM 7672 N N . ILE F 1 67 ? 28.807 128.916 18.770 1.00 40.27 65 ILE F N 1
ATOM 7673 C CA . ILE F 1 67 ? 28.809 130.244 18.219 1.00 40.22 65 ILE F CA 1
ATOM 7674 C C . ILE F 1 67 ? 29.726 131.125 19.045 1.00 40.30 65 ILE F C 1
ATOM 7675 O O . ILE F 1 67 ? 29.532 131.285 20.252 1.00 40.32 65 ILE F O 1
ATOM 7680 N N . ASN F 1 68 ? 30.757 131.655 18.397 1.00 40.39 66 ASN F N 1
ATOM 7681 C CA . ASN F 1 68 ? 31.680 132.565 19.045 1.00 40.40 66 ASN F CA 1
ATOM 7682 C C . ASN F 1 68 ? 31.046 133.944 19.217 1.00 40.51 66 ASN F C 1
ATOM 7683 O O . ASN F 1 68 ? 30.287 134.400 18.350 1.00 40.62 66 ASN F O 1
ATOM 7688 N N . ASP F 1 69 ? 31.326 134.580 20.358 1.00 40.47 67 ASP F N 1
ATOM 7689 C CA . ASP F 1 69 ? 30.848 135.932 20.658 1.00 40.41 67 ASP F CA 1
ATOM 7690 C C . ASP F 1 69 ? 31.442 136.972 19.686 1.00 40.39 67 ASP F C 1
ATOM 7691 O O . ASP F 1 69 ? 32.454 137.612 19.982 1.00 40.38 67 ASP F O 1
ATOM 7696 N N . GLY F 1 70 ? 30.794 137.139 18.537 1.00 40.33 68 GLY F N 1
ATOM 7697 C CA . GLY F 1 70 ? 31.277 138.043 17.519 1.00 40.40 68 GLY F CA 1
ATOM 7698 C C . GLY F 1 70 ? 30.400 139.261 17.352 1.00 40.50 68 GLY F C 1
ATOM 7699 O O . GLY F 1 70 ? 29.925 139.840 18.337 1.00 40.43 68 GLY F O 1
ATOM 7700 N N . ALA F 1 71 ? 30.195 139.654 16.092 1.00 40.64 69 ALA F N 1
ATOM 7701 C CA . ALA F 1 71 ? 29.393 140.831 15.746 1.00 40.69 69 ALA F CA 1
ATOM 7702 C C . ALA F 1 71 ? 27.910 140.631 16.063 1.00 40.72 69 ALA F C 1
ATOM 7703 O O . ALA F 1 71 ? 27.242 141.543 16.557 1.00 40.82 69 ALA F O 1
ATOM 7705 N N . GLN F 1 72 ? 27.415 139.422 15.812 1.00 40.59 70 GLN F N 1
ATOM 7706 C CA . GLN F 1 72 ? 25.997 139.120 15.966 1.00 40.49 70 GLN F CA 1
ATOM 7707 C C . GLN F 1 72 ? 25.609 138.793 17.407 1.00 40.41 70 GLN F C 1
ATOM 7708 O O . GLN F 1 72 ? 24.424 138.607 17.711 1.00 40.32 70 GLN F O 1
ATOM 7714 N N . GLY F 1 73 ? 26.607 138.730 18.287 1.00 40.35 71 GLY F N 1
ATOM 7715 C CA . GLY F 1 73 ? 26.400 138.317 19.664 1.00 40.22 71 GLY F CA 1
ATOM 7716 C C . GLY F 1 73 ? 26.109 136.836 19.760 1.00 40.14 71 GLY F C 1
ATOM 7717 O O . GLY F 1 73 ? 26.583 136.054 18.955 1.00 40.25 71 GLY F O 1
ATOM 7718 N N . LEU F 1 74 ? 25.318 136.455 20.749 1.00 40.18 72 LEU F N 1
ATOM 7719 C CA . LEU F 1 74 ? 24.912 135.066 20.922 1.00 40.13 72 LEU F CA 1
ATOM 7720 C C . LEU F 1 74 ? 23.381 134.970 20.859 1.00 40.17 72 LEU F C 1
ATOM 7721 O O . LEU F 1 74 ? 22.703 135.958 21.110 1.00 40.26 72 LEU F O 1
ATOM 7726 N N . PRO F 1 75 ? 22.834 133.806 20.483 1.00 40.16 73 PRO F N 1
ATOM 7727 C CA . PRO F 1 75 ? 21.380 133.576 20.551 1.00 40.17 73 PRO F CA 1
ATOM 7728 C C . PRO F 1 75 ? 20.797 133.801 21.950 1.00 40.26 73 PRO F C 1
ATOM 7729 O O . PRO F 1 75 ? 19.610 134.102 22.073 1.00 40.26 73 PRO F O 1
ATOM 7733 N N . MET F 1 76 ? 21.636 133.654 22.979 1.00 40.38 74 MET F N 1
ATOM 7734 C CA . MET F 1 76 ? 21.256 133.883 24.377 1.00 40.45 74 MET F CA 1
ATOM 7735 C C . MET F 1 76 ? 20.838 135.324 24.677 1.00 40.41 74 MET F C 1
ATOM 7736 O O . MET F 1 76 ? 19.999 135.552 25.555 1.00 40.51 74 MET F O 1
ATOM 7741 N N . ASP F 1 77 ? 21.444 136.282 23.959 1.00 40.20 75 ASP F N 1
ATOM 7742 C CA . ASP F 1 77 ? 21.231 137.720 24.169 1.00 40.11 75 ASP F CA 1
ATOM 7743 C C . ASP F 1 77 ? 19.777 138.135 24.286 1.00 40.10 75 ASP F C 1
ATOM 7744 O O . ASP F 1 77 ? 19.444 139.005 25.095 1.00 40.20 75 ASP F O 1
ATOM 7749 N N . SER F 1 78 ? 18.908 137.509 23.494 1.00 40.02 76 SER F N 1
ATOM 7750 C CA . SER F 1 78 ? 17.486 137.844 23.497 1.00 40.23 76 SER F CA 1
ATOM 7751 C C . SER F 1 78 ? 16.850 137.727 24.874 1.00 40.36 76 SER F C 1
ATOM 7752 O O . SER F 1 78 ? 15.785 138.297 25.118 1.00 40.59 76 SER F O 1
ATOM 7755 N N . ILE F 1 79 ? 17.528 137.024 25.785 1.00 40.41 77 ILE F N 1
ATOM 7756 C CA . ILE F 1 79 ? 16.998 136.758 27.112 1.00 40.40 77 ILE F CA 1
ATOM 7757 C C . ILE F 1 79 ? 18.028 136.931 28.225 1.00 40.25 77 ILE F C 1
ATOM 7758 O O . ILE F 1 79 ? 17.709 137.448 29.295 1.00 40.27 77 ILE F O 1
ATOM 7763 N N . TYR F 1 80 ? 19.262 136.509 27.967 1.00 40.15 78 TYR F N 1
ATOM 7764 C CA . TYR F 1 80 ? 20.305 136.536 28.990 1.00 40.09 78 TYR F CA 1
ATOM 7765 C C . TYR F 1 80 ? 21.390 137.578 28.719 1.00 40.04 78 TYR F C 1
ATOM 7766 O O . TYR F 1 80 ? 22.561 137.338 28.967 1.00 40.03 78 TYR F O 1
ATOM 7775 N N . ALA F 1 81 ? 20.983 138.743 28.231 1.00 40.17 79 ALA F N 1
ATOM 7776 C CA . ALA F 1 81 ? 21.923 139.821 27.916 1.00 40.30 79 ALA F CA 1
ATOM 7777 C C . ALA F 1 81 ? 22.649 140.389 29.158 1.00 40.36 79 ALA F C 1
ATOM 7778 O O . ALA F 1 81 ? 23.874 140.442 29.182 1.00 40.45 79 ALA F O 1
ATOM 7780 N N . VAL F 1 82 ? 21.891 140.783 30.187 1.00 40.35 80 VAL F N 1
ATOM 7781 C CA . VAL F 1 82 ? 22.491 141.365 31.398 1.00 40.30 80 VAL F CA 1
ATOM 7782 C C . VAL F 1 82 ? 23.287 140.343 32.217 1.00 40.27 80 VAL F C 1
ATOM 7783 O O . VAL F 1 82 ? 24.275 140.694 32.871 1.00 40.46 80 VAL F O 1
ATOM 7787 N N . GLU F 1 83 ? 22.892 139.076 32.119 1.00 40.13 81 GLU F N 1
ATOM 7788 C CA . GLU F 1 83 ? 23.575 137.981 32.795 1.00 40.09 81 GLU F CA 1
ATOM 7789 C C . GLU F 1 83 ? 24.953 137.679 32.184 1.00 40.08 81 GLU F C 1
ATOM 7790 O O . GLU F 1 83 ? 25.725 136.910 32.746 1.00 40.05 81 GLU F O 1
ATOM 7796 N N . LEU F 1 84 ? 25.248 138.297 31.034 1.00 40.12 82 LEU F N 1
ATOM 7797 C CA . LEU F 1 84 ? 26.537 138.142 30.360 1.00 40.11 82 LEU F CA 1
ATOM 7798 C C . LEU F 1 84 ? 27.306 139.468 30.265 1.00 40.26 82 LEU F C 1
ATOM 7799 O O . LEU F 1 84 ? 28.455 139.499 29.804 1.00 40.29 82 LEU F O 1
ATOM 7804 N N . ALA F 1 85 ? 26.673 140.553 30.712 1.00 40.31 83 ALA F N 1
ATOM 7805 C CA . ALA F 1 85 ? 27.214 141.905 30.553 1.00 40.29 83 ALA F CA 1
ATOM 7806 C C . ALA F 1 85 ? 28.551 142.117 31.273 1.00 40.37 83 ALA F C 1
ATOM 7807 O O . ALA F 1 85 ? 29.439 142.807 30.760 1.00 40.55 83 ALA F O 1
ATOM 7809 N N . ALA F 1 86 ? 28.687 141.510 32.449 1.00 40.40 84 ALA F N 1
ATOM 7810 C CA . ALA F 1 86 ? 29.900 141.610 33.253 1.00 40.29 84 ALA F CA 1
ATOM 7811 C C . ALA F 1 86 ? 31.107 140.999 32.542 1.00 40.29 84 ALA F C 1
ATOM 7812 O O . ALA F 1 86 ? 32.174 141.599 32.506 1.00 40.25 84 ALA F O 1
ATOM 7814 N N . TRP F 1 87 ? 30.917 139.810 31.967 1.00 40.30 85 TRP F N 1
ATOM 7815 C CA . TRP F 1 87 ? 31.994 139.089 31.281 1.00 40.26 85 TRP F CA 1
ATOM 7816 C C . TRP F 1 87 ? 32.460 139.814 30.032 1.00 40.24 85 TRP F C 1
ATOM 7817 O O . TRP F 1 87 ? 33.639 139.767 29.679 1.00 40.20 85 TRP F O 1
ATOM 7828 N N . ARG F 1 88 ? 31.522 140.470 29.357 1.00 40.23 86 ARG F N 1
ATOM 7829 C CA . ARG F 1 88 ? 31.837 141.260 28.179 1.00 40.20 86 ARG F CA 1
ATOM 7830 C C . ARG F 1 88 ? 32.507 142.571 28.587 1.00 40.32 86 ARG F C 1
ATOM 7831 O O . ARG F 1 88 ? 33.190 143.203 27.783 1.00 40.42 86 ARG F O 1
ATOM 7839 N N . GLY F 1 89 ? 32.306 142.969 29.844 1.00 40.35 87 GLY F N 1
ATOM 7840 C CA . GLY F 1 89 ? 33.018 144.090 30.420 1.00 40.40 87 GLY F CA 1
ATOM 7841 C C . GLY F 1 89 ? 34.490 143.774 30.636 1.00 40.41 87 GLY F C 1
ATOM 7842 O O . GLY F 1 89 ? 35.354 144.573 30.283 1.00 40.54 87 GLY F O 1
ATOM 7843 N N . GLU F 1 90 ? 34.771 142.600 31.203 1.00 40.43 88 GLU F N 1
ATOM 7844 C CA . GLU F 1 90 ? 36.144 142.143 31.427 1.00 40.59 88 GLU F CA 1
ATOM 7845 C C . GLU F 1 90 ? 36.833 141.779 30.120 1.00 40.55 88 GLU F C 1
ATOM 7846 O O . GLU F 1 90 ? 38.060 141.778 30.040 1.00 40.66 88 GLU F O 1
ATOM 7852 N N . GLY F 1 91 ? 36.035 141.433 29.112 1.00 40.47 89 GLY F N 1
ATOM 7853 C CA . GLY F 1 91 ? 36.550 141.044 27.817 1.00 40.41 89 GLY F CA 1
ATOM 7854 C C . GLY F 1 91 ? 36.872 139.570 27.755 1.00 40.40 89 GLY F C 1
ATOM 7855 O O . GLY F 1 91 ? 37.769 139.156 27.022 1.00 40.46 89 GLY F O 1
ATOM 7856 N N . LYS F 1 92 ? 36.153 138.780 28.548 1.00 40.48 90 LYS F N 1
ATOM 7857 C CA . LYS F 1 92 ? 36.299 137.324 28.540 1.00 40.53 90 LYS F CA 1
ATOM 7858 C C . LYS F 1 92 ? 35.743 136.775 27.242 1.00 40.40 90 LYS F C 1
ATOM 7859 O O . LYS F 1 92 ? 34.677 137.196 26.798 1.00 40.49 90 LYS F O 1
ATOM 7865 N N . LYS F 1 93 ? 36.481 135.863 26.615 1.00 40.33 91 LYS F N 1
ATOM 7866 C CA . LYS F 1 93 ? 36.027 135.251 25.372 1.00 40.28 91 LYS F CA 1
ATOM 7867 C C . LYS F 1 93 ? 34.875 134.289 25.621 1.00 40.23 91 LYS F C 1
ATOM 7868 O O . LYS F 1 93 ? 35.034 133.259 26.288 1.00 40.17 91 LYS F O 1
ATOM 7874 N N . LEU F 1 94 ? 33.708 134.642 25.096 1.00 40.20 92 LEU F N 1
ATOM 7875 C CA . LEU F 1 94 ? 32.510 133.838 25.295 1.00 40.22 92 LEU F CA 1
ATOM 7876 C C . LEU F 1 94 ? 32.118 133.035 24.056 1.00 40.18 92 LEU F C 1
ATOM 7877 O O . LEU F 1 94 ? 32.393 133.429 22.925 1.00 40.26 92 LEU F O 1
ATOM 7882 N N . ALA F 1 95 ? 31.491 131.894 24.287 1.00 40.21 93 ALA F N 1
ATOM 7883 C CA . ALA F 1 95 ? 30.962 131.066 23.209 1.00 40.17 93 ALA F CA 1
ATOM 7884 C C . ALA F 1 95 ? 29.730 130.344 23.701 1.00 40.14 93 ALA F C 1
ATOM 7885 O O . ALA F 1 95 ? 29.678 129.902 24.848 1.00 40.14 93 ALA F O 1
ATOM 7887 N N . GLU F 1 96 ? 28.722 130.251 22.855 1.00 40.19 94 GLU F N 1
ATOM 7888 C CA . GLU F 1 96 ? 27.533 129.508 23.226 1.00 40.38 94 GLU F CA 1
ATOM 7889 C C . GLU F 1 96 ? 27.415 128.245 22.391 1.00 40.39 94 GLU F C 1
ATOM 7890 O O . GLU F 1 96 ? 27.520 128.294 21.168 1.00 40.41 94 GLU F O 1
ATOM 7896 N N . VAL F 1 97 ? 27.212 127.114 23.069 1.00 40.36 95 VAL F N 1
ATOM 7897 C CA . VAL F 1 97 ? 26.978 125.841 22.413 1.00 40.29 95 VAL F CA 1
ATOM 7898 C C . VAL F 1 97 ? 25.496 125.693 22.140 1.00 40.30 95 VAL F C 1
ATOM 7899 O O . VAL F 1 97 ? 24.691 125.762 23.056 1.00 40.60 95 VAL F O 1
ATOM 7903 N N . VAL F 1 98 ? 25.138 125.522 20.871 1.00 40.27 96 VAL F N 1
ATOM 7904 C CA . VAL F 1 98 ? 23.736 125.419 20.459 1.00 40.26 96 VAL F CA 1
ATOM 7905 C C . VAL F 1 98 ? 23.465 124.219 19.542 1.00 40.32 96 VAL F C 1
ATOM 7906 O O . VAL F 1 98 ? 24.389 123.540 19.101 1.00 40.36 96 VAL F O 1
ATOM 7910 N N . GLN F 1 99 ? 22.182 123.997 19.244 1.00 40.35 97 GLN F N 1
ATOM 7911 C CA . GLN F 1 99 ? 21.742 123.030 18.224 1.00 40.30 97 GLN F CA 1
ATOM 7912 C C . GLN F 1 99 ? 22.344 121.647 18.404 1.00 40.29 97 GLN F C 1
ATOM 7913 O O . GLN F 1 99 ? 22.886 121.056 17.467 1.00 40.46 97 GLN F O 1
ATOM 7919 N N . PHE F 1 100 ? 22.257 121.152 19.627 1.00 40.18 98 PHE F N 1
ATOM 7920 C CA . PHE F 1 100 ? 22.712 119.825 19.973 1.00 40.12 98 PHE F CA 1
ATOM 7921 C C . PHE F 1 100 ? 21.551 118.856 19.780 1.00 40.13 98 PHE F C 1
ATOM 7922 O O . PHE F 1 100 ? 20.559 118.924 20.508 1.00 40.29 98 PHE F O 1
ATOM 7930 N N . ALA F 1 101 ? 21.670 117.970 18.787 1.00 39.97 99 ALA F N 1
ATOM 7931 C CA . ALA F 1 101 ? 20.629 116.981 18.505 1.00 39.92 99 ALA F CA 1
ATOM 7932 C C . ALA F 1 101 ? 21.190 115.688 17.947 1.00 40.04 99 ALA F C 1
ATOM 7933 O O . ALA F 1 101 ? 22.276 115.667 17.358 1.00 40.03 99 ALA F O 1
ATOM 7935 N N . MET F 1 102 ? 20.442 114.603 18.146 1.00 40.12 100 MET F N 1
ATOM 7936 C CA . MET F 1 102 ? 20.795 113.287 17.618 1.00 40.20 100 MET F CA 1
ATOM 7937 C C . MET F 1 102 ? 19.539 112.601 17.108 1.00 40.30 100 MET F C 1
ATOM 7938 O O . MET F 1 102 ? 18.479 112.728 17.714 1.00 40.51 100 MET F O 1
ATOM 7943 N N . ASP F 1 103 ? 19.654 111.872 15.998 1.00 40.37 101 ASP F N 1
ATOM 7944 C CA . ASP F 1 103 ? 18.539 111.067 15.492 1.00 40.31 101 ASP F CA 1
ATOM 7945 C C . ASP F 1 103 ? 18.751 109.590 15.805 1.00 40.29 101 ASP F C 1
ATOM 7946 O O . ASP F 1 103 ? 19.587 108.924 15.190 1.00 40.12 101 ASP F O 1
ATOM 7951 N N . HIS F 1 104 ? 17.957 109.086 16.748 1.00 40.40 102 HIS F N 1
ATOM 7952 C CA . HIS F 1 104 ? 18.098 107.721 17.254 1.00 40.34 102 HIS F CA 1
ATOM 7953 C C . HIS F 1 104 ? 17.631 106.673 16.280 1.00 40.21 102 HIS F C 1
ATOM 7954 O O . HIS F 1 104 ? 18.161 105.575 16.280 1.00 40.38 102 HIS F O 1
ATOM 7961 N N . THR F 1 105 ? 16.637 106.999 15.451 1.00 40.03 103 THR F N 1
ATOM 7962 C CA . THR F 1 105 ? 16.149 106.030 14.461 1.00 40.09 103 THR F CA 1
ATOM 7963 C C . THR F 1 105 ? 17.082 105.942 13.248 1.00 39.94 103 THR F C 1
ATOM 7964 O O . THR F 1 105 ? 17.171 104.896 12.593 1.00 39.79 103 THR F O 1
ATOM 7968 N N . LEU F 1 106 ? 17.786 107.042 12.975 1.00 39.85 104 LEU F N 1
ATOM 7969 C CA . LEU F 1 106 ? 18.778 107.090 11.900 1.00 39.77 104 LEU F CA 1
ATOM 7970 C C . LEU F 1 106 ? 20.047 106.351 12.300 1.00 39.74 104 LEU F C 1
ATOM 7971 O O . LEU F 1 106 ? 20.667 105.690 11.471 1.00 39.70 104 LEU F O 1
ATOM 7976 N N . TYR F 1 107 ? 20.433 106.479 13.571 1.00 39.78 105 TYR F N 1
ATOM 7977 C CA . TYR F 1 107 ? 21.563 105.743 14.112 1.00 39.77 105 TYR F CA 1
ATOM 7978 C C . TYR F 1 107 ? 21.273 104.250 14.120 1.00 39.84 105 TYR F C 1
ATOM 7979 O O . TYR F 1 107 ? 22.130 103.444 13.753 1.00 39.92 105 TYR F O 1
ATOM 7988 N N . GLU F 1 108 ? 20.057 103.891 14.530 1.00 39.88 106 GLU F N 1
ATOM 7989 C CA . GLU F 1 108 ? 19.637 102.492 14.601 1.00 40.01 106 GLU F CA 1
ATOM 7990 C C . GLU F 1 108 ? 19.570 101.804 13.220 1.00 40.03 106 GLU F C 1
ATOM 7991 O O . GLU F 1 108 ? 19.683 100.584 13.122 1.00 39.97 106 GLU F O 1
ATOM 7997 N N . ALA F 1 109 ? 19.399 102.599 12.167 1.00 40.13 107 ALA F N 1
ATOM 7998 C CA . ALA F 1 109 ? 19.331 102.075 10.812 1.00 40.16 107 ALA F CA 1
ATOM 7999 C C . ALA F 1 109 ? 20.684 101.555 10.313 1.00 40.26 107 ALA F C 1
ATOM 8000 O O . ALA F 1 109 ? 20.751 100.492 9.691 1.00 40.38 107 ALA F O 1
ATOM 8002 N N . VAL F 1 110 ? 21.757 102.292 10.600 1.00 40.27 108 VAL F N 1
ATOM 8003 C CA . VAL F 1 110 ? 23.091 101.912 10.116 1.00 40.33 108 VAL F CA 1
ATOM 8004 C C . VAL F 1 110 ? 23.932 101.133 11.127 1.00 40.45 108 VAL F C 1
ATOM 8005 O O . VAL F 1 110 ? 24.845 100.395 10.734 1.00 40.42 108 VAL F O 1
ATOM 8009 N N . ALA F 1 111 ? 23.638 101.300 12.422 1.00 40.52 109 ALA F N 1
ATOM 8010 C CA . ALA F 1 111 ? 24.426 100.643 13.475 1.00 40.50 109 ALA F CA 1
ATOM 8011 C C . ALA F 1 111 ? 23.723 99.460 14.164 1.00 40.56 109 ALA F C 1
ATOM 8012 O O . ALA F 1 111 ? 24.331 98.763 14.978 1.00 40.80 109 ALA F O 1
ATOM 8014 N N . GLY F 1 112 ? 22.451 99.242 13.832 1.00 40.59 110 GLY F N 1
ATOM 8015 C CA . GLY F 1 112 ? 21.702 98.084 14.311 1.00 40.54 110 GLY F CA 1
ATOM 8016 C C . GLY F 1 112 ? 21.328 98.063 15.791 1.00 40.56 110 GLY F C 1
ATOM 8017 O O . GLY F 1 112 ? 20.919 97.014 16.301 1.00 40.62 110 GLY F O 1
ATOM 8018 N N . ALA F 1 113 ? 21.450 99.214 16.469 1.00 40.51 111 ALA F N 1
ATOM 8019 C CA . ALA F 1 113 ? 21.177 99.324 17.917 1.00 40.54 111 ALA F CA 1
ATOM 8020 C C . ALA F 1 113 ? 21.020 100.788 18.361 1.00 40.53 111 ALA F C 1
ATOM 8021 O O . ALA F 1 113 ? 21.421 101.703 17.647 1.00 40.47 111 ALA F O 1
ATOM 8023 N N . LYS F 1 114 ? 20.455 100.992 19.551 1.00 40.50 112 LYS F N 1
ATOM 8024 C CA . LYS F 1 114 ? 20.211 102.343 20.085 1.00 40.72 112 LYS F CA 1
ATOM 8025 C C . LYS F 1 114 ? 21.513 103.056 20.532 1.00 40.73 112 LYS F C 1
ATOM 8026 O O . LYS F 1 114 ? 22.408 102.407 21.079 1.00 40.96 112 LYS F O 1
ATOM 8032 N N . PRO F 1 115 ? 21.614 104.378 20.300 1.00 40.61 113 PRO F N 1
ATOM 8033 C CA . PRO F 1 115 ? 22.817 105.148 20.656 1.00 40.65 113 PRO F CA 1
ATOM 8034 C C . PRO F 1 115 ? 23.227 105.011 22.117 1.00 40.72 113 PRO F C 1
ATOM 8035 O O . PRO F 1 115 ? 22.369 104.984 22.998 1.00 40.94 113 PRO F O 1
ATOM 8039 N N . SER F 1 116 ? 24.529 104.903 22.357 1.00 40.72 114 SER F N 1
ATOM 8040 C CA . SER F 1 116 ? 25.076 104.909 23.712 1.00 40.68 114 SER F CA 1
ATOM 8041 C C . SER F 1 116 ? 25.262 106.352 24.143 1.00 40.64 114 SER F C 1
ATOM 8042 O O . SER F 1 116 ? 25.311 107.243 23.296 1.00 40.74 114 SER F O 1
ATOM 8045 N N . PRO F 1 117 ? 25.344 106.595 25.454 1.00 40.62 115 PRO F N 1
ATOM 8046 C CA . PRO F 1 117 ? 25.762 107.906 25.972 1.00 40.55 115 PRO F CA 1
ATOM 8047 C C . PRO F 1 117 ? 27.107 108.368 25.394 1.00 40.48 115 PRO F C 1
ATOM 8048 O O . PRO F 1 117 ? 27.381 109.560 25.396 1.00 40.50 115 PRO F O 1
ATOM 8052 N N . PHE F 1 118 ? 27.912 107.427 24.890 1.00 40.43 116 PHE F N 1
ATOM 8053 C CA . PHE F 1 118 ? 29.218 107.734 24.303 1.00 40.36 116 PHE F CA 1
ATOM 8054 C C . PHE F 1 118 ? 29.141 108.602 23.048 1.00 40.35 116 PHE F C 1
ATOM 8055 O O . PHE F 1 118 ? 30.081 109.346 22.745 1.00 40.35 116 PHE F O 1
ATOM 8063 N N . GLU F 1 119 ? 28.026 108.508 22.325 1.00 40.27 117 GLU F N 1
ATOM 8064 C CA . GLU F 1 119 ? 27.795 109.366 21.175 1.00 40.16 117 GLU F CA 1
ATOM 8065 C C . GLU F 1 119 ? 27.833 110.809 21.582 1.00 40.08 117 GLU F C 1
ATOM 8066 O O . GLU F 1 119 ? 28.544 111.606 20.976 1.00 40.22 117 GLU F O 1
ATOM 8072 N N . ALA F 1 120 ? 27.103 111.138 22.645 1.00 40.03 118 ALA F N 1
ATOM 8073 C CA . ALA F 1 120 ? 27.108 112.489 23.196 1.00 39.96 118 ALA F CA 1
ATOM 8074 C C . ALA F 1 120 ? 28.509 112.869 23.643 1.00 39.94 118 ALA F C 1
ATOM 8075 O O . ALA F 1 120 ? 28.941 113.990 23.434 1.00 39.98 118 ALA F O 1
ATOM 8077 N N . ALA F 1 121 ? 29.232 111.901 24.202 1.00 40.00 119 ALA F N 1
ATOM 8078 C CA . ALA F 1 121 ? 30.568 112.139 24.727 1.00 40.05 119 ALA F CA 1
ATOM 8079 C C . ALA F 1 121 ? 31.573 112.549 23.650 1.00 40.14 119 ALA F C 1
ATOM 8080 O O . ALA F 1 121 ? 32.439 113.380 23.907 1.00 40.14 119 ALA F O 1
ATOM 8082 N N . SER F 1 122 ? 31.436 112.001 22.441 1.00 40.21 120 SER F N 1
ATOM 8083 C CA . SER F 1 122 ? 32.371 112.337 21.358 1.00 40.30 120 SER F CA 1
ATOM 8084 C C . SER F 1 122 ? 32.083 113.698 20.719 1.00 40.27 120 SER F C 1
ATOM 8085 O O . SER F 1 122 ? 33.003 114.366 20.243 1.00 40.39 120 SER F O 1
ATOM 8088 N N . LEU F 1 123 ? 30.812 114.102 20.709 1.00 40.19 121 LEU F N 1
ATOM 8089 C CA . LEU F 1 123 ? 30.444 115.460 20.310 1.00 40.15 121 LEU F CA 1
ATOM 8090 C C . LEU F 1 123 ? 30.978 116.480 21.323 1.00 40.22 121 LEU F C 1
ATOM 8091 O O . LEU F 1 123 ? 31.514 117.518 20.941 1.00 40.28 121 LEU F O 1
ATOM 8096 N N . PHE F 1 124 ? 30.835 116.155 22.613 1.00 40.27 122 PHE F N 1
ATOM 8097 C CA . PHE F 1 124 ? 31.266 117.023 23.718 1.00 40.23 122 PHE F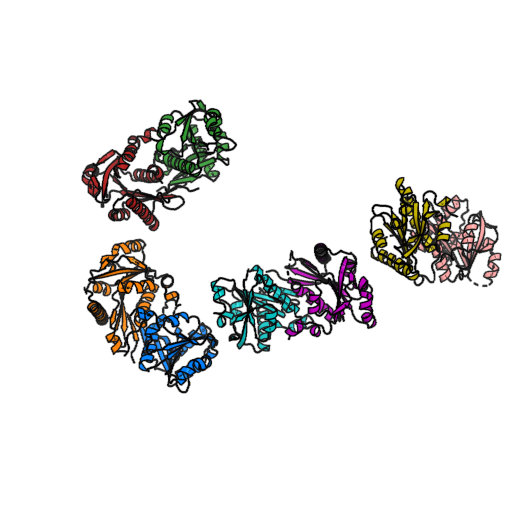 CA 1
ATOM 8098 C C . PHE F 1 124 ? 32.764 117.240 23.681 1.00 40.26 122 PHE F C 1
ATOM 8099 O O . PHE F 1 124 ? 33.230 118.375 23.771 1.00 40.27 122 PHE F O 1
ATOM 8107 N N . THR F 1 125 ? 33.506 116.136 23.541 1.00 40.31 123 THR F N 1
ATOM 8108 C CA . THR F 1 125 ? 34.970 116.146 23.393 1.00 40.42 123 THR F CA 1
ATOM 8109 C C . THR F 1 125 ? 35.428 117.085 22.278 1.00 40.32 123 THR F C 1
ATOM 8110 O O . THR F 1 125 ? 36.395 117.833 22.438 1.00 40.20 123 THR F O 1
ATOM 8114 N N . MET F 1 126 ? 34.716 117.034 21.156 1.00 40.28 124 MET F N 1
ATOM 8115 C CA . MET F 1 126 ? 34.977 117.897 20.022 1.00 40.20 124 MET F CA 1
ATOM 8116 C C . MET F 1 126 ? 34.779 119.380 20.358 1.00 40.24 124 MET F C 1
ATOM 8117 O O . MET F 1 126 ? 35.570 120.226 19.935 1.00 40.32 124 MET F O 1
ATOM 8122 N N . VAL F 1 127 ? 33.729 119.684 21.120 1.00 40.12 125 VAL F N 1
ATOM 8123 C CA . VAL F 1 127 ? 33.466 121.049 21.546 1.00 40.20 125 VAL F CA 1
ATOM 8124 C C . VAL F 1 127 ? 34.553 121.521 22.513 1.00 40.37 125 VAL F C 1
ATOM 8125 O O . VAL F 1 127 ? 35.059 122.643 22.394 1.00 40.49 125 VAL F O 1
ATOM 8129 N N . LEU F 1 128 ? 34.938 120.639 23.434 1.00 40.36 126 LEU F N 1
ATOM 8130 C CA . LEU F 1 128 ? 35.927 120.961 24.459 1.00 40.32 126 LEU F CA 1
ATOM 8131 C C . LEU F 1 128 ? 37.325 121.202 23.882 1.00 40.32 126 LEU F C 1
ATOM 8132 O O . LEU F 1 128 ? 38.042 122.087 24.351 1.00 40.33 126 LEU F O 1
ATOM 8137 N N . THR F 1 129 ? 37.701 120.424 22.863 1.00 40.38 127 THR F N 1
ATOM 8138 C CA . THR F 1 129 ? 38.999 120.600 22.199 1.00 40.40 127 THR F CA 1
ATOM 8139 C C . THR F 1 129 ? 39.043 121.933 21.480 1.00 40.40 127 THR F C 1
ATOM 8140 O O . THR F 1 129 ? 40.014 122.686 21.614 1.00 40.49 127 THR F O 1
ATOM 8144 N N . TYR F 1 130 ? 37.973 122.231 20.740 1.00 40.34 128 TYR F N 1
ATOM 8145 C CA . TYR F 1 130 ? 37.831 123.502 20.037 1.00 40.26 128 TYR F CA 1
ATOM 8146 C C . TYR F 1 130 ? 37.964 124.681 21.006 1.00 40.21 128 TYR F C 1
ATOM 8147 O O . TYR F 1 130 ? 38.686 125.631 20.732 1.00 40.17 128 TYR F O 1
ATOM 8156 N N . ALA F 1 131 ? 37.282 124.583 22.148 1.00 40.21 129 ALA F N 1
ATOM 8157 C CA . ALA F 1 131 ? 37.222 125.657 23.134 1.00 40.14 129 ALA F CA 1
ATOM 8158 C C . ALA F 1 131 ? 38.575 125.984 23.758 1.00 40.14 129 ALA F C 1
ATOM 8159 O O . ALA F 1 131 ? 38.876 127.150 24.012 1.00 40.16 129 ALA F O 1
ATOM 8161 N N . LEU F 1 132 ? 39.384 124.952 23.998 1.00 40.18 130 LEU F N 1
ATOM 8162 C CA . LEU F 1 132 ? 40.710 125.126 24.591 1.00 40.15 130 LEU F CA 1
ATOM 8163 C C . LEU F 1 132 ? 41.684 125.761 23.602 1.00 40.23 130 LEU F C 1
ATOM 8164 O O . LEU F 1 132 ? 42.547 126.546 23.989 1.00 40.31 130 LEU F O 1
ATOM 8169 N N . GLU F 1 133 ? 41.512 125.442 22.323 1.00 40.31 131 GLU F N 1
ATOM 8170 C CA . GLU F 1 133 ? 42.404 125.927 21.273 1.00 40.36 131 GLU F CA 1
ATOM 8171 C C . GLU F 1 133 ? 42.019 127.314 20.762 1.00 40.35 131 GLU F C 1
ATOM 8172 O O . GLU F 1 133 ? 42.868 128.063 20.282 1.00 40.44 131 GLU F O 1
ATOM 8178 N N . THR F 1 134 ? 40.740 127.650 20.878 1.00 40.37 132 THR F N 1
ATOM 8179 C CA . THR F 1 134 ? 40.251 128.987 20.542 1.00 40.43 132 THR F CA 1
ATOM 8180 C C . THR F 1 134 ? 40.388 129.912 21.761 1.00 40.36 132 THR F C 1
ATOM 8181 O O . THR F 1 134 ? 40.014 131.084 21.708 1.00 40.36 132 THR F O 1
ATOM 8185 N N . HIS F 1 135 ? 40.942 129.363 22.851 1.00 40.32 133 HIS F N 1
ATOM 8186 C CA . HIS F 1 135 ? 41.143 130.081 24.121 1.00 40.28 133 HIS F CA 1
ATOM 8187 C C . HIS F 1 135 ? 39.853 130.710 24.660 1.00 40.23 133 HIS F C 1
ATOM 8188 O O . HIS F 1 135 ? 39.853 131.839 25.151 1.00 40.25 133 HIS F O 1
ATOM 8195 N N . ILE F 1 136 ? 38.759 129.966 24.542 1.00 40.20 134 ILE F N 1
ATOM 8196 C CA . ILE F 1 136 ? 37.473 130.398 25.042 1.00 40.22 134 ILE F CA 1
ATOM 8197 C C . ILE F 1 136 ? 37.508 130.326 26.557 1.00 40.28 134 ILE F C 1
ATOM 8198 O O . ILE F 1 136 ? 37.972 129.333 27.128 1.00 40.26 134 ILE F O 1
ATOM 8203 N N . ASP F 1 137 ? 37.087 131.410 27.204 1.00 40.32 135 ASP F N 1
ATOM 8204 C CA . ASP F 1 137 ? 37.038 131.456 28.652 1.00 40.33 135 ASP F CA 1
ATOM 8205 C C . ASP F 1 137 ? 35.799 130.757 29.177 1.00 40.40 135 ASP F C 1
ATOM 8206 O O . ASP F 1 137 ? 35.903 129.873 30.028 1.00 40.52 135 ASP F O 1
ATOM 8211 N N . TYR F 1 138 ? 34.632 131.114 28.635 1.00 40.41 136 TYR F N 1
ATOM 8212 C CA . TYR F 1 138 ? 33.362 130.530 29.089 1.00 40.33 136 TYR F CA 1
ATOM 8213 C C . TYR F 1 138 ? 32.518 129.939 27.975 1.00 40.31 136 TYR F C 1
ATOM 8214 O O . TYR F 1 138 ? 32.284 130.567 26.941 1.00 40.25 136 TYR F O 1
ATOM 8223 N N . LEU F 1 139 ? 32.041 128.728 28.223 1.00 40.30 137 LEU F N 1
ATOM 8224 C CA . LEU F 1 139 ? 31.163 128.022 27.325 1.00 40.14 137 LEU F CA 1
ATOM 8225 C C . LEU F 1 139 ? 29.754 128.113 27.887 1.00 40.22 137 LEU F C 1
ATOM 8226 O O . LEU F 1 139 ? 29.425 127.448 28.866 1.00 40.18 137 LEU F O 1
ATOM 8231 N N . CYS F 1 140 ? 28.931 128.960 27.289 1.00 40.35 138 CYS F N 1
ATOM 8232 C CA . CYS F 1 140 ? 27.570 129.176 27.781 1.00 40.51 138 CYS F CA 1
ATOM 8233 C C . CYS F 1 140 ? 26.541 128.271 27.131 1.00 40.47 138 CYS F C 1
ATOM 8234 O O . CYS F 1 140 ? 26.763 127.725 26.046 1.00 40.49 138 CYS F O 1
ATOM 8237 N N . ILE F 1 141 ? 25.393 128.158 27.786 1.00 40.39 139 ILE F N 1
ATOM 8238 C CA . ILE F 1 141 ? 24.442 127.115 27.488 1.00 40.39 139 ILE F CA 1
ATOM 8239 C C . ILE F 1 141 ? 23.056 127.553 27.881 1.00 40.48 139 ILE F C 1
ATOM 8240 O O . ILE F 1 141 ? 22.869 128.174 28.925 1.00 40.47 139 ILE F O 1
ATOM 8245 N N . SER F 1 142 ? 22.089 127.256 27.013 1.00 40.58 140 SER F N 1
ATOM 8246 C CA . SER F 1 142 ? 20.681 127.463 27.299 1.00 40.53 140 SER F CA 1
ATOM 8247 C C . SER F 1 142 ? 19.999 126.135 27.175 1.00 40.47 140 SER F C 1
ATOM 8248 O O . SER F 1 142 ? 19.861 125.612 26.075 1.00 40.72 140 SER F O 1
ATOM 8251 N N . ILE F 1 143 ? 19.574 125.573 28.297 1.00 40.34 141 ILE F N 1
ATOM 8252 C CA . ILE F 1 143 ? 18.978 124.241 28.283 1.00 40.16 141 ILE F CA 1
ATOM 8253 C C . ILE F 1 143 ? 17.558 124.226 28.783 1.00 40.02 141 ILE F C 1
ATOM 8254 O O . ILE F 1 143 ? 17.107 125.152 29.421 1.00 39.91 141 ILE F O 1
ATOM 8259 N N . ASN F 1 144 ? 16.845 123.164 28.455 1.00 40.09 142 ASN F N 1
ATOM 8260 C CA . ASN F 1 144 ? 15.548 122.915 29.044 1.00 40.11 142 ASN F CA 1
ATOM 8261 C C . ASN F 1 144 ? 15.764 122.431 30.468 1.00 40.16 142 ASN F C 1
ATOM 8262 O O . ASN F 1 144 ? 16.641 121.587 30.709 1.00 40.26 142 ASN F O 1
ATOM 8267 N N . PRO F 1 145 ? 14.986 122.964 31.417 1.00 40.05 143 PRO F N 1
ATOM 8268 C CA . PRO F 1 145 ? 15.097 122.581 32.826 1.00 40.09 143 PRO F CA 1
ATOM 8269 C C . PRO F 1 145 ? 14.993 121.085 33.091 1.00 40.15 143 PRO F C 1
ATOM 8270 O O . PRO F 1 145 ? 15.267 120.662 34.208 1.00 40.42 143 PRO F O 1
ATOM 8274 N N . LYS F 1 146 ? 14.613 120.300 32.093 1.00 40.16 144 LYS F N 1
ATOM 8275 C CA . LYS F 1 146 ? 14.600 118.861 32.258 1.00 40.35 144 LYS F CA 1
ATOM 8276 C C . LYS F 1 146 ? 16.008 118.267 32.196 1.00 40.32 144 LYS F C 1
ATOM 8277 O O . LYS F 1 146 ? 16.250 117.210 32.752 1.00 40.56 144 LYS F O 1
ATOM 8283 N N . HIS F 1 147 ? 16.933 118.969 31.551 1.00 40.21 145 HIS F N 1
ATOM 8284 C CA . HIS F 1 147 ? 18.319 118.520 31.494 1.00 40.26 145 HIS F CA 1
ATOM 8285 C C . HIS F 1 147 ? 19.175 119.269 32.505 1.00 40.35 145 HIS F C 1
ATOM 8286 O O . HIS F 1 147 ? 20.396 119.121 32.524 1.00 40.49 145 HIS F O 1
ATOM 8293 N N . ASP F 1 148 ? 18.530 120.063 33.351 1.00 40.28 146 ASP F N 1
ATOM 8294 C CA . ASP F 1 148 ? 19.242 120.908 34.303 1.00 40.32 146 ASP F CA 1
ATOM 8295 C C . ASP F 1 148 ? 20.127 120.113 35.257 1.00 40.24 146 ASP F C 1
ATOM 8296 O O . ASP F 1 148 ? 21.271 120.490 35.527 1.00 40.34 146 ASP F O 1
ATOM 8301 N N . THR F 1 149 ? 19.604 119.011 35.753 1.00 40.16 147 THR F N 1
ATOM 8302 C CA . THR F 1 149 ? 20.332 118.215 36.707 1.00 40.15 147 THR F CA 1
ATOM 8303 C C . THR F 1 149 ? 21.565 117.526 36.063 1.00 40.17 147 THR F C 1
ATOM 8304 O O . THR F 1 149 ? 22.609 117.414 36.709 1.00 40.15 147 THR F O 1
ATOM 8308 N N . PHE F 1 150 ? 21.458 117.153 34.772 1.00 40.14 148 PHE F N 1
ATOM 8309 C CA . PHE F 1 150 ? 22.573 116.525 34.045 1.00 39.91 148 PHE F CA 1
ATOM 8310 C C . PHE F 1 150 ? 23.741 117.470 33.856 1.00 39.93 148 PHE F C 1
ATOM 8311 O O . PHE F 1 150 ? 24.879 117.125 34.165 1.00 39.98 148 PHE F O 1
ATOM 8319 N N . TYR F 1 151 ? 23.454 118.654 33.317 1.00 39.93 149 TYR F N 1
ATOM 8320 C CA . TYR F 1 151 ? 24.488 119.635 32.990 1.00 39.92 149 TYR F CA 1
ATOM 8321 C C . TYR F 1 151 ? 25.197 120.244 34.207 1.00 39.97 149 TYR F C 1
ATOM 8322 O O . TYR F 1 151 ? 26.350 120.685 34.108 1.00 39.79 149 TYR F O 1
ATOM 8331 N N . SER F 1 152 ? 24.530 120.227 35.355 1.00 39.98 150 SER F N 1
ATOM 8332 C CA . SER F 1 152 ? 25.153 120.688 36.569 1.00 40.29 150 SER F CA 1
ATOM 8333 C C . SER F 1 152 ? 26.115 119.641 37.119 1.00 40.30 150 SER F C 1
ATOM 8334 O O . SER F 1 152 ? 27.063 119.974 37.817 1.00 40.49 150 SER F O 1
ATOM 8337 N N . LEU F 1 153 ? 25.870 118.375 36.794 1.00 40.35 151 LEU F N 1
ATOM 8338 C CA . LEU F 1 153 ? 26.798 117.312 37.149 1.00 40.28 151 LEU F CA 1
ATOM 8339 C C . LEU F 1 153 ? 28.007 117.362 36.240 1.00 40.32 151 LEU F C 1
ATOM 8340 O O . LEU F 1 153 ? 29.113 117.040 36.663 1.00 40.56 151 LEU F O 1
ATOM 8345 N N . LEU F 1 154 ? 27.789 117.776 34.989 1.00 40.24 152 LEU F N 1
ATOM 8346 C CA . LEU F 1 154 ? 28.870 117.988 34.026 1.00 40.24 152 LEU F CA 1
ATOM 8347 C C . LEU F 1 154 ? 29.785 119.142 34.434 1.00 40.29 152 LEU F C 1
ATOM 8348 O O . LEU F 1 154 ? 30.915 119.233 33.962 1.00 40.34 152 LEU F O 1
ATOM 8353 N N . GLY F 1 155 ? 29.272 120.045 35.274 1.00 40.26 153 GLY F N 1
ATOM 8354 C CA . GLY F 1 155 ? 30.077 121.114 35.841 1.00 40.20 153 GLY F CA 1
ATOM 8355 C C . GLY F 1 155 ? 29.709 122.516 35.407 1.00 40.08 153 GLY F C 1
ATOM 8356 O O . GLY F 1 155 ? 30.498 123.448 35.558 1.00 40.14 153 GLY F O 1
ATOM 8357 N N . PHE F 1 156 ? 28.508 122.666 34.873 1.00 40.08 154 PHE F N 1
ATOM 8358 C CA . PHE F 1 156 ? 28.009 123.965 34.459 1.00 39.88 154 PHE F CA 1
ATOM 8359 C C . PHE F 1 156 ? 27.316 124.657 35.631 1.00 39.78 154 PHE F C 1
ATOM 8360 O O . PHE F 1 156 ? 26.398 124.106 36.253 1.00 39.53 154 PHE F O 1
ATOM 8368 N N . THR F 1 157 ? 27.797 125.853 35.944 1.00 39.77 155 THR F N 1
ATOM 8369 C CA . THR F 1 157 ? 27.226 126.699 36.982 1.00 39.80 155 THR F CA 1
ATOM 8370 C C . THR F 1 157 ? 26.051 127.472 36.392 1.00 39.78 155 THR F C 1
ATOM 8371 O O . THR F 1 157 ? 26.114 127.893 35.250 1.00 39.84 155 THR F O 1
ATOM 8375 N N . GLN F 1 158 ? 24.967 127.623 37.150 1.00 39.79 156 GLN F N 1
ATOM 8376 C CA . GLN F 1 158 ? 23.837 128.420 36.683 1.00 39.78 156 GLN F CA 1
ATOM 8377 C C . GLN F 1 158 ? 24.168 129.898 36.714 1.00 39.80 156 GLN F C 1
ATOM 8378 O O . GLN F 1 158 ? 24.587 130.423 37.738 1.00 39.80 156 GLN F O 1
ATOM 8384 N N . ILE F 1 159 ? 23.999 130.558 35.569 1.00 39.86 157 ILE F N 1
ATOM 8385 C CA . ILE F 1 159 ? 24.340 131.976 35.434 1.00 39.70 157 ILE F CA 1
ATOM 8386 C C . ILE F 1 159 ? 23.145 132.850 35.045 1.00 39.57 157 ILE F C 1
ATOM 8387 O O . ILE F 1 159 ? 23.238 134.073 35.060 1.00 39.45 157 ILE F O 1
ATOM 8392 N N . GLY F 1 160 ? 22.032 132.209 34.704 1.00 39.59 158 GLY F N 1
ATOM 8393 C CA . GLY F 1 160 ? 20.790 132.905 34.408 1.00 39.63 158 GLY F CA 1
ATOM 8394 C C . GLY F 1 160 ? 19.599 132.178 34.991 1.00 39.58 158 GLY F C 1
ATOM 8395 O O . GLY F 1 160 ? 19.628 130.976 35.130 1.00 39.59 158 GLY F O 1
ATOM 8396 N N . ALA F 1 161 ? 18.547 132.914 35.331 1.00 39.74 159 ALA F N 1
ATOM 8397 C CA . ALA F 1 161 ? 17.345 132.309 35.914 1.00 39.88 159 ALA F CA 1
ATOM 8398 C C . ALA F 1 161 ? 16.512 131.557 34.880 1.00 39.96 159 ALA F C 1
ATOM 8399 O O . ALA F 1 161 ? 16.737 131.681 33.689 1.00 40.18 159 ALA F O 1
ATOM 8401 N N . LEU F 1 162 ? 15.571 130.753 35.352 1.00 40.03 160 LEU F N 1
ATOM 8402 C CA . LEU F 1 162 ? 14.639 130.079 34.478 1.00 40.00 160 LEU F CA 1
ATOM 8403 C C . LEU F 1 162 ? 13.759 131.120 33.809 1.00 40.02 160 LEU F C 1
ATOM 8404 O O . LEU F 1 162 ? 13.074 131.886 34.481 1.00 40.15 160 LEU F O 1
ATOM 8409 N N . LYS F 1 163 ? 13.835 131.184 32.480 1.00 39.98 161 LYS F N 1
ATOM 8410 C CA . LYS F 1 163 ? 13.091 132.181 31.703 1.00 39.81 161 LYS F CA 1
ATOM 8411 C C . LYS F 1 163 ? 12.424 131.517 30.521 1.00 39.77 161 LYS F C 1
ATOM 8412 O O . LYS F 1 163 ? 12.764 130.398 30.173 1.00 39.80 161 LYS F O 1
ATOM 8418 N N . HIS F 1 164 ? 11.454 132.201 29.920 1.00 39.80 162 HIS F N 1
ATOM 8419 C CA . HIS F 1 164 ? 10.777 131.697 28.729 1.00 39.76 162 HIS F CA 1
ATOM 8420 C C . HIS F 1 164 ? 11.528 132.095 27.482 1.00 39.84 162 HIS F C 1
ATOM 8421 O O . HIS F 1 164 ? 11.503 133.250 27.088 1.00 40.00 162 HIS F O 1
ATOM 8428 N N . TYR F 1 165 ? 12.186 131.123 26.860 1.00 39.99 163 TYR F N 1
ATOM 8429 C CA . TYR F 1 165 ? 12.956 131.342 25.645 1.00 40.07 163 TYR F CA 1
ATOM 8430 C C . TYR F 1 165 ? 12.029 131.428 24.446 1.00 40.16 163 TYR F C 1
ATOM 8431 O O . TYR F 1 165 ? 11.588 130.416 23.924 1.00 40.32 163 TYR F O 1
ATOM 8440 N N . GLY F 1 166 ? 11.745 132.650 24.008 1.00 40.22 164 GLY F N 1
ATOM 8441 C CA . GLY F 1 166 ? 10.794 132.881 22.935 1.00 40.20 164 GLY F CA 1
ATOM 8442 C C . GLY F 1 166 ? 11.172 132.302 21.591 1.00 40.23 164 GLY F C 1
ATOM 8443 O O . GLY F 1 166 ? 10.304 132.054 20.751 1.00 40.33 164 GLY F O 1
ATOM 8444 N N . THR F 1 167 ? 12.470 132.101 21.391 1.00 40.25 165 THR F N 1
ATOM 8445 C CA . THR F 1 167 ? 13.009 131.478 20.189 1.00 40.46 165 THR F CA 1
ATOM 8446 C C . THR F 1 167 ? 12.430 130.072 19.968 1.00 40.38 165 THR F C 1
ATOM 8447 O O . THR F 1 167 ? 11.962 129.749 18.882 1.00 40.35 165 THR F O 1
ATOM 8451 N N . VAL F 1 168 ? 12.429 129.270 21.029 1.00 40.48 166 VAL F N 1
ATOM 8452 C CA . VAL F 1 168 ? 11.936 127.892 20.983 1.00 40.36 166 VAL F CA 1
ATOM 8453 C C . VAL F 1 168 ? 10.579 127.700 21.677 1.00 40.31 166 VAL F C 1
ATOM 8454 O O . VAL F 1 168 ? 10.074 126.571 21.736 1.00 40.47 166 VAL F O 1
ATOM 8458 N N . ASN F 1 169 ? 10.005 128.789 22.199 1.00 40.07 167 ASN F N 1
ATOM 8459 C CA . ASN F 1 169 ? 8.737 128.743 22.944 1.00 40.11 167 ASN F CA 1
ATOM 8460 C C . ASN F 1 169 ? 8.741 127.669 24.052 1.00 40.09 167 ASN F C 1
ATOM 8461 O O . ASN F 1 169 ? 7.818 126.866 24.170 1.00 40.20 167 ASN F O 1
ATOM 8466 N N . ALA F 1 170 ? 9.812 127.659 24.837 1.00 40.12 168 ALA F N 1
ATOM 8467 C CA . ALA F 1 170 ? 10.024 126.664 25.881 1.00 40.02 168 ALA F CA 1
ATOM 8468 C C . ALA F 1 170 ? 10.835 127.291 27.020 1.00 40.09 168 ALA F C 1
ATOM 8469 O O . ALA F 1 170 ? 11.549 128.278 26.800 1.00 40.05 168 ALA F O 1
ATOM 8471 N N . PRO F 1 171 ? 10.723 126.742 28.237 1.00 40.09 169 PRO F N 1
ATOM 8472 C CA . PRO F 1 171 ? 11.522 127.223 29.374 1.00 40.11 169 PRO F CA 1
ATOM 8473 C C . PRO F 1 171 ? 13.029 126.995 29.165 1.00 40.23 169 PRO F C 1
ATOM 8474 O O . PRO F 1 171 ? 13.431 125.962 28.614 1.00 40.31 169 PRO F O 1
ATOM 8478 N N . ALA F 1 172 ? 13.843 127.962 29.576 1.00 40.16 170 ALA F N 1
ATOM 8479 C CA . ALA F 1 172 ? 15.299 127.837 29.486 1.00 40.03 170 ALA F CA 1
ATOM 8480 C C . ALA F 1 172 ? 15.976 128.120 30.825 1.00 39.97 170 ALA F C 1
ATOM 8481 O O . ALA F 1 172 ? 15.416 128.793 31.675 1.00 39.95 170 ALA F O 1
ATOM 8483 N N . ILE F 1 173 ? 17.166 127.562 31.009 1.00 39.97 171 ILE F N 1
ATOM 8484 C CA . ILE F 1 173 ? 18.055 127.943 32.106 1.00 40.02 171 ILE F CA 1
ATOM 8485 C C . ILE F 1 173 ? 19.424 128.202 31.504 1.00 40.06 171 ILE F C 1
ATOM 8486 O O . ILE F 1 173 ? 19.883 127.440 30.651 1.00 40.22 171 ILE F O 1
ATOM 8491 N N . ALA F 1 174 ? 20.057 129.293 31.905 1.00 40.00 172 ALA F N 1
ATOM 8492 C CA . ALA F 1 174 ? 21.389 129.601 31.418 1.00 40.01 172 ALA F CA 1
ATOM 8493 C C . ALA F 1 174 ? 22.435 129.030 32.345 1.00 39.99 172 ALA F C 1
ATOM 8494 O O . ALA F 1 174 ? 22.383 129.251 33.557 1.00 39.95 172 ALA F O 1
ATOM 8496 N N . ARG F 1 175 ? 23.367 128.262 31.784 1.00 39.92 173 ARG F N 1
ATOM 8497 C CA . ARG F 1 175 ? 24.523 127.778 32.550 1.00 40.00 173 ARG F CA 1
ATOM 8498 C C . ARG F 1 175 ? 25.812 127.992 31.777 1.00 40.02 173 ARG F C 1
ATOM 8499 O O . ARG F 1 175 ? 25.789 128.157 30.564 1.00 40.08 173 ARG F O 1
ATOM 8507 N N . ALA F 1 176 ? 26.935 127.973 32.483 1.00 40.01 174 ALA F N 1
ATOM 8508 C CA . ALA F 1 176 ? 28.227 128.231 31.862 1.00 40.10 174 ALA F CA 1
ATOM 8509 C C . ALA F 1 176 ? 29.353 127.406 32.488 1.00 40.15 174 ALA F C 1
ATOM 8510 O O . ALA F 1 176 ? 29.278 127.021 33.655 1.00 40.21 174 ALA F O 1
ATOM 8512 N N . LEU F 1 177 ? 30.389 127.130 31.699 1.00 40.10 175 LEU F N 1
ATOM 8513 C CA . LEU F 1 177 ? 31.547 126.385 32.186 1.00 40.23 175 LEU F CA 1
ATOM 8514 C C . LEU F 1 177 ? 32.869 127.108 31.888 1.00 40.31 175 LEU F C 1
ATOM 8515 O O . LEU F 1 177 ? 33.159 127.449 30.736 1.00 40.41 175 LEU F O 1
ATOM 8520 N N . TYR F 1 178 ? 33.657 127.344 32.935 1.00 40.29 176 TYR F N 1
ATOM 8521 C CA . TYR F 1 178 ? 34.965 127.961 32.784 1.00 40.33 176 TYR F CA 1
ATOM 8522 C C . TYR F 1 178 ? 35.911 126.941 32.186 1.00 40.32 176 TYR F C 1
ATOM 8523 O O . TYR F 1 178 ? 36.376 126.029 32.876 1.00 40.40 176 TYR F O 1
ATOM 8532 N N . VAL F 1 179 ? 36.173 127.096 30.891 1.00 40.29 177 VAL F N 1
ATOM 8533 C CA . VAL F 1 179 ? 36.925 126.109 30.103 1.00 40.25 177 VAL F CA 1
ATOM 8534 C C . VAL F 1 179 ? 38.356 125.757 30.610 1.00 40.29 177 VAL F C 1
ATOM 8535 O O . VAL F 1 179 ? 38.676 124.577 30.695 1.00 40.30 177 VAL F O 1
ATOM 8539 N N . PRO F 1 180 ? 39.203 126.754 30.937 1.00 40.34 178 PRO F N 1
ATOM 8540 C CA . PRO F 1 180 ? 40.534 126.471 31.504 1.00 40.37 178 PRO F CA 1
ATOM 8541 C C . PRO F 1 180 ? 40.538 125.462 32.668 1.00 40.42 178 PRO F C 1
ATOM 8542 O O . PRO F 1 180 ? 41.282 124.483 32.603 1.00 40.44 178 PRO F O 1
ATOM 8546 N N . GLU F 1 181 ? 39.706 125.679 33.686 1.00 40.50 179 GLU F N 1
ATOM 8547 C CA . GLU F 1 181 ? 39.629 124.754 34.827 1.00 40.60 179 GLU F CA 1
ATOM 8548 C C . GLU F 1 181 ? 38.385 123.853 34.745 1.00 40.57 179 GLU F C 1
ATOM 8549 O O . GLU F 1 181 ? 37.655 123.691 35.728 1.00 40.62 179 GLU F O 1
ATOM 8555 N N . TRP F 1 182 ? 38.169 123.255 33.577 1.00 40.52 180 TRP F N 1
ATOM 8556 C CA . TRP F 1 182 ? 36.976 122.437 33.320 1.00 40.61 180 TRP F CA 1
ATOM 8557 C C . TRP F 1 182 ? 36.912 121.150 34.153 1.00 40.68 180 TRP F C 1
ATOM 8558 O O . TRP F 1 182 ? 35.822 120.662 34.459 1.00 40.83 180 TRP F O 1
ATOM 8569 N N . ARG F 1 183 ? 38.073 120.600 34.502 1.00 40.73 181 ARG F N 1
ATOM 8570 C CA . ARG F 1 183 ? 38.121 119.321 35.209 1.00 40.76 181 ARG F CA 1
ATOM 8571 C C . ARG F 1 183 ? 37.958 119.480 36.714 1.00 40.83 181 ARG F C 1
ATOM 8572 O O . ARG F 1 183 ? 37.494 118.560 37.393 1.00 40.92 181 ARG F O 1
ATOM 8580 N N . SER F 1 184 ? 38.328 120.653 37.232 1.00 40.83 182 SER F N 1
ATOM 8581 C CA . SER F 1 184 ? 38.126 120.974 38.649 1.00 40.79 182 SER F CA 1
ATOM 8582 C C . SER F 1 184 ? 36.764 121.652 38.854 1.00 40.80 182 SER F C 1
ATOM 8583 O O . SER F 1 184 ? 36.639 122.616 39.617 1.00 40.86 182 SER F O 1
ATOM 8586 N N . GLN F 1 185 ? 35.755 121.146 38.158 1.00 40.72 183 GLN F N 1
ATOM 8587 C CA . GLN F 1 185 ? 34.420 121.705 38.218 1.00 40.94 183 GLN F CA 1
ATOM 8588 C C . GLN F 1 185 ? 33.379 120.612 38.003 1.00 41.01 183 GLN F C 1
ATOM 8589 O O . GLN F 1 185 ? 32.182 120.830 38.206 1.00 41.08 183 GLN F O 1
ATOM 8595 N N . THR F 1 186 ? 33.852 119.427 37.619 1.00 41.07 184 THR F N 1
ATOM 8596 C CA . THR F 1 186 ? 32.983 118.293 37.316 1.00 41.06 184 THR F CA 1
ATOM 8597 C C . THR F 1 186 ? 33.125 117.183 38.367 1.00 41.12 184 THR F C 1
ATOM 8598 O O . THR F 1 186 ? 34.183 117.040 38.995 1.00 41.19 184 THR F O 1
ATOM 8602 N N . LEU F 1 187 ? 32.059 116.405 38.564 1.00 41.29 185 LEU F N 1
ATOM 8603 C CA . LEU F 1 187 ? 32.069 115.341 39.592 1.00 41.48 185 LEU F CA 1
ATOM 8604 C C . LEU F 1 187 ? 32.651 114.021 39.080 1.00 41.38 185 LEU F C 1
ATOM 8605 O O . LEU F 1 187 ? 33.733 113.604 39.513 1.00 41.37 185 LEU F O 1
ATOM 8610 N N . LYS G 1 7 ? 58.136 60.452 13.623 1.00 40.26 5 LYS G N 1
ATOM 8611 C CA . LYS G 1 7 ? 58.720 60.849 14.943 1.00 40.25 5 LYS G CA 1
ATOM 8612 C C . LYS G 1 7 ? 59.872 61.842 14.767 1.00 40.25 5 LYS G C 1
ATOM 8613 O O . LYS G 1 7 ? 60.826 61.574 14.030 1.00 40.21 5 LYS G O 1
ATOM 8619 N N . VAL G 1 8 ? 59.770 62.992 15.438 1.00 40.27 6 VAL G N 1
ATOM 8620 C CA . VAL G 1 8 ? 60.801 64.030 15.346 1.00 40.25 6 VAL G CA 1
ATOM 8621 C C . VAL G 1 8 ? 61.238 64.564 16.693 1.00 40.22 6 VAL G C 1
ATOM 8622 O O . VAL G 1 8 ? 60.411 64.973 17.511 1.00 40.26 6 VAL G O 1
ATOM 8626 N N . ALA G 1 9 ? 62.549 64.540 16.919 1.00 40.21 7 ALA G N 1
ATOM 8627 C CA . ALA G 1 9 ? 63.159 65.222 18.051 1.00 40.20 7 ALA G CA 1
ATOM 8628 C C . ALA G 1 9 ? 63.729 66.546 17.545 1.00 40.21 7 ALA G C 1
ATOM 8629 O O . ALA G 1 9 ? 64.578 66.564 16.641 1.00 40.22 7 ALA G O 1
ATOM 8631 N N . ARG G 1 10 ? 63.246 67.650 18.111 1.00 40.15 8 ARG G N 1
ATOM 8632 C CA . ARG G 1 10 ? 63.532 68.977 17.569 1.00 40.18 8 ARG G CA 1
ATOM 8633 C C . ARG G 1 10 ? 63.929 69.967 18.655 1.00 40.13 8 ARG G C 1
ATOM 8634 O O . ARG G 1 10 ? 64.223 69.574 19.770 1.00 40.12 8 ARG G O 1
ATOM 8642 N N . ILE G 1 11 ? 63.924 71.257 18.313 1.00 40.17 9 ILE G N 1
ATOM 8643 C CA . ILE G 1 11 ? 64.305 72.316 19.247 1.00 40.20 9 ILE G CA 1
ATOM 8644 C C . ILE G 1 11 ? 63.104 73.169 19.688 1.00 40.14 9 ILE G C 1
ATOM 8645 O O . ILE G 1 11 ? 62.335 73.656 18.862 1.00 40.07 9 ILE G O 1
ATOM 8650 N N . ALA G 1 14 ? 59.588 78.481 18.155 1.00 40.53 12 ALA G N 1
ATOM 8651 C CA . ALA G 1 14 ? 58.301 79.134 18.352 1.00 40.56 12 ALA G CA 1
ATOM 8652 C C . ALA G 1 14 ? 57.928 79.160 19.835 1.00 40.59 12 ALA G C 1
ATOM 8653 O O . ALA G 1 14 ? 58.165 78.179 20.554 1.00 40.58 12 ALA G O 1
ATOM 8655 N N . PRO G 1 15 ? 57.371 80.290 20.296 1.00 40.64 13 PRO G N 1
ATOM 8656 C CA . PRO G 1 15 ? 56.930 80.438 21.696 1.00 40.66 13 PRO G CA 1
ATOM 8657 C C . PRO G 1 15 ? 55.784 79.487 22.068 1.00 40.66 13 PRO G C 1
ATOM 8658 O O . PRO G 1 15 ? 55.775 78.953 23.184 1.00 40.65 13 PRO G O 1
ATOM 8662 N N . ASN G 1 16 ? 54.851 79.277 21.132 1.00 40.62 14 ASN G N 1
ATOM 8663 C CA . ASN G 1 16 ? 53.677 78.411 21.335 1.00 40.55 14 ASN G CA 1
ATOM 8664 C C . ASN G 1 16 ? 54.024 76.927 21.479 1.00 40.51 14 ASN G C 1
ATOM 8665 O O . ASN G 1 16 ? 53.286 76.165 22.117 1.00 40.48 14 ASN G O 1
ATOM 8670 N N . GLU G 1 17 ? 55.131 76.520 20.858 1.00 40.48 15 GLU G N 1
ATOM 8671 C CA . GLU G 1 17 ? 55.647 75.162 20.994 1.00 40.45 15 GLU G CA 1
ATOM 8672 C C . GLU G 1 17 ? 56.362 75.006 22.330 1.00 40.41 15 GLU G C 1
ATOM 8673 O O . GLU G 1 17 ? 56.346 73.930 22.933 1.00 40.36 15 GLU G O 1
ATOM 8679 N N . ARG G 1 18 ? 56.981 76.091 22.791 1.00 40.41 16 ARG G N 1
ATOM 8680 C CA . ARG G 1 18 ? 57.613 76.122 24.104 1.00 40.43 16 ARG G CA 1
ATOM 8681 C C . ARG G 1 18 ? 56.559 76.202 25.202 1.00 40.40 16 ARG G C 1
ATOM 8682 O O . ARG G 1 18 ? 56.799 75.776 26.333 1.00 40.39 16 ARG G O 1
ATOM 8690 N N . ASP G 1 19 ? 55.395 76.755 24.855 1.00 40.36 17 ASP G N 1
ATOM 8691 C CA . ASP G 1 19 ? 54.244 76.799 25.754 1.00 40.38 17 ASP G CA 1
ATOM 8692 C C . ASP G 1 19 ? 53.685 75.398 25.969 1.00 40.35 17 ASP G C 1
ATOM 8693 O O . ASP G 1 19 ? 53.288 75.040 27.081 1.00 40.32 17 ASP G O 1
ATOM 8698 N N . ALA G 1 20 ? 53.660 74.611 24.895 1.00 40.36 18 ALA G N 1
ATOM 8699 C CA . ALA G 1 20 ? 53.219 73.222 24.961 1.00 40.36 18 ALA G CA 1
ATOM 8700 C C . ALA G 1 20 ? 54.224 72.353 25.735 1.00 40.30 18 ALA G C 1
ATOM 8701 O O . ALA G 1 20 ? 53.839 71.382 26.388 1.00 40.28 18 ALA G O 1
ATOM 8703 N N . ALA G 1 21 ? 55.503 72.728 25.669 1.00 40.23 19 ALA G N 1
ATOM 8704 C CA . ALA G 1 21 ? 56.553 72.055 26.426 1.00 40.24 19 ALA G CA 1
ATOM 8705 C C . ALA G 1 21 ? 56.353 72.260 27.921 1.00 40.26 19 ALA G C 1
ATOM 8706 O O . ALA G 1 21 ? 56.444 71.318 28.701 1.00 40.21 19 ALA G O 1
ATOM 8708 N N . ARG G 1 22 ? 56.043 73.498 28.302 1.00 40.34 20 ARG G N 1
ATOM 8709 C CA . ARG G 1 22 ? 55.774 73.850 29.695 1.00 40.35 20 ARG G CA 1
ATOM 8710 C C . ARG G 1 22 ? 54.442 73.280 30.196 1.00 40.32 20 ARG G C 1
ATOM 8711 O O . ARG G 1 22 ? 54.262 73.084 31.397 1.00 40.25 20 ARG G O 1
ATOM 8719 N N . ARG G 1 23 ? 53.515 73.032 29.267 1.00 40.35 21 ARG G N 1
ATOM 8720 C CA . ARG G 1 23 ? 52.224 72.421 29.591 1.00 40.37 21 ARG G CA 1
ATOM 8721 C C . ARG G 1 23 ? 52.382 70.957 30.002 1.00 40.39 21 ARG G C 1
ATOM 8722 O O . ARG G 1 23 ? 51.680 70.478 30.897 1.00 40.43 21 ARG G O 1
ATOM 8730 N N . ILE G 1 24 ? 53.304 70.253 29.342 1.00 40.36 22 ILE G N 1
ATOM 8731 C CA . ILE G 1 24 ? 53.620 68.867 29.691 1.00 40.36 22 ILE G CA 1
ATOM 8732 C C . ILE G 1 24 ? 54.351 68.815 31.040 1.00 40.36 22 ILE G C 1
ATOM 8733 O O . ILE G 1 24 ? 54.059 67.957 31.877 1.00 40.37 22 ILE G O 1
ATOM 8738 N N . VAL G 1 25 ? 55.272 69.761 31.250 1.00 40.34 23 VAL G N 1
ATOM 8739 C CA . VAL G 1 25 ? 55.986 69.898 32.524 1.00 40.32 23 VAL G CA 1
ATOM 8740 C C . VAL G 1 25 ? 55.000 70.151 33.681 1.00 40.34 23 VAL G C 1
ATOM 8741 O O . VAL G 1 25 ? 55.056 69.473 34.709 1.00 40.24 23 VAL G O 1
ATOM 8745 N N . ARG G 1 26 ? 54.077 71.097 33.468 1.00 40.40 24 ARG G N 1
ATOM 8746 C CA . ARG G 1 26 ? 53.039 71.461 34.446 1.00 40.43 24 ARG G CA 1
ATOM 8747 C C . ARG G 1 26 ? 52.179 70.266 34.878 1.00 40.46 24 ARG G C 1
ATOM 8748 O O . ARG G 1 26 ? 52.017 70.015 36.074 1.00 40.40 24 ARG G O 1
ATOM 8756 N N . THR G 1 27 ? 51.639 69.542 33.889 1.00 40.48 25 THR G N 1
ATOM 8757 C CA . THR G 1 27 ? 50.719 68.419 34.123 1.00 40.47 25 THR G CA 1
ATOM 8758 C C . THR G 1 27 ? 51.413 67.207 34.766 1.00 40.44 25 THR G C 1
ATOM 8759 O O . THR G 1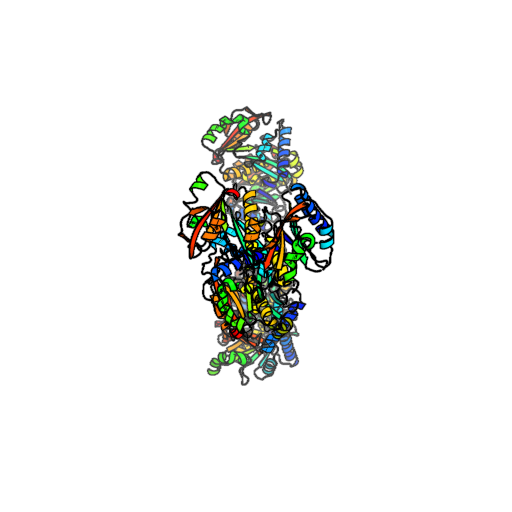 27 ? 50.827 66.526 35.609 1.00 40.41 25 THR G O 1
ATOM 8763 N N . THR G 1 28 ? 52.663 66.961 34.377 1.00 40.45 26 THR G N 1
ATOM 8764 C CA . THR G 1 28 ? 53.459 65.872 34.955 1.00 40.52 26 THR G CA 1
ATOM 8765 C C . THR G 1 28 ? 53.813 66.159 36.418 1.00 40.52 26 THR G C 1
ATOM 8766 O O . THR G 1 28 ? 53.695 65.279 37.281 1.00 40.51 26 THR G O 1
ATOM 8770 N N . TYR G 1 29 ? 54.207 67.402 36.692 1.00 40.54 27 TYR G N 1
ATOM 8771 C CA . TYR G 1 29 ? 54.618 67.810 38.037 1.00 40.55 27 TYR G CA 1
ATOM 8772 C C . TYR G 1 29 ? 53.415 67.963 38.978 1.00 40.54 27 TYR G C 1
ATOM 8773 O O . TYR G 1 29 ? 53.543 67.770 40.186 1.00 40.54 27 TYR G O 1
ATOM 8782 N N . GLU G 1 30 ? 52.249 68.293 38.414 1.00 40.50 28 GLU G N 1
ATOM 8783 C CA . GLU G 1 30 ? 51.012 68.392 39.197 1.00 40.48 28 GLU G CA 1
ATOM 8784 C C . GLU G 1 30 ? 50.453 67.011 39.554 1.00 40.45 28 GLU G C 1
ATOM 8785 O O . GLU G 1 30 ? 49.784 66.851 40.580 1.00 40.43 28 GLU G O 1
ATOM 8791 N N . ALA G 1 31 ? 50.737 66.021 38.703 1.00 40.43 29 ALA G N 1
ATOM 8792 C CA . ALA G 1 31 ? 50.282 64.645 38.920 1.00 40.41 29 ALA G CA 1
ATOM 8793 C C . ALA G 1 31 ? 51.143 63.904 39.944 1.00 40.40 29 ALA G C 1
ATOM 8794 O O . ALA G 1 31 ? 50.702 62.919 40.539 1.00 40.38 29 ALA G O 1
ATOM 8796 N N . GLN G 1 32 ? 52.374 64.377 40.132 1.00 40.43 30 GLN G N 1
ATOM 8797 C CA . GLN G 1 32 ? 53.285 63.793 41.112 1.00 40.44 30 GLN G CA 1
ATOM 8798 C C . GLN G 1 32 ? 53.342 64.617 42.403 1.00 40.46 30 GLN G C 1
ATOM 8799 O O . GLN G 1 32 ? 53.858 64.151 43.424 1.00 40.51 30 GLN G O 1
ATOM 8805 N N . GLY G 1 33 ? 52.816 65.841 42.349 1.00 40.45 31 GLY G N 1
ATOM 8806 C CA . GLY G 1 33 ? 52.730 66.697 43.523 1.00 40.45 31 GLY G CA 1
ATOM 8807 C C . GLY G 1 33 ? 53.827 67.743 43.657 1.00 40.43 31 GLY G C 1
ATOM 8808 O O . GLY G 1 33 ? 53.995 68.330 44.730 1.00 40.49 31 GLY G O 1
ATOM 8809 N N . TYR G 1 34 ? 54.568 67.984 42.576 1.00 40.39 32 TYR G N 1
ATOM 8810 C CA . TYR G 1 34 ? 55.632 68.991 42.583 1.00 40.35 32 TYR G CA 1
ATOM 8811 C C . TYR G 1 34 ? 55.073 70.389 42.321 1.00 40.35 32 TYR G C 1
ATOM 8812 O O . TYR G 1 34 ? 54.153 70.561 41.515 1.00 40.31 32 TYR G O 1
ATOM 8821 N N . ALA G 1 35 ? 55.650 71.381 42.995 1.00 40.37 33 ALA G N 1
ATOM 8822 C CA . ALA G 1 35 ? 55.290 72.781 42.783 1.00 40.40 33 ALA G CA 1
ATOM 8823 C C . ALA G 1 35 ? 56.005 73.349 41.554 1.00 40.43 33 ALA G C 1
ATOM 8824 O O . ALA G 1 35 ? 57.130 72.958 41.239 1.00 40.46 33 ALA G O 1
ATOM 8826 N N . ILE G 1 36 ? 55.334 74.259 40.857 1.00 40.46 34 ILE G N 1
ATOM 8827 C CA . ILE G 1 36 ? 55.888 74.882 39.657 1.00 40.52 34 ILE G CA 1
ATOM 8828 C C . ILE G 1 36 ? 56.013 76.385 39.855 1.00 40.62 34 ILE G C 1
ATOM 8829 O O . ILE G 1 36 ? 55.007 77.074 40.081 1.00 40.68 34 ILE G O 1
ATOM 8834 N N . ASP G 1 37 ? 57.235 76.904 39.776 1.00 40.65 35 ASP G N 1
ATOM 8835 C CA . ASP G 1 37 ? 57.416 78.359 39.779 1.00 40.65 35 ASP G CA 1
ATOM 8836 C C . ASP G 1 37 ? 58.106 78.872 38.510 1.00 40.62 35 ASP G C 1
ATOM 8837 O O . ASP G 1 37 ? 58.755 78.106 37.784 1.00 40.56 35 ASP G O 1
ATOM 8842 N N . GLU G 1 38 ? 57.954 80.167 38.255 1.00 40.62 36 GLU G N 1
ATOM 8843 C CA . GLU G 1 38 ? 58.364 80.769 36.987 1.00 40.61 36 GLU G CA 1
ATOM 8844 C C . GLU G 1 38 ? 59.871 80.983 36.838 1.00 40.59 36 GLU G C 1
ATOM 8845 O O . GLU G 1 38 ? 60.332 81.412 35.774 1.00 40.58 36 GLU G O 1
ATOM 8851 N N . SER G 1 39 ? 60.633 80.685 37.897 1.00 40.59 37 SER G N 1
ATOM 8852 C CA . SER G 1 39 ? 62.097 80.828 37.877 1.00 40.57 37 SER G CA 1
ATOM 8853 C C . SER G 1 39 ? 62.743 79.932 36.815 1.00 40.60 37 SER G C 1
ATOM 8854 O O . SER G 1 39 ? 63.783 80.282 36.250 1.00 40.65 37 SER G O 1
ATOM 8857 N N . PHE G 1 40 ? 62.107 78.787 36.548 1.00 40.59 38 PHE G N 1
ATOM 8858 C CA . PHE G 1 40 ? 62.528 77.880 35.483 1.00 40.59 38 PHE G CA 1
ATOM 8859 C C . PHE G 1 40 ? 62.333 78.532 34.119 1.00 40.57 38 PHE G C 1
ATOM 8860 O O . PHE G 1 40 ? 63.219 78.476 33.263 1.00 40.57 38 PHE G O 1
ATOM 8868 N N . ALA G 1 41 ? 61.173 79.169 33.938 1.00 40.50 39 ALA G N 1
ATOM 8869 C CA . ALA G 1 41 ? 60.810 79.802 32.669 1.00 40.49 39 ALA G CA 1
ATOM 8870 C C . ALA G 1 41 ? 61.674 81.024 32.344 1.00 40.49 39 ALA G C 1
ATOM 8871 O O . ALA G 1 41 ? 61.881 81.345 31.170 1.00 40.50 39 ALA G O 1
ATOM 8873 N N . THR G 1 42 ? 62.167 81.702 33.386 1.00 40.47 40 THR G N 1
ATOM 8874 C CA . THR G 1 42 ? 63.071 82.848 33.222 1.00 40.48 40 THR G CA 1
ATOM 8875 C C . THR G 1 42 ? 64.394 82.387 32.623 1.00 40.44 40 THR G C 1
ATOM 8876 O O . THR G 1 42 ? 64.954 83.047 31.739 1.00 40.43 40 THR G O 1
ATOM 8880 N N . PHE G 1 43 ? 64.871 81.239 33.103 1.00 40.40 41 PHE G N 1
ATOM 8881 C CA . PHE G 1 43 ? 66.104 80.636 32.622 1.00 40.39 41 PHE G CA 1
ATOM 8882 C C . PHE G 1 43 ? 65.993 80.216 31.160 1.00 40.40 41 PHE G C 1
ATOM 8883 O O . PHE G 1 43 ? 66.913 80.446 30.373 1.00 40.39 41 PHE G O 1
ATOM 8891 N N . LEU G 1 44 ? 64.848 79.625 30.804 1.00 40.41 42 LEU G N 1
ATOM 8892 C CA . LEU G 1 44 ? 64.621 79.081 29.459 1.00 40.43 42 LEU G CA 1
ATOM 8893 C C . LEU G 1 44 ? 64.502 80.158 28.368 1.00 40.46 42 LEU G C 1
ATOM 8894 O O . LEU G 1 44 ? 64.890 79.927 27.219 1.00 40.51 42 LEU G O 1
ATOM 8899 N N . GLU G 1 45 ? 63.991 81.333 28.741 1.00 40.48 43 GLU G N 1
ATOM 8900 C CA . GLU G 1 45 ? 63.870 82.467 27.815 1.00 40.47 43 GLU G CA 1
ATOM 8901 C C . GLU G 1 45 ? 65.216 83.170 27.573 1.00 40.47 43 GLU G C 1
ATOM 8902 O O . GLU G 1 45 ? 65.349 83.962 26.633 1.00 40.46 43 GLU G O 1
ATOM 8908 N N . GLY G 1 46 ? 66.201 82.880 28.429 1.00 40.44 44 GLY G N 1
ATOM 8909 C CA . GLY G 1 46 ? 67.518 83.501 28.355 1.00 40.44 44 GLY G CA 1
ATOM 8910 C C . GLY G 1 46 ? 68.402 82.998 27.217 1.00 40.46 44 GLY G C 1
ATOM 8911 O O . GLY G 1 46 ? 68.003 82.105 26.462 1.00 40.50 44 GLY G O 1
ATOM 8912 N N . PRO G 1 47 ? 69.607 83.571 27.100 1.00 40.46 45 PRO G N 1
ATOM 8913 C CA . PRO G 1 47 ? 70.538 83.243 26.008 1.00 40.47 45 PRO G CA 1
ATOM 8914 C C . PRO G 1 47 ? 71.213 81.877 26.140 1.00 40.49 45 PRO G C 1
ATOM 8915 O O . PRO G 1 47 ? 71.558 81.272 25.123 1.00 40.54 45 PRO G O 1
ATOM 8919 N N . SER G 1 48 ? 71.399 81.404 27.369 1.00 40.50 46 SER G N 1
ATOM 8920 C CA . SER G 1 48 ? 72.184 80.192 27.611 1.00 40.49 46 SER G CA 1
ATOM 8921 C C . SER G 1 48 ? 71.381 78.883 27.541 1.00 40.50 46 SER G C 1
ATOM 8922 O O . SER G 1 48 ? 71.962 77.796 27.593 1.00 40.58 46 SER G O 1
ATOM 8925 N N . ALA G 1 49 ? 70.060 78.984 27.399 1.00 40.47 47 ALA G N 1
ATOM 8926 C CA . ALA G 1 49 ? 69.202 77.794 27.439 1.00 40.45 47 ALA G CA 1
ATOM 8927 C C . ALA G 1 49 ? 68.681 77.328 26.076 1.00 40.49 47 ALA G C 1
ATOM 8928 O O . ALA G 1 49 ? 68.417 78.136 25.180 1.00 40.58 47 ALA G O 1
ATOM 8930 N N . THR G 1 50 ? 68.528 76.011 25.946 1.00 40.45 48 THR G N 1
ATOM 8931 C CA . THR G 1 50 ? 67.994 75.387 24.743 1.00 40.42 48 THR G CA 1
ATOM 8932 C C . THR G 1 50 ? 66.983 74.321 25.156 1.00 40.41 48 THR G C 1
ATOM 8933 O O . THR G 1 50 ? 67.236 73.547 26.085 1.00 40.40 48 THR G O 1
ATOM 8937 N N . THR G 1 51 ? 65.838 74.295 24.477 1.00 40.35 49 THR G N 1
ATOM 8938 C CA . THR G 1 51 ? 64.796 73.311 24.760 1.00 40.32 49 THR G CA 1
ATOM 8939 C C . THR G 1 51 ? 64.654 72.305 23.615 1.00 40.31 49 THR G C 1
ATOM 8940 O O . THR G 1 51 ? 64.874 72.637 22.452 1.00 40.30 49 THR G O 1
ATOM 8944 N N . PHE G 1 52 ? 64.311 71.069 23.965 1.00 40.28 50 PHE G N 1
ATOM 8945 C CA . PHE G 1 52 ? 64.067 70.018 22.989 1.00 40.23 50 PHE G CA 1
ATOM 8946 C C . PHE G 1 52 ? 62.697 69.392 23.220 1.00 40.18 50 PHE G C 1
ATOM 8947 O O . PHE G 1 52 ? 62.180 69.411 24.339 1.00 40.12 50 PHE G O 1
ATOM 8955 N N . GLY G 1 53 ? 62.117 68.830 22.159 1.00 40.17 51 GLY G N 1
ATOM 8956 C CA . GLY G 1 53 ? 60.817 68.189 22.245 1.00 40.14 51 GLY G CA 1
ATOM 8957 C C . GLY G 1 53 ? 60.642 67.018 21.293 1.00 40.19 51 GLY G C 1
ATOM 8958 O O . GLY G 1 53 ? 61.353 66.913 20.290 1.00 40.15 51 GLY G O 1
ATOM 8959 N N . LEU G 1 54 ? 59.697 66.130 21.621 1.00 40.25 52 LEU G N 1
ATOM 8960 C CA . LEU G 1 54 ? 59.357 64.979 20.766 1.00 40.27 52 LEU G CA 1
ATOM 8961 C C . LEU G 1 54 ? 57.968 65.136 20.178 1.00 40.32 52 LEU G C 1
ATOM 8962 O O . LEU G 1 54 ? 57.011 65.432 20.896 1.00 40.39 52 LEU G O 1
ATOM 8967 N N . PHE G 1 55 ? 57.846 64.893 18.881 1.00 40.34 53 PHE G N 1
ATOM 8968 C CA . PHE G 1 55 ? 56.565 65.029 18.209 1.00 40.39 53 PHE G CA 1
ATOM 8969 C C . PHE G 1 55 ? 56.127 63.714 17.559 1.00 40.44 53 PHE G C 1
ATOM 8970 O O . PHE G 1 55 ? 56.922 63.048 16.890 1.00 40.43 53 PHE G O 1
ATOM 8978 N N . ASN G 1 56 ? 54.863 63.343 17.785 1.00 40.49 54 ASN G N 1
ATOM 8979 C CA . ASN G 1 56 ? 54.247 62.186 17.136 1.00 40.50 54 ASN G CA 1
ATOM 8980 C C . ASN G 1 56 ? 54.083 62.478 15.649 1.00 40.51 54 ASN G C 1
ATOM 8981 O O . ASN G 1 56 ? 54.785 61.908 14.816 1.00 40.53 54 ASN G O 1
ATOM 8986 N N . GLY G 1 57 ? 53.159 63.377 15.328 1.00 40.51 55 GLY G N 1
ATOM 8987 C CA . GLY G 1 57 ? 53.081 63.962 14.004 1.00 40.52 55 GLY G CA 1
ATOM 8988 C C . GLY G 1 57 ? 53.515 65.402 14.147 1.00 40.55 55 GLY G C 1
ATOM 8989 O O . GLY G 1 57 ? 54.621 65.785 13.750 1.00 40.53 55 GLY G O 1
ATOM 8990 N N . GLU G 1 58 ? 52.636 66.196 14.746 1.00 40.55 56 GLU G N 1
ATOM 8991 C CA . GLU G 1 58 ? 52.954 67.552 15.156 1.00 40.54 56 GLU G CA 1
ATOM 8992 C C . GLU G 1 58 ? 52.572 67.709 16.627 1.00 40.51 56 GLU G C 1
ATOM 8993 O O . GLU G 1 58 ? 52.611 68.814 17.181 1.00 40.53 56 GLU G O 1
ATOM 8999 N N . VAL G 1 59 ? 52.208 66.586 17.252 1.00 40.45 57 VAL G N 1
ATOM 9000 C CA . VAL G 1 59 ? 51.738 66.567 18.639 1.00 40.39 57 VAL G CA 1
ATOM 9001 C C . VAL G 1 59 ? 52.897 66.395 19.618 1.00 40.37 57 VAL G C 1
ATOM 9002 O O . VAL G 1 59 ? 53.527 65.338 19.672 1.00 40.40 57 VAL G O 1
ATOM 9006 N N . LEU G 1 60 ? 53.173 67.446 20.384 1.00 40.35 58 LEU G N 1
ATOM 9007 C CA . LEU G 1 60 ? 54.241 67.418 21.372 1.00 40.32 58 LEU G CA 1
ATOM 9008 C C . LEU G 1 60 ? 53.802 66.636 22.608 1.00 40.30 58 LEU G C 1
ATOM 9009 O O . LEU G 1 60 ? 52.790 66.967 23.230 1.00 40.33 58 LEU G O 1
ATOM 9014 N N . TYR G 1 61 ? 54.555 65.590 22.951 1.00 40.27 59 TYR G N 1
ATOM 9015 C CA . TYR G 1 61 ? 54.235 64.762 24.119 1.00 40.24 59 TYR G CA 1
ATOM 9016 C C . TYR G 1 61 ? 55.353 64.709 25.167 1.00 40.23 59 TYR G C 1
ATOM 9017 O O . TYR G 1 61 ? 55.083 64.531 26.355 1.00 40.22 59 TYR G O 1
ATOM 9026 N N . GLY G 1 62 ? 56.597 64.891 24.726 1.00 40.23 60 GLY G N 1
ATOM 9027 C CA . GLY G 1 62 ? 57.745 64.847 25.624 1.00 40.28 60 GLY G CA 1
ATOM 9028 C C . GLY G 1 62 ? 58.679 66.030 25.443 1.00 40.28 60 GLY G C 1
ATOM 9029 O O . GLY G 1 62 ? 58.792 66.568 24.336 1.00 40.31 60 GLY G O 1
ATOM 9030 N N . THR G 1 63 ? 59.345 66.441 26.529 1.00 40.21 61 THR G N 1
ATOM 9031 C CA . THR G 1 63 ? 60.269 67.583 26.479 1.00 40.22 61 THR G CA 1
ATOM 9032 C C . THR G 1 63 ? 61.452 67.495 27.455 1.00 40.25 61 THR G C 1
ATOM 9033 O O . THR G 1 63 ? 61.354 66.894 28.530 1.00 40.25 61 THR G O 1
ATOM 9037 N N . ILE G 1 64 ? 62.573 68.088 27.046 1.00 40.27 62 ILE G N 1
ATOM 9038 C CA . ILE G 1 64 ? 63.772 68.195 27.876 1.00 40.24 62 ILE G CA 1
ATOM 9039 C C . ILE G 1 64 ? 64.534 69.475 27.511 1.00 40.28 62 ILE G C 1
ATOM 9040 O O . ILE G 1 64 ? 64.526 69.908 26.356 1.00 40.29 62 ILE G O 1
ATOM 9045 N N . SER G 1 65 ? 65.151 70.099 28.506 1.00 40.32 63 SER G N 1
ATOM 9046 C CA . SER G 1 65 ? 65.846 71.365 28.295 1.00 40.35 63 SER G CA 1
ATOM 9047 C C . SER G 1 65 ? 67.223 71.359 28.937 1.00 40.38 63 SER G C 1
ATOM 9048 O O . SER G 1 65 ? 67.462 70.643 29.907 1.00 40.37 63 SER G O 1
ATOM 9051 N N . ILE G 1 66 ? 68.145 72.128 28.361 1.00 40.40 64 ILE G N 1
ATOM 9052 C CA . ILE G 1 66 ? 69.482 72.283 28.938 1.00 40.45 64 ILE G CA 1
ATOM 9053 C C . ILE G 1 66 ? 69.850 73.765 29.109 1.00 40.47 64 ILE G C 1
ATOM 9054 O O . ILE G 1 66 ? 69.448 74.606 28.303 1.00 40.58 64 ILE G O 1
ATOM 9059 N N . ILE G 1 67 ? 70.545 74.086 30.203 1.00 40.46 65 ILE G N 1
ATOM 9060 C CA . ILE G 1 67 ? 70.998 75.461 30.457 1.00 40.41 65 ILE G CA 1
ATOM 9061 C C . ILE G 1 67 ? 72.505 75.516 30.659 1.00 40.36 65 ILE G C 1
ATOM 9062 O O . ILE G 1 67 ? 73.040 74.847 31.538 1.00 40.32 65 ILE G O 1
ATOM 9067 N N . ASN G 1 68 ? 73.178 76.327 29.846 1.00 40.36 66 ASN G N 1
ATOM 9068 C CA . ASN G 1 68 ? 74.614 76.538 29.975 1.00 40.43 66 ASN G CA 1
ATOM 9069 C C . ASN G 1 68 ? 74.941 77.425 31.167 1.00 40.47 66 ASN G C 1
ATOM 9070 O O . ASN G 1 68 ? 74.155 78.305 31.522 1.00 40.54 66 ASN G O 1
ATOM 9075 N N . ASP G 1 69 ? 76.098 77.182 31.789 1.00 40.52 67 ASP G N 1
ATOM 9076 C CA . ASP G 1 69 ? 76.549 77.980 32.934 1.00 40.54 67 ASP G CA 1
ATOM 9077 C C . ASP G 1 69 ? 77.049 79.356 32.477 1.00 40.55 67 ASP G C 1
ATOM 9078 O O . ASP G 1 69 ? 78.220 79.518 32.110 1.00 40.56 67 ASP G O 1
ATOM 9083 N N . GLY G 1 70 ? 76.152 80.339 32.510 1.00 40.53 68 GLY G N 1
ATOM 9084 C CA . GLY G 1 70 ? 76.461 81.671 32.028 1.00 40.50 68 GLY G CA 1
ATOM 9085 C C . GLY G 1 70 ? 76.423 82.725 33.108 1.00 40.50 68 GLY G C 1
ATOM 9086 O O . GLY G 1 70 ? 76.947 82.527 34.208 1.00 40.48 68 GLY G O 1
ATOM 9087 N N . ALA G 1 71 ? 75.794 83.852 32.788 1.00 40.53 69 ALA G N 1
ATOM 9088 C CA . ALA G 1 71 ? 75.726 84.994 33.694 1.00 40.54 69 ALA G CA 1
ATOM 9089 C C . ALA G 1 71 ? 74.687 84.802 34.799 1.00 40.55 69 ALA G C 1
ATOM 9090 O O . ALA G 1 71 ? 74.809 85.379 35.881 1.00 40.59 69 ALA G O 1
ATOM 9092 N N . GLN G 1 72 ? 73.671 83.988 34.524 1.00 40.53 70 GLN G N 1
ATOM 9093 C CA . GLN G 1 72 ? 72.580 83.777 35.474 1.00 40.50 70 GLN G CA 1
ATOM 9094 C C . GLN G 1 72 ? 72.750 82.487 36.276 1.00 40.46 70 GLN G C 1
ATOM 9095 O O . GLN G 1 72 ? 71.917 82.158 37.126 1.00 40.46 70 GLN G O 1
ATOM 9101 N N . GLY G 1 73 ? 73.837 81.767 36.006 1.00 40.40 71 GLY G N 1
ATOM 9102 C CA . GLY G 1 73 ? 74.146 80.539 36.718 1.00 40.38 71 GLY G CA 1
ATOM 9103 C C . GLY G 1 73 ? 73.216 79.390 36.378 1.00 40.36 71 GLY G C 1
ATOM 9104 O O . GLY G 1 73 ? 72.696 79.305 35.262 1.00 40.40 71 GLY G O 1
ATOM 9105 N N . LEU G 1 74 ? 73.004 78.509 37.352 1.00 40.33 72 LEU G N 1
ATOM 9106 C CA . LEU G 1 74 ? 72.164 77.328 37.169 1.00 40.32 72 LEU G CA 1
ATOM 9107 C C . LEU G 1 74 ? 71.037 77.301 38.205 1.00 40.31 72 LEU G C 1
ATOM 9108 O O . LEU G 1 74 ? 71.176 77.881 39.277 1.00 40.34 72 LEU G O 1
ATOM 9113 N N . PRO G 1 75 ? 69.908 76.658 37.868 1.00 40.33 73 PRO G N 1
ATOM 9114 C CA . PRO G 1 75 ? 68.847 76.356 38.851 1.00 40.33 73 PRO G CA 1
ATOM 9115 C C . PRO G 1 75 ? 69.353 75.586 40.083 1.00 40.33 73 PRO G C 1
ATOM 9116 O O . PRO G 1 75 ? 68.685 75.582 41.121 1.00 40.31 73 PRO G O 1
ATOM 9120 N N . MET G 1 76 ? 70.510 74.939 39.950 1.00 40.34 74 MET G N 1
ATOM 9121 C CA . MET G 1 76 ? 71.126 74.184 41.035 1.00 40.36 74 MET G CA 1
ATOM 9122 C C . MET G 1 76 ? 71.746 75.083 42.103 1.00 40.42 74 MET G C 1
ATOM 9123 O O . MET G 1 76 ? 71.895 74.670 43.253 1.00 40.52 74 MET G O 1
ATOM 9128 N N . ASP G 1 77 ? 72.100 76.311 41.718 1.00 40.40 75 ASP G N 1
ATOM 9129 C CA . ASP G 1 77 ? 72.773 77.259 42.614 1.00 40.37 75 ASP G CA 1
ATOM 9130 C C . ASP G 1 77 ? 71.958 77.612 43.854 1.00 40.41 75 ASP G C 1
ATOM 9131 O O . ASP G 1 77 ? 72.512 78.078 44.858 1.00 40.52 75 ASP G O 1
ATOM 9136 N N . SER G 1 78 ? 70.645 77.390 43.785 1.00 40.39 76 SER G N 1
ATOM 9137 C CA . SER G 1 78 ? 69.763 77.661 44.915 1.00 40.46 76 SER G CA 1
ATOM 9138 C C . SER G 1 78 ? 69.915 76.627 46.043 1.00 40.45 76 SER G C 1
ATOM 9139 O O . SER G 1 78 ? 69.462 76.860 47.166 1.00 40.54 76 SER G O 1
ATOM 9142 N N . ILE G 1 79 ? 70.584 75.509 45.749 1.00 40.38 77 ILE G N 1
ATOM 9143 C CA . ILE G 1 79 ? 70.824 74.468 46.749 1.00 40.41 77 ILE G CA 1
ATOM 9144 C C . ILE G 1 79 ? 72.261 73.889 46.693 1.00 40.33 77 ILE G C 1
ATOM 9145 O O . ILE G 1 79 ? 72.914 73.732 47.731 1.00 40.33 77 ILE G O 1
ATOM 9150 N N . TYR G 1 80 ? 72.757 73.627 45.483 1.00 40.26 78 TYR G N 1
ATOM 9151 C CA . TYR G 1 80 ? 74.074 73.001 45.300 1.00 40.20 78 TYR G CA 1
ATOM 9152 C C . TYR G 1 80 ? 75.135 73.984 44.787 1.00 40.22 78 TYR G C 1
ATOM 9153 O O . TYR G 1 80 ? 75.887 73.671 43.858 1.00 40.21 78 TYR G O 1
ATOM 9162 N N . ALA G 1 81 ? 75.209 75.157 45.413 1.00 40.22 79 ALA G N 1
ATOM 9163 C CA . ALA G 1 81 ? 76.138 76.203 44.987 1.00 40.25 79 ALA G CA 1
ATOM 9164 C C . ALA G 1 81 ? 77.587 75.864 45.325 1.00 40.29 79 ALA G C 1
ATOM 9165 O O . ALA G 1 81 ? 78.480 76.032 44.492 1.00 40.28 79 ALA G O 1
ATOM 9167 N N . VAL G 1 82 ? 77.812 75.375 46.544 1.00 40.33 80 VAL G N 1
ATOM 9168 C CA . VAL G 1 82 ? 79.163 75.042 47.003 1.00 40.37 80 VAL G CA 1
ATOM 9169 C C . VAL G 1 82 ? 79.675 73.724 46.404 1.00 40.36 80 VAL G C 1
ATOM 9170 O O . VAL G 1 82 ? 80.884 73.519 46.268 1.00 40.40 80 VAL G O 1
ATOM 9174 N N . GLU G 1 83 ? 78.745 72.859 46.009 1.00 40.33 81 GLU G N 1
ATOM 9175 C CA . GLU G 1 83 ? 79.087 71.586 45.388 1.00 40.29 81 GLU G CA 1
ATOM 9176 C C . GLU G 1 83 ? 79.546 71.765 43.941 1.00 40.26 81 GLU G C 1
ATOM 9177 O O . GLU G 1 83 ? 80.251 70.915 43.397 1.00 40.26 81 GLU G O 1
ATOM 9183 N N . LEU G 1 84 ? 79.151 72.880 43.330 1.00 40.23 82 LEU G N 1
ATOM 9184 C CA . LEU G 1 84 ? 79.566 73.209 41.969 1.00 40.25 82 LEU G CA 1
ATOM 9185 C C . LEU G 1 84 ? 80.727 74.204 41.950 1.00 40.28 82 LEU G C 1
ATOM 9186 O O . LEU G 1 84 ? 81.379 74.388 40.916 1.00 40.26 82 LEU G O 1
ATOM 9191 N N . ALA G 1 85 ? 80.989 74.825 43.103 1.00 40.36 83 ALA G N 1
ATOM 9192 C CA . ALA G 1 85 ? 81.993 75.892 43.225 1.00 40.35 83 ALA G CA 1
ATOM 9193 C C . ALA G 1 85 ? 83.435 75.431 42.992 1.00 40.36 83 ALA G C 1
ATOM 9194 O O . ALA G 1 85 ? 84.280 76.223 42.571 1.00 40.36 83 ALA G O 1
ATOM 9196 N N . ALA G 1 86 ? 83.706 74.154 43.273 1.00 40.38 84 ALA G N 1
ATOM 9197 C CA . ALA G 1 86 ? 85.038 73.574 43.078 1.00 40.41 84 ALA G CA 1
ATOM 9198 C C . ALA G 1 86 ? 85.399 73.427 41.594 1.00 40.43 84 ALA G C 1
ATOM 9199 O O . ALA G 1 86 ? 86.561 73.593 41.208 1.00 40.46 84 ALA G O 1
ATOM 9201 N N . TRP G 1 87 ? 84.395 73.121 40.773 1.00 40.40 85 TRP G N 1
ATOM 9202 C CA . TRP G 1 87 ? 84.584 72.977 39.332 1.00 40.36 85 TRP G CA 1
ATOM 9203 C C . TRP G 1 87 ? 84.740 74.328 38.650 1.00 40.37 85 TRP G C 1
ATOM 9204 O O . TRP G 1 87 ? 85.562 74.483 37.742 1.00 40.40 85 TRP G O 1
ATOM 9215 N N . ARG G 1 88 ? 83.946 75.304 39.098 1.00 40.37 86 ARG G N 1
ATOM 9216 C CA . ARG G 1 88 ? 83.957 76.653 38.529 1.00 40.37 86 ARG G CA 1
ATOM 9217 C C . ARG G 1 88 ? 85.265 77.385 38.811 1.00 40.41 86 ARG G C 1
ATOM 9218 O O . ARG G 1 88 ? 85.672 78.252 38.038 1.00 40.50 86 ARG G O 1
ATOM 9226 N N . GLY G 1 89 ? 85.922 77.018 39.913 1.00 40.43 87 GLY G N 1
ATOM 9227 C CA . GLY G 1 89 ? 87.204 77.595 40.292 1.00 40.53 87 GLY G CA 1
ATOM 9228 C C . GLY G 1 89 ? 88.331 77.248 39.331 1.00 40.60 87 GLY G C 1
ATOM 9229 O O . GLY G 1 89 ? 89.251 78.047 39.129 1.00 40.64 87 GLY G O 1
ATOM 9230 N N . GLU G 1 90 ? 88.260 76.058 38.737 1.00 40.65 88 GLU G N 1
ATOM 9231 C CA . GLU G 1 90 ? 89.237 75.637 37.733 1.00 40.70 88 GLU G CA 1
ATOM 9232 C C . GLU G 1 90 ? 88.942 76.283 36.389 1.00 40.72 88 GLU G C 1
ATOM 9233 O O . GLU G 1 90 ? 89.846 76.490 35.575 1.00 40.77 88 GLU G O 1
ATOM 9239 N N . GLY G 1 91 ? 87.672 76.605 36.166 1.00 40.70 89 GLY G N 1
ATOM 9240 C CA . GLY G 1 91 ? 87.229 77.132 34.893 1.00 40.72 89 GLY G CA 1
ATOM 9241 C C . GLY G 1 91 ? 86.797 75.993 34.000 1.00 40.73 89 GLY G C 1
ATOM 9242 O O . GLY G 1 91 ? 87.419 75.725 32.968 1.00 40.78 89 GLY G O 1
ATOM 9243 N N . LYS G 1 92 ? 85.740 75.302 34.414 1.00 40.67 90 LYS G N 1
ATOM 9244 C CA . LYS G 1 92 ? 85.219 74.165 33.667 1.00 40.62 90 LYS G CA 1
ATOM 9245 C C . LYS G 1 92 ? 83.832 74.471 33.125 1.00 40.56 90 LYS G C 1
ATOM 9246 O O . LYS G 1 92 ? 83.042 75.151 33.779 1.00 40.62 90 LYS G O 1
ATOM 9252 N N . LYS G 1 93 ? 83.544 73.979 31.923 1.00 40.44 91 LYS G N 1
ATOM 9253 C CA . LYS G 1 93 ? 82.254 74.228 31.290 1.00 40.38 91 LYS G CA 1
ATOM 9254 C C . LYS G 1 93 ? 81.171 73.318 31.860 1.00 40.35 91 LYS G C 1
ATOM 9255 O O . LYS G 1 93 ? 81.251 72.096 31.752 1.00 40.37 91 LYS G O 1
ATOM 9261 N N . LEU G 1 94 ? 80.166 73.928 32.480 1.00 40.33 92 LEU G N 1
ATOM 9262 C CA . LEU G 1 94 ? 79.069 73.180 33.079 1.00 40.32 92 LEU G CA 1
ATOM 9263 C C . LEU G 1 94 ? 77.739 73.462 32.389 1.00 40.34 92 LEU G C 1
ATOM 9264 O O . LEU G 1 94 ? 77.578 74.472 31.688 1.00 40.30 92 LEU G O 1
ATOM 9269 N N . ALA G 1 95 ? 76.794 72.552 32.594 1.00 40.34 93 ALA G N 1
ATOM 9270 C CA . ALA G 1 95 ? 75.448 72.674 32.063 1.00 40.34 93 ALA G CA 1
ATOM 9271 C C . ALA G 1 95 ? 74.508 71.849 32.920 1.00 40.37 93 ALA G C 1
ATOM 9272 O O . ALA G 1 95 ? 74.927 70.881 33.557 1.00 40.40 93 ALA G O 1
ATOM 9274 N N . GLU G 1 96 ? 73.238 72.232 32.941 1.00 40.38 94 GLU G N 1
ATOM 9275 C CA . GLU G 1 96 ? 72.244 71.506 33.713 1.00 40.42 94 GLU G CA 1
ATOM 9276 C C . GLU G 1 96 ? 71.107 71.050 32.815 1.00 40.37 94 GLU G C 1
ATOM 9277 O O . GLU G 1 96 ? 70.488 71.861 32.132 1.00 40.47 94 GLU G O 1
ATOM 9283 N N . VAL G 1 97 ? 70.861 69.743 32.790 1.00 40.34 95 VAL G N 1
ATOM 9284 C CA . VAL G 1 97 ? 69.697 69.208 32.089 1.00 40.37 95 VAL G CA 1
ATOM 9285 C C . VAL G 1 97 ? 68.494 69.292 33.020 1.00 40.38 95 VAL G C 1
ATOM 9286 O O . VAL G 1 97 ? 68.563 68.893 34.188 1.00 40.37 95 VAL G O 1
ATOM 9290 N N . VAL G 1 98 ? 67.390 69.806 32.485 1.00 40.39 96 VAL G N 1
ATOM 9291 C CA . VAL G 1 98 ? 66.308 70.338 33.300 1.00 40.39 96 VAL G CA 1
ATOM 9292 C C . VAL G 1 98 ? 64.948 70.243 32.564 1.00 40.45 96 VAL G C 1
ATOM 9293 O O . VAL G 1 98 ? 64.906 70.240 31.329 1.00 40.45 96 VAL G O 1
ATOM 9297 N N . GLN G 1 99 ? 63.859 70.128 33.341 1.00 40.47 97 GLN G N 1
ATOM 9298 C CA . GLN G 1 99 ? 62.471 70.047 32.825 1.00 40.44 97 GLN G CA 1
ATOM 9299 C C . GLN G 1 99 ? 62.240 68.836 31.903 1.00 40.43 97 GLN G C 1
ATOM 9300 O O . GLN G 1 99 ? 61.849 68.982 30.737 1.00 40.44 97 GLN G O 1
ATOM 9306 N N . PHE G 1 100 ? 62.507 67.649 32.437 1.00 40.39 98 PHE G N 1
ATOM 9307 C CA . PHE G 1 100 ? 62.273 66.409 31.716 1.00 40.37 98 PHE G CA 1
ATOM 9308 C C . PHE G 1 100 ? 60.896 65.867 32.075 1.00 40.34 98 PHE G C 1
ATOM 9309 O O . PHE G 1 100 ? 60.641 65.493 33.221 1.00 40.37 98 PHE G O 1
ATOM 9317 N N . ALA G 1 101 ? 60.010 65.841 31.085 1.00 40.33 99 ALA G N 1
ATOM 9318 C CA . ALA G 1 101 ? 58.636 65.392 31.287 1.00 40.33 99 ALA G CA 1
ATOM 9319 C C . ALA G 1 101 ? 58.064 64.727 30.042 1.00 40.32 99 ALA G C 1
ATOM 9320 O O . ALA G 1 101 ? 58.369 65.123 28.911 1.00 40.27 99 ALA G O 1
ATOM 9322 N N . MET G 1 102 ? 57.232 63.712 30.264 1.00 40.31 100 MET G N 1
ATOM 9323 C CA . MET G 1 102 ? 56.538 63.017 29.185 1.00 40.35 100 MET G CA 1
ATOM 9324 C C . MET G 1 102 ? 55.039 62.932 29.485 1.00 40.33 100 MET G C 1
ATOM 9325 O O . MET G 1 102 ? 54.623 63.037 30.642 1.00 40.33 100 MET G O 1
ATOM 9330 N N . ASP G 1 103 ? 54.234 62.755 28.438 1.00 40.34 101 ASP G N 1
ATOM 9331 C CA . ASP G 1 103 ? 52.788 62.607 28.592 1.00 40.27 101 ASP G CA 1
ATOM 9332 C C . ASP G 1 103 ? 52.295 61.301 27.984 1.00 40.21 101 ASP G C 1
ATOM 9333 O O . ASP G 1 103 ? 52.262 61.151 26.767 1.00 40.17 101 ASP G O 1
ATOM 9338 N N . GLU G 1 108 ? 49.205 58.633 23.673 1.00 40.27 106 GLU G N 1
ATOM 9339 C CA . GLU G 1 108 ? 48.284 57.505 23.759 1.00 40.30 106 GLU G CA 1
ATOM 9340 C C . GLU G 1 108 ? 47.147 57.636 22.744 1.00 40.33 106 GLU G C 1
ATOM 9341 O O . GLU G 1 108 ? 46.795 56.663 22.063 1.00 40.39 106 GLU G O 1
ATOM 9347 N N . ALA G 1 109 ? 46.581 58.838 22.642 1.00 40.33 107 ALA G N 1
ATOM 9348 C CA . ALA G 1 109 ? 45.486 59.106 21.707 1.00 40.33 107 ALA G CA 1
ATOM 9349 C C . ALA G 1 109 ? 45.977 59.189 20.260 1.00 40.36 107 ALA G C 1
ATOM 9350 O O . ALA G 1 109 ? 45.233 58.880 19.324 1.00 40.35 107 ALA G O 1
ATOM 9352 N N . VAL G 1 110 ? 47.236 59.592 20.089 1.00 40.42 108 VAL G N 1
ATOM 9353 C CA . VAL G 1 110 ? 47.836 59.752 18.760 1.00 40.47 108 VAL G CA 1
ATOM 9354 C C . VAL G 1 110 ? 48.396 58.446 18.170 1.00 40.51 108 VAL G C 1
ATOM 9355 O O . VAL G 1 110 ? 48.367 58.250 16.954 1.00 40.54 108 VAL G O 1
ATOM 9359 N N . ALA G 1 111 ? 48.913 57.571 19.033 1.00 40.55 109 ALA G N 1
ATOM 9360 C CA . ALA G 1 111 ? 49.456 56.279 18.602 1.00 40.54 109 ALA G CA 1
ATOM 9361 C C . ALA G 1 111 ? 49.163 55.187 19.635 1.00 40.55 109 ALA G C 1
ATOM 9362 O O . ALA G 1 111 ? 49.970 54.942 20.539 1.00 40.58 109 ALA G O 1
ATOM 9364 N N . GLY G 1 112 ? 48.005 54.539 19.489 1.00 40.55 110 GLY G N 1
ATOM 9365 C CA . GLY G 1 112 ? 47.543 53.532 20.435 1.00 40.55 110 GLY G CA 1
ATOM 9366 C C . GLY G 1 112 ? 48.423 52.294 20.513 1.00 40.59 110 GLY G C 1
ATOM 9367 O O . GLY G 1 112 ? 48.622 51.592 19.520 1.00 40.64 110 GLY G O 1
ATOM 9368 N N . LYS G 1 114 ? 50.801 53.337 24.161 1.00 40.56 112 LYS G N 1
ATOM 9369 C CA . LYS G 1 114 ? 51.606 53.613 25.349 1.00 40.63 112 LYS G CA 1
ATOM 9370 C C . LYS G 1 114 ? 53.090 53.794 24.997 1.00 40.62 112 LYS G C 1
ATOM 9371 O O . LYS G 1 114 ? 53.663 52.969 24.278 1.00 40.67 112 LYS G O 1
ATOM 9377 N N . PRO G 1 115 ? 53.700 54.880 25.499 1.00 40.64 113 PRO G N 1
ATOM 9378 C CA . PRO G 1 115 ? 55.128 55.178 25.264 1.00 40.65 113 PRO G CA 1
ATOM 9379 C C . PRO G 1 115 ? 56.100 54.051 25.647 1.00 40.65 113 PRO G C 1
ATOM 9380 O O . PRO G 1 115 ? 55.823 53.256 26.553 1.00 40.68 113 PRO G O 1
ATOM 9384 N N . SER G 1 116 ? 57.225 53.996 24.937 1.00 40.64 114 SER G N 1
ATOM 9385 C CA . SER G 1 116 ? 58.309 53.063 25.237 1.00 40.62 114 SER G CA 1
ATOM 9386 C C . SER G 1 116 ? 59.447 53.820 25.951 1.00 40.62 114 SER G C 1
ATOM 9387 O O . SER G 1 116 ? 59.472 55.058 25.932 1.00 40.63 114 SER G O 1
ATOM 9390 N N . PRO G 1 117 ? 60.356 53.092 26.620 1.00 40.59 115 PRO G N 1
ATOM 9391 C CA . PRO G 1 117 ? 61.583 53.700 27.165 1.00 40.56 115 PRO G CA 1
ATOM 9392 C C . PRO G 1 117 ? 62.473 54.348 26.092 1.00 40.50 115 PRO G C 1
ATOM 9393 O O . PRO G 1 117 ? 63.299 55.194 26.420 1.00 40.57 115 PRO G O 1
ATOM 9397 N N . PHE G 1 118 ? 62.285 53.964 24.833 1.00 40.47 116 PHE G N 1
ATOM 9398 C CA . PHE G 1 118 ? 63.058 54.522 23.727 1.00 40.49 116 PHE G CA 1
ATOM 9399 C C . PHE G 1 118 ? 62.711 55.975 23.429 1.00 40.49 116 PHE G C 1
ATOM 9400 O O . PHE G 1 118 ? 63.517 56.702 22.840 1.00 40.54 116 PHE G O 1
ATOM 9408 N N . GLU G 1 119 ? 61.507 56.388 23.821 1.00 40.44 117 GLU G N 1
ATOM 9409 C CA . GLU G 1 119 ? 61.075 57.766 23.642 1.00 40.40 117 GLU G CA 1
ATOM 9410 C C . GLU G 1 119 ? 61.977 58.701 24.433 1.00 40.39 117 GLU G C 1
ATOM 9411 O O . GLU G 1 119 ? 62.459 59.705 23.902 1.00 40.44 117 GLU G O 1
ATOM 9417 N N . ALA G 1 120 ? 62.249 58.325 25.685 1.00 40.32 118 ALA G N 1
ATOM 9418 C CA . ALA G 1 120 ? 63.184 59.044 26.545 1.00 40.22 118 ALA G CA 1
ATOM 9419 C C . ALA G 1 120 ? 64.583 59.097 25.932 1.00 40.21 118 ALA G C 1
ATOM 9420 O O . ALA G 1 120 ? 65.225 60.142 25.931 1.00 40.22 118 ALA G O 1
ATOM 9422 N N . ALA G 1 121 ? 65.019 57.973 25.366 1.00 40.28 119 ALA G N 1
ATOM 9423 C CA . ALA G 1 121 ? 66.365 57.840 24.802 1.00 40.34 119 ALA G CA 1
ATOM 9424 C C . ALA G 1 121 ? 66.651 58.782 23.619 1.00 40.37 119 ALA G C 1
ATOM 9425 O O . ALA G 1 121 ? 67.791 59.214 23.433 1.00 40.39 119 ALA G O 1
ATOM 9427 N N . SER G 1 122 ? 65.615 59.099 22.837 1.00 40.41 120 SER G N 1
ATOM 9428 C CA . SER G 1 122 ? 65.753 60.023 21.705 1.00 40.41 120 SER G CA 1
ATOM 9429 C C . SER G 1 122 ? 66.109 61.425 22.186 1.00 40.41 120 SER G C 1
ATOM 9430 O O . SER G 1 122 ? 66.882 62.137 21.536 1.00 40.45 120 SER G O 1
ATOM 9433 N N . LEU G 1 123 ? 65.555 61.804 23.337 1.00 40.38 121 LEU G N 1
ATOM 9434 C CA . LEU G 1 123 ? 65.839 63.097 23.948 1.00 40.38 121 LEU G CA 1
ATOM 9435 C C . LEU G 1 123 ? 67.245 63.140 24.540 1.00 40.43 121 LEU G C 1
ATOM 9436 O O . LEU G 1 123 ? 67.969 64.120 24.350 1.00 40.49 121 LEU G O 1
ATOM 9441 N N . PHE G 1 124 ? 67.631 62.063 25.239 1.00 40.43 122 PHE G N 1
ATOM 9442 C CA . PHE G 1 124 ? 68.939 61.980 25.914 1.00 40.36 122 PHE G CA 1
ATOM 9443 C C . PHE G 1 124 ? 70.073 62.072 24.900 1.00 40.39 122 PHE G C 1
ATOM 9444 O O . PHE G 1 124 ? 71.140 62.613 25.199 1.00 40.39 122 PHE G O 1
ATOM 9452 N N . THR G 1 125 ? 69.825 61.523 23.705 1.00 40.44 123 THR G N 1
ATOM 9453 C CA . THR G 1 125 ? 70.752 61.587 22.579 1.00 40.45 123 THR G CA 1
ATOM 9454 C C . THR G 1 125 ? 71.017 63.030 22.187 1.00 40.45 123 THR G C 1
ATOM 9455 O O . THR G 1 125 ? 72.172 63.450 22.103 1.00 40.43 123 THR G O 1
ATOM 9459 N N . MET G 1 126 ? 69.933 63.787 21.969 1.00 40.41 124 MET G N 1
ATOM 9460 C CA . MET G 1 126 ? 70.012 65.204 21.608 1.00 40.36 124 MET G CA 1
ATOM 9461 C C . MET G 1 126 ? 70.878 65.969 22.599 1.00 40.34 124 MET G C 1
ATOM 9462 O O . MET G 1 126 ? 71.758 66.732 22.201 1.00 40.36 124 MET G O 1
ATOM 9467 N N . VAL G 1 127 ? 70.642 65.721 23.890 1.00 40.30 125 VAL G N 1
ATOM 9468 C CA . VAL G 1 127 ? 71.373 66.379 24.972 1.00 40.30 125 VAL G CA 1
ATOM 9469 C C . VAL G 1 127 ? 72.864 66.056 24.898 1.00 40.37 125 VAL G C 1
ATOM 9470 O O . VAL G 1 127 ? 73.703 66.962 24.905 1.00 40.38 125 VAL G O 1
ATOM 9474 N N . LEU G 1 128 ? 73.174 64.763 24.780 1.00 40.42 126 LEU G N 1
ATOM 9475 C CA . LEU G 1 128 ? 74.554 64.276 24.746 1.00 40.40 126 LEU G CA 1
ATOM 9476 C C . LEU G 1 128 ? 75.318 64.747 23.502 1.00 40.42 126 LEU G C 1
ATOM 9477 O O . LEU G 1 128 ? 76.501 65.097 23.593 1.00 40.38 126 LEU G O 1
ATOM 9482 N N . THR G 1 129 ? 74.634 64.770 22.352 1.00 40.45 127 THR G N 1
ATOM 9483 C CA . THR G 1 129 ? 75.243 65.233 21.098 1.00 40.48 127 THR G CA 1
ATOM 9484 C C . THR G 1 129 ? 75.517 66.733 21.143 1.00 40.46 127 THR G C 1
ATOM 9485 O O . THR G 1 129 ? 76.505 67.206 20.574 1.00 40.51 127 THR G O 1
ATOM 9489 N N . TYR G 1 130 ? 74.642 67.471 21.829 1.00 40.40 128 TYR G N 1
ATOM 9490 C CA . TYR G 1 130 ? 74.849 68.895 22.065 1.00 40.39 128 TYR G CA 1
ATOM 9491 C C . TYR G 1 130 ? 76.032 69.096 23.005 1.00 40.38 128 TYR G C 1
ATOM 9492 O O . TYR G 1 130 ? 76.911 69.913 22.733 1.00 40.40 128 TYR G O 1
ATOM 9501 N N . ALA G 1 131 ? 76.055 68.323 24.095 1.00 40.37 129 ALA G N 1
ATOM 9502 C CA . ALA G 1 131 ? 77.087 68.436 25.131 1.00 40.35 129 ALA G CA 1
ATOM 9503 C C . ALA G 1 131 ? 78.491 68.156 24.605 1.00 40.38 129 ALA G C 1
ATOM 9504 O O . ALA G 1 131 ? 79.463 68.766 25.063 1.00 40.41 129 ALA G O 1
ATOM 9506 N N . LEU G 1 132 ? 78.588 67.242 23.639 1.00 40.38 130 LEU G N 1
ATOM 9507 C CA . LEU G 1 132 ? 79.865 66.894 23.025 1.00 40.40 130 LEU G CA 1
ATOM 9508 C C . LEU G 1 132 ? 80.352 67.987 22.068 1.00 40.41 130 LEU G C 1
ATOM 9509 O O . LEU G 1 132 ? 81.554 68.259 21.985 1.00 40.41 130 LEU G O 1
ATOM 9514 N N . GLU G 1 133 ? 79.413 68.612 21.360 1.00 40.43 131 GLU G N 1
ATOM 9515 C CA . GLU G 1 133 ? 79.738 69.663 20.393 1.00 40.48 131 GLU G CA 1
ATOM 9516 C C . GLU G 1 133 ? 80.067 70.996 21.070 1.00 40.47 131 GLU G C 1
ATOM 9517 O O . GLU G 1 133 ? 80.955 71.726 20.621 1.00 40.49 131 GLU G O 1
ATOM 9523 N N . THR G 1 134 ? 79.364 71.290 22.166 1.00 40.45 132 THR G N 1
ATOM 9524 C CA . THR G 1 134 ? 79.584 72.517 22.937 1.00 40.41 132 THR G CA 1
ATOM 9525 C C . THR G 1 134 ? 80.837 72.413 23.815 1.00 40.38 132 THR G C 1
ATOM 9526 O O . THR G 1 134 ? 81.265 73.406 24.415 1.00 40.40 132 THR G O 1
ATOM 9530 N N . HIS G 1 135 ? 81.422 71.209 23.863 1.00 40.36 133 HIS G N 1
ATOM 9531 C CA . HIS G 1 135 ? 82.591 70.889 24.710 1.00 40.36 133 HIS G CA 1
ATOM 9532 C C . HIS G 1 135 ? 82.289 71.056 26.203 1.00 40.32 133 HIS G C 1
ATOM 9533 O O . HIS G 1 135 ? 83.088 71.624 26.955 1.00 40.28 133 HIS G O 1
ATOM 9540 N N . ILE G 1 136 ? 81.121 70.570 26.614 1.00 40.32 134 ILE G N 1
ATOM 9541 C CA . ILE G 1 136 ? 80.710 70.612 28.010 1.00 40.34 134 ILE G CA 1
ATOM 9542 C C . ILE G 1 136 ? 81.477 69.550 28.802 1.00 40.36 134 ILE G C 1
ATOM 9543 O O . ILE G 1 136 ? 81.600 68.402 28.362 1.00 40.37 134 ILE G O 1
ATOM 9548 N N . ASP G 1 137 ? 82.044 69.959 29.936 1.00 40.34 135 ASP G N 1
ATOM 9549 C CA . ASP G 1 137 ? 82.792 69.053 30.793 1.00 40.30 135 ASP G CA 1
ATOM 9550 C C . ASP G 1 137 ? 81.856 68.193 31.626 1.00 40.30 135 ASP G C 1
ATOM 9551 O O . ASP G 1 137 ? 81.930 66.964 31.585 1.00 40.32 135 ASP G O 1
ATOM 9556 N N . TYR G 1 138 ? 80.957 68.840 32.359 1.00 40.27 136 TYR G N 1
ATOM 9557 C CA . TYR G 1 138 ? 80.037 68.122 33.227 1.00 40.28 136 TYR G CA 1
ATOM 9558 C C . TYR G 1 138 ? 78.572 68.462 32.968 1.00 40.26 136 TYR G C 1
ATOM 9559 O O . TYR G 1 138 ? 78.190 69.635 32.912 1.00 40.21 136 TYR G O 1
ATOM 9568 N N . LEU G 1 139 ? 77.767 67.418 32.791 1.00 40.25 137 LEU G N 1
ATOM 9569 C CA . LEU G 1 139 ? 76.327 67.556 32.673 1.00 40.25 137 LEU G CA 1
ATOM 9570 C C . LEU G 1 139 ? 75.686 67.324 34.033 1.00 40.27 137 LEU G C 1
ATOM 9571 O O . LEU G 1 139 ? 75.573 66.188 34.493 1.00 40.24 137 LEU G O 1
ATOM 9576 N N . CYS G 1 140 ? 75.264 68.408 34.669 1.00 40.30 138 CYS G N 1
ATOM 9577 C CA . CYS G 1 140 ? 74.718 68.350 36.017 1.00 40.39 138 CYS G CA 1
ATOM 9578 C C . CYS G 1 140 ? 73.221 68.038 36.033 1.00 40.37 138 CYS G C 1
ATOM 9579 O O . CYS G 1 140 ? 72.488 68.417 35.126 1.00 40.35 138 CYS G O 1
ATOM 9582 N N . ILE G 1 141 ? 72.786 67.348 37.083 1.00 40.39 139 ILE G N 1
ATOM 9583 C CA . ILE G 1 141 ? 71.454 66.764 37.144 1.00 40.43 139 ILE G CA 1
ATOM 9584 C C . ILE G 1 141 ? 70.854 66.896 38.539 1.00 40.48 139 ILE G C 1
ATOM 9585 O O . ILE G 1 141 ? 71.525 66.645 39.535 1.00 40.51 139 ILE G O 1
ATOM 9590 N N . SER G 1 142 ? 69.595 67.313 38.603 1.00 40.50 140 SER G N 1
ATOM 9591 C CA . SER G 1 142 ? 68.844 67.302 39.852 1.00 40.58 140 SER G CA 1
ATOM 9592 C C . SER G 1 142 ? 67.599 66.458 39.642 1.00 40.51 140 SER G C 1
ATOM 9593 O O . SER G 1 142 ? 66.826 66.716 38.729 1.00 40.58 140 SER G O 1
ATOM 9596 N N . ILE G 1 143 ? 67.423 65.431 40.470 1.00 40.46 141 ILE G N 1
ATOM 9597 C CA . ILE G 1 143 ? 66.358 64.437 40.256 1.00 40.38 141 ILE G CA 1
ATOM 9598 C C . ILE G 1 143 ? 65.669 64.005 41.544 1.00 40.37 141 ILE G C 1
ATOM 9599 O O . ILE G 1 143 ? 66.241 64.117 42.628 1.00 40.42 141 ILE G O 1
ATOM 9604 N N . ASN G 1 144 ? 64.434 63.516 41.418 1.00 40.33 142 ASN G N 1
ATOM 9605 C CA . ASN G 1 144 ? 63.751 62.870 42.536 1.00 40.35 142 ASN G CA 1
ATOM 9606 C C . ASN G 1 144 ? 64.436 61.541 42.839 1.00 40.36 142 ASN G C 1
ATOM 9607 O O . ASN G 1 144 ? 64.715 60.770 41.921 1.00 40.34 142 ASN G O 1
ATOM 9612 N N . PRO G 1 145 ? 64.728 61.287 44.121 1.00 40.37 143 PRO G N 1
ATOM 9613 C CA . PRO G 1 145 ? 65.388 60.040 44.554 1.00 40.39 143 PRO G CA 1
ATOM 9614 C C . PRO G 1 145 ? 64.687 58.718 44.149 1.00 40.40 143 PRO G C 1
ATOM 9615 O O . PRO G 1 145 ? 65.241 57.645 44.408 1.00 40.35 143 PRO G O 1
ATOM 9619 N N . LYS G 1 146 ? 63.487 58.800 43.569 1.00 40.42 144 LYS G N 1
ATOM 9620 C CA . LYS G 1 146 ? 62.822 57.626 42.995 1.00 40.51 144 LYS G CA 1
ATOM 9621 C C . LYS G 1 146 ? 63.446 57.274 41.635 1.00 40.51 144 LYS G C 1
ATOM 9622 O O . LYS G 1 146 ? 63.384 56.127 41.188 1.00 40.48 144 LYS G O 1
ATOM 9628 N N . HIS G 1 147 ? 64.048 58.281 41.000 1.00 40.52 145 HIS G N 1
ATOM 9629 C CA . HIS G 1 147 ? 64.770 58.121 39.747 1.00 40.53 145 HIS G CA 1
ATOM 9630 C C . HIS G 1 147 ? 66.269 57.861 40.000 1.00 40.50 145 HIS G C 1
ATOM 9631 O O . HIS G 1 147 ? 67.018 57.578 39.066 1.00 40.50 145 HIS G O 1
ATOM 9638 N N . ASP G 1 148 ? 66.687 57.952 41.267 1.00 40.51 146 ASP G N 1
ATOM 9639 C CA . ASP G 1 148 ? 68.112 57.860 41.651 1.00 40.57 146 ASP G CA 1
ATOM 9640 C C . ASP G 1 148 ? 68.800 56.570 41.188 1.00 40.54 146 ASP G C 1
ATOM 9641 O O . ASP G 1 148 ? 69.917 56.611 40.662 1.00 40.59 146 ASP G O 1
ATOM 9646 N N . THR G 1 149 ? 68.120 55.439 41.347 1.00 40.47 147 THR G N 1
ATOM 9647 C CA . THR G 1 149 ? 68.680 54.153 40.937 1.00 40.46 147 THR G CA 1
ATOM 9648 C C . THR G 1 149 ? 68.842 54.012 39.406 1.00 40.42 147 THR G C 1
ATOM 9649 O O . THR G 1 149 ? 69.647 53.210 38.940 1.00 40.47 147 THR G O 1
ATOM 9653 N N . PHE G 1 150 ? 68.096 54.815 38.644 1.00 40.37 148 PHE G N 1
ATOM 9654 C CA . PHE G 1 150 ? 68.170 54.788 37.184 1.00 40.27 148 PHE G CA 1
ATOM 9655 C C . PHE G 1 150 ? 69.371 55.567 36.670 1.00 40.25 148 PHE G C 1
ATOM 9656 O O . PHE G 1 150 ? 70.133 55.072 35.842 1.00 40.24 148 PHE G O 1
ATOM 9664 N N . TYR G 1 151 ? 69.515 56.800 37.143 1.00 40.25 149 TYR G N 1
ATOM 9665 C CA . TYR G 1 151 ? 70.547 57.699 36.638 1.00 40.29 149 TYR G CA 1
ATOM 9666 C C . TYR G 1 151 ? 71.949 57.297 37.088 1.00 40.33 149 TYR G C 1
ATOM 9667 O O . TYR G 1 151 ? 72.934 57.653 36.444 1.00 40.35 149 TYR G O 1
ATOM 9676 N N . SER G 1 152 ? 72.032 56.531 38.177 1.00 40.35 150 SER G N 1
ATOM 9677 C CA . SER G 1 152 ? 73.309 55.982 38.630 1.00 40.43 150 SER G CA 1
ATOM 9678 C C . SER G 1 152 ? 73.774 54.843 37.720 1.00 40.38 150 SER G C 1
ATOM 9679 O O . SER G 1 152 ? 74.969 54.578 37.613 1.00 40.44 150 SER G O 1
ATOM 9682 N N . LEU G 1 153 ? 72.822 54.182 37.063 1.00 40.37 151 LEU G N 1
ATOM 9683 C CA . LEU G 1 153 ? 73.143 53.185 36.046 1.00 40.39 151 LEU G CA 1
ATOM 9684 C C . LEU G 1 153 ? 73.563 53.867 34.749 1.00 40.37 151 LEU G C 1
ATOM 9685 O O . LEU G 1 153 ? 74.367 53.327 33.988 1.00 40.40 151 LEU G O 1
ATOM 9690 N N . LEU G 1 154 ? 73.018 55.061 34.509 1.00 40.32 152 LEU G N 1
ATOM 9691 C CA . LEU G 1 154 ? 73.327 55.830 33.305 1.00 40.32 152 LEU G CA 1
ATOM 9692 C C . LEU G 1 154 ? 74.759 56.360 33.307 1.00 40.32 152 LEU G C 1
ATOM 9693 O O . LEU G 1 154 ? 75.314 56.663 32.250 1.00 40.35 152 LEU G O 1
ATOM 9698 N N . GLY G 1 155 ? 75.344 56.479 34.499 1.00 40.32 153 GLY G N 1
ATOM 9699 C CA . GLY G 1 155 ? 76.729 56.897 34.640 1.00 40.33 153 GLY G CA 1
ATOM 9700 C C . GLY G 1 155 ? 76.917 58.178 35.423 1.00 40.28 153 GLY G C 1
ATOM 9701 O O . GLY G 1 155 ? 78.015 58.747 35.452 1.00 40.25 153 GLY G O 1
ATOM 9702 N N . PHE G 1 156 ? 75.847 58.624 36.071 1.00 40.28 154 PHE G N 1
ATOM 9703 C CA . PHE G 1 156 ? 75.865 59.872 36.818 1.00 40.23 154 PHE G CA 1
ATOM 9704 C C . PHE G 1 156 ? 76.331 59.666 38.260 1.00 40.19 154 PHE G C 1
ATOM 9705 O O . PHE G 1 156 ? 75.611 59.091 39.085 1.00 40.17 154 PHE G O 1
ATOM 9713 N N . THR G 1 157 ? 77.554 60.118 38.540 1.00 40.14 155 THR G N 1
ATOM 9714 C CA . THR G 1 157 ? 78.117 60.098 39.887 1.00 40.08 155 THR G CA 1
ATOM 9715 C C . THR G 1 157 ? 77.441 61.169 40.738 1.00 40.04 155 THR G C 1
ATOM 9716 O O . THR G 1 157 ? 77.205 62.281 40.268 1.00 39.94 155 THR G O 1
ATOM 9720 N N . GLN G 1 158 ? 77.122 60.817 41.984 1.00 40.05 156 GLN G N 1
ATOM 9721 C CA . GLN G 1 158 ? 76.542 61.759 42.944 1.00 40.02 156 GLN G CA 1
ATOM 9722 C C . GLN G 1 158 ? 77.548 62.833 43.345 1.00 40.05 156 GLN G C 1
ATOM 9723 O O . GLN G 1 158 ? 78.654 62.526 43.801 1.00 40.06 156 GLN G O 1
ATOM 9729 N N . ILE G 1 159 ? 77.158 64.092 43.164 1.00 40.04 157 ILE G N 1
ATOM 9730 C CA . ILE G 1 159 ? 78.025 65.226 43.476 1.00 40.06 157 ILE G CA 1
ATOM 9731 C C . ILE G 1 159 ? 77.419 66.127 44.555 1.00 40.11 157 ILE G C 1
ATOM 9732 O O . ILE G 1 159 ? 78.011 67.141 44.939 1.00 40.09 157 ILE G O 1
ATOM 9737 N N . GLY G 1 160 ? 76.238 65.748 45.035 1.00 40.12 158 GLY G N 1
ATOM 9738 C CA . GLY G 1 160 ? 75.542 66.498 46.060 1.00 40.18 158 GLY G CA 1
ATOM 9739 C C . GLY G 1 160 ? 74.570 65.621 46.812 1.00 40.23 158 GLY G C 1
ATOM 9740 O O . GLY G 1 160 ? 73.866 64.807 46.210 1.00 40.21 158 GLY G O 1
ATOM 9741 N N . ALA G 1 161 ? 74.520 65.800 48.134 1.00 40.30 159 ALA G N 1
ATOM 9742 C CA . ALA G 1 161 ? 73.663 64.990 49.004 1.00 40.30 159 ALA G CA 1
ATOM 9743 C C . ALA G 1 161 ? 72.185 65.305 48.798 1.00 40.31 159 ALA G C 1
ATOM 9744 O O . ALA G 1 161 ? 71.834 66.260 48.099 1.00 40.35 159 ALA G O 1
ATOM 9746 N N . LEU G 1 162 ? 71.323 64.488 49.390 1.00 40.28 160 LEU G N 1
ATOM 9747 C CA . LEU G 1 162 ? 69.891 64.696 49.277 1.00 40.28 160 LEU G CA 1
ATOM 9748 C C . LEU G 1 162 ? 69.472 65.965 50.008 1.00 40.30 160 LEU G C 1
ATOM 9749 O O . LEU G 1 162 ? 69.715 66.117 51.199 1.00 40.33 160 LEU G O 1
ATOM 9754 N N . LYS G 1 163 ? 68.866 66.887 49.271 1.00 40.27 161 LYS G N 1
ATOM 9755 C CA . LYS G 1 163 ? 68.394 68.136 49.849 1.00 40.24 161 LYS G CA 1
ATOM 9756 C C . LYS G 1 163 ? 67.008 68.471 49.324 1.00 40.26 161 LYS G C 1
ATOM 9757 O O . LYS G 1 163 ? 66.659 68.113 48.198 1.00 40.32 161 LYS G O 1
ATOM 9763 N N . HIS G 1 164 ? 66.216 69.146 50.151 1.00 40.26 162 HIS G N 1
ATOM 9764 C CA . HIS G 1 164 ? 64.856 69.534 49.785 1.00 40.26 162 HIS G CA 1
ATOM 9765 C C . HIS G 1 164 ? 64.856 70.735 48.824 1.00 40.29 162 HIS G C 1
ATOM 9766 O O . HIS G 1 164 ? 65.122 71.869 49.227 1.00 40.37 162 HIS G O 1
ATOM 9773 N N . TYR G 1 165 ? 64.611 70.453 47.544 1.00 40.36 163 TYR G N 1
ATOM 9774 C CA . TYR G 1 165 ? 64.474 71.480 46.506 1.00 40.45 163 TYR G CA 1
ATOM 9775 C C . TYR G 1 165 ? 63.198 72.241 46.777 1.00 40.49 163 TYR G C 1
ATOM 9776 O O . TYR G 1 165 ? 62.123 71.649 46.815 1.00 40.56 163 TYR G O 1
ATOM 9785 N N . GLY G 1 166 ? 63.313 73.547 46.991 1.00 40.52 164 GLY G N 1
ATOM 9786 C CA . GLY G 1 166 ? 62.152 74.374 47.279 1.00 40.50 164 GLY G CA 1
ATOM 9787 C C . GLY G 1 166 ? 61.555 75.027 46.048 1.00 40.51 164 GLY G C 1
ATOM 9788 O O . GLY G 1 166 ? 60.436 75.546 46.082 1.00 40.58 164 GLY G O 1
ATOM 9789 N N . THR G 1 167 ? 62.323 75.012 44.964 1.00 40.52 165 THR G N 1
ATOM 9790 C CA . THR G 1 167 ? 61.868 75.455 43.653 1.00 40.58 165 THR G CA 1
ATOM 9791 C C . THR G 1 167 ? 60.753 74.513 43.141 1.00 40.59 165 THR G C 1
ATOM 9792 O O . THR G 1 167 ? 59.840 74.935 42.419 1.00 40.60 165 THR G O 1
ATOM 9796 N N . VAL G 1 168 ? 60.808 73.259 43.580 1.00 40.54 166 VAL G N 1
ATOM 9797 C CA . VAL G 1 168 ? 59.873 72.241 43.138 1.00 40.45 166 VAL G CA 1
ATOM 9798 C C . VAL G 1 168 ? 59.060 71.608 44.301 1.00 40.39 166 VAL G C 1
ATOM 9799 O O . VAL G 1 168 ? 58.102 70.866 44.065 1.00 40.34 166 VAL G O 1
ATOM 9803 N N . ASN G 1 169 ? 59.425 71.966 45.541 1.00 40.38 167 ASN G N 1
ATOM 9804 C CA . ASN G 1 169 ? 58.808 71.428 46.778 1.00 40.37 167 ASN G CA 1
ATOM 9805 C C . ASN G 1 169 ? 58.881 69.896 46.917 1.00 40.37 167 ASN G C 1
ATOM 9806 O O . ASN G 1 169 ? 57.902 69.245 47.289 1.00 40.41 167 ASN G O 1
ATOM 9811 N N . ALA G 1 170 ? 60.061 69.342 46.641 1.00 40.38 168 ALA G N 1
ATOM 9812 C CA . ALA G 1 170 ? 60.289 67.893 46.687 1.00 40.40 168 ALA G CA 1
ATOM 9813 C C . ALA G 1 170 ? 61.775 67.600 46.947 1.00 40.38 168 ALA G C 1
ATOM 9814 O O . ALA G 1 170 ? 62.616 68.479 46.741 1.00 40.38 168 ALA G O 1
ATOM 9816 N N . PRO G 1 171 ? 62.099 66.387 47.429 1.00 40.33 169 PRO G N 1
ATOM 9817 C CA . PRO G 1 171 ? 63.499 65.980 47.621 1.00 40.29 169 PRO G CA 1
ATOM 9818 C C . PRO G 1 171 ? 64.293 66.026 46.311 1.00 40.34 169 PRO G C 1
ATOM 9819 O O . PRO G 1 171 ? 63.710 65.814 45.243 1.00 40.44 169 PRO G O 1
ATOM 9823 N N . ALA G 1 172 ? 65.593 66.316 46.393 1.00 40.33 170 ALA G N 1
ATOM 9824 C CA . ALA G 1 172 ? 66.453 66.365 45.200 1.00 40.32 170 ALA G CA 1
ATOM 9825 C C . ALA G 1 172 ? 67.863 65.826 45.447 1.00 40.28 170 ALA G C 1
ATOM 9826 O O . ALA G 1 172 ? 68.474 66.104 46.484 1.00 40.32 170 ALA G O 1
ATOM 9828 N N . ILE G 1 173 ? 68.375 65.072 44.475 1.00 40.19 171 ILE G N 1
ATOM 9829 C CA . ILE G 1 173 ? 69.739 64.553 44.521 1.00 40.16 171 ILE G CA 1
ATOM 9830 C C . ILE G 1 173 ? 70.544 65.102 43.342 1.00 40.13 171 ILE G C 1
ATOM 9831 O O . ILE G 1 173 ? 70.082 65.074 42.203 1.00 40.16 171 ILE G O 1
ATOM 9836 N N . ALA G 1 174 ? 71.733 65.626 43.631 1.00 40.09 172 ALA G N 1
ATOM 9837 C CA . ALA G 1 174 ? 72.604 66.165 42.597 1.00 40.07 172 ALA G CA 1
ATOM 9838 C C . ALA G 1 174 ? 73.533 65.098 42.036 1.00 40.11 172 ALA G C 1
ATOM 9839 O O . ALA G 1 174 ? 74.190 64.369 42.785 1.00 40.10 172 ALA G O 1
ATOM 9841 N N . ARG G 1 175 ? 73.556 64.996 40.708 1.00 40.14 173 ARG G N 1
ATOM 9842 C CA . ARG G 1 175 ? 74.409 64.044 40.000 1.00 40.12 173 ARG G CA 1
ATOM 9843 C C . ARG G 1 175 ? 75.063 64.729 38.796 1.00 40.13 173 ARG G C 1
ATOM 9844 O O . ARG G 1 175 ? 74.547 65.722 38.291 1.00 40.17 173 ARG G O 1
ATOM 9852 N N . ALA G 1 176 ? 76.205 64.208 38.350 1.00 40.12 174 ALA G N 1
ATOM 9853 C CA . ALA G 1 176 ? 76.907 64.781 37.197 1.00 40.11 174 ALA G CA 1
ATOM 9854 C C . ALA G 1 176 ? 77.546 63.714 36.320 1.00 40.14 174 ALA G C 1
ATOM 9855 O O . ALA G 1 176 ? 77.821 62.609 36.779 1.00 40.18 174 ALA G O 1
ATOM 9857 N N . LEU G 1 177 ? 77.779 64.054 35.054 1.00 40.16 175 LEU G N 1
ATOM 9858 C CA . LEU G 1 177 ? 78.425 63.141 34.117 1.00 40.16 175 LEU G CA 1
ATOM 9859 C C . LEU G 1 177 ? 79.543 63.823 33.350 1.00 40.17 175 LEU G C 1
ATOM 9860 O O . LEU G 1 177 ? 79.335 64.861 32.721 1.00 40.13 175 LEU G O 1
ATOM 9865 N N . TYR G 1 178 ? 80.731 63.230 33.406 1.00 40.22 176 TYR G N 1
ATOM 9866 C CA . TYR G 1 178 ? 81.854 63.714 32.625 1.00 40.27 176 TYR G CA 1
ATOM 9867 C C . TYR G 1 178 ? 81.657 63.326 31.168 1.00 40.26 176 TYR G C 1
ATOM 9868 O O . TYR G 1 178 ? 81.869 62.175 30.782 1.00 40.23 176 TYR G O 1
ATOM 9877 N N . VAL G 1 179 ? 81.222 64.301 30.377 1.00 40.24 177 VAL G N 1
ATOM 9878 C CA . VAL G 1 179 ? 80.894 64.100 28.964 1.00 40.24 177 VAL G CA 1
ATOM 9879 C C . VAL G 1 179 ? 82.042 63.529 28.065 1.00 40.29 177 VAL G C 1
ATOM 9880 O O . VAL G 1 179 ? 81.793 62.596 27.294 1.00 40.30 177 VAL G O 1
ATOM 9884 N N . PRO G 1 180 ? 83.278 64.066 28.164 1.00 40.30 178 PRO G N 1
ATOM 9885 C CA . PRO G 1 180 ? 84.403 63.547 27.363 1.00 40.35 178 PRO G CA 1
ATOM 9886 C C . PRO G 1 180 ? 84.627 62.026 27.463 1.00 40.39 178 PRO G C 1
ATOM 9887 O O . PRO G 1 180 ? 85.001 61.403 26.466 1.00 40.42 178 PRO G O 1
ATOM 9891 N N . GLU G 1 181 ? 84.408 61.449 28.641 1.00 40.42 179 GLU G N 1
ATOM 9892 C CA . GLU G 1 181 ? 84.532 60.001 28.824 1.00 40.49 179 GLU G CA 1
ATOM 9893 C C . GLU G 1 181 ? 83.227 59.416 29.353 1.00 40.48 179 GLU G C 1
ATOM 9894 O O . GLU G 1 181 ? 83.212 58.717 30.373 1.00 40.52 179 GLU G O 1
ATOM 9900 N N . TRP G 1 182 ? 82.137 59.702 28.643 1.00 40.47 180 TRP G N 1
ATOM 9901 C CA . TRP G 1 182 ? 80.788 59.278 29.040 1.00 40.50 180 TRP G CA 1
ATOM 9902 C C . TRP G 1 182 ? 80.576 57.768 28.892 1.00 40.54 180 TRP G C 1
ATOM 9903 O O . TRP G 1 182 ? 79.688 57.190 29.527 1.00 40.54 180 TRP G O 1
ATOM 9914 N N . ARG G 1 183 ? 81.386 57.148 28.037 1.00 40.60 181 ARG G N 1
ATOM 9915 C CA . ARG G 1 183 ? 81.272 55.725 27.734 1.00 40.63 181 ARG G CA 1
ATOM 9916 C C . ARG G 1 183 ? 81.890 54.852 28.828 1.00 40.65 181 ARG G C 1
ATOM 9917 O O . ARG G 1 183 ? 81.345 53.800 29.174 1.00 40.69 181 ARG G O 1
ATOM 9925 N N . SER G 1 184 ? 83.016 55.302 29.383 1.00 40.62 182 SER G N 1
ATOM 9926 C CA . SER G 1 184 ? 83.718 54.548 30.425 1.00 40.62 182 SER G CA 1
ATOM 9927 C C . SER G 1 184 ? 83.096 54.753 31.814 1.00 40.63 182 SER G C 1
ATOM 9928 O O . SER G 1 184 ? 83.639 54.294 32.821 1.00 40.65 182 SER G O 1
ATOM 9931 N N . GLN G 1 185 ? 81.951 55.430 31.852 1.00 40.64 183 GLN G N 1
ATOM 9932 C CA . GLN G 1 185 ? 81.269 55.732 33.103 1.00 40.67 183 GLN G CA 1
ATOM 9933 C C . GLN G 1 185 ? 79.942 54.992 33.231 1.00 40.70 183 GLN G C 1
ATOM 9934 O O . GLN G 1 185 ? 79.321 55.009 34.292 1.00 40.72 183 GLN G O 1
ATOM 9940 N N . THR G 1 186 ? 79.525 54.323 32.157 1.00 40.76 184 THR G N 1
ATOM 9941 C CA . THR G 1 186 ? 78.211 53.675 32.121 1.00 40.79 184 THR G CA 1
ATOM 9942 C C . THR G 1 186 ? 78.266 52.136 32.059 1.00 40.83 184 THR G C 1
ATOM 9943 O O . THR G 1 186 ? 79.260 51.550 31.607 1.00 40.83 184 THR G O 1
ATOM 9947 N N . LEU G 1 187 ? 77.195 51.499 32.538 1.00 40.88 185 LEU G N 1
ATOM 9948 C CA . LEU G 1 187 ? 77.081 50.042 32.528 1.00 40.91 185 LEU G CA 1
ATOM 9949 C C . LEU G 1 187 ? 76.384 49.562 31.263 1.00 40.87 185 LEU G C 1
ATOM 9950 O O . LEU G 1 187 ? 76.792 49.903 30.155 1.00 40.86 185 LEU G O 1
ATOM 9955 N N . ARG H 1 6 ? 68.171 67.907 15.511 1.00 40.24 4 ARG H N 1
ATOM 9956 C CA . ARG H 1 6 ? 67.132 67.695 14.470 1.00 40.24 4 ARG H CA 1
ATOM 9957 C C . ARG H 1 6 ? 67.206 66.280 13.890 1.00 40.26 4 ARG H C 1
ATOM 9958 O O . ARG H 1 6 ? 67.895 66.038 12.892 1.00 40.27 4 ARG H O 1
ATOM 9966 N N . LYS H 1 7 ? 66.499 65.347 14.528 1.00 40.27 5 LYS H N 1
ATOM 9967 C CA . LYS H 1 7 ? 66.467 63.951 14.074 1.00 40.27 5 LYS H CA 1
ATOM 9968 C C . LYS H 1 7 ? 65.072 63.548 13.599 1.00 40.23 5 LYS H C 1
ATOM 9969 O O . LYS H 1 7 ? 64.086 63.712 14.321 1.00 40.23 5 LYS H O 1
ATOM 9975 N N . VAL H 1 8 ? 64.997 63.029 12.375 1.00 40.21 6 VAL H N 1
ATOM 9976 C CA . VAL H 1 8 ? 63.725 62.605 11.791 1.00 40.18 6 VAL H CA 1
ATOM 9977 C C . VAL H 1 8 ? 63.703 61.090 11.559 1.00 40.17 6 VAL H C 1
ATOM 9978 O O . VAL H 1 8 ? 64.637 60.529 10.986 1.00 40.08 6 VAL H O 1
ATOM 9982 N N . ALA H 1 9 ? 62.639 60.438 12.034 1.00 40.20 7 ALA H N 1
ATOM 9983 C CA . ALA H 1 9 ? 62.401 59.016 11.770 1.00 40.22 7 ALA H CA 1
ATOM 9984 C C . ALA H 1 9 ? 61.032 58.828 11.124 1.00 40.25 7 ALA H C 1
ATOM 9985 O O . ALA H 1 9 ? 59.997 59.119 11.737 1.00 40.27 7 ALA H O 1
ATOM 9987 N N . ARG H 1 10 ? 61.027 58.352 9.885 1.00 40.23 8 ARG H N 1
ATOM 9988 C CA . ARG H 1 10 ? 59.784 58.191 9.144 1.00 40.29 8 ARG H CA 1
ATOM 9989 C C . ARG H 1 10 ? 59.826 56.980 8.233 1.00 40.34 8 ARG H C 1
ATOM 9990 O O . ARG H 1 10 ? 60.845 56.291 8.145 1.00 40.39 8 ARG H O 1
ATOM 9998 N N . ILE H 1 11 ? 58.705 56.725 7.561 1.00 40.39 9 ILE H N 1
ATOM 9999 C CA . ILE H 1 11 ? 58.599 55.633 6.599 1.00 40.37 9 ILE H CA 1
ATOM 10000 C C . ILE H 1 11 ? 59.269 56.029 5.282 1.00 40.35 9 ILE H C 1
ATOM 10001 O O . ILE H 1 11 ? 59.113 57.162 4.811 1.00 40.40 9 ILE H O 1
ATOM 10006 N N . LEU H 1 12 ? 60.028 55.099 4.706 1.00 40.30 10 LEU H N 1
ATOM 10007 C CA . LEU H 1 12 ? 60.665 55.316 3.411 1.00 40.30 10 LEU H CA 1
ATOM 10008 C C . LEU H 1 12 ? 59.817 54.720 2.294 1.00 40.32 10 LEU H C 1
ATOM 10009 O O . LEU H 1 12 ? 59.282 53.619 2.429 1.00 40.32 10 LEU H O 1
ATOM 10014 N N . ALA H 1 14 ? 59.871 56.331 -1.040 1.00 40.14 12 ALA H N 1
ATOM 10015 C CA . ALA H 1 14 ? 60.624 56.923 -2.140 1.00 40.21 12 ALA H CA 1
ATOM 10016 C C . ALA H 1 14 ? 61.714 55.973 -2.635 1.00 40.25 12 ALA H C 1
ATOM 10017 O O . ALA H 1 14 ? 62.473 55.426 -1.830 1.00 40.31 12 ALA H O 1
ATOM 10019 N N . PRO H 1 15 ? 61.777 55.768 -3.958 1.00 40.28 13 PRO H N 1
ATOM 10020 C CA . PRO H 1 15 ? 62.760 54.859 -4.575 1.00 40.30 13 PRO H CA 1
ATOM 10021 C C . PRO H 1 15 ? 64.224 55.235 -4.306 1.00 40.31 13 PRO H C 1
ATOM 10022 O O . PRO H 1 15 ? 65.038 54.343 -4.060 1.00 40.31 13 PRO H O 1
ATOM 10026 N N . ASN H 1 16 ? 64.543 56.528 -4.348 1.00 40.31 14 ASN H N 1
ATOM 10027 C CA . ASN H 1 16 ? 65.905 56.997 -4.075 1.00 40.33 14 ASN H CA 1
ATOM 10028 C C . ASN H 1 16 ? 66.277 56.898 -2.596 1.00 40.36 14 ASN H C 1
ATOM 10029 O O . ASN H 1 16 ? 67.458 56.803 -2.248 1.00 40.35 14 ASN H O 1
ATOM 10034 N N . GLU H 1 17 ? 65.258 56.927 -1.734 1.00 40.39 15 GLU H N 1
ATOM 10035 C CA . GLU H 1 17 ? 65.445 56.796 -0.289 1.00 40.41 15 GLU H CA 1
ATOM 10036 C C . GLU H 1 17 ? 65.775 55.361 0.104 1.00 40.37 15 GLU H C 1
ATOM 10037 O O . GLU H 1 17 ? 66.606 55.129 0.978 1.00 40.34 15 GLU H O 1
ATOM 10043 N N . ARG H 1 18 ? 65.106 54.406 -0.543 1.00 40.39 16 ARG H N 1
ATOM 10044 C CA . ARG H 1 18 ? 65.328 52.983 -0.287 1.00 40.42 16 ARG H CA 1
ATOM 10045 C C . ARG H 1 18 ? 66.692 52.520 -0.806 1.00 40.40 16 ARG H C 1
ATOM 10046 O O . ARG H 1 18 ? 67.306 51.618 -0.234 1.00 40.34 16 ARG H O 1
ATOM 10054 N N . ASP H 1 19 ? 67.153 53.144 -1.892 1.00 40.40 17 ASP H N 1
ATOM 10055 C CA . ASP H 1 19 ? 68.466 52.847 -2.470 1.00 40.40 17 ASP H CA 1
ATOM 10056 C C . ASP H 1 19 ? 69.586 53.455 -1.629 1.00 40.37 17 ASP H C 1
ATOM 10057 O O . ASP H 1 19 ? 70.692 52.909 -1.566 1.00 40.36 17 ASP H O 1
ATOM 10062 N N . ALA H 1 20 ? 69.296 54.594 -0.998 1.00 40.36 18 ALA H N 1
ATOM 10063 C CA . ALA H 1 20 ? 70.234 55.238 -0.080 1.00 40.36 18 ALA H CA 1
ATOM 10064 C C . ALA H 1 20 ? 70.350 54.443 1.229 1.00 40.36 18 ALA H C 1
ATOM 10065 O O . ALA H 1 20 ? 71.427 54.370 1.830 1.00 40.33 18 ALA H O 1
ATOM 10067 N N . ALA H 1 21 ? 69.233 53.840 1.648 1.00 40.35 19 ALA H N 1
ATOM 10068 C CA . ALA H 1 21 ? 69.187 52.984 2.837 1.00 40.35 19 ALA H CA 1
ATOM 10069 C C . ALA H 1 21 ? 69.864 51.636 2.573 1.00 40.37 19 ALA H C 1
ATOM 10070 O O . ALA H 1 21 ? 70.388 51.002 3.492 1.00 40.34 19 ALA H O 1
ATOM 10072 N N . ARG H 1 22 ? 69.832 51.206 1.311 1.00 40.40 20 ARG H N 1
ATOM 10073 C CA . ARG H 1 22 ? 70.502 49.986 0.873 1.00 40.41 20 ARG H CA 1
ATOM 10074 C C . ARG H 1 22 ? 72.018 50.188 0.833 1.00 40.43 20 ARG H C 1
ATOM 10075 O O . ARG H 1 22 ? 72.787 49.237 1.006 1.00 40.48 20 ARG H O 1
ATOM 10083 N N . ARG H 1 23 ? 72.435 51.432 0.590 1.00 40.41 21 ARG H N 1
ATOM 10084 C CA . ARG H 1 23 ? 73.845 51.799 0.592 1.00 40.38 21 ARG H CA 1
ATOM 10085 C C . ARG H 1 23 ? 74.406 51.805 2.011 1.00 40.38 21 ARG H C 1
ATOM 10086 O O . ARG H 1 23 ? 75.571 51.465 2.223 1.00 40.38 21 ARG H O 1
ATOM 10094 N N . ILE H 1 24 ? 73.567 52.202 2.975 1.00 40.38 22 ILE H N 1
ATOM 10095 C CA . ILE H 1 24 ? 73.931 52.214 4.402 1.00 40.35 22 ILE H CA 1
ATOM 10096 C C . ILE H 1 24 ? 74.125 50.782 4.931 1.00 40.33 22 ILE H C 1
ATOM 10097 O O . ILE H 1 24 ? 75.051 50.514 5.703 1.00 40.30 22 ILE H O 1
ATOM 10102 N N . VAL H 1 25 ? 73.251 49.874 4.494 1.00 40.32 23 VAL H N 1
ATOM 10103 C CA . VAL H 1 25 ? 73.377 48.454 4.803 1.00 40.29 23 VAL H CA 1
ATOM 10104 C C . VAL H 1 25 ? 74.664 47.900 4.177 1.00 40.31 23 VAL H C 1
ATOM 10105 O O . VAL H 1 25 ? 75.409 47.175 4.826 1.00 40.35 23 VAL H O 1
ATOM 10109 N N . ARG H 1 26 ? 74.952 48.318 2.946 1.00 40.33 24 ARG H N 1
ATOM 10110 C CA . ARG H 1 26 ? 76.138 47.860 2.222 1.00 40.35 24 ARG H CA 1
ATOM 10111 C C . ARG H 1 26 ? 77.460 48.380 2.796 1.00 40.37 24 ARG H C 1
ATOM 10112 O O . ARG H 1 26 ? 78.477 47.698 2.720 1.00 40.44 24 ARG H O 1
ATOM 10120 N N . THR H 1 27 ? 77.441 49.584 3.361 1.00 40.38 25 THR H N 1
ATOM 10121 C CA . THR H 1 27 ? 78.651 50.183 3.933 1.00 40.45 25 THR H CA 1
ATOM 10122 C C . THR H 1 27 ? 79.020 49.552 5.282 1.00 40.47 25 THR H C 1
ATOM 10123 O O . THR H 1 27 ? 80.194 49.266 5.544 1.00 40.45 25 THR H O 1
ATOM 10127 N N . THR H 1 28 ? 78.009 49.340 6.126 1.00 40.48 26 THR H N 1
ATOM 10128 C CA . THR H 1 28 ? 78.198 48.753 7.454 1.00 40.51 26 THR H CA 1
ATOM 10129 C C . THR H 1 28 ? 78.582 47.273 7.362 1.00 40.52 26 THR H C 1
ATOM 10130 O O . THR H 1 28 ? 79.471 46.808 8.090 1.00 40.57 26 THR H O 1
ATOM 10134 N N . TYR H 1 29 ? 77.946 46.553 6.438 1.00 40.46 27 TYR H N 1
ATOM 10135 C CA . TYR H 1 29 ? 78.180 45.114 6.284 1.00 40.44 27 TYR H CA 1
ATOM 10136 C C . TYR H 1 29 ? 79.581 44.817 5.732 1.00 40.43 27 TYR H C 1
ATOM 10137 O O . TYR H 1 29 ? 80.221 43.858 6.149 1.00 40.45 27 TYR H O 1
ATOM 10146 N N . GLU H 1 30 ? 80.063 45.671 4.832 1.00 40.42 28 GLU H N 1
ATOM 10147 C CA . GLU H 1 30 ? 81.390 45.499 4.232 1.00 40.44 28 GLU H CA 1
ATOM 10148 C C . GLU H 1 30 ? 82.522 45.803 5.207 1.00 40.40 28 GLU H C 1
ATOM 10149 O O . GLU H 1 30 ? 83.619 45.251 5.086 1.00 40.36 28 GLU H O 1
ATOM 10155 N N . ALA H 1 31 ? 82.253 46.698 6.157 1.00 40.40 29 ALA H N 1
ATOM 10156 C CA . ALA H 1 31 ? 83.241 47.089 7.161 1.00 40.39 29 ALA H CA 1
ATOM 10157 C C . ALA H 1 31 ? 83.427 45.999 8.214 1.00 40.40 29 ALA H C 1
ATOM 10158 O O . ALA H 1 31 ? 84.518 45.831 8.761 1.00 40.37 29 ALA H O 1
ATOM 10160 N N . GLN H 1 32 ? 82.353 45.261 8.487 1.00 40.43 30 GLN H N 1
ATOM 10161 C CA . GLN H 1 32 ? 82.377 44.190 9.477 1.00 40.43 30 GLN H CA 1
ATOM 10162 C C . GLN H 1 32 ? 82.633 42.832 8.830 1.00 40.40 30 GLN H C 1
ATOM 10163 O O . GLN H 1 32 ? 82.676 41.809 9.515 1.00 40.42 30 GLN H O 1
ATOM 10169 N N . GLY H 1 33 ? 82.800 42.834 7.508 1.00 40.37 31 GLY H N 1
ATOM 10170 C CA . GLY H 1 33 ? 83.136 41.631 6.767 1.00 40.34 31 GLY H CA 1
ATOM 10171 C C . GLY H 1 33 ? 81.954 40.729 6.466 1.00 40.33 31 GLY H C 1
ATOM 10172 O O . GLY H 1 33 ? 82.131 39.543 6.189 1.00 40.34 31 GLY H O 1
ATOM 10173 N N . TYR H 1 34 ? 80.748 41.287 6.523 1.00 40.32 32 TYR H N 1
ATOM 10174 C CA . TYR H 1 34 ? 79.535 40.539 6.200 1.00 40.32 32 TYR H CA 1
ATOM 10175 C C . TYR H 1 34 ? 79.371 40.434 4.688 1.00 40.33 32 TYR H C 1
ATOM 10176 O O . TYR H 1 34 ? 79.931 41.238 3.938 1.00 40.32 32 TYR H O 1
ATOM 10185 N N . ALA H 1 35 ? 78.612 39.435 4.243 1.00 40.37 33 ALA H N 1
ATOM 10186 C CA . ALA H 1 35 ? 78.345 39.242 2.816 1.00 40.40 33 ALA H CA 1
ATOM 10187 C C . ALA H 1 35 ? 76.961 39.768 2.443 1.00 40.41 33 ALA H C 1
ATOM 10188 O O . ALA H 1 35 ? 75.984 39.538 3.163 1.00 40.42 33 ALA H O 1
ATOM 10190 N N . ILE H 1 36 ? 76.885 40.477 1.320 1.00 40.40 34 ILE H N 1
ATOM 10191 C CA . ILE H 1 36 ? 75.627 41.067 0.873 1.00 40.45 34 ILE H CA 1
ATOM 10192 C C . ILE H 1 36 ? 74.977 40.234 -0.235 1.00 40.47 34 ILE H C 1
ATOM 10193 O O . ILE H 1 36 ? 75.576 39.997 -1.291 1.00 40.42 34 ILE H O 1
ATOM 10198 N N . ASP H 1 37 ? 73.750 39.791 0.026 1.00 40.48 35 ASP H N 1
ATOM 10199 C CA . ASP H 1 37 ? 73.003 38.967 -0.912 1.00 40.53 35 ASP H CA 1
ATOM 10200 C C . ASP H 1 37 ? 71.722 39.677 -1.357 1.00 40.54 35 ASP H C 1
ATOM 10201 O O . ASP H 1 37 ? 71.150 40.480 -0.611 1.00 40.53 35 ASP H O 1
ATOM 10206 N N . GLU H 1 38 ? 71.273 39.359 -2.570 1.00 40.55 36 GLU H N 1
ATOM 10207 C CA . GLU H 1 38 ? 70.109 39.999 -3.175 1.00 40.56 36 GLU H CA 1
ATOM 10208 C C . GLU H 1 38 ? 68.761 39.528 -2.607 1.00 40.56 36 GLU H C 1
ATOM 10209 O O . GLU H 1 38 ? 67.714 40.081 -2.961 1.00 40.57 36 GLU H O 1
ATOM 10215 N N . SER H 1 39 ? 68.786 38.514 -1.735 1.00 40.55 37 SER H N 1
ATOM 10216 C CA . SER H 1 39 ? 67.551 37.951 -1.158 1.00 40.53 37 SER H CA 1
ATOM 10217 C C . SER H 1 39 ? 66.869 38.885 -0.146 1.00 40.54 37 SER H C 1
ATOM 10218 O O . SER H 1 39 ? 65.668 38.757 0.116 1.00 40.55 37 SER H O 1
ATOM 10221 N N . PHE H 1 40 ? 67.635 39.812 0.423 1.00 40.53 38 PHE H N 1
ATOM 10222 C CA . PHE H 1 40 ? 67.063 40.840 1.283 1.00 40.52 38 PHE H CA 1
ATOM 10223 C C . PHE H 1 40 ? 66.319 41.871 0.439 1.00 40.46 38 PHE H C 1
ATOM 10224 O O . PHE H 1 40 ? 65.178 42.216 0.740 1.00 40.47 38 PHE H O 1
ATOM 10232 N N . ALA H 1 41 ? 66.962 42.321 -0.642 1.00 40.41 39 ALA H N 1
ATOM 10233 C CA . ALA H 1 41 ? 66.400 43.335 -1.541 1.00 40.39 39 ALA H CA 1
ATOM 10234 C C . ALA H 1 41 ? 65.071 42.907 -2.170 1.00 40.39 39 ALA H C 1
ATOM 10235 O O . ALA H 1 41 ? 64.168 43.725 -2.327 1.00 40.38 39 ALA H O 1
ATOM 10237 N N . THR H 1 42 ? 64.961 41.619 -2.502 1.00 40.41 40 THR H N 1
ATOM 10238 C CA . THR H 1 42 ? 63.741 41.041 -3.080 1.00 40.43 40 THR H CA 1
ATOM 10239 C C . THR H 1 42 ? 62.577 41.073 -2.090 1.00 40.44 40 THR H C 1
ATOM 10240 O O . THR H 1 42 ? 61.422 41.287 -2.479 1.00 40.47 40 THR H O 1
ATOM 10244 N N . PHE H 1 43 ? 62.892 40.862 -0.813 1.00 40.42 41 PHE H N 1
ATOM 10245 C CA . PHE H 1 43 ? 61.890 40.857 0.246 1.00 40.41 41 PHE H CA 1
ATOM 10246 C C . PHE H 1 43 ? 61.345 42.259 0.519 1.00 40.44 41 PHE H C 1
ATOM 10247 O O . PHE H 1 43 ? 60.138 42.434 0.713 1.00 40.48 41 PHE H O 1
ATOM 10255 N N . LEU H 1 44 ? 62.238 43.254 0.496 1.00 40.43 42 LEU H N 1
ATOM 10256 C CA . LEU H 1 44 ? 61.888 44.639 0.844 1.00 40.41 42 LEU H CA 1
ATOM 10257 C C . LEU H 1 44 ? 61.053 45.361 -0.224 1.00 40.43 42 LEU H C 1
ATOM 10258 O O . LEU H 1 44 ? 60.418 46.380 0.061 1.00 40.44 42 LEU H O 1
ATOM 10263 N N . GLU H 1 45 ? 61.060 44.828 -1.445 1.00 40.41 43 GLU H N 1
ATOM 10264 C CA . GLU H 1 45 ? 60.233 45.361 -2.526 1.00 40.43 43 GLU H CA 1
ATOM 10265 C C . GLU H 1 45 ? 58.909 44.598 -2.619 1.00 40.40 43 GLU H C 1
ATOM 10266 O O . GLU H 1 45 ? 58.019 44.961 -3.402 1.00 40.32 43 GLU H O 1
ATOM 10272 N N . GLY H 1 46 ? 58.791 43.543 -1.810 1.00 40.39 44 GLY H N 1
ATOM 10273 C CA . GLY H 1 46 ? 57.574 42.756 -1.727 1.00 40.41 44 GLY H CA 1
ATOM 10274 C C . GLY H 1 46 ? 56.487 43.475 -0.943 1.00 40.42 44 GLY H C 1
ATOM 10275 O O . GLY H 1 46 ? 56.772 44.430 -0.208 1.00 40.38 44 GLY H O 1
ATOM 10276 N N . PRO H 1 47 ? 55.241 43.011 -1.088 1.00 40.44 45 PRO H N 1
ATOM 10277 C CA . PRO H 1 47 ? 54.079 43.660 -0.453 1.00 40.44 45 PRO H CA 1
ATOM 10278 C C . PRO H 1 47 ? 54.036 43.532 1.080 1.00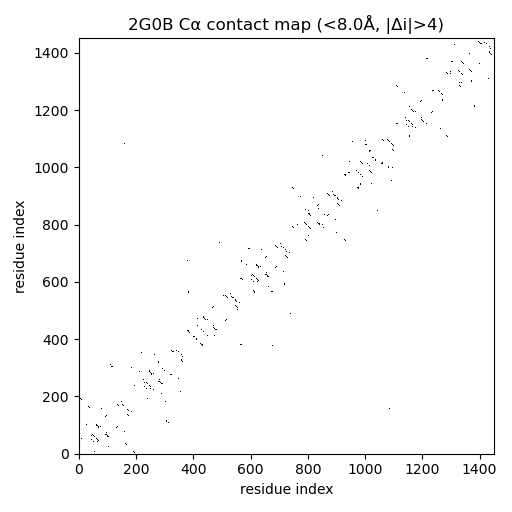 40.43 45 PRO H C 1
ATOM 10279 O O . PRO H 1 47 ? 53.352 44.325 1.731 1.00 40.46 45 PRO H O 1
ATOM 10283 N N . SER H 1 48 ? 54.769 42.567 1.638 1.00 40.42 46 SER H N 1
ATOM 10284 C CA . SER H 1 48 ? 54.715 42.281 3.077 1.00 40.49 46 SER H CA 1
ATOM 10285 C C . SER H 1 48 ? 55.764 43.037 3.934 1.00 40.52 46 SER H C 1
ATOM 10286 O O . SER H 1 48 ? 55.784 42.904 5.167 1.00 40.49 46 SER H O 1
ATOM 10289 N N . ALA H 1 49 ? 56.607 43.842 3.284 1.00 40.51 47 ALA H N 1
ATOM 10290 C CA . ALA H 1 49 ? 57.677 44.563 3.984 1.00 40.44 47 ALA H CA 1
ATOM 10291 C C . ALA H 1 49 ? 57.430 46.069 4.109 1.00 40.45 47 ALA H C 1
ATOM 10292 O O . ALA H 1 49 ? 56.617 46.643 3.380 1.00 40.52 47 ALA H O 1
ATOM 10294 N N . THR H 1 50 ? 58.134 46.690 5.055 1.00 40.45 48 THR H N 1
ATOM 10295 C CA . THR H 1 50 ? 58.091 48.140 5.275 1.00 40.43 48 THR H CA 1
ATOM 10296 C C . THR H 1 50 ? 59.493 48.613 5.695 1.00 40.41 48 THR H C 1
ATOM 10297 O O . THR H 1 50 ? 60.162 47.952 6.492 1.00 40.39 48 THR H O 1
ATOM 10301 N N . THR H 1 51 ? 59.941 49.737 5.132 1.00 40.38 49 THR H N 1
ATOM 10302 C CA . THR H 1 51 ? 61.276 50.276 5.419 1.00 40.33 49 THR H CA 1
ATOM 10303 C C . THR H 1 51 ? 61.197 51.635 6.133 1.00 40.34 49 THR H C 1
ATOM 10304 O O . THR H 1 51 ? 60.457 52.528 5.707 1.00 40.37 49 THR H O 1
ATOM 10308 N N . PHE H 1 52 ? 61.952 51.772 7.226 1.00 40.30 50 PHE H N 1
ATOM 10309 C CA . PHE H 1 52 ? 62.043 53.029 7.972 1.00 40.21 50 PHE H CA 1
ATOM 10310 C C . PHE H 1 52 ? 63.443 53.624 7.852 1.00 40.16 50 PHE H C 1
ATOM 10311 O O . PHE H 1 52 ? 64.425 52.895 7.702 1.00 40.16 50 PHE H O 1
ATOM 10319 N N . GLY H 1 53 ? 63.533 54.949 7.931 1.00 40.13 51 GLY H N 1
ATOM 10320 C CA . GLY H 1 53 ? 64.810 55.635 7.833 1.00 40.15 51 GLY H CA 1
ATOM 10321 C C . GLY H 1 53 ? 65.050 56.668 8.925 1.00 40.21 51 GLY H C 1
ATOM 10322 O O . GLY H 1 53 ? 64.106 57.153 9.559 1.00 40.23 51 GLY H O 1
ATOM 10323 N N . LEU H 1 54 ? 66.324 57.006 9.139 1.00 40.20 52 LEU H N 1
ATOM 10324 C CA . LEU H 1 54 ? 66.721 57.994 10.144 1.00 40.19 52 LEU H CA 1
ATOM 10325 C C . LEU H 1 54 ? 67.498 59.148 9.504 1.00 40.21 52 LEU H C 1
ATOM 10326 O O . LEU H 1 54 ? 68.449 58.924 8.752 1.00 40.18 52 LEU H O 1
ATOM 10331 N N . PHE H 1 55 ? 67.097 60.378 9.827 1.00 40.23 53 PHE H N 1
ATOM 10332 C CA . PHE H 1 55 ? 67.617 61.569 9.155 1.00 40.20 53 PHE H CA 1
ATOM 10333 C C . PHE H 1 55 ? 68.257 62.552 10.118 1.00 40.19 53 PHE H C 1
ATOM 10334 O O . PHE H 1 55 ? 67.703 62.845 11.174 1.00 40.16 53 PHE H O 1
ATOM 10342 N N . ASN H 1 56 ? 69.423 63.068 9.734 1.00 40.22 54 ASN H N 1
ATOM 10343 C CA . ASN H 1 56 ? 70.148 64.041 10.546 1.00 40.27 54 ASN H CA 1
ATOM 10344 C C . ASN H 1 56 ? 70.000 65.457 10.007 1.00 40.31 54 ASN H C 1
ATOM 10345 O O . ASN H 1 56 ? 70.689 65.847 9.063 1.00 40.35 54 ASN H O 1
ATOM 10350 N N . VAL H 1 59 ? 69.775 64.411 6.024 1.00 40.37 57 VAL H N 1
ATOM 10351 C CA . VAL H 1 59 ? 70.495 63.339 5.344 1.00 40.35 57 VAL H CA 1
ATOM 10352 C C . VAL H 1 59 ? 70.264 61.984 6.009 1.00 40.34 57 VAL H C 1
ATOM 10353 O O . VAL H 1 59 ? 70.396 61.844 7.231 1.00 40.27 57 VAL H O 1
ATOM 10357 N N . LEU H 1 60 ? 69.901 60.996 5.191 1.00 40.36 58 LEU H N 1
ATOM 10358 C CA . LEU H 1 60 ? 69.672 59.629 5.660 1.00 40.32 58 LEU H CA 1
ATOM 10359 C C . LEU H 1 60 ? 70.979 58.984 6.086 1.00 40.29 58 LEU H C 1
ATOM 10360 O O . LEU H 1 60 ? 71.900 58.841 5.282 1.00 40.28 58 LEU H O 1
ATOM 10365 N N . TYR H 1 61 ? 71.056 58.606 7.360 1.00 40.29 59 TYR H N 1
ATOM 10366 C CA . TYR H 1 61 ? 72.277 58.027 7.924 1.00 40.29 59 TYR H CA 1
ATOM 10367 C C . TYR H 1 61 ? 72.048 56.674 8.605 1.00 40.26 59 TYR H C 1
ATOM 10368 O O . TYR H 1 61 ? 73.004 55.955 8.900 1.00 40.25 59 TYR H O 1
ATOM 10377 N N . GLY H 1 62 ? 70.782 56.335 8.841 1.00 40.25 60 GLY H N 1
ATOM 10378 C CA . GLY H 1 62 ? 70.426 55.081 9.488 1.00 40.28 60 GLY H CA 1
ATOM 10379 C C . GLY H 1 62 ? 69.151 54.475 8.933 1.00 40.30 60 GLY H C 1
ATOM 10380 O O . GLY H 1 62 ? 68.287 55.196 8.430 1.00 40.39 60 GLY H O 1
ATOM 10381 N N . THR H 1 63 ? 69.031 53.149 9.027 1.00 40.29 61 THR H N 1
ATOM 10382 C CA . THR H 1 63 ? 67.860 52.441 8.498 1.00 40.31 61 THR H CA 1
ATOM 10383 C C . THR H 1 63 ? 67.494 51.171 9.277 1.00 40.30 61 THR H C 1
ATOM 10384 O O . THR H 1 63 ? 68.301 50.638 10.035 1.00 40.31 61 THR H O 1
ATOM 10388 N N . ILE H 1 64 ? 66.251 50.728 9.088 1.00 40.31 62 ILE H N 1
ATOM 10389 C CA . ILE H 1 64 ? 65.734 49.470 9.628 1.00 40.30 62 ILE H CA 1
ATOM 10390 C C . ILE H 1 64 ? 64.538 49.046 8.762 1.00 40.34 62 ILE H C 1
ATOM 10391 O O . ILE H 1 64 ? 63.951 49.875 8.057 1.00 40.39 62 ILE H O 1
ATOM 10396 N N . SER H 1 65 ? 64.210 47.760 8.771 1.00 40.34 63 SER H N 1
ATOM 10397 C CA . SER H 1 65 ? 63.088 47.254 7.981 1.00 40.37 63 SER H CA 1
ATOM 10398 C C . SER H 1 65 ? 62.378 46.102 8.686 1.00 40.43 63 SER H C 1
ATOM 10399 O O . SER H 1 65 ? 62.973 45.408 9.503 1.00 40.50 63 SER H O 1
ATOM 10402 N N . ILE H 1 66 ? 61.102 45.912 8.364 1.00 40.47 64 ILE H N 1
ATOM 10403 C CA . ILE H 1 66 ? 60.290 44.859 8.982 1.00 40.48 64 ILE H CA 1
ATOM 10404 C C . ILE H 1 66 ? 59.508 44.108 7.916 1.00 40.46 64 ILE H C 1
ATOM 10405 O O . ILE H 1 66 ? 58.904 44.718 7.040 1.00 40.51 64 ILE H O 1
ATOM 10410 N N . ILE H 1 67 ? 59.559 42.781 7.967 1.00 40.41 65 ILE H N 1
ATOM 10411 C CA . ILE H 1 67 ? 58.823 41.962 7.018 1.00 40.40 65 ILE H CA 1
ATOM 10412 C C . ILE H 1 67 ? 57.780 41.110 7.729 1.00 40.40 65 ILE H C 1
ATOM 10413 O O . ILE H 1 67 ? 58.098 40.383 8.664 1.00 40.36 65 ILE H O 1
ATOM 10418 N N . ASN H 1 68 ? 56.530 41.229 7.292 1.00 40.42 66 ASN H N 1
ATOM 10419 C CA . ASN H 1 68 ? 55.461 40.367 7.778 1.00 40.44 66 ASN H CA 1
ATOM 10420 C C . ASN H 1 68 ? 55.517 38.993 7.099 1.00 40.45 66 ASN H C 1
ATOM 10421 O O . ASN H 1 68 ? 56.038 38.862 5.982 1.00 40.44 66 ASN H O 1
ATOM 10426 N N . ASP H 1 69 ? 54.988 37.976 7.778 1.00 40.46 67 ASP H N 1
ATOM 10427 C CA . ASP H 1 69 ? 55.038 36.603 7.275 1.00 40.48 67 ASP H CA 1
ATOM 10428 C C . ASP H 1 69 ? 54.068 36.369 6.111 1.00 40.50 67 ASP H C 1
ATOM 10429 O O . ASP H 1 69 ? 52.868 36.160 6.316 1.00 40.53 67 ASP H O 1
ATOM 10434 N N . GLY H 1 70 ? 54.603 36.408 4.892 1.00 40.47 68 GLY H N 1
ATOM 10435 C CA . GLY H 1 70 ? 53.806 36.210 3.693 1.00 40.47 68 GLY H CA 1
ATOM 10436 C C . GLY H 1 70 ? 53.465 34.753 3.450 1.00 40.49 68 GLY H C 1
ATOM 10437 O O . GLY H 1 70 ? 54.062 33.856 4.046 1.00 40.51 68 GLY H O 1
ATOM 10438 N N . GLN H 1 72 ? 55.611 34.513 0.920 1.00 40.37 70 GLN H N 1
ATOM 10439 C CA . GLN H 1 72 ? 57.047 34.473 0.665 1.00 40.37 70 GLN H CA 1
ATOM 10440 C C . GLN H 1 72 ? 57.844 34.079 1.908 1.00 40.37 70 GLN H C 1
ATOM 10441 O O . GLN H 1 72 ? 59.031 33.758 1.814 1.00 40.43 70 GLN H O 1
ATOM 10447 N N . GLY H 1 73 ? 57.187 34.109 3.068 1.00 40.32 71 GLY H N 1
ATOM 10448 C CA . GLY H 1 73 ? 57.807 33.703 4.319 1.00 40.35 71 GLY H CA 1
ATOM 10449 C C . GLY H 1 73 ? 58.683 34.774 4.950 1.00 40.43 71 GLY H C 1
ATOM 10450 O O . GLY H 1 73 ? 58.303 35.952 5.007 1.00 40.50 71 GLY H O 1
ATOM 10451 N N . LEU H 1 74 ? 59.850 34.356 5.447 1.00 40.40 72 LEU H N 1
ATOM 10452 C CA . LEU H 1 74 ? 60.802 35.255 6.109 1.00 40.39 72 LEU H CA 1
ATOM 10453 C C . LEU H 1 74 ? 62.242 34.896 5.708 1.00 40.39 72 LEU H C 1
ATOM 10454 O O . LEU H 1 74 ? 62.505 33.754 5.350 1.00 40.44 72 LEU H O 1
ATOM 10459 N N . PRO H 1 75 ? 63.167 35.872 5.743 1.00 40.43 73 PRO H N 1
ATOM 10460 C CA . PRO H 1 75 ? 64.609 35.595 5.543 1.00 40.44 73 PRO H CA 1
ATOM 10461 C C . PRO H 1 75 ? 65.193 34.582 6.549 1.00 40.46 73 PRO H C 1
ATOM 10462 O O . PRO H 1 75 ? 66.179 33.903 6.235 1.00 40.43 73 PRO H O 1
ATOM 10466 N N . MET H 1 76 ? 64.576 34.494 7.732 1.00 40.48 74 MET H N 1
ATOM 10467 C CA . MET H 1 76 ? 64.985 33.573 8.802 1.00 40.47 74 MET H CA 1
ATOM 10468 C C . MET H 1 76 ? 64.753 32.101 8.462 1.00 40.47 74 MET H C 1
ATOM 10469 O O . MET H 1 76 ? 65.365 31.216 9.073 1.00 40.46 74 MET H O 1
ATOM 10474 N N . ASP H 1 77 ? 63.846 31.853 7.509 1.00 40.48 75 ASP H N 1
ATOM 10475 C CA . ASP H 1 77 ? 63.434 30.501 7.115 1.00 40.48 75 ASP H CA 1
ATOM 10476 C C . ASP H 1 77 ? 64.603 29.595 6.752 1.00 40.51 75 ASP H C 1
ATOM 10477 O O . ASP H 1 77 ? 64.607 28.420 7.114 1.00 40.59 75 ASP H O 1
ATOM 10482 N N . SER H 1 78 ? 65.604 30.153 6.061 1.00 40.51 76 SER H N 1
ATOM 10483 C CA . SER H 1 78 ? 66.791 29.396 5.633 1.00 40.55 76 SER H CA 1
ATOM 10484 C C . SER H 1 78 ? 67.481 28.658 6.789 1.00 40.57 76 SER H C 1
ATOM 10485 O O . SER H 1 78 ? 68.119 27.618 6.582 1.00 40.66 76 SER H O 1
ATOM 10488 N N . ILE H 1 79 ? 67.317 29.188 8.004 1.00 40.55 77 ILE H N 1
ATOM 10489 C CA . ILE H 1 79 ? 67.867 28.573 9.205 1.00 40.56 77 ILE H CA 1
ATOM 10490 C C . ILE H 1 79 ? 66.768 28.130 10.178 1.00 40.49 77 ILE H C 1
ATOM 10491 O O . ILE H 1 79 ? 66.559 26.933 10.392 1.00 40.49 77 ILE H O 1
ATOM 10496 N N . TYR H 1 80 ? 66.057 29.105 10.741 1.00 40.42 78 TYR H N 1
ATOM 10497 C CA . TYR H 1 80 ? 65.177 28.869 11.884 1.00 40.37 78 TYR H CA 1
ATOM 10498 C C . TYR H 1 80 ? 63.723 28.515 11.518 1.00 40.37 78 TYR H C 1
ATOM 10499 O O . TYR H 1 80 ? 62.796 28.873 12.245 1.00 40.25 78 TYR H O 1
ATOM 10508 N N . ALA H 1 81 ? 63.538 27.781 10.416 1.00 40.42 79 ALA H N 1
ATOM 10509 C CA . ALA H 1 81 ? 62.202 27.342 9.982 1.00 40.46 79 ALA H CA 1
ATOM 10510 C C . ALA H 1 81 ? 61.529 26.433 11.016 1.00 40.50 79 ALA H C 1
ATOM 10511 O O . ALA H 1 81 ? 60.346 26.618 11.344 1.00 40.47 79 ALA H O 1
ATOM 10513 N N . VAL H 1 82 ? 62.300 25.469 11.534 1.00 40.50 80 VAL H N 1
ATOM 10514 C CA . VAL H 1 82 ? 61.826 24.527 12.558 1.00 40.51 80 VAL H CA 1
ATOM 10515 C C . VAL H 1 82 ? 61.421 25.236 13.856 1.00 40.54 80 VAL H C 1
ATOM 10516 O O . VAL H 1 82 ? 60.450 24.847 14.510 1.00 40.60 80 VAL H O 1
ATOM 10520 N N . GLU H 1 83 ? 62.160 26.286 14.209 1.00 40.49 81 GLU H N 1
ATOM 10521 C CA . GLU H 1 83 ? 61.946 26.994 15.469 1.00 40.49 81 GLU H CA 1
ATOM 10522 C C . GLU H 1 83 ? 60.755 27.972 15.424 1.00 40.46 81 GLU H C 1
ATOM 10523 O O . GLU H 1 83 ? 60.302 28.456 16.466 1.00 40.40 81 GLU H O 1
ATOM 10529 N N . LEU H 1 84 ? 60.257 28.250 14.217 1.00 40.43 82 LEU H N 1
ATOM 10530 C CA . LEU H 1 84 ? 59.060 29.075 14.039 1.00 40.36 82 LEU H CA 1
ATOM 10531 C C . LEU H 1 84 ? 57.850 28.204 13.709 1.00 40.41 82 LEU H C 1
ATOM 10532 O O . LEU H 1 84 ? 56.706 28.672 13.770 1.00 40.37 82 LEU H O 1
ATOM 10537 N N . ALA H 1 85 ? 58.114 26.937 13.368 1.00 40.45 83 ALA H N 1
ATOM 10538 C CA . ALA H 1 85 ? 57.083 25.998 12.888 1.00 40.48 83 ALA H CA 1
ATOM 10539 C C . ALA H 1 85 ? 55.915 25.766 13.864 1.00 40.53 83 ALA H C 1
ATOM 10540 O O . ALA H 1 85 ? 54.776 25.551 13.432 1.00 40.61 83 ALA H O 1
ATOM 10542 N N . ALA H 1 86 ? 56.204 25.807 15.168 1.00 40.51 84 ALA H N 1
ATOM 10543 C CA . ALA H 1 86 ? 55.181 25.612 16.199 1.00 40.43 84 ALA H CA 1
ATOM 10544 C C . ALA H 1 86 ? 54.190 26.772 16.240 1.00 40.42 84 ALA H C 1
ATOM 10545 O O . ALA H 1 86 ? 52.986 26.558 16.386 1.00 40.45 84 ALA H O 1
ATOM 10547 N N . TRP H 1 87 ? 54.707 27.992 16.072 1.00 40.44 85 TRP H N 1
ATOM 10548 C CA . TRP H 1 87 ? 53.906 29.222 16.169 1.00 40.43 85 TRP H CA 1
ATOM 10549 C C . TRP H 1 87 ? 52.929 29.417 15.010 1.00 40.42 85 TRP H C 1
ATOM 10550 O O . TRP H 1 87 ? 51.812 29.905 15.209 1.00 40.42 85 TRP H O 1
ATOM 10561 N N . ARG H 1 88 ? 53.363 29.051 13.803 1.00 40.41 86 ARG H N 1
ATOM 10562 C CA . ARG H 1 88 ? 52.547 29.218 12.599 1.00 40.34 86 ARG H CA 1
ATOM 10563 C C . ARG H 1 88 ? 51.403 28.216 12.567 1.00 40.32 86 ARG H C 1
ATOM 10564 O O . ARG H 1 88 ? 50.360 28.478 11.975 1.00 40.32 86 ARG H O 1
ATOM 10572 N N . GLY H 1 89 ? 51.606 27.074 13.223 1.00 40.32 87 GLY H N 1
ATOM 10573 C CA . GLY H 1 89 ? 50.582 26.055 13.338 1.00 40.36 87 GLY H CA 1
ATOM 10574 C C . GLY H 1 89 ? 49.707 26.279 14.555 1.00 40.37 87 GLY H C 1
ATOM 10575 O O . GLY H 1 89 ? 48.639 25.677 14.676 1.00 40.40 87 GLY H O 1
ATOM 10576 N N . LYS H 1 93 ? 50.436 35.194 13.755 1.00 40.37 91 LYS H N 1
ATOM 10577 C CA . LYS H 1 93 ? 50.992 36.306 12.995 1.00 40.38 91 LYS H CA 1
ATOM 10578 C C . LYS H 1 93 ? 52.425 36.584 13.423 1.00 40.41 91 LYS H C 1
ATOM 10579 O O . LYS H 1 93 ? 52.694 36.842 14.600 1.00 40.41 91 LYS H O 1
ATOM 10585 N N . LEU H 1 94 ? 53.342 36.537 12.461 1.00 40.47 92 LEU H N 1
ATOM 10586 C CA . LEU H 1 94 ? 54.758 36.775 12.738 1.00 40.47 92 LEU H CA 1
ATOM 10587 C C . LEU H 1 94 ? 55.330 37.935 11.914 1.00 40.47 92 LEU H C 1
ATOM 10588 O O . LEU H 1 94 ? 54.769 38.317 10.878 1.00 40.51 92 LEU H O 1
ATOM 10593 N N . ALA H 1 95 ? 56.433 38.502 12.402 1.00 40.43 93 ALA H N 1
ATOM 10594 C CA . ALA H 1 95 ? 57.193 39.511 11.667 1.00 40.43 93 ALA H CA 1
ATOM 10595 C C . ALA H 1 95 ? 58.661 39.475 12.081 1.00 40.46 93 ALA H C 1
ATOM 10596 O O . ALA H 1 95 ? 58.975 39.209 13.242 1.00 40.54 93 ALA H O 1
ATOM 10598 N N . GLU H 1 96 ? 59.557 39.730 11.127 1.00 40.49 94 GLU H N 1
ATOM 10599 C CA . GLU H 1 96 ? 60.992 39.781 11.414 1.00 40.51 94 GLU H CA 1
ATOM 10600 C C . GLU H 1 96 ? 61.567 41.160 11.113 1.00 40.50 94 GLU H C 1
ATOM 10601 O O . GLU H 1 96 ? 61.470 41.650 9.979 1.00 40.52 94 GLU H O 1
ATOM 10607 N N . VAL H 1 97 ? 62.147 41.791 12.134 1.00 40.46 95 VAL H N 1
ATOM 10608 C CA . VAL H 1 97 ? 62.881 43.039 11.934 1.00 40.48 95 VAL H CA 1
ATOM 10609 C C . VAL H 1 97 ? 64.221 42.713 11.291 1.00 40.50 95 VAL H C 1
ATOM 10610 O O . VAL H 1 97 ? 64.867 41.723 11.646 1.00 40.62 95 VAL H O 1
ATOM 10614 N N . VAL H 1 98 ? 64.633 43.552 10.347 1.00 40.46 96 VAL H N 1
ATOM 10615 C CA . VAL H 1 98 ? 65.671 43.182 9.403 1.00 40.41 96 VAL H CA 1
ATOM 10616 C C . VAL H 1 98 ? 66.419 44.416 8.853 1.00 40.39 96 VAL H C 1
ATOM 10617 O O . VAL H 1 98 ? 65.896 45.527 8.892 1.00 40.39 96 VAL H O 1
ATOM 10621 N N . GLN H 1 99 ? 67.659 44.202 8.395 1.00 40.40 97 GLN H N 1
ATOM 10622 C CA . GLN H 1 99 ? 68.472 45.231 7.712 1.00 40.41 97 GLN H CA 1
ATOM 10623 C C . GLN H 1 99 ? 68.643 46.524 8.517 1.00 40.40 97 GLN H C 1
ATOM 10624 O O . GLN H 1 99 ? 68.281 47.612 8.055 1.00 40.42 97 GLN H O 1
ATOM 10630 N N . PHE H 1 100 ? 69.192 46.390 9.721 1.00 40.40 98 PHE H N 1
ATOM 10631 C CA . PHE H 1 100 ? 69.427 47.534 10.597 1.00 40.35 98 PHE H CA 1
ATOM 10632 C C . PHE H 1 100 ? 70.889 47.965 10.547 1.00 40.32 98 PHE H C 1
ATOM 10633 O O . PHE H 1 100 ? 71.784 47.220 10.956 1.00 40.38 98 PHE H O 1
ATOM 10641 N N . ALA H 1 101 ? 71.121 49.173 10.045 1.00 40.24 99 ALA H N 1
ATOM 10642 C CA . ALA H 1 101 ? 72.470 49.695 9.892 1.00 40.23 99 ALA H CA 1
ATOM 10643 C C . ALA H 1 101 ? 72.503 51.201 10.068 1.00 40.25 99 ALA H C 1
ATOM 10644 O O . ALA H 1 101 ? 71.573 51.901 9.673 1.00 40.25 99 ALA H O 1
ATOM 10646 N N . MET H 1 102 ? 73.579 51.689 10.686 1.00 40.32 100 MET H N 1
ATOM 10647 C CA . MET H 1 102 ? 73.808 53.124 10.872 1.00 40.34 100 MET H CA 1
ATOM 10648 C C . MET H 1 102 ? 75.192 53.494 10.345 1.00 40.40 100 MET H C 1
ATOM 10649 O O . MET H 1 102 ? 76.094 52.649 10.292 1.00 40.38 100 MET H O 1
ATOM 10654 N N . ASP H 1 103 ? 75.360 54.758 9.968 1.00 40.46 101 ASP H N 1
ATOM 10655 C CA . ASP H 1 103 ? 76.652 55.251 9.508 1.00 40.54 101 ASP H CA 1
ATOM 10656 C C . ASP H 1 103 ? 77.166 56.357 10.409 1.00 40.55 101 ASP H C 1
ATOM 10657 O O . ASP H 1 103 ? 76.490 57.371 10.614 1.00 40.60 101 ASP H O 1
ATOM 10662 N N . HIS H 1 104 ? 78.368 56.160 10.941 1.00 40.58 102 HIS H N 1
ATOM 10663 C CA . HIS H 1 104 ? 78.986 57.134 11.839 1.00 40.63 102 HIS H CA 1
ATOM 10664 C C . HIS H 1 104 ? 79.565 58.345 11.097 1.00 40.61 102 HIS H C 1
ATOM 10665 O O . HIS H 1 104 ? 79.642 59.442 11.657 1.00 40.60 102 HIS H O 1
ATOM 10672 N N . THR H 1 105 ? 79.948 58.143 9.835 1.00 40.60 103 THR H N 1
ATOM 10673 C CA . THR H 1 105 ? 80.503 59.221 9.013 1.00 40.58 103 THR H CA 1
ATOM 10674 C C . THR H 1 105 ? 79.398 60.126 8.491 1.00 40.57 103 THR H C 1
ATOM 10675 O O . THR H 1 105 ? 79.547 61.346 8.465 1.00 40.62 103 THR H O 1
ATOM 10679 N N . SER H 1 116 ? 76.772 52.290 18.725 1.00 40.91 114 SER H N 1
ATOM 10680 C CA . SER H 1 116 ? 75.828 52.481 19.819 1.00 40.96 114 SER H CA 1
ATOM 10681 C C . SER H 1 116 ? 74.378 52.406 19.319 1.00 41.01 114 SER H C 1
ATOM 10682 O O . SER H 1 116 ? 73.844 53.391 18.788 1.00 41.04 114 SER H O 1
ATOM 10685 N N . PRO H 1 117 ? 73.751 51.231 19.479 1.00 41.02 115 PRO H N 1
ATOM 10686 C CA . PRO H 1 117 ? 72.356 51.003 19.043 1.00 41.02 115 PRO H CA 1
ATOM 10687 C C . PRO H 1 117 ? 71.264 51.855 19.750 1.00 41.01 115 PRO H C 1
ATOM 10688 O O . PRO H 1 117 ? 70.160 51.964 19.213 1.00 41.11 115 PRO H O 1
ATOM 10692 N N . PHE H 1 118 ? 71.566 52.450 20.905 1.00 40.97 116 PHE H N 1
ATOM 10693 C CA . PHE H 1 118 ? 70.575 53.283 21.613 1.00 40.96 116 PHE H CA 1
ATOM 10694 C C . PHE H 1 118 ? 70.437 54.711 21.042 1.00 40.96 116 PHE H C 1
ATOM 10695 O O . PHE H 1 118 ? 69.557 55.472 21.464 1.00 40.96 116 PHE H O 1
ATOM 10703 N N . GLU H 1 119 ? 71.301 55.062 20.083 1.00 40.92 117 GLU H N 1
ATOM 10704 C CA . GLU H 1 119 ? 71.157 56.308 19.316 1.00 40.81 117 GLU H CA 1
ATOM 10705 C C . GLU H 1 119 ? 70.135 56.114 18.186 1.00 40.69 117 GLU H C 1
ATOM 10706 O O . GLU H 1 119 ? 69.717 57.077 17.539 1.00 40.66 117 GLU H O 1
ATOM 10712 N N . ALA H 1 120 ? 69.751 54.856 17.959 1.00 40.56 118 ALA H N 1
ATOM 10713 C CA . ALA H 1 120 ? 68.709 54.500 16.999 1.00 40.54 118 ALA H CA 1
ATOM 10714 C C . ALA H 1 120 ? 67.413 54.135 17.729 1.00 40.50 118 ALA H C 1
ATOM 10715 O O . ALA H 1 120 ? 66.731 53.164 17.373 1.00 40.45 118 ALA H O 1
ATOM 10717 N N . ALA H 1 121 ? 67.084 54.920 18.752 1.00 40.53 119 ALA H N 1
ATOM 10718 C CA . ALA H 1 121 ? 65.899 54.683 19.577 1.00 40.52 119 ALA H CA 1
ATOM 10719 C C . ALA H 1 121 ? 64.614 55.042 18.842 1.00 40.50 119 ALA H C 1
ATOM 10720 O O . ALA H 1 121 ? 63.599 54.348 18.973 1.00 40.53 119 ALA H O 1
ATOM 10722 N N . SER H 1 122 ? 64.671 56.121 18.061 1.00 40.45 120 SER H N 1
ATOM 10723 C CA . SER H 1 122 ? 63.529 56.579 17.271 1.00 40.40 120 SER H CA 1
ATOM 10724 C C . SER H 1 122 ? 63.127 55.557 16.203 1.00 40.33 120 SER H C 1
ATOM 10725 O O . SER H 1 122 ? 61.950 55.441 15.860 1.00 40.30 120 SER H O 1
ATOM 10728 N N . LEU H 1 123 ? 64.112 54.816 15.696 1.00 40.28 121 LEU H N 1
ATOM 10729 C CA . LEU H 1 123 ? 63.867 53.740 14.741 1.00 40.24 121 LEU H CA 1
ATOM 10730 C C . LEU H 1 123 ? 63.198 52.554 15.417 1.00 40.25 121 LEU H C 1
ATOM 10731 O O . LEU H 1 123 ? 62.337 51.903 14.830 1.00 40.22 121 LEU H O 1
ATOM 10736 N N . PHE H 1 124 ? 63.593 52.292 16.662 1.00 40.37 122 PHE H N 1
ATOM 10737 C CA . PHE H 1 124 ? 63.065 51.167 17.436 1.00 40.47 122 PHE H CA 1
ATOM 10738 C C . PHE H 1 124 ? 61.604 51.379 17.836 1.00 40.50 122 PHE H C 1
ATOM 10739 O O . PHE H 1 124 ? 60.807 50.431 17.816 1.00 40.56 122 PHE H O 1
ATOM 10747 N N . THR H 1 125 ? 61.262 52.618 18.208 1.00 40.46 123 THR H N 1
ATOM 10748 C CA . THR H 1 125 ? 59.881 52.979 18.545 1.00 40.50 123 THR H CA 1
ATOM 10749 C C . THR H 1 125 ? 58.938 52.722 17.355 1.00 40.51 123 THR H C 1
ATOM 10750 O O . THR H 1 125 ? 57.899 52.071 17.510 1.00 40.56 123 THR H O 1
ATOM 10754 N N . MET H 1 126 ? 59.341 53.191 16.167 1.00 40.46 124 MET H N 1
ATOM 10755 C CA . MET H 1 126 ? 58.565 53.011 14.930 1.00 40.34 124 MET H CA 1
ATOM 10756 C C . MET H 1 126 ? 58.255 51.549 14.653 1.00 40.31 124 MET H C 1
ATOM 10757 O O . MET H 1 126 ? 57.171 51.225 14.185 1.00 40.33 124 MET H O 1
ATOM 10762 N N . VAL H 1 127 ? 59.215 50.675 14.956 1.00 40.28 125 VAL H N 1
ATOM 10763 C CA . VAL H 1 127 ? 59.026 49.231 14.839 1.00 40.30 125 VAL H CA 1
ATOM 10764 C C . VAL H 1 127 ? 57.959 48.725 15.835 1.00 40.35 125 VAL H C 1
ATOM 10765 O O . VAL H 1 127 ? 57.077 47.944 15.462 1.00 40.38 125 VAL H O 1
ATOM 10769 N N . LEU H 1 128 ? 58.018 49.212 17.080 1.00 40.35 126 LEU H N 1
ATOM 10770 C CA . LEU H 1 128 ? 57.066 48.799 18.123 1.00 40.39 126 LEU H CA 1
ATOM 10771 C C . LEU H 1 128 ? 55.630 49.289 17.852 1.00 40.48 126 LEU H C 1
ATOM 10772 O O . LEU H 1 128 ? 54.675 48.507 17.954 1.00 40.50 126 LEU H O 1
ATOM 10777 N N . THR H 1 129 ? 55.489 50.573 17.495 1.00 40.51 127 THR H N 1
ATOM 10778 C CA . THR H 1 129 ? 54.176 51.166 17.186 1.00 40.50 127 THR H CA 1
ATOM 10779 C C . THR H 1 129 ? 53.527 50.539 15.940 1.00 40.50 127 THR H C 1
ATOM 10780 O O . THR H 1 129 ? 52.300 50.493 15.834 1.00 40.55 127 THR H O 1
ATOM 10784 N N . TYR H 1 130 ? 54.358 50.068 15.004 1.00 40.44 128 TYR H N 1
ATOM 10785 C CA . TYR H 1 130 ? 53.872 49.315 13.846 1.00 40.38 128 TYR H CA 1
ATOM 10786 C C . TYR H 1 130 ? 53.378 47.948 14.302 1.00 40.38 128 TYR H C 1
ATOM 10787 O O . TYR H 1 130 ? 52.333 47.487 13.861 1.00 40.41 128 TYR H O 1
ATOM 10796 N N . ALA H 1 131 ? 54.133 47.319 15.204 1.00 40.41 129 ALA H N 1
ATOM 10797 C CA . ALA H 1 131 ? 53.836 45.962 15.678 1.00 40.42 129 ALA H CA 1
ATOM 10798 C C . ALA H 1 131 ? 52.548 45.873 16.499 1.00 40.41 129 ALA H C 1
ATOM 10799 O O . ALA H 1 131 ? 51.842 44.859 16.451 1.00 40.42 129 ALA H O 1
ATOM 10801 N N . LEU H 1 132 ? 52.251 46.934 17.246 1.00 40.39 130 LEU H N 1
ATOM 10802 C CA . LEU H 1 132 ? 51.050 46.986 18.078 1.00 40.38 130 LEU H CA 1
ATOM 10803 C C . LEU H 1 132 ? 49.796 47.233 17.244 1.00 40.38 130 LEU H C 1
ATOM 10804 O O . LEU H 1 132 ? 48.725 46.706 17.552 1.00 40.38 130 LEU H O 1
ATOM 10809 N N . GLU H 1 133 ? 49.940 48.026 16.183 1.00 40.40 131 GLU H N 1
ATOM 10810 C CA . GLU H 1 133 ? 48.809 48.407 15.336 1.00 40.46 131 GLU H CA 1
ATOM 10811 C C . GLU H 1 133 ? 48.487 47.354 14.272 1.00 40.42 131 GLU H C 1
ATOM 10812 O O . GLU H 1 133 ? 47.344 47.246 13.825 1.00 40.44 131 GLU H O 1
ATOM 10818 N N . THR H 1 134 ? 49.496 46.578 13.881 1.00 40.41 132 THR H N 1
ATOM 10819 C CA . THR H 1 134 ? 49.311 45.474 12.938 1.00 40.36 132 THR H CA 1
ATOM 10820 C C . THR H 1 134 ? 48.915 44.187 13.684 1.00 40.37 132 THR H C 1
ATOM 10821 O O . THR H 1 134 ? 48.571 43.182 13.060 1.00 40.44 132 THR H O 1
ATOM 10825 N N . HIS H 1 135 ? 48.931 44.253 15.022 1.00 40.34 133 HIS H N 1
ATOM 10826 C CA . HIS H 1 135 ? 48.634 43.109 15.915 1.00 40.32 133 HIS H CA 1
ATOM 10827 C C . HIS H 1 135 ? 49.620 41.933 15.762 1.00 40.30 133 HIS H C 1
ATOM 10828 O O . HIS H 1 135 ? 49.243 40.768 15.935 1.00 40.28 133 HIS H O 1
ATOM 10835 N N . ILE H 1 136 ? 50.877 42.253 15.445 1.00 40.29 134 ILE H N 1
ATOM 10836 C CA . ILE H 1 136 ? 51.941 41.251 15.328 1.00 40.27 134 ILE H CA 1
ATOM 10837 C C . ILE H 1 136 ? 52.164 40.583 16.681 1.00 40.31 134 ILE H C 1
ATOM 10838 O O . ILE H 1 136 ? 52.367 41.261 17.688 1.00 40.41 134 ILE H O 1
ATOM 10843 N N . ASP H 1 137 ? 52.057 39.258 16.710 1.00 40.33 135 ASP H N 1
ATOM 10844 C CA . ASP H 1 137 ? 52.245 38.505 17.947 1.00 40.38 135 ASP H CA 1
ATOM 10845 C C . ASP H 1 137 ? 53.719 38.469 18.352 1.00 40.40 135 ASP H C 1
ATOM 10846 O O . ASP H 1 137 ? 54.100 39.017 19.401 1.00 40.39 135 ASP H O 1
ATOM 10851 N N . TYR H 1 138 ? 54.543 37.848 17.504 1.00 40.37 136 TYR H N 1
ATOM 10852 C CA . TYR H 1 138 ? 55.968 37.721 17.767 1.00 40.33 136 TYR H CA 1
ATOM 10853 C C . TYR H 1 138 ? 56.813 38.528 16.798 1.00 40.34 136 TYR H C 1
ATOM 10854 O O . TYR H 1 138 ? 56.650 38.437 15.583 1.00 40.32 136 TYR H O 1
ATOM 10863 N N . LEU H 1 139 ? 57.708 39.331 17.361 1.00 40.43 137 LEU H N 1
ATOM 10864 C CA . LEU H 1 139 ? 58.637 40.137 16.592 1.00 40.48 137 LEU H CA 1
ATOM 10865 C C . LEU H 1 139 ? 59.996 39.461 16.610 1.00 40.53 137 LEU H C 1
ATOM 10866 O O . LEU H 1 139 ? 60.717 39.510 17.610 1.00 40.57 137 LEU H O 1
ATOM 10871 N N . CYS H 1 140 ? 60.343 38.828 15.499 1.00 40.58 138 CYS H N 1
ATOM 10872 C CA . CYS H 1 140 ? 61.520 37.974 15.445 1.00 40.70 138 CYS H CA 1
ATOM 10873 C C . CYS H 1 140 ? 62.785 38.690 14.970 1.00 40.69 138 CYS H C 1
ATOM 10874 O O . CYS H 1 140 ? 62.721 39.759 14.352 1.00 40.71 138 CYS H O 1
ATOM 10877 N N . ILE H 1 141 ? 63.930 38.082 15.270 1.00 40.69 139 ILE H N 1
ATOM 10878 C CA . ILE H 1 141 ? 65.226 38.727 15.138 1.00 40.66 139 ILE H CA 1
ATOM 10879 C C . ILE H 1 141 ? 66.298 37.692 14.772 1.00 40.71 139 ILE H C 1
ATOM 10880 O O . ILE H 1 141 ? 66.207 36.532 15.176 1.00 40.80 139 ILE H O 1
ATOM 10885 N N . SER H 1 142 ? 67.268 38.103 13.948 1.00 40.71 140 SER H N 1
ATOM 10886 C CA . SER H 1 142 ? 68.470 37.299 13.675 1.00 40.61 140 SER H CA 1
ATOM 10887 C C . SER H 1 142 ? 69.696 38.206 13.742 1.00 40.51 140 SER H C 1
ATOM 10888 O O . SER H 1 142 ? 69.917 39.019 12.853 1.00 40.54 140 SER H O 1
ATOM 10891 N N . ILE H 1 143 ? 70.478 38.078 14.810 1.00 40.39 141 ILE H N 1
ATOM 10892 C CA . ILE H 1 143 ? 71.540 39.052 15.103 1.00 40.33 141 ILE H CA 1
ATOM 10893 C C . ILE H 1 143 ? 72.896 38.425 15.338 1.00 40.26 141 ILE H C 1
ATOM 10894 O O . ILE H 1 143 ? 72.992 37.257 15.706 1.00 40.22 141 ILE H O 1
ATOM 10899 N N . ASN H 1 144 ? 73.942 39.229 15.155 1.00 40.21 142 ASN H N 1
ATOM 10900 C CA . ASN H 1 144 ? 75.298 38.842 15.522 1.00 40.27 142 ASN H CA 1
ATOM 10901 C C . ASN H 1 144 ? 75.416 38.675 17.047 1.00 40.29 142 ASN H C 1
ATOM 10902 O O . ASN H 1 144 ? 74.963 39.537 17.798 1.00 40.28 142 ASN H O 1
ATOM 10907 N N . PRO H 1 145 ? 76.004 37.554 17.492 1.00 40.35 143 PRO H N 1
ATOM 10908 C CA . PRO H 1 145 ? 76.186 37.255 18.929 1.00 40.34 143 PRO H CA 1
ATOM 10909 C C . PRO H 1 145 ? 76.920 38.329 19.747 1.00 40.34 143 PRO H C 1
ATOM 10910 O O . PRO H 1 145 ? 76.945 38.230 20.977 1.00 40.32 143 PRO H O 1
ATOM 10914 N N . LYS H 1 146 ? 77.513 39.318 19.080 1.00 40.33 144 LYS H N 1
ATOM 10915 C CA . LYS H 1 146 ? 78.143 40.433 19.777 1.00 40.38 144 LYS H CA 1
ATOM 10916 C C . LYS H 1 146 ? 77.097 41.409 20.335 1.00 40.38 144 LYS H C 1
ATOM 10917 O O . LYS H 1 146 ? 77.349 42.104 21.320 1.00 40.46 144 LYS H O 1
ATOM 10923 N N . HIS H 1 147 ? 75.919 41.430 19.714 1.00 40.39 145 HIS H N 1
ATOM 10924 C CA . HIS H 1 147 ? 74.808 42.256 20.179 1.00 40.38 145 HIS H CA 1
ATOM 10925 C C . HIS H 1 147 ? 73.814 41.444 21.012 1.00 40.36 145 HIS H C 1
ATOM 10926 O O . HIS H 1 147 ? 72.826 41.987 21.500 1.00 40.37 145 HIS H O 1
ATOM 10933 N N . ASP H 1 148 ? 74.083 40.145 21.170 1.00 40.37 146 ASP H N 1
ATOM 10934 C CA . ASP H 1 148 ? 73.167 39.228 21.870 1.00 40.40 146 ASP H CA 1
ATOM 10935 C C . ASP H 1 148 ? 72.860 39.666 23.294 1.00 40.42 146 ASP H C 1
ATOM 10936 O O . ASP H 1 148 ? 71.707 39.618 23.738 1.00 40.42 146 ASP H O 1
ATOM 10941 N N . THR H 1 149 ? 73.894 40.117 23.994 1.00 40.43 147 THR H N 1
ATOM 10942 C CA . THR H 1 149 ? 73.751 40.598 25.356 1.00 40.42 147 THR H CA 1
ATOM 10943 C C . THR H 1 149 ? 72.922 41.899 25.429 1.00 40.36 147 THR H C 1
ATOM 10944 O O . THR H 1 149 ? 72.275 42.167 26.441 1.00 40.37 147 THR H O 1
ATOM 10948 N N . PHE H 1 150 ? 72.908 42.667 24.335 1.00 40.29 148 PHE H N 1
ATOM 10949 C CA . PHE H 1 150 ? 72.148 43.919 24.275 1.00 40.28 148 PHE H CA 1
ATOM 10950 C C . PHE H 1 150 ? 70.647 43.675 24.094 1.00 40.30 148 PHE H C 1
ATOM 10951 O O . PHE H 1 150 ? 69.826 44.224 24.833 1.00 40.30 148 PHE H O 1
ATOM 10959 N N . TYR H 1 151 ? 70.298 42.851 23.107 1.00 40.35 149 TYR H N 1
ATOM 10960 C CA . TYR H 1 151 ? 68.897 42.631 22.740 1.00 40.37 149 TYR H CA 1
ATOM 10961 C C . TYR H 1 151 ? 68.110 41.827 23.773 1.00 40.43 149 TYR H C 1
ATOM 10962 O O . TYR H 1 151 ? 66.890 41.954 23.853 1.00 40.51 149 TYR H O 1
ATOM 10971 N N . SER H 1 152 ? 68.811 41.022 24.577 1.00 40.45 150 SER H N 1
ATOM 10972 C CA . SER H 1 152 ? 68.171 40.254 25.648 1.00 40.46 150 SER H CA 1
ATOM 10973 C C . SER H 1 152 ? 67.646 41.174 26.756 1.00 40.41 150 SER H C 1
ATOM 10974 O O . SER H 1 152 ? 66.641 40.862 27.403 1.00 40.36 150 SER H O 1
ATOM 10977 N N . LEU H 1 153 ? 68.315 42.322 26.935 1.00 40.45 151 LEU H N 1
ATOM 10978 C CA . LEU H 1 153 ? 67.873 43.367 27.871 1.00 40.49 151 LEU H CA 1
ATOM 10979 C C . LEU H 1 153 ? 66.616 44.081 27.361 1.00 40.47 151 LEU H C 1
ATOM 10980 O O . LEU H 1 153 ? 65.895 44.730 28.140 1.00 40.42 151 LEU H O 1
ATOM 10985 N N . LEU H 1 154 ? 66.366 43.972 26.050 1.00 40.40 152 LEU H N 1
ATOM 10986 C CA . LEU H 1 154 ? 65.184 44.574 25.430 1.00 40.34 152 LEU H CA 1
ATOM 10987 C C . LEU H 1 154 ? 63.968 43.642 25.467 1.00 40.33 152 LEU H C 1
ATOM 10988 O O . LEU H 1 154 ? 62.915 43.972 24.926 1.00 40.35 152 LEU H O 1
ATOM 10993 N N . GLY H 1 155 ? 64.119 42.487 26.116 1.00 40.32 153 GLY H N 1
ATOM 10994 C CA . GLY H 1 155 ? 63.027 41.537 26.265 1.00 40.34 153 GLY H CA 1
ATOM 10995 C C . GLY H 1 155 ? 62.930 40.537 25.120 1.00 40.37 153 GLY H C 1
ATOM 10996 O O . GLY H 1 155 ? 61.905 39.869 24.947 1.00 40.34 153 GLY H O 1
ATOM 10997 N N . PHE H 1 156 ? 63.995 40.439 24.333 1.00 40.35 154 PHE H N 1
ATOM 10998 C CA . PHE H 1 156 ? 64.052 39.464 23.260 1.00 40.36 154 PHE H CA 1
ATOM 10999 C C . PHE H 1 156 ? 64.478 38.101 23.794 1.00 40.37 154 PHE H C 1
ATOM 11000 O O . PHE H 1 156 ? 65.644 37.890 24.145 1.00 40.36 154 PHE H O 1
ATOM 11008 N N . THR H 1 157 ? 63.509 37.198 23.893 1.00 40.34 155 THR H N 1
ATOM 11009 C CA . THR H 1 157 ? 63.746 35.838 24.341 1.00 40.33 155 THR H CA 1
ATOM 11010 C C . THR H 1 157 ? 64.387 35.080 23.192 1.00 40.37 155 THR H C 1
ATOM 11011 O O . THR H 1 157 ? 63.989 35.252 22.047 1.00 40.46 155 THR H O 1
ATOM 11015 N N . GLN H 1 158 ? 65.408 34.278 23.490 1.00 40.39 156 GLN H N 1
ATOM 11016 C CA . GLN H 1 158 ? 66.049 33.453 22.467 1.00 40.35 156 GLN H CA 1
ATOM 11017 C C . GLN H 1 158 ? 65.122 32.328 22.003 1.00 40.31 156 GLN H C 1
ATOM 11018 O O . GLN H 1 158 ? 64.479 31.669 22.815 1.00 40.29 156 GLN H O 1
ATOM 11024 N N . ILE H 1 159 ? 65.033 32.140 20.689 1.00 40.31 157 ILE H N 1
ATOM 11025 C CA . ILE H 1 159 ? 64.164 31.099 20.116 1.00 40.30 157 ILE H CA 1
ATOM 11026 C C . ILE H 1 159 ? 64.908 30.134 19.186 1.00 40.27 157 ILE H C 1
ATOM 11027 O O . ILE H 1 159 ? 64.423 29.040 18.907 1.00 40.26 157 ILE H O 1
ATOM 11032 N N . GLY H 1 160 ? 66.093 30.544 18.730 1.00 40.27 158 GLY H N 1
ATOM 11033 C CA . GLY H 1 160 ? 66.955 29.691 17.925 1.00 40.28 158 GLY H CA 1
ATOM 11034 C C . GLY H 1 160 ? 68.411 29.749 18.362 1.00 40.27 158 GLY H C 1
ATOM 11035 O O . GLY H 1 160 ? 68.870 30.760 18.894 1.00 40.32 158 GLY H O 1
ATOM 11036 N N . ALA H 1 161 ? 69.141 28.665 18.109 1.00 40.28 159 ALA H N 1
ATOM 11037 C CA . ALA H 1 161 ? 70.538 28.533 18.528 1.00 40.28 159 ALA H CA 1
ATOM 11038 C C . ALA H 1 161 ? 71.494 29.382 17.712 1.00 40.28 159 ALA H C 1
ATOM 11039 O O . ALA H 1 161 ? 71.119 29.966 16.695 1.00 40.24 159 ALA H O 1
ATOM 11041 N N . LEU H 1 162 ? 72.739 29.437 18.176 1.00 40.33 160 LEU H N 1
ATOM 11042 C CA . LEU H 1 162 ? 73.820 30.065 17.438 1.00 40.29 160 LEU H CA 1
ATOM 11043 C C . LEU H 1 162 ? 74.147 29.201 16.231 1.00 40.23 160 LEU H C 1
ATOM 11044 O O . LEU H 1 162 ? 74.657 28.085 16.368 1.00 40.26 160 LEU H O 1
ATOM 11049 N N . LYS H 1 163 ? 73.802 29.713 15.052 1.00 40.19 161 LYS H N 1
ATOM 11050 C CA . LYS H 1 163 ? 74.008 29.007 13.793 1.00 40.15 161 LYS H CA 1
ATOM 11051 C C . LYS H 1 163 ? 74.602 29.954 12.754 1.00 40.12 161 LYS H C 1
ATOM 11052 O O . LYS H 1 163 ? 74.475 31.168 12.873 1.00 40.10 161 LYS H O 1
ATOM 11058 N N . HIS H 1 164 ? 75.263 29.391 11.746 1.00 40.17 162 HIS H N 1
ATOM 11059 C CA . HIS H 1 164 ? 75.852 30.189 10.671 1.00 40.19 162 HIS H CA 1
ATOM 11060 C C . HIS H 1 164 ? 74.784 30.682 9.686 1.00 40.21 162 HIS H C 1
ATOM 11061 O O . HIS H 1 164 ? 74.002 29.892 9.156 1.00 40.20 162 HIS H O 1
ATOM 11068 N N . TYR H 1 165 ? 74.758 31.990 9.449 1.00 40.25 163 TYR H N 1
ATOM 11069 C CA . TYR H 1 165 ? 73.839 32.577 8.477 1.00 40.32 163 TYR H CA 1
ATOM 11070 C C . TYR H 1 165 ? 74.479 32.562 7.100 1.00 40.34 163 TYR H C 1
ATOM 11071 O O . TYR H 1 165 ? 75.443 33.287 6.847 1.00 40.35 163 TYR H O 1
ATOM 11080 N N . GLY H 1 166 ? 73.934 31.726 6.215 1.00 40.36 164 GLY H N 1
ATOM 11081 C CA . GLY H 1 166 ? 74.463 31.555 4.871 1.00 40.39 164 GLY H CA 1
ATOM 11082 C C . GLY H 1 166 ? 74.332 32.794 4.008 1.00 40.43 164 GLY H C 1
ATOM 11083 O O . GLY H 1 166 ? 75.177 33.055 3.153 1.00 40.50 164 GLY H O 1
ATOM 11084 N N . THR H 1 167 ? 73.271 33.561 4.247 1.00 40.48 165 THR H N 1
ATOM 11085 C CA . THR H 1 167 ? 73.011 34.808 3.529 1.00 40.52 165 THR H CA 1
ATOM 11086 C C . THR H 1 167 ? 74.098 35.858 3.801 1.00 40.48 165 THR H C 1
ATOM 11087 O O . THR H 1 167 ? 74.510 36.594 2.901 1.00 40.45 165 THR H O 1
ATOM 11091 N N . VAL H 1 168 ? 74.584 35.878 5.037 1.00 40.48 166 VAL H N 1
ATOM 11092 C CA . VAL H 1 168 ? 75.464 36.938 5.520 1.00 40.48 166 VAL H CA 1
ATOM 11093 C C . VAL H 1 168 ? 76.933 36.487 5.662 1.00 40.46 166 VAL H C 1
ATOM 11094 O O . VAL H 1 168 ? 77.844 37.324 5.709 1.00 40.50 166 VAL H O 1
ATOM 11098 N N . ASN H 1 169 ? 77.152 35.167 5.670 1.00 40.39 167 ASN H N 1
ATOM 11099 C CA . ASN H 1 169 ? 78.462 34.570 5.994 1.00 40.37 167 ASN H CA 1
ATOM 11100 C C . ASN H 1 169 ? 79.005 35.050 7.348 1.00 40.33 167 ASN H C 1
ATOM 11101 O O . ASN H 1 169 ? 80.142 35.525 7.452 1.00 40.34 167 ASN H O 1
ATOM 11106 N N . ALA H 1 170 ? 78.159 34.934 8.371 1.00 40.28 168 ALA H N 1
ATOM 11107 C CA . ALA H 1 170 ? 78.474 35.368 9.727 1.00 40.22 168 ALA H CA 1
ATOM 11108 C C . ALA H 1 170 ? 77.543 34.636 10.705 1.00 40.21 168 ALA H C 1
ATOM 11109 O O . ALA H 1 170 ? 76.465 34.197 10.309 1.00 40.18 168 ALA H O 1
ATOM 11111 N N . PRO H 1 171 ? 77.960 34.489 11.969 1.00 40.22 169 PRO H N 1
ATOM 11112 C CA . PRO H 1 171 ? 77.125 33.831 12.984 1.00 40.22 169 PRO H CA 1
ATOM 11113 C C . PRO H 1 171 ? 75.837 34.609 13.275 1.00 40.28 169 PRO H C 1
ATOM 11114 O O . PRO H 1 171 ? 75.809 35.833 13.124 1.00 40.31 169 PRO H O 1
ATOM 11118 N N . ALA H 1 172 ? 74.790 33.899 13.693 1.00 40.32 170 ALA H N 1
ATOM 11119 C CA . ALA H 1 172 ? 73.502 34.520 14.001 1.00 40.23 170 ALA H CA 1
ATOM 11120 C C . ALA H 1 172 ? 72.763 33.813 15.134 1.00 40.23 170 ALA H C 1
ATOM 11121 O O . ALA H 1 172 ? 72.874 32.601 15.306 1.00 40.28 170 ALA H O 1
ATOM 11123 N N . ILE H 1 173 ? 72.012 34.588 15.907 1.00 40.29 171 ILE H N 1
ATOM 11124 C CA . ILE H 1 173 ? 71.161 34.052 16.967 1.00 40.28 171 ILE H CA 1
ATOM 11125 C C . ILE H 1 173 ? 69.722 34.500 16.697 1.00 40.23 171 ILE H C 1
ATOM 11126 O O . ILE H 1 173 ? 69.497 35.629 16.271 1.00 40.20 171 ILE H O 1
ATOM 11131 N N . ALA H 1 174 ? 68.758 33.603 16.902 1.00 40.20 172 ALA H N 1
ATOM 11132 C CA . ALA H 1 174 ? 67.350 33.961 16.744 1.00 40.25 172 ALA H CA 1
ATOM 11133 C C . ALA H 1 174 ? 66.692 34.350 18.062 1.00 40.27 172 ALA H C 1
ATOM 11134 O O . ALA H 1 174 ? 66.632 33.552 19.000 1.00 40.26 172 ALA H O 1
ATOM 11136 N N . ARG H 1 175 ? 66.213 35.590 18.126 1.00 40.29 173 ARG H N 1
ATOM 11137 C CA . ARG H 1 175 ? 65.486 36.084 19.295 1.00 40.35 173 ARG H CA 1
ATOM 11138 C C . ARG H 1 175 ? 64.100 36.591 18.894 1.00 40.34 173 ARG H C 1
ATOM 11139 O O . ARG H 1 175 ? 63.879 36.965 17.746 1.00 40.32 173 ARG H O 1
ATOM 11147 N N . ALA H 1 176 ? 63.170 36.590 19.846 1.00 40.39 174 ALA H N 1
ATOM 11148 C CA . ALA H 1 176 ? 61.800 37.054 19.595 1.00 40.37 174 ALA H CA 1
ATOM 11149 C C . ALA H 1 176 ? 61.183 37.731 20.820 1.00 40.28 174 ALA H C 1
ATOM 11150 O O . ALA H 1 176 ? 61.468 37.356 21.960 1.00 40.19 174 ALA H O 1
ATOM 11152 N N . LEU H 1 177 ? 60.340 38.732 20.569 1.00 40.30 175 LEU H N 1
ATOM 11153 C CA . LEU H 1 177 ? 59.638 39.450 21.636 1.00 40.36 175 LEU H CA 1
ATOM 11154 C C . LEU H 1 177 ? 58.129 39.335 21.469 1.00 40.38 175 LEU H C 1
ATOM 11155 O O . LEU H 1 177 ? 57.589 39.617 20.391 1.00 40.40 175 LEU H O 1
ATOM 11160 N N . TYR H 1 178 ? 57.457 38.902 22.534 1.00 40.38 176 TYR H N 1
ATOM 11161 C CA . TYR H 1 178 ? 56.001 38.827 22.550 1.00 40.40 176 TYR H CA 1
ATOM 11162 C C . TYR H 1 178 ? 55.424 40.232 22.693 1.00 40.37 176 TYR H C 1
ATOM 11163 O O . TYR H 1 178 ? 55.367 40.784 23.797 1.00 40.38 176 TYR H O 1
ATOM 11172 N N . VAL H 1 179 ? 55.013 40.803 21.561 1.00 40.31 177 VAL H N 1
ATOM 11173 C CA . VAL H 1 179 ? 54.556 42.201 21.483 1.00 40.28 177 VAL H CA 1
ATOM 11174 C C . VAL H 1 179 ? 53.334 42.595 22.397 1.00 40.35 177 VAL H C 1
ATOM 11175 O O . VAL H 1 179 ? 53.375 43.665 23.029 1.00 40.36 177 VAL H O 1
ATOM 11179 N N . PRO H 1 180 ? 52.278 41.752 22.480 1.00 40.41 178 PRO H N 1
ATOM 11180 C CA . PRO H 1 180 ? 51.142 42.028 23.390 1.00 40.42 178 PRO H CA 1
ATOM 11181 C C . PRO H 1 180 ? 51.529 42.336 24.853 1.00 40.42 178 PRO H C 1
ATOM 11182 O O . PRO H 1 180 ? 50.858 43.148 25.489 1.00 40.44 178 PRO H O 1
ATOM 11186 N N . GLU H 1 181 ? 52.568 41.679 25.374 1.00 40.44 179 GLU H N 1
ATOM 11187 C CA . GLU H 1 181 ? 53.118 42.030 26.692 1.00 40.48 179 GLU H CA 1
ATOM 11188 C C . GLU H 1 181 ? 54.621 42.295 26.608 1.00 40.41 179 GLU H C 1
ATOM 11189 O O . GLU H 1 181 ? 55.434 41.483 27.052 1.00 40.36 179 GLU H O 1
ATOM 11195 N N . TRP H 1 182 ? 54.972 43.451 26.050 1.00 40.38 180 TRP H N 1
ATOM 11196 C CA . TRP H 1 182 ? 56.367 43.826 25.831 1.00 40.43 180 TRP H CA 1
ATOM 11197 C C . TRP H 1 182 ? 57.046 44.430 27.080 1.00 40.43 180 TRP H C 1
ATOM 11198 O O . TRP H 1 182 ? 58.256 44.300 27.265 1.00 40.41 180 TRP H O 1
ATOM 11209 N N . ARG H 1 183 ? 56.264 45.090 27.924 1.00 40.46 181 ARG H N 1
ATOM 11210 C CA . ARG H 1 183 ? 56.814 45.725 29.119 1.00 40.58 181 ARG H CA 1
ATOM 11211 C C . ARG H 1 183 ? 57.006 44.737 30.267 1.00 40.60 181 ARG H C 1
ATOM 11212 O O . ARG H 1 183 ? 57.709 45.028 31.240 1.00 40.58 181 ARG H O 1
ATOM 11220 N N . SER H 1 184 ? 56.390 43.564 30.145 1.00 40.58 182 SER H N 1
ATOM 11221 C CA . SER H 1 184 ? 56.502 42.535 31.169 1.00 40.61 182 SER H CA 1
ATOM 11222 C C . SER H 1 184 ? 57.829 41.780 31.072 1.00 40.65 182 SER H C 1
ATOM 11223 O O . SER H 1 184 ? 58.275 41.171 32.047 1.00 40.75 182 SER H O 1
ATOM 11226 N N . GLN H 1 185 ? 58.462 41.841 29.900 1.00 40.67 183 GLN H N 1
ATOM 11227 C CA . GLN H 1 185 ? 59.707 41.103 29.643 1.00 40.74 183 GLN H CA 1
ATOM 11228 C C . GLN H 1 185 ? 60.948 42.008 29.617 1.00 40.75 183 GLN H C 1
ATOM 11229 O O . GLN H 1 185 ? 62.084 41.520 29.685 1.00 40.89 183 GLN H O 1
ATOM 11235 N N . THR H 1 186 ? 60.723 43.315 29.513 1.00 40.67 184 THR H N 1
ATOM 11236 C CA . THR H 1 186 ? 61.801 44.281 29.325 1.00 40.62 184 THR H CA 1
ATOM 11237 C C . THR H 1 186 ? 62.226 44.883 30.651 1.00 40.62 184 THR H C 1
ATOM 11238 O O . THR H 1 186 ? 61.393 45.380 31.406 1.00 40.58 184 THR H O 1
ATOM 11242 N N . LEU H 1 187 ? 63.534 44.856 30.916 1.00 40.59 185 LEU H N 1
ATOM 11243 C CA . LEU H 1 187 ? 64.097 45.387 32.165 1.00 40.50 185 LEU H CA 1
ATOM 11244 C C . LEU H 1 187 ? 64.021 46.911 32.306 1.00 40.44 185 LEU H C 1
ATOM 11245 O O . LEU H 1 187 ? 64.313 47.452 33.376 1.00 40.53 185 LEU H O 1
ATOM 11250 N N . LEU H 1 188 ? 63.618 47.593 31.237 1.00 40.37 186 LEU H N 1
ATOM 11251 C CA . LEU H 1 188 ? 63.507 49.053 31.243 1.00 40.36 186 LEU H CA 1
ATOM 11252 C C . LEU H 1 188 ? 62.081 49.556 31.535 1.00 40.38 186 LEU H C 1
ATOM 11253 O O . LEU H 1 188 ? 61.756 50.704 31.239 1.00 40.39 186 LEU H O 1
ATOM 11258 N N . ALA H 1 189 ? 61.249 48.705 32.135 1.00 40.43 187 ALA H N 1
ATOM 11259 C CA . ALA H 1 189 ? 59.843 49.050 32.365 1.00 40.48 187 ALA H CA 1
ATOM 11260 C C . ALA H 1 189 ? 59.486 49.381 33.828 1.00 40.56 187 ALA H C 1
ATOM 11261 O O . ALA H 1 189 ? 58.373 49.853 34.111 1.00 40.64 187 ALA H O 1
ATOM 11263 N N . GLN H 1 190 ? 60.428 49.165 34.748 1.00 40.59 188 GLN H N 1
ATOM 11264 C CA . GLN H 1 190 ? 60.270 49.683 36.119 1.00 40.65 188 GLN H CA 1
ATOM 11265 C C . GLN H 1 190 ? 60.639 51.149 36.158 1.00 40.60 188 GLN H C 1
ATOM 11266 O O . GLN H 1 190 ? 60.401 51.837 37.153 1.00 40.60 188 GLN H O 1
ATOM 11272 N N . PHE H 1 191 ? 61.243 51.618 35.068 1.00 40.63 189 PHE H N 1
ATOM 11273 C CA . PHE H 1 191 ? 61.593 53.016 34.913 1.00 40.71 189 PHE H CA 1
ATOM 11274 C C . PHE H 1 191 ? 60.443 53.794 34.262 1.00 40.85 189 PHE H C 1
ATOM 11275 O O . PHE H 1 191 ? 60.660 54.862 33.674 1.00 40.97 189 PHE H O 1
ATOM 11283 N N . MET H 1 192 ? 59.228 53.233 34.350 1.00 40.93 190 MET H N 1
ATOM 11284 C CA . MET H 1 192 ? 58.002 53.929 33.937 1.00 40.92 190 MET H CA 1
ATOM 11285 C C . MET H 1 192 ? 56.795 53.464 34.748 1.00 40.85 190 MET H C 1
ATOM 11286 O O . MET H 1 192 ? 55.792 54.168 34.841 1.00 40.74 190 MET H O 1
#

InterPro domains:
  IPR016181 Acyl-CoA N-acyltransferase [SSF55729] (7-175)
  IPR054597 N-acyl amino acid synthase FeeM, catalytic core [PF21926] (18-172)

Secondary structure (DSSP, 8-state):
--SS-EEEEEE--SHHHHHHHHHHHHHHHHHTTPPP-HHHHHHHTSTTEEEEEEEETTEEEEEEEEEE-BTTB-TTHHHHHHHHHHHHHTT--EEEEEEEEE-TTSS-----GGG-HHHHHHHHHHHHHTT-SEEEEEE-GGGHHHHHHTTPEEEEEEEEETTTTEEEEEEEEEGGGGGGS-GGGGG-/---EEEEE--SHHHHHHHHHHHHHHHHHHT----SHHHHHHTSTTEEEEEEESSS-EEEEEEEEE--TT--TTHHHHHHHHHHHHHHT--EEEEEEEEE-HHHHHHHSSS---HHHHHHHHHHHHHHHHHTT-SEEEEEE-TTSHHHHHHTT-EEEEEEEEETTTTEEEEEEEEEGGGHHHHSSGGGG-/---EEEEE--SHHHHHHHHHHHHHHHHHTT----THHHHHHTSTTEEEEEEEETTEEEEEEEEEE-BTTB-TTHHHHSTTTHHHHHTT--EEEEEEEEE-HHHHHHHHSSPPPHHHHHHHHHHHHHHHHHTT-SEEEEEE-TTSHHHHHHTTPEEEEEEEEETTTTEEEEEEEEEGGGHHHH--/---EEEEE--SHHHHHHHHHHHHHHHHTTTPPP-HHHHHHHTSTTEEEEEEEESS-EEEEEEEEE-BTTB-TTHHHHHHHHHHHHHHT--EEEEEEEEE-TT--GGGGHHHHHHHHHHHHHTT-SEEEEEE-GGGHHHHHHTT-EEEEEEEEETTTTEEEEEEEEEGGG-TTT-GGGTT--/---EEEEE--SHHHHHHHHHHHHHHHHHHT----THHHHHHTSTTEEEEEEEESS-EEEEEEEEE-BTTB-TTHHHHHHHHHHHHHHT--EEEEEEEEE-TT--GGGGHHHHHHHHHHHHHTT-SEEEEEE-GGGHHHHHHTTPEEEEEEEEETTTTEEEEEEEEEGGGGGGT-GGGGTT-/---EEEEE--SHHHHHHHHHHHHHHHHHTT----THHHHHHHSTTEEEEEEESSS-EEEEEEEEESSSS--TTHHHHSHHHHHHHHHT--EEEEEEEEE-HHHHHHHHSSPPPHHHHHHHHHHHHHHHHHTT-SEEEEEE-TTSHHHHHHHTPEEEEEEEEETTTTEEEEEEEEESTT-GGG--/-EEE--HHHHHHHHHHHHHHHHHHT----THHHHHHHSTTEEEEEEESSS-EEEEEEEEESSSS--GGGGT-HHHHHHHHHHT--EEEEEEEEE---S-----HHHHHHHHHHHHHHHHHTT-SEEEEEE-TTSHHHHHHHT-EEEEEEEEETTTTEEEEEEEEEGGG-STT--/-EEEEE--HHHHHHHHHHHHHHHHHTTPPP-HHHHHHHTSTTEEEEEEE--EEEEEEEEE-----TTHHHHHHHHHHHH--EEEEEEEEE----GGGGHHHHHHHHHHHHHTT-SEEEEEE-TTSHHHHHTTT-EEEEEEEEETTTTEEEEEEEEEGGG-TTT-TTSTT-

CATH classification: 3.40.630.30

Sequence (1451 aa):
GSMTPRKVARILVAPNERDAARRIVRTTYEAQGYAIDESFATFLEGPSATTFGLFNGEVLYGTISIINDGAQGLPMDSIYAVELAAWRGEGKKLAEVVQFAMDHTLYEAVASPFEAASLFTMVLTYALETHIDYLCISINPKHDTFYSLLGFTQIGALKHYGTVNAPAIARALYVPEWRSQTLLAQFMTPRKVARILVAPNERDAARRIVRTTYEAQGYAIDESFATFLEGPSATTFGLFNGEVLYGTISIINDGAQGLPMDSIYAVELAAWRGEGKKLAEVVQFAMDHTLYEAVAGAKPSPFEAASLFTMVLTYALETHIDYLCISINPKHDTFYSLLGFTQIGALKHYGTVNAPAIARALYVPEWRSQTLLAQFMTPRKVARILVAPNERDAARRIVRTTYEAQGYAIDESFATFLEGPSATTFGLFNGEVLYGTISIINDGAQGLPMDSIYAVELAAWRGEGKKLAEVVQFAMDHTLYEAVAGAKPSPFEAASLFTMVLTYALETHIDYLCISINPKHDTFYSLLGFTQIGALKHYGTVNAPAIARALYVPEWRSQTLTPRKVARILVAPNERDAARRIVRTTYEAQGYAIDESFATFLEGPSATTFGLFNGEVLYGTISIINDGAQGLPMDSIYAVELAAWRGEGKKLAEVVQFAMDHTLSPFEAASLFTMVLTYALETHIDYLCISINPKHDTFYSLLGFTQIGALKHYGTVNAPAIARALYVPEWRSQTLLAQFMDTPRKVARILVAPNERDAARRIVRTTYEAQGYAIDESFATFLEGPSATTFGLFNGEVLYGTISIINDGAQGLPMDSIYAVELAAWRGEGKKLAEVVQFAMDHTLSPFEAASLFTMVLTYALETHIDYLCISINPKHDTFYSLLGFTQIGALKHYGTVNAPAIARALYVPEWRSQTLLAQFMDTPRKVARILVAPNERDAARRIVRTTYEAQGYAIDESFATFLEGPSATTFGLFNGEVLYGTISIINDGAQGLPMDSIYAVELAAWRGEGKKLAEVVQFAMDHTLYEAVAGAKPSPFEAASLFTMVLTYALETHIDYLCISINPKHDTFYSLLGFTQIGALKHYGTVNAPAIARALYVPEWRSQTLKVARIAPNERDAARRIVRTTYEAQGYAIDESFATFLEGPSATTFGLFNGEVLYGTISIINDGAQGLPMDSIYAVELAAWRGEGKKLAEVVQFAMDEAVAGKPSPFEAASLFTMVLTYALETHIDYLCISINPKHDTFYSLLGFTQIGALKHYGTVNAPAIARALYVPEWRSQTLRKVARILAPNERDAARRIVRTTYEAQGYAIDESFATFLEGPSATTFGLFNVLYGTISIINDGQGLPMDSIYAVELAAWRGKLAEVVQFAMDHTSPFEAASLFTMVLTYALETHIDYLCISINPKHDTFYSLLGFTQIGALKHYGTVNAPAIARALYVPEWRSQTLLAQFM

Foldseek 3Di:
DPVPWDKDKDWDDDPVSVVLLVVQLVVQLVVVVWDAFCVVVVQCVDDQKTKMFMDTVNHTFWIKMKGWQDPVGDLCCVPCVVLCVVVVVVVATEMEIDSTGGHCVRDPDPVDCVVCVVVVVVVLVVCVVVVHFKYKYKDAPVCVVVVQQQQWDWSADFDQSPNTRGTTTMTMAGNVPSLVRHPCVVVD/DFDKDKFWDDDPVSVVVLVVQLVVVLVVVVWDADCPVVVQCVDPFKIKIFMGRHPRTFWIKMKGWADPVGDLCCVPCVVLCVVVVVVVATEMEIDSTGGHQVSSCVSPVDGDDVVVVVVVVCVVLVCCVVVVHQKYKYKDAPVCVVVVQLQQWAWSADWDQDPNTRGIITMTMHGNVPRLVRHPCVVVD/DWDKDKFWDDDPVVVVLLVVQLCVQLVVVVWDADCPVVVQCVDPQKIKIFMDGRNDTFWIKMKGKQDPVGDLCCVPCVVLCVVVVVVPATEMEIDSGGGHQVRCCVRVVDGDDCVVVVSNVVVVLVVCVVVVHFKYKYKDAPVCVVVVQQQQWAFSADWDQSPNTRGIITMTMAGSVPSVVRHD/DWDKDKDWDDDPVVVVVLVVQLVVQLVVVVWDAFCVVVVQCVDPQKTKMFMDTRPHTFWIKMKGKQDPVGDLCCVPCVVLCVVCVVVPFIEMEIDSTGGHPVSPPVVCVVNVVVVLVVCVVVVHFKYKYKDAPVCVVVVQQQQWAWRDDFDANPNTRHTITMTIHGNVPSLVRHPVNVVDD/DFDKDKDWDDDPVVVVVLVVQLVVQLVVVVWDADCVVVVQCVDPQKTKMFMDGNPHTFWIKMKGWQDPVGDLCCVPCVVLCVVCVVVPFIEMEIDSTGGHPVSPCCVCVSVVVVVLVCCVVVVHFKYKYKDAPVCVVVVQQQQWDWRADWDQSPNTRHIITMTIHGNVPSLVRHPVNVVVD/DFDKDKFWDDDPVSVVVLVVQLVVQLVVVQWDADCVVVVQCVDPQKIKMFIDRHVFTFWIKMKGWCDDVGDLCCVPCVVLCVVVVVVPATEMEIDSGGGHQVSCCVRVVDGDDVVVVVVNVVVVLVVCVVVVHQKYKYKDAVVCVVVVQLQQWDFSADFDQSPNTRGTITMTMAGSVPSPVRHD/DDKAWPPVVVVVLVVQLVVQLVVVVWDADCPVVVQCVDDFKTKIFDDPPNDTFWIKMKGWQDDVGDLCCVPCVVLCVVVVVVPATEMEIDSTGGHDPSPNDDDPVRVVVNVVVVLVVCVVVVHQKYKYKDACVCVVVVQQQQWAFSADWDQNPNTRGIITMTMAGSVPSPVRHD/DKDKDWDPPVLVVQLVVQLVVQLVVVPWDADCPVVVQCVDPQKTKMFMDVVTFWIKMKGWADNGDLCCVPCVVLCVVVVCGAMEIDSTGGHPCPCVVCVVVVVVVLVVCVVVVRFKYKYKDAPVCVVVVQLQLWAWRADFDQRPNTRGTITMTIHGSVPRLVRHPCNVVD